Protein 7R89 (pdb70)

GO terms:
  GO:0005515 protein binding (F, IPI)
  GO:0042626 ATPase-coupled transmembrane transporter activity (F, IDA)
  GO:0043190 ATP-binding cassette (ABC) transporter complex (C, IDA)
  GO:0042632 cholesterol homeostasis (P, IMP)
  GO:0033344 cholesterol efflux (P, IMP)
  GO:0005886 plasma membrane (C, TAS)
  GO:0005524 ATP binding (F, IDA)
  GO:0016887 ATP hydrolysis activity (F, IDA)
  GO:0043235 signaling receptor complex (C, IDA)
  GO:0030299 intestinal cholesterol absorption (P, IC)
  GO:0033344 cholesterol efflux (P, IGI)
  GO:0120020 cholesterol transfer activity (F, IGI)
  GO:0016324 apical plasma membrane (C, IMP)
  GO:0045796 negative regulation of intestinal cholesterol absorption (P, IMP)
  GO:0010949 negative regulation of intestinal phytosterol absorption (P, IMP)
  GO:0046982 protein heterodimerization activity (F, IPI)

B-factor: mean 64.9, std 13.18, range [30.0, 108.85]

Radius of gyration: 38.18 Å; Cα contacts (8 Å, |Δi|>4): 2499; chains: 4; bounding box: 99×85×110 Å

Secondary structure (DSSP, 8-state):
--EEEEEEEEE----EEEEEEEEETT-EEEEEE-TTS-HHHHHHHHHT---EEEEEEETTEEPPTTSSTTTEEEE-SS----SSSBHHHHHHHHHHHH---SSHHHHHHHHHHHHHHTT-STTTTSB---TTTTS--HHHHHHHHHHHHHTT--SEEEES-TTTTS-HHHHHHHHHHHHHHHHTT-EEEEE-SS--GGGTTT-SEEEEEETTEEEEEE-HHHHHHHHHHTT-PPPSSSTHHHHHHHHTS---SSHHHHHHHHHHHHHHHHHHHTSHHHHHHHHHHHHHHS-S-SPPP---SS----HHHHHHHHHHHHHHHHHT-HHHHHHHHHHHHHHHHHHHHHHSS--TTSTTTHHHHHHHHHHHHHHHHHHHHHHHHHHHHHHHHHHHHHHHTTTS--HHHHHHHHHHHHHHHHHHHHHHHHHHHHHHHTSS--HHHHHHHHHHHHHHHHHHHHHHHHHHHH-S-HHHHHHHHHHHHHHHHHHTSSSSS-GGGS-HHHHHHHTT-HHHHHHHHHHHHHSSS-B------STT--BHHHHHHHH-TT-GGGHHHHHHHHHHHHHHHHHHHHHHHHHHHHH-/--S---S----SS---SSPPEEEEEEEEEE--EEEEEEEEETT-EEEEEES---SSS-HHHHHHT---EE-SEEEETTEE--HHHHHHHEEEE-SS----TTSBHHHHHHHHHHHHS-TTS-HHHHHHHHHHHHHHTT-TTSTTSB--------HHHHHHHHHHHHHTT--SEEEEESTTTT--HHHHHHHHHHHHHHHTSS-EEEEE-S---SSSGGG-SEEEEEETTEEEEEEESTTHHHHHHTTT-PPPTT--HHHHHHH-----HHHHHHHHHHHHHHHHTT-HHHHHHHHHHHHHHHHHHHHHT--SSSSPPPHHHHHHHHHHHHHHHHHHHHHHHHHHHHTSHHHHHHHHHHTS--SSHHHHHHHHHHHHHHHHHHHHHHHHHHTTTT---SSHHHHHHHHHHHHHHHHHHHHHHHHHHH-SSHHHHHHHHHHHHHHHHHTSTTTSTTTS--SHHHHHHHT-HHHHHHHHHHHHHHS----HHHHHTT--SS-HHHHHHHHHHHHHHHHHHHHHHHHHS----/-EEEEE------TTSEEEEEEEEESS-GGGS-EEEEE--SSS--EEEEEE--GGGTT-EEE-TTTTTTEEEEEETTTTEEEEEEES--SS--S--EEES-STT---S-------/--EEEE-SEEE--TT--EEEEEEESS--TT-EEEEEE-TTS-EEEEEETTTEE-TT--TTEEEEEETTEEEEEE-S--GGG-SEEEEEE-SSSSPEE---EEEE-

Sequence (1332 aa):
PHSLGILHASYSRQILKDVSLYVESGQIMCILGSSGSGKTTLLDAMSGRGTFLGEVYVNGRALRREQFQDCFSYVLQSDTLLSSLTVRETLHYTALLAIRRGNPGSFQKKVEAVMAELSLSHVADRLIGNYSLGGISTGERRRVSIAAQLLQDPKVMLFDEPTTGLDCMTANQIVVLLVELARRNRIVVLTIHQPRSELFQLFDKIAILSFGELIFCGTPAEMLDFFNDCGYPCPEHSNPFDFYMDLTSVDTQSKEREIETSKRVQMIESAYKKSAICHKTLKNIERMKHLKTLPMVPFKTKDSPGVFSKLGVLLRRVTRNLVRNKLAVITRLLQNLIMGLFLLFFVLRVRSNVLKGAIQDRVGLLYQFVGATPYTGMLNAVNLFPVLRAVSDQESQDGLYQKWQMMLAYALHVLPFSVVATMIFSSVCYWTLGLHPEVARFGYFSAALLAPHLIGEFLTLVLLGIVQNPNIVNSVVALLSIAGVLVGSGFLRNIQEMPIPFKIISYFTFQKYCSEILVVNEFYGLNFTCGNPMCAFTQGIQFIEKTCPGATSRFTMNFLILYSFIPALVILGIVVFKIRDHLIRLFSSESDNSLYFTYSGQPNTLEVRDLNYQVGIQNLSFKVRSGQMLAIIGSSGCGRASLLDVITGRGKIKSGQIWINGQPSSPQLVRKCVAHVRQHNQLLPNLTVRETLAFIAQMRLPRTFSQAQRDKRVEDVIAELRLRQCADTRVGNVRGLSGGERRRVSIGVQLLWNPGILILDEPTSGLDSFTAHNLVKTLSRLAKGNRLVLISLHQPRSDIFRLFDLVLLMTSGTPIYLGAAQHMVQYFTAIGYPCPRYSNPADFYVDLTMPGAVQQFTTLIRRQISNDFRDLPTLLIHGAEACLMSMTIGFLYFGHGSIQLSFMDTAALLFMIGALIPFNVILDVISKCYSERAMLYYELEDGLYTTGPYFFAKILGELPEHCAYIIIYGMPTYWLANLRPGLQPFLLHFLLVWLVVFCCRIMALAAAALLPTFHMASFFSNALYNSFYLAGGFMINLSSLWTVPAWISKVSFLRWCFEGLMKIQFSRRGDKILSVMELDSYPLYAIYLIVIGLSGGFMVLYYVSLRFIKQKPVKLVESGGGLVQPGGSLRLSCATSGFTFSEFFMEWVRQPPGKRLEWVAVSRNEANDYTTDYSASVKGRFIVSRDTSQNILYLQMNALRAEDTAIYYCARDAWMGFDYWGQGTTVIQMTQSPSSLSASLGERVSLTCRASQEISGYLSWLQQKPDGTIQRLIYAAFSLDSGVPKRFSGSRSGSDYSLTISSLESEDLAHYYCLQYASYPCTFGGGTKLEI

Structure (mmCIF, N/CA/C/O backbone):
data_7R89
#
_entry.id   7R89
#
_cell.length_a   1.00
_cell.length_b   1.00
_cell.length_c   1.00
_cell.angle_alpha   90.00
_cell.angle_beta   90.00
_cell.angle_gamma   90.00
#
_symmetry.space_group_name_H-M   'P 1'
#
loop_
_entity.id
_entity.type
_entity.pdbx_description
1 polymer 'ATP-binding cassette sub-family G member 5'
2 polymer 'ATP-binding cassette sub-family G member 8'
3 polymer '2C7 Fab heavy chain'
4 polymer '2C7 Fab light chain'
5 non-polymer ERGOSTEROL
#
loop_
_atom_site.group_PDB
_atom_site.id
_atom_site.type_symbol
_atom_site.label_atom_id
_atom_site.label_alt_id
_atom_site.label_comp_id
_atom_site.label_asym_id
_atom_site.label_entity_id
_atom_site.label_seq_id
_atom_site.pdbx_PDB_ins_code
_atom_site.Cartn_x
_atom_site.Cartn_y
_atom_site.Cartn_z
_atom_site.occupancy
_atom_site.B_iso_or_equiv
_atom_site.auth_seq_id
_atom_site.auth_comp_id
_atom_site.auth_asym_id
_atom_site.auth_atom_id
_atom_site.pdbx_PDB_model_num
ATOM 1 N N . PRO A 1 35 ? -44.024 2.372 34.041 1.00 85.63 35 PRO A N 1
ATOM 2 C CA . PRO A 1 35 ? -42.845 2.872 33.326 1.00 85.63 35 PRO A CA 1
ATOM 3 C C . PRO A 1 35 ? -41.709 1.855 33.291 1.00 85.63 35 PRO A C 1
ATOM 4 O O . PRO A 1 35 ? -41.419 1.220 34.305 1.00 85.63 35 PRO A O 1
ATOM 8 N N . HIS A 1 36 ? -41.077 1.705 32.130 1.00 82.11 36 HIS A N 1
ATOM 9 C CA . HIS A 1 36 ? -39.972 0.770 31.996 1.00 82.11 36 HIS A CA 1
ATOM 10 C C . HIS A 1 36 ? -38.752 1.273 32.765 1.00 82.11 36 HIS A C 1
ATOM 11 O O . HIS A 1 36 ? -38.583 2.471 33.006 1.00 82.11 36 HIS A O 1
ATOM 18 N N . SER A 1 37 ? -37.892 0.332 33.149 1.00 80.19 37 SER A N 1
ATOM 19 C CA . SER A 1 37 ? -36.705 0.658 33.924 1.00 80.19 37 SER A CA 1
ATOM 20 C C . SER A 1 37 ? -35.608 -0.349 33.616 1.00 80.19 37 SER A C 1
ATOM 21 O O . SER A 1 37 ? -35.873 -1.547 33.484 1.00 80.19 37 SER A O 1
ATOM 24 N N . LEU A 1 38 ? -34.381 0.149 33.500 1.00 74.44 38 LEU A N 1
ATOM 25 C CA . LEU A 1 38 ? -33.202 -0.669 33.266 1.00 74.44 38 LEU A CA 1
ATOM 26 C C . LEU A 1 38 ? -32.224 -0.472 34.415 1.00 74.44 38 LEU A C 1
ATOM 27 O O . LEU A 1 38 ? -31.939 0.663 34.811 1.00 74.44 38 LEU A O 1
ATOM 32 N N . GLY A 1 39 ? -31.713 -1.578 34.952 1.00 76.95 39 GLY A N 1
ATOM 33 C CA . GLY A 1 39 ? -30.767 -1.496 36.046 1.00 76.95 39 GLY A CA 1
ATOM 34 C C . GLY A 1 39 ? -29.626 -2.484 35.930 1.00 76.95 39 GLY A C 1
ATOM 35 O O . GLY A 1 39 ? -29.847 -3.695 35.834 1.00 76.95 39 GLY A O 1
ATOM 36 N N . ILE A 1 40 ? -28.397 -1.978 35.945 1.00 75.75 40 ILE A N 1
ATOM 37 C CA . ILE A 1 40 ? -27.195 -2.798 35.863 1.00 75.75 40 ILE A CA 1
ATOM 38 C C . ILE A 1 40 ? -26.533 -2.796 37.234 1.00 75.75 40 ILE A C 1
ATOM 39 O O . ILE A 1 40 ? -26.185 -1.731 37.760 1.00 75.75 40 ILE A O 1
ATOM 44 N N . LEU A 1 41 ? -26.359 -3.985 37.809 1.00 78.32 41 LEU A N 1
ATOM 45 C CA . LEU A 1 41 ? -25.886 -4.138 39.179 1.00 78.32 41 LEU A CA 1
ATOM 46 C C . LEU A 1 41 ? -24.588 -4.930 39.185 1.00 78.32 41 LEU A C 1
ATOM 47 O O . LEU A 1 41 ? -24.567 -6.094 38.765 1.00 78.32 41 LEU A O 1
ATOM 52 N N . HIS A 1 42 ? -23.515 -4.292 39.658 1.00 78.38 42 HIS A N 1
ATOM 53 C CA . HIS A 1 42 ? -22.226 -4.945 39.900 1.00 78.38 42 HIS A CA 1
ATOM 54 C C . HIS A 1 42 ? -21.680 -5.608 38.639 1.00 78.38 42 HIS A C 1
ATOM 55 O O . HIS A 1 42 ? -21.115 -6.702 38.681 1.00 78.38 42 HIS A O 1
ATOM 62 N N . ALA A 1 43 ? -21.833 -4.929 37.505 1.00 77.65 43 ALA A N 1
ATOM 63 C CA . ALA A 1 43 ? -21.346 -5.472 36.246 1.00 77.65 43 ALA A CA 1
ATOM 64 C C . ALA A 1 43 ? -19.825 -5.425 36.194 1.00 77.65 43 ALA A C 1
ATOM 65 O O . ALA A 1 43 ? -19.207 -4.414 36.536 1.00 77.65 43 ALA A O 1
ATOM 67 N N . SER A 1 44 ? -19.225 -6.533 35.765 1.00 79.78 44 SER A N 1
ATOM 68 C CA . SER A 1 44 ? -17.783 -6.627 35.598 1.00 79.78 44 SER A CA 1
ATOM 69 C C . SER A 1 44 ? -17.487 -7.402 34.323 1.00 79.78 44 SER A C 1
ATOM 70 O O . SER A 1 44 ? -18.309 -8.186 33.843 1.00 79.78 44 SER A O 1
ATOM 73 N N . TYR A 1 45 ? -16.295 -7.175 33.775 1.00 81.03 45 TYR A N 1
ATOM 74 C CA . TYR A 1 45 ? -15.904 -7.827 32.534 1.00 81.03 45 TYR A CA 1
ATOM 75 C C . TYR A 1 45 ? -14.387 -7.924 32.479 1.00 81.03 45 TYR A C 1
ATOM 76 O O . TYR A 1 45 ? -13.685 -6.974 32.835 1.00 81.03 45 TYR A O 1
ATOM 85 N N . SER A 1 46 ? -13.894 -9.074 32.031 1.00 83.46 46 SER A N 1
ATOM 86 C CA . SER A 1 46 ? -12.460 -9.302 31.908 1.00 83.46 46 SER A CA 1
ATOM 87 C C . SER A 1 46 ? -12.146 -10.110 30.653 1.00 83.46 46 SER A C 1
ATOM 88 O O . SER A 1 46 ? -11.154 -9.855 29.970 1.00 83.46 46 SER A O 1
ATOM 91 N N . ARG A 1 66 ? -6.249 -6.557 32.156 1.00 90.24 66 ARG A N 1
ATOM 92 C CA . ARG A 1 66 ? -7.058 -7.674 31.684 1.00 90.24 66 ARG A CA 1
ATOM 93 C C . ARG A 1 66 ? -8.528 -7.474 32.035 1.00 90.24 66 ARG A C 1
ATOM 94 O O . ARG A 1 66 ? -9.413 -8.018 31.375 1.00 90.24 66 ARG A O 1
ATOM 102 N N . GLN A 1 67 ? -8.783 -6.689 33.078 1.00 85.10 67 GLN A N 1
ATOM 103 C CA . GLN A 1 67 ? -10.136 -6.395 33.532 1.00 85.10 67 GLN A CA 1
ATOM 104 C C . GLN A 1 67 ? -10.583 -5.070 32.926 1.00 85.10 67 GLN A C 1
ATOM 105 O O . GLN A 1 67 ? -9.937 -4.037 33.137 1.00 85.10 67 GLN A O 1
ATOM 111 N N . ILE A 1 68 ? -11.682 -5.102 32.179 1.00 80.43 68 ILE A N 1
ATOM 112 C CA . ILE A 1 68 ? -12.178 -3.928 31.476 1.00 80.43 68 ILE A CA 1
ATOM 113 C C . ILE A 1 68 ? -13.243 -3.194 32.282 1.00 80.43 68 ILE A C 1
ATOM 114 O O . ILE A 1 68 ? -13.302 -1.965 32.256 1.00 80.43 68 ILE A O 1
ATOM 119 N N . LEU A 1 69 ? -14.093 -3.926 32.998 1.00 78.58 69 LEU A N 1
ATOM 120 C CA . LEU A 1 69 ? -15.136 -3.338 33.825 1.00 78.58 69 LEU A CA 1
ATOM 121 C C . LEU A 1 69 ? -14.925 -3.734 35.280 1.00 78.58 69 LEU A C 1
ATOM 122 O O . LEU A 1 69 ? -14.491 -4.850 35.579 1.00 78.58 69 LEU A O 1
ATOM 127 N N . LYS A 1 70 ? -15.238 -2.806 36.189 1.00 77.59 70 LYS A N 1
ATOM 128 C CA . LYS A 1 70 ? -15.036 -3.021 37.626 1.00 77.59 70 LYS A CA 1
ATOM 129 C C . LYS A 1 70 ? -16.252 -2.482 38.381 1.00 77.59 70 LYS A C 1
ATOM 130 O O . LYS A 1 70 ? -16.288 -1.307 38.756 1.00 77.59 70 LYS A O 1
ATOM 136 N N . ASP A 1 71 ? -17.233 -3.355 38.606 1.00 79.17 71 ASP A N 1
ATOM 137 C CA . ASP A 1 71 ? -18.395 -3.080 39.454 1.00 79.17 71 ASP A CA 1
ATOM 138 C C . ASP A 1 71 ? -19.110 -1.796 39.019 1.00 79.17 71 ASP A C 1
ATOM 139 O O . ASP A 1 71 ? -19.177 -0.801 39.740 1.00 79.17 71 ASP A O 1
ATOM 144 N N . VAL A 1 72 ? -19.635 -1.847 37.798 1.00 76.05 72 VAL A N 1
ATOM 145 C CA . VAL A 1 72 ? -20.407 -0.750 37.223 1.00 76.05 72 VAL A CA 1
ATOM 146 C C . VAL A 1 72 ? -21.882 -0.998 37.504 1.00 76.05 72 VAL A C 1
ATOM 147 O O . VAL A 1 72 ? -22.399 -2.091 37.239 1.00 76.05 72 VAL A O 1
ATOM 151 N N . SER A 1 73 ? -22.562 0.016 38.040 1.00 74.33 73 SER A N 1
ATOM 152 C CA . SER A 1 73 ? -23.975 -0.086 38.389 1.00 74.33 73 SER A CA 1
ATOM 153 C C . SER A 1 73 ? -24.680 1.192 37.962 1.00 74.33 73 SER A C 1
ATOM 154 O O . SER A 1 73 ? -24.325 2.280 38.423 1.00 74.33 73 SER A O 1
ATOM 157 N N . LEU A 1 74 ? -25.679 1.059 37.090 1.00 72.23 74 LEU A N 1
ATOM 158 C CA . LEU A 1 74 ? -26.434 2.195 36.584 1.00 72.23 74 LEU A CA 1
ATOM 159 C C . LEU A 1 74 ? -27.925 1.908 36.697 1.00 72.23 74 LEU A C 1
ATOM 160 O O . LEU A 1 74 ? -28.346 0.762 36.867 1.00 72.23 74 LEU A O 1
ATOM 165 N N . TYR A 1 75 ? -28.726 2.967 36.592 1.00 71.30 75 TYR A N 1
ATOM 166 C CA . TYR A 1 75 ? -30.178 2.839 36.673 1.00 71.30 75 TYR A CA 1
ATOM 167 C C . TYR A 1 75 ? -30.819 3.935 35.838 1.00 71.30 75 TYR A C 1
ATOM 168 O O . TYR A 1 75 ? -30.651 5.122 36.136 1.00 71.30 75 TYR A O 1
ATOM 177 N N . VAL A 1 76 ? -31.552 3.537 34.798 1.00 69.29 76 VAL A N 1
ATOM 178 C CA . VAL A 1 76 ? -32.264 4.464 33.930 1.00 69.29 76 VAL A CA 1
ATOM 179 C C . VAL A 1 76 ? -33.741 4.087 33.935 1.00 69.29 76 VAL A C 1
ATOM 180 O O . VAL A 1 76 ? -34.114 2.940 34.189 1.00 69.29 76 VAL A O 1
ATOM 184 N N . GLU A 1 77 ? -34.586 5.074 33.652 1.00 71.51 77 GLU A N 1
ATOM 185 C CA . GLU A 1 77 ? -36.021 4.869 33.555 1.00 71.51 77 GLU A CA 1
ATOM 186 C C . GLU A 1 77 ? -36.521 5.320 32.189 1.00 71.51 77 GLU A C 1
ATOM 187 O O . GLU A 1 77 ? -35.818 6.003 31.439 1.00 71.51 77 GLU A O 1
ATOM 193 N N . SER A 1 78 ? -37.751 4.923 31.873 1.00 71.86 78 SER A N 1
ATOM 194 C CA . SER A 1 78 ? -38.365 5.331 30.618 1.00 71.86 78 SER A CA 1
ATOM 195 C C . SER A 1 78 ? -38.678 6.821 30.647 1.00 71.86 78 SER A C 1
ATOM 196 O O . SER A 1 78 ? -39.225 7.340 31.624 1.00 71.86 78 SER A O 1
ATOM 199 N N . GLY A 1 79 ? -38.329 7.510 29.564 1.00 67.75 79 GLY A N 1
ATOM 200 C CA . GLY A 1 79 ? -38.461 8.947 29.498 1.00 67.75 79 GLY A CA 1
ATOM 201 C C . GLY A 1 79 ? -37.201 9.717 29.827 1.00 67.75 79 GLY A C 1
ATOM 202 O O . GLY A 1 79 ? -37.206 10.951 29.729 1.00 67.75 79 GLY A O 1
ATOM 203 N N . GLN A 1 80 ? -36.125 9.034 30.210 1.00 64.85 80 GLN A N 1
ATOM 204 C CA . GLN A 1 80 ? -34.859 9.668 30.541 1.00 64.85 80 GLN A CA 1
ATOM 205 C C . GLN A 1 80 ? -33.787 9.230 29.553 1.00 64.85 80 GLN A C 1
ATOM 206 O O . GLN A 1 80 ? -33.811 8.107 29.040 1.00 64.85 80 GLN A O 1
ATOM 212 N N . ILE A 1 81 ? -32.842 10.129 29.292 1.00 61.12 81 ILE A N 1
ATOM 213 C CA . ILE A 1 81 ? -31.717 9.863 28.403 1.00 61.12 81 ILE A CA 1
ATOM 214 C C . ILE A 1 81 ? -30.436 10.005 29.213 1.00 61.12 81 ILE A C 1
ATOM 215 O O . ILE A 1 81 ? -30.153 11.080 29.758 1.00 61.12 81 ILE A O 1
ATOM 220 N N . MET A 1 82 ? -29.671 8.921 29.302 1.00 60.58 82 MET A N 1
ATOM 221 C CA . MET A 1 82 ? -28.428 8.889 30.060 1.00 60.58 82 MET A CA 1
ATOM 222 C C . MET A 1 82 ? -27.247 8.905 29.100 1.00 60.58 82 MET A C 1
ATOM 223 O O . MET A 1 82 ? -27.222 8.145 28.126 1.00 60.58 82 MET A O 1
ATOM 228 N N . CYS A 1 83 ? -26.276 9.769 29.377 1.00 62.26 83 CYS A N 1
ATOM 229 C CA . CYS A 1 83 ? -25.050 9.855 28.598 1.00 62.26 83 CYS A CA 1
ATOM 230 C C . CYS A 1 83 ? -23.888 9.319 29.422 1.00 62.26 83 CYS A C 1
ATOM 231 O O . CYS A 1 83 ? -23.882 9.440 30.652 1.00 62.26 83 CYS A O 1
ATOM 234 N N . ILE A 1 84 ? -22.914 8.717 28.744 1.00 60.16 84 ILE A N 1
ATOM 235 C CA . ILE A 1 84 ? -21.748 8.119 29.386 1.00 60.16 84 ILE A CA 1
ATOM 236 C C . ILE A 1 84 ? -20.498 8.716 28.757 1.00 60.16 84 ILE A C 1
ATOM 237 O O . ILE A 1 84 ? -20.310 8.634 27.536 1.00 60.16 84 ILE A O 1
ATOM 242 N N . LEU A 1 85 ? -19.648 9.312 29.586 1.00 62.88 85 LEU A N 1
ATOM 243 C CA . LEU A 1 85 ? -18.387 9.894 29.155 1.00 62.88 85 LEU A CA 1
ATOM 244 C C . LEU A 1 85 ? -17.220 9.069 29.685 1.00 62.88 85 LEU A C 1
ATOM 245 O O . LEU A 1 85 ? -17.342 8.330 30.666 1.00 62.88 85 LEU A O 1
ATOM 250 N N . GLY A 1 86 ? -16.084 9.200 29.014 1.00 66.88 86 GLY A N 1
ATOM 251 C CA . GLY A 1 86 ? -14.901 8.459 29.408 1.00 66.88 86 GLY A CA 1
ATOM 252 C C . GLY A 1 86 ? -13.740 8.798 28.501 1.00 66.88 86 GLY A C 1
ATOM 253 O O . GLY A 1 86 ? -13.899 9.427 27.449 1.00 66.88 86 GLY A O 1
ATOM 254 N N . SER A 1 87 ? -12.559 8.372 28.934 1.00 71.36 87 SER A N 1
ATOM 255 C CA . SER A 1 87 ? -11.321 8.592 28.210 1.00 71.36 87 SER A CA 1
ATOM 256 C C . SER A 1 87 ? -11.054 7.416 27.271 1.00 71.36 87 SER A C 1
ATOM 257 O O . SER A 1 87 ? -11.926 6.577 27.023 1.00 71.36 87 SER A O 1
ATOM 260 N N . SER A 1 88 ? -9.834 7.364 26.727 1.00 74.93 88 SER A N 1
ATOM 261 C CA . SER A 1 88 ? -9.474 6.320 25.771 1.00 74.93 88 SER A CA 1
ATOM 262 C C . SER A 1 88 ? -9.639 4.928 26.372 1.00 74.93 88 SER A C 1
ATOM 263 O O . SER A 1 88 ? -10.197 4.026 25.737 1.00 74.93 88 SER A O 1
ATOM 266 N N . GLY A 1 89 ? -9.160 4.736 27.598 1.00 73.06 89 GLY A N 1
ATOM 267 C CA . GLY A 1 89 ? -9.239 3.436 28.232 1.00 73.06 89 GLY A CA 1
ATOM 268 C C . GLY A 1 89 ? -10.318 3.342 29.290 1.00 73.06 89 GLY A C 1
ATOM 269 O O . GLY A 1 89 ? -10.158 2.631 30.286 1.00 73.06 89 GLY A O 1
ATOM 270 N N . SER A 1 90 ? -11.429 4.053 29.083 1.00 69.54 90 SER A N 1
ATOM 271 C CA . SER A 1 90 ? -12.513 4.027 30.059 1.00 69.54 90 SER A CA 1
ATOM 272 C C . SER A 1 90 ? -13.331 2.746 29.967 1.00 69.54 90 SER A C 1
ATOM 273 O O . SER A 1 90 ? -13.684 2.163 30.999 1.00 69.54 90 SER A O 1
ATOM 276 N N . GLY A 1 91 ? -13.640 2.295 28.755 1.00 70.79 91 GLY A N 1
ATOM 277 C CA . GLY A 1 91 ? -14.426 1.093 28.580 1.00 70.79 91 GLY A CA 1
ATOM 278 C C . GLY A 1 91 ? -15.919 1.306 28.502 1.00 70.79 91 GLY A C 1
ATOM 279 O O . GLY A 1 91 ? -16.682 0.421 28.906 1.00 70.79 91 GLY A O 1
ATOM 280 N N . LYS A 1 92 ? -16.367 2.456 27.994 1.00 67.56 92 LYS A N 1
ATOM 281 C CA . LYS A 1 92 ? -17.799 2.679 27.823 1.00 67.56 92 LYS A CA 1
ATOM 282 C C . LYS A 1 92 ? -18.356 1.846 26.675 1.00 67.56 92 LYS A C 1
ATOM 283 O O . LYS A 1 92 ? -19.495 1.370 26.744 1.00 67.56 92 LYS A O 1
ATOM 289 N N . THR A 1 93 ? -17.565 1.658 25.615 1.00 69.74 93 THR A N 1
ATOM 290 C CA . THR A 1 93 ? -17.988 0.786 24.524 1.00 69.74 93 THR A CA 1
ATOM 291 C C . THR A 1 93 ? -18.142 -0.651 25.004 1.00 69.74 93 THR A C 1
ATOM 292 O O . THR A 1 93 ? -19.069 -1.358 24.588 1.00 69.74 93 THR A O 1
ATOM 296 N N . THR A 1 94 ? -17.245 -1.100 25.885 1.00 70.39 94 THR A N 1
ATOM 297 C CA . THR A 1 94 ? -17.373 -2.437 26.454 1.00 70.39 94 THR A CA 1
ATOM 298 C C . THR A 1 94 ? -18.648 -2.563 27.278 1.00 70.39 94 THR A C 1
ATOM 299 O O . THR A 1 94 ? -19.342 -3.583 27.205 1.00 70.39 94 THR A O 1
ATOM 303 N N . LEU A 1 95 ? -18.976 -1.532 28.062 1.00 68.55 95 LEU A N 1
ATOM 304 C CA . LEU A 1 95 ? -20.222 -1.549 28.822 1.00 68.55 95 LEU A CA 1
ATOM 305 C C . LEU A 1 95 ? -21.431 -1.598 27.897 1.00 68.55 95 LEU A C 1
ATOM 306 O O . LEU A 1 95 ? -22.406 -2.307 28.175 1.00 68.55 95 LEU A O 1
ATOM 311 N N . LEU A 1 96 ? -21.384 -0.855 26.789 1.00 68.25 96 LEU A N 1
ATOM 312 C CA . LEU A 1 96 ? -22.492 -0.879 25.839 1.00 68.25 96 LEU A CA 1
ATOM 313 C C . LEU A 1 96 ? -22.648 -2.254 25.199 1.00 68.25 96 LEU A C 1
ATOM 314 O O . LEU A 1 96 ? -23.770 -2.754 25.056 1.00 68.25 96 LEU A O 1
ATOM 319 N N . ASP A 1 97 ? -21.535 -2.881 24.809 1.00 70.98 97 ASP A N 1
ATOM 320 C CA . ASP A 1 97 ? -21.610 -4.215 24.218 1.00 70.98 97 ASP A CA 1
ATOM 321 C C . ASP A 1 97 ? -22.089 -5.245 25.234 1.00 70.98 97 ASP A C 1
ATOM 322 O O . ASP A 1 97 ? -22.790 -6.200 24.878 1.00 70.98 97 ASP A O 1
ATOM 327 N N . ALA A 1 98 ? -21.717 -5.073 26.504 1.00 72.68 98 ALA A N 1
ATOM 328 C CA . ALA A 1 98 ? -22.184 -5.986 27.542 1.00 72.68 98 ALA A CA 1
ATOM 329 C C . ALA A 1 98 ? -23.682 -5.827 27.775 1.00 72.68 98 ALA A C 1
ATOM 330 O O . ALA A 1 98 ? -24.403 -6.817 27.947 1.00 72.68 98 ALA A O 1
ATOM 332 N N . MET A 1 99 ? -24.167 -4.583 27.790 1.00 73.87 99 MET A N 1
ATOM 333 C CA . MET A 1 99 ? -25.599 -4.350 27.948 1.00 73.87 99 MET A CA 1
ATOM 334 C C . MET A 1 99 ? -26.384 -4.857 26.746 1.00 73.87 99 MET A C 1
ATOM 335 O O . MET A 1 99 ? -27.513 -5.337 26.899 1.00 73.87 99 MET A O 1
ATOM 340 N N . SER A 1 100 ? -25.809 -4.760 25.546 1.00 74.11 100 SER A N 1
ATOM 341 C CA . SER A 1 100 ? -26.468 -5.249 24.343 1.00 74.11 100 SER A CA 1
ATOM 342 C C . SER A 1 100 ? -26.286 -6.746 24.132 1.00 74.11 100 SER A C 1
ATOM 343 O O . SER A 1 100 ? -26.961 -7.319 23.270 1.00 74.11 100 SER A O 1
ATOM 346 N N . GLY A 1 101 ? -25.400 -7.388 24.889 1.00 75.25 101 GLY A N 1
ATOM 347 C CA . GLY A 1 101 ? -25.199 -8.819 24.775 1.00 75.25 101 GLY A CA 1
ATOM 348 C C . GLY A 1 101 ? -24.325 -9.224 23.607 1.00 75.25 101 GLY A C 1
ATOM 349 O O . GLY A 1 101 ? -24.685 -10.119 22.835 1.00 75.25 101 GLY A O 1
ATOM 350 N N . ARG A 1 102 ? -23.174 -8.575 23.465 1.00 72.80 102 ARG A N 1
ATOM 351 C CA . ARG A 1 102 ? -22.236 -8.902 22.397 1.00 72.80 102 ARG A CA 1
ATOM 352 C C . ARG A 1 102 ? -20.828 -9.098 22.949 1.00 72.80 102 ARG A C 1
ATOM 353 O O . ARG A 1 102 ? -19.852 -8.613 22.375 1.00 72.80 102 ARG A O 1
ATOM 361 N N . GLY A 1 107 ? -13.579 -12.328 28.705 1.00 85.58 107 GLY A N 1
ATOM 362 C CA . GLY A 1 107 ? -14.694 -13.061 28.135 1.00 85.58 107 GLY A CA 1
ATOM 363 C C . GLY A 1 107 ? -15.809 -13.323 29.128 1.00 85.58 107 GLY A C 1
ATOM 364 O O . GLY A 1 107 ? -16.982 -13.378 28.758 1.00 85.58 107 GLY A O 1
ATOM 365 N N . THR A 1 108 ? -15.441 -13.485 30.397 1.00 86.37 108 THR A N 1
ATOM 366 C CA . THR A 1 108 ? -16.416 -13.739 31.450 1.00 86.37 108 THR A CA 1
ATOM 367 C C . THR A 1 108 ? -17.063 -12.427 31.877 1.00 86.37 108 THR A C 1
ATOM 368 O O . THR A 1 108 ? -16.370 -11.430 32.110 1.00 86.37 108 THR A O 1
ATOM 372 N N . PHE A 1 109 ? -18.389 -12.424 31.971 1.00 83.64 109 PHE A N 1
ATOM 373 C CA . PHE A 1 109 ? -19.156 -11.246 32.352 1.00 83.64 109 PHE A CA 1
ATOM 374 C C . PHE A 1 109 ? -19.827 -11.490 33.696 1.00 83.64 109 PHE A C 1
ATOM 375 O O . PHE A 1 109 ? -20.383 -12.568 33.931 1.00 83.64 109 PHE A O 1
ATOM 383 N N . LEU A 1 110 ? -19.773 -10.490 34.572 1.00 81.68 110 LEU A N 1
ATOM 384 C CA . LEU A 1 110 ? -20.390 -10.559 35.886 1.00 81.68 110 LEU A CA 1
ATOM 385 C C . LEU A 1 110 ? -21.413 -9.440 36.034 1.00 81.68 110 LEU A C 1
ATOM 386 O O . LEU A 1 110 ? -21.495 -8.530 35.205 1.00 81.68 110 LEU A O 1
ATOM 391 N N . GLY A 1 111 ? -22.194 -9.518 37.107 1.00 81.22 111 GLY A N 1
ATOM 392 C CA . GLY A 1 111 ? -23.255 -8.567 37.355 1.00 81.22 111 GLY A CA 1
ATOM 393 C C . GLY A 1 111 ? -24.582 -9.023 36.777 1.00 81.22 111 GLY A C 1
ATOM 394 O O . GLY A 1 111 ? -24.681 -10.016 36.054 1.00 81.22 111 GLY A O 1
ATOM 395 N N . GLU A 1 112 ? -25.628 -8.271 37.107 1.00 85.46 112 GLU A N 1
ATOM 396 C CA . GLU A 1 112 ? -26.971 -8.588 36.644 1.00 85.46 112 GLU A CA 1
ATOM 397 C C . GLU A 1 112 ? -27.591 -7.386 35.944 1.00 85.46 112 GLU A C 1
ATOM 398 O O . GLU A 1 112 ? -27.245 -6.234 36.222 1.00 85.46 112 GLU A O 1
ATOM 404 N N . VAL A 1 113 ? -28.509 -7.669 35.023 1.00 85.74 113 VAL A N 1
ATOM 405 C CA . VAL A 1 113 ? -29.190 -6.649 34.230 1.00 85.74 113 VAL A CA 1
ATOM 406 C C . VAL A 1 113 ? -30.686 -6.897 34.381 1.00 85.74 113 VAL A C 1
ATOM 407 O O . VAL A 1 113 ? -31.237 -7.811 33.757 1.00 85.74 113 VAL A O 1
ATOM 411 N N . TYR A 1 114 ? -31.347 -6.090 35.208 1.00 87.72 114 TYR A N 1
ATOM 412 C CA . TYR A 1 114 ? -32.782 -6.209 35.428 1.00 87.72 114 TYR A CA 1
ATOM 413 C C . TYR A 1 114 ? -33.514 -5.202 34.548 1.00 87.72 114 TYR A C 1
ATOM 414 O O . TYR A 1 114 ? -33.310 -3.990 34.678 1.00 87.72 114 TYR A O 1
ATOM 423 N N . VAL A 1 115 ? -34.366 -5.703 33.659 1.00 88.30 115 VAL A N 1
ATOM 424 C CA . VAL A 1 115 ? -35.214 -4.870 32.814 1.00 88.30 115 VAL A CA 1
ATOM 425 C C . VAL A 1 115 ? -36.647 -5.030 33.296 1.00 88.30 115 VAL A C 1
ATOM 426 O O . VAL A 1 115 ? -37.221 -6.122 33.203 1.00 88.30 115 VAL A O 1
ATOM 430 N N . ASN A 1 116 ? -37.220 -3.942 33.815 1.00 92.12 116 ASN A N 1
ATOM 431 C CA . ASN A 1 116 ? -38.562 -3.951 34.402 1.00 92.12 116 ASN A CA 1
ATOM 432 C C . ASN A 1 116 ? -38.654 -4.967 35.541 1.00 92.12 116 ASN A C 1
ATOM 433 O O . ASN A 1 116 ? -39.653 -5.670 35.702 1.00 92.12 116 ASN A O 1
ATOM 438 N N . GLY A 1 117 ? -37.589 -5.040 36.337 1.00 92.33 117 GLY A N 1
ATOM 439 C CA . GLY A 1 117 ? -37.560 -5.927 37.483 1.00 92.33 117 GLY A CA 1
ATOM 440 C C . GLY A 1 117 ? -37.008 -7.306 37.186 1.00 92.33 117 GLY A C 1
ATOM 441 O O . GLY A 1 117 ? -36.152 -7.811 37.919 1.00 92.33 117 GLY A O 1
ATOM 442 N N . ARG A 1 118 ? -37.493 -7.927 36.112 1.00 95.01 118 ARG A N 1
ATOM 443 C CA . ARG A 1 118 ? -37.076 -9.283 35.776 1.00 95.01 118 ARG A CA 1
ATOM 444 C C . ARG A 1 118 ? -35.615 -9.307 35.346 1.00 95.01 118 ARG A C 1
ATOM 445 O O . ARG A 1 118 ? -35.174 -8.478 34.544 1.00 95.01 118 ARG A O 1
ATOM 453 N N . ALA A 1 119 ? -34.866 -10.267 35.883 1.00 91.54 119 ALA A N 1
ATOM 454 C CA . ALA A 1 119 ? -33.453 -10.416 35.561 1.00 91.54 119 ALA A CA 1
ATOM 455 C C . ALA A 1 119 ? -33.304 -11.100 34.207 1.00 91.54 119 ALA A C 1
ATOM 456 O O . ALA A 1 119 ? -33.714 -12.254 34.039 1.00 91.54 119 ALA A O 1
ATOM 458 N N . LEU A 1 120 ? -32.717 -10.393 33.246 1.00 91.38 120 LEU A N 1
ATOM 459 C CA . LEU A 1 120 ? -32.524 -10.943 31.911 1.00 91.38 120 LEU A CA 1
ATOM 460 C C . LEU A 1 120 ? -31.238 -11.756 31.853 1.00 91.38 120 LEU A C 1
ATOM 461 O O . LEU A 1 120 ? -30.186 -11.308 32.320 1.00 91.38 120 LEU A O 1
ATOM 466 N N . ARG A 1 121 ? -31.326 -12.953 31.280 1.00 94.01 121 ARG A N 1
ATOM 467 C CA . ARG A 1 121 ? -30.139 -13.759 31.049 1.00 94.01 121 ARG A CA 1
ATOM 468 C C . ARG A 1 121 ? -29.287 -13.137 29.947 1.00 94.01 121 ARG A C 1
ATOM 469 O O . ARG A 1 121 ? -29.726 -12.252 29.207 1.00 94.01 121 ARG A O 1
ATOM 477 N N . ARG A 1 122 ? -28.045 -13.613 29.842 1.00 94.02 122 ARG A N 1
ATOM 478 C CA . ARG A 1 122 ? -27.125 -13.071 28.847 1.00 94.02 122 ARG A CA 1
ATOM 479 C C . ARG A 1 122 ? -27.500 -13.446 27.419 1.00 94.02 122 ARG A C 1
ATOM 480 O O . ARG A 1 122 ? -26.855 -12.957 26.484 1.00 94.02 122 ARG A O 1
ATOM 488 N N . GLU A 1 123 ? -28.512 -14.290 27.224 1.00 94.27 123 GLU A N 1
ATOM 489 C CA . GLU A 1 123 ? -28.985 -14.651 25.895 1.00 94.27 123 GLU A CA 1
ATOM 490 C C . GLU A 1 123 ? -30.266 -13.927 25.508 1.00 94.27 123 GLU A C 1
ATOM 491 O O . GLU A 1 123 ? -30.761 -14.125 24.393 1.00 94.27 123 GLU A O 1
ATOM 497 N N . GLN A 1 124 ? -30.816 -13.098 26.394 1.00 93.12 124 GLN A N 1
ATOM 498 C CA . GLN A 1 124 ? -32.020 -12.329 26.116 1.00 93.12 124 GLN A CA 1
ATOM 499 C C . GLN A 1 124 ? -31.731 -10.849 25.894 1.00 93.12 124 GLN A C 1
ATOM 500 O O . GLN A 1 124 ? -32.667 -10.044 25.868 1.00 93.12 124 GLN A O 1
ATOM 506 N N . PHE A 1 125 ? -30.461 -10.473 25.738 1.00 87.60 125 PHE A N 1
ATOM 507 C CA . PHE A 1 125 ? -30.127 -9.060 25.584 1.00 87.60 125 PHE A CA 1
ATOM 508 C C . PHE A 1 125 ? -30.381 -8.578 24.162 1.00 87.60 125 PHE A C 1
ATOM 509 O O . PHE A 1 125 ? -30.784 -7.428 23.953 1.00 87.60 125 PHE A O 1
ATOM 517 N N . GLN A 1 126 ? -30.149 -9.441 23.169 1.00 88.86 126 GLN A N 1
ATOM 518 C CA . GLN A 1 126 ? -30.301 -9.021 21.779 1.00 88.86 126 GLN A CA 1
ATOM 519 C C . GLN A 1 126 ? -31.760 -8.757 21.430 1.00 88.86 126 GLN A C 1
ATOM 520 O O . GLN A 1 126 ? -32.055 -7.861 20.629 1.00 88.86 126 GLN A O 1
ATOM 526 N N . ASP A 1 127 ? -32.684 -9.510 22.023 1.00 91.29 127 ASP A N 1
ATOM 527 C CA . ASP A 1 127 ? -34.108 -9.347 21.767 1.00 91.29 127 ASP A CA 1
ATOM 528 C C . ASP A 1 127 ? -34.757 -8.301 22.667 1.00 91.29 127 ASP A C 1
ATOM 529 O O . ASP A 1 127 ? -35.988 -8.202 22.693 1.00 91.29 127 ASP A O 1
ATOM 534 N N . CYS A 1 128 ? -33.965 -7.529 23.405 1.00 86.60 128 CYS A N 1
ATOM 535 C CA . CYS A 1 128 ? -34.485 -6.485 24.280 1.00 86.60 128 CYS A CA 1
ATOM 536 C C . CYS A 1 128 ? -33.849 -5.126 24.041 1.00 86.60 128 CYS A C 1
ATOM 537 O O . CYS A 1 128 ? -34.531 -4.103 24.153 1.00 86.60 128 CYS A O 1
ATOM 540 N N . PHE A 1 129 ? -32.562 -5.085 23.710 1.00 79.36 129 PHE A N 1
ATOM 541 C CA . PHE A 1 129 ? -31.839 -3.838 23.512 1.00 79.36 129 PHE A CA 1
ATOM 542 C C . PHE A 1 129 ? -31.514 -3.641 22.038 1.00 79.36 129 PHE A C 1
ATOM 543 O O . PHE A 1 129 ? -31.218 -4.603 21.323 1.00 79.36 129 PHE A O 1
ATOM 551 N N . SER A 1 130 ? -31.570 -2.391 21.590 1.00 70.31 130 SER A N 1
ATOM 552 C CA . SER A 1 130 ? -31.065 -2.026 20.275 1.00 70.31 130 SER A CA 1
ATOM 553 C C . SER A 1 130 ? -29.696 -1.374 20.417 1.00 70.31 130 SER A C 1
ATOM 554 O O . SER A 1 130 ? -29.388 -0.760 21.439 1.00 70.31 130 SER A O 1
ATOM 557 N N . TYR A 1 131 ? -28.873 -1.515 19.378 1.00 67.83 131 TYR A N 1
ATOM 558 C CA . TYR A 1 131 ? -27.495 -1.020 19.407 1.00 67.83 131 TYR A CA 1
ATOM 559 C C . TYR A 1 131 ? -27.207 -0.320 18.083 1.00 67.83 131 TYR A C 1
ATOM 560 O O . TYR A 1 131 ? -27.115 -0.971 17.038 1.00 67.83 131 TYR A O 1
ATOM 569 N N . VAL A 1 132 ? -27.063 1.002 18.130 1.00 65.71 132 VAL A N 1
ATOM 570 C CA . VAL A 1 132 ? -26.749 1.778 16.936 1.00 65.71 132 VAL A CA 1
ATOM 571 C C . VAL A 1 132 ? -25.262 2.106 16.933 1.00 65.71 132 VAL A C 1
ATOM 572 O O . VAL A 1 132 ? -24.749 2.729 17.870 1.00 65.71 132 VAL A O 1
ATOM 576 N N . LEU A 1 133 ? -24.568 1.688 15.880 1.00 69.42 133 LEU A N 1
ATOM 577 C CA . LEU A 1 133 ? -23.134 1.904 15.764 1.00 69.42 133 LEU A CA 1
ATOM 578 C C . LEU A 1 133 ? -22.839 3.186 14.993 1.00 69.42 133 LEU A C 1
ATOM 579 O O . LEU A 1 133 ? -23.668 3.693 14.233 1.00 69.42 133 LEU A O 1
ATOM 584 N N . GLN A 1 134 ? -21.630 3.709 15.201 1.00 71.86 134 GLN A N 1
ATOM 585 C CA . GLN A 1 134 ? -21.188 4.918 14.518 1.00 71.86 134 GLN A CA 1
ATOM 586 C C . GLN A 1 134 ? -20.671 4.652 13.111 1.00 71.86 134 GLN A C 1
ATOM 587 O O . GLN A 1 134 ? -20.315 5.606 12.411 1.00 71.86 134 GLN A O 1
ATOM 593 N N . SER A 1 135 ? -20.618 3.389 12.682 1.00 73.28 135 SER A N 1
ATOM 594 C CA . SER A 1 135 ? -20.137 3.075 11.341 1.00 73.28 135 SER A CA 1
ATOM 595 C C . SER A 1 135 ? -21.081 3.626 10.278 1.00 73.28 135 SER A C 1
ATOM 596 O O . SER A 1 135 ? -20.646 4.275 9.319 1.00 73.28 135 SER A O 1
ATOM 599 N N . ASP A 1 136 ? -22.383 3.374 10.435 1.00 72.74 136 ASP A N 1
ATOM 600 C CA . ASP A 1 136 ? -23.418 3.833 9.507 1.00 72.74 136 ASP A CA 1
ATOM 601 C C . ASP A 1 136 ? -23.139 3.318 8.091 1.00 72.74 136 ASP A C 1
ATOM 602 O O . ASP A 1 136 ? -22.897 4.074 7.147 1.00 72.74 136 ASP A O 1
ATOM 607 N N . THR A 1 137 ? -23.167 1.993 7.976 1.00 67.94 137 THR A N 1
ATOM 608 C CA . THR A 1 137 ? -22.941 1.307 6.710 1.00 67.94 137 THR A CA 1
ATOM 609 C C . THR A 1 137 ? -24.278 1.113 6.007 1.00 67.94 137 THR A C 1
ATOM 610 O O . THR A 1 137 ? -25.106 0.310 6.450 1.00 67.94 137 THR A O 1
ATOM 614 N N . LEU A 1 138 ? -24.484 1.845 4.915 1.00 65.64 138 LEU A N 1
ATOM 615 C CA . LEU A 1 138 ? -25.717 1.775 4.148 1.00 65.64 138 LEU A CA 1
ATOM 616 C C . LEU A 1 138 ? -25.394 1.590 2.673 1.00 65.64 138 LEU A C 1
ATOM 617 O O . LEU A 1 138 ? -24.313 1.957 2.205 1.00 65.64 138 LEU A O 1
ATOM 622 N N . LEU A 1 139 ? -26.346 1.013 1.944 1.00 62.71 139 LEU A N 1
ATOM 623 C CA . LEU A 1 139 ? -26.183 0.808 0.512 1.00 62.71 139 LEU A CA 1
ATOM 624 C C . LEU A 1 139 ? -26.471 2.105 -0.233 1.00 62.71 139 LEU A C 1
ATOM 625 O O . LEU A 1 139 ? -27.488 2.762 0.013 1.00 62.71 139 LEU A O 1
ATOM 630 N N . SER A 1 140 ? -25.568 2.473 -1.144 1.00 66.25 140 SER A N 1
ATOM 631 C CA . SER A 1 140 ? -25.684 3.759 -1.826 1.00 66.25 140 SER A CA 1
ATOM 632 C C . SER A 1 140 ? -26.806 3.748 -2.857 1.00 66.25 140 SER A C 1
ATOM 633 O O . SER A 1 140 ? -27.590 4.701 -2.936 1.00 66.25 140 SER A O 1
ATOM 636 N N . SER A 1 141 ? -26.904 2.686 -3.650 1.00 64.46 141 SER A N 1
ATOM 637 C CA . SER A 1 141 ? -27.883 2.619 -4.735 1.00 64.46 141 SER A CA 1
ATOM 638 C C . SER A 1 141 ? -29.236 2.106 -4.248 1.00 64.46 141 SER A C 1
ATOM 639 O O . SER A 1 141 ? -29.803 1.166 -4.802 1.00 64.46 141 SER A O 1
ATOM 642 N N . LEU A 1 142 ? -29.764 2.734 -3.199 1.00 65.25 142 LEU A N 1
ATOM 643 C CA . LEU A 1 142 ? -31.075 2.401 -2.662 1.00 65.25 142 LEU A CA 1
ATOM 644 C C . LEU A 1 142 ? -31.715 3.650 -2.079 1.00 65.25 142 LEU A C 1
ATOM 645 O O . LEU A 1 142 ? -31.029 4.611 -1.721 1.00 65.25 142 LEU A O 1
ATOM 650 N N . THR A 1 143 ? -33.040 3.627 -1.988 1.00 68.25 143 THR A N 1
ATOM 651 C CA . THR A 1 143 ? -33.790 4.716 -1.384 1.00 68.25 143 THR A CA 1
ATOM 652 C C . THR A 1 143 ? -34.048 4.429 0.092 1.00 68.25 143 THR A C 1
ATOM 653 O O . THR A 1 143 ? -33.876 3.307 0.573 1.00 68.25 143 THR A O 1
ATOM 657 N N . VAL A 1 144 ? -34.465 5.472 0.812 1.00 69.20 144 VAL A N 1
ATOM 658 C CA . VAL A 1 144 ? -34.755 5.328 2.237 1.00 69.20 144 VAL A CA 1
ATOM 659 C C . VAL A 1 144 ? -35.961 4.420 2.443 1.00 69.20 144 VAL A C 1
ATOM 660 O O . VAL A 1 144 ? -35.949 3.521 3.296 1.00 69.20 144 VAL A O 1
ATOM 664 N N . ARG A 1 145 ? -37.022 4.643 1.663 1.00 70.45 145 ARG A N 1
ATOM 665 C CA . ARG A 1 145 ? -38.224 3.826 1.796 1.00 70.45 145 ARG A CA 1
ATOM 666 C C . ARG A 1 145 ? -37.936 2.363 1.486 1.00 70.45 145 ARG A C 1
ATOM 667 O O . ARG A 1 145 ? -38.387 1.470 2.210 1.00 70.45 145 ARG A O 1
ATOM 675 N N . GLU A 1 146 ? -37.174 2.098 0.422 1.00 68.06 146 GLU A N 1
ATOM 676 C CA . GLU A 1 146 ? -36.861 0.718 0.065 1.00 68.06 146 GLU A CA 1
ATOM 677 C C . GLU A 1 146 ? -35.974 0.060 1.115 1.00 68.06 146 GLU A C 1
ATOM 678 O O . GLU A 1 146 ? -36.158 -1.119 1.439 1.00 68.06 146 GLU A O 1
ATOM 684 N N . THR A 1 147 ? -35.011 0.806 1.661 1.00 67.75 147 THR A N 1
ATOM 685 C CA . THR A 1 147 ? -34.146 0.256 2.701 1.00 67.75 147 THR A CA 1
ATOM 686 C C . THR A 1 147 ? -34.949 -0.100 3.946 1.00 67.75 147 THR A C 1
ATOM 687 O O . THR A 1 147 ? -34.788 -1.187 4.516 1.00 67.75 147 THR A O 1
ATOM 691 N N . LEU A 1 148 ? -35.829 0.806 4.382 1.00 68.08 148 LEU A N 1
ATOM 692 C CA . LEU A 1 148 ? -36.648 0.521 5.555 1.00 68.08 148 LEU A CA 1
ATOM 693 C C . LEU A 1 148 ? -37.639 -0.607 5.290 1.00 68.08 148 LEU A C 1
ATOM 694 O O . LEU A 1 148 ? -37.933 -1.393 6.195 1.00 68.08 148 LEU A O 1
ATOM 699 N N . HIS A 1 149 ? -38.144 -0.718 4.059 1.00 70.31 149 HIS A N 1
ATOM 700 C CA . HIS A 1 149 ? -39.037 -1.822 3.725 1.00 70.31 149 HIS A CA 1
ATOM 701 C C . HIS A 1 149 ? -38.301 -3.155 3.769 1.00 70.31 149 HIS A C 1
ATOM 702 O O . HIS A 1 149 ? -38.836 -4.148 4.276 1.00 70.31 149 HIS A O 1
ATOM 709 N N . TYR A 1 150 ? -37.074 -3.196 3.245 1.00 66.15 150 TYR A N 1
ATOM 710 C CA . TYR A 1 150 ? -36.273 -4.413 3.329 1.00 66.15 150 TYR A CA 1
ATOM 711 C C . TYR A 1 150 ? -35.961 -4.768 4.777 1.00 66.15 150 TYR A C 1
ATOM 712 O O . TYR A 1 150 ? -36.002 -5.944 5.158 1.00 66.15 150 TYR A O 1
ATOM 721 N N . THR A 1 151 ? -35.652 -3.762 5.601 1.00 67.71 151 THR A N 1
ATOM 722 C CA . THR A 1 151 ? -35.391 -4.020 7.014 1.00 67.71 151 THR A CA 1
ATOM 723 C C . THR A 1 151 ? -36.628 -4.575 7.712 1.00 67.71 151 THR A C 1
ATOM 724 O O . THR A 1 151 ? -36.534 -5.521 8.503 1.00 67.71 151 THR A O 1
ATOM 728 N N . ALA A 1 152 ? -37.800 -4.003 7.423 1.00 72.13 152 ALA A N 1
ATOM 729 C CA . ALA A 1 152 ? -39.034 -4.493 8.030 1.00 72.13 152 ALA A CA 1
ATOM 730 C C . ALA A 1 152 ? -39.355 -5.908 7.566 1.00 72.13 152 ALA A C 1
ATOM 731 O O . ALA A 1 152 ? -39.831 -6.733 8.354 1.00 72.13 152 ALA A O 1
ATOM 733 N N . LEU A 1 153 ? -39.106 -6.207 6.289 1.00 70.93 153 LEU A N 1
ATOM 734 C CA . LEU A 1 153 ? -39.340 -7.559 5.790 1.00 70.93 153 LEU A CA 1
ATOM 735 C C . LEU A 1 153 ? -38.394 -8.558 6.443 1.00 70.93 153 LEU A C 1
ATOM 736 O O . LEU A 1 153 ? -38.793 -9.686 6.756 1.00 70.93 153 LEU A O 1
ATOM 741 N N . LEU A 1 154 ? -37.137 -8.164 6.657 1.00 69.28 154 LEU A N 1
ATOM 742 C CA . LEU A 1 154 ? -36.191 -9.051 7.325 1.00 69.28 154 LEU A CA 1
ATOM 743 C C . LEU A 1 154 ? -36.507 -9.198 8.808 1.00 69.28 154 LEU A C 1
ATOM 744 O O . LEU A 1 154 ? -36.142 -10.208 9.420 1.00 69.28 154 LEU A O 1
ATOM 749 N N . ALA A 1 155 ? -37.179 -8.211 9.401 1.00 77.48 155 ALA A N 1
ATOM 750 C CA . ALA A 1 155 ? -37.492 -8.256 10.824 1.00 77.48 155 ALA A CA 1
ATOM 751 C C . ALA A 1 155 ? -38.920 -8.713 11.101 1.00 77.48 155 ALA A C 1
ATOM 752 O O . ALA A 1 155 ? -39.148 -9.494 12.031 1.00 77.48 155 ALA A O 1
ATOM 754 N N . ILE A 1 156 ? -39.886 -8.245 10.315 1.00 84.25 156 ILE A N 1
ATOM 755 C CA . ILE A 1 156 ? -41.290 -8.551 10.543 1.00 84.25 156 ILE A CA 1
ATOM 756 C C . ILE A 1 156 ? -41.809 -9.407 9.394 1.00 84.25 156 ILE A C 1
ATOM 757 O O . ILE A 1 156 ? -41.328 -9.338 8.259 1.00 84.25 156 ILE A O 1
ATOM 762 N N . ARG A 1 157 ? -42.812 -10.229 9.705 1.00 97.85 157 ARG A N 1
ATOM 763 C CA . ARG A 1 157 ? -43.477 -11.070 8.705 1.00 97.85 157 ARG A CA 1
ATOM 764 C C . ARG A 1 157 ? -44.939 -11.199 9.138 1.00 97.85 157 ARG A C 1
ATOM 765 O O . ARG A 1 157 ? -45.290 -12.068 9.939 1.00 97.85 157 ARG A O 1
ATOM 773 N N . ARG A 1 158 ? -45.783 -10.322 8.596 1.00 101.56 158 ARG A N 1
ATOM 774 C CA . ARG A 1 158 ? -47.181 -10.243 9.006 1.00 101.56 158 ARG A CA 1
ATOM 775 C C . ARG A 1 158 ? -48.133 -10.647 7.890 1.00 101.56 158 ARG A C 1
ATOM 776 O O . ARG A 1 158 ? -48.995 -11.506 8.104 1.00 101.56 158 ARG A O 1
ATOM 784 N N . GLY A 1 159 ? -48.007 -10.056 6.705 1.00 102.40 159 GLY A N 1
ATOM 785 C CA . GLY A 1 159 ? -48.946 -10.315 5.633 1.00 102.40 159 GLY A CA 1
ATOM 786 C C . GLY A 1 159 ? -48.786 -9.363 4.468 1.00 102.40 159 GLY A C 1
ATOM 787 O O . GLY A 1 159 ? -47.679 -9.187 3.949 1.00 102.40 159 GLY A O 1
ATOM 788 N N . ASN A 1 160 ? -49.895 -8.759 4.037 1.00 100.22 160 ASN A N 1
ATOM 789 C CA . ASN A 1 160 ? -49.921 -7.794 2.944 1.00 100.22 160 ASN A CA 1
ATOM 790 C C . ASN A 1 160 ? -48.893 -6.690 3.162 1.00 100.22 160 ASN A C 1
ATOM 791 O O . ASN A 1 160 ? -48.619 -6.312 4.309 1.00 100.22 160 ASN A O 1
ATOM 796 N N . PRO A 1 161 ? -48.304 -6.149 2.092 1.00 97.82 161 PRO A N 1
ATOM 797 C CA . PRO A 1 161 ? -47.284 -5.101 2.265 1.00 97.82 161 PRO A CA 1
ATOM 798 C C . PRO A 1 161 ? -47.821 -3.813 2.865 1.00 97.82 161 PRO A C 1
ATOM 799 O O . PRO A 1 161 ? -47.027 -2.909 3.157 1.00 97.82 161 PRO A O 1
ATOM 803 N N . GLY A 1 162 ? -49.138 -3.694 3.048 1.00 93.63 162 GLY A N 1
ATOM 804 C CA . GLY A 1 162 ? -49.691 -2.488 3.640 1.00 93.63 162 GLY A CA 1
ATOM 805 C C . GLY A 1 162 ? -49.200 -2.233 5.051 1.00 93.63 162 GLY A C 1
ATOM 806 O O . GLY A 1 162 ? -48.944 -1.086 5.422 1.00 93.63 162 GLY A O 1
ATOM 807 N N . SER A 1 163 ? -49.048 -3.290 5.851 1.00 91.31 163 SER A N 1
ATOM 808 C CA . SER A 1 163 ? -48.563 -3.120 7.218 1.00 91.31 163 SER A CA 1
ATOM 809 C C . SER A 1 163 ? -47.110 -2.657 7.232 1.00 91.31 163 SER A C 1
ATOM 810 O O . SER A 1 163 ? -46.729 -1.790 8.029 1.00 91.31 163 SER A O 1
ATOM 813 N N . PHE A 1 164 ? -46.280 -3.231 6.358 1.00 86.81 164 PHE A N 1
ATOM 814 C CA . PHE A 1 164 ? -44.893 -2.791 6.264 1.00 86.81 164 PHE A CA 1
ATOM 815 C C . PHE A 1 164 ? -44.809 -1.347 5.787 1.00 86.81 164 PHE A C 1
ATOM 816 O O . PHE A 1 164 ? -43.981 -0.570 6.277 1.00 86.81 164 PHE A O 1
ATOM 824 N N . GLN A 1 165 ? -45.665 -0.966 4.836 1.00 87.36 165 GLN A N 1
ATOM 825 C CA . GLN A 1 165 ? -45.697 0.420 4.380 1.00 87.36 165 GLN A CA 1
ATOM 826 C C . GLN A 1 165 ? -46.116 1.354 5.508 1.00 87.36 165 GLN A C 1
ATOM 827 O O . GLN A 1 165 ? -45.560 2.447 5.664 1.00 87.36 165 GLN A O 1
ATOM 833 N N . LYS A 1 166 ? -47.100 0.934 6.309 1.00 86.12 166 LYS A N 1
ATOM 834 C CA . LYS A 1 166 ? -47.509 1.717 7.470 1.00 86.12 166 LYS A CA 1
ATOM 835 C C . LYS A 1 166 ? -46.360 1.906 8.449 1.00 86.12 166 LYS A C 1
ATOM 836 O O . LYS A 1 166 ? -46.118 3.027 8.911 1.00 86.12 166 LYS A O 1
ATOM 842 N N . LYS A 1 167 ? -45.651 0.823 8.775 1.00 80.01 167 LYS A N 1
ATOM 843 C CA . LYS A 1 167 ? -44.540 0.917 9.717 1.00 80.01 167 LYS A CA 1
ATOM 844 C C . LYS A 1 167 ? -43.434 1.818 9.179 1.00 80.01 167 LYS A C 1
ATOM 845 O O . LYS A 1 167 ? -42.866 2.628 9.923 1.00 80.01 167 LYS A O 1
ATOM 851 N N . VAL A 1 168 ? -43.117 1.694 7.888 1.00 77.37 168 VAL A N 1
ATOM 852 C CA . VAL A 1 168 ? -42.067 2.520 7.298 1.00 77.37 168 VAL A CA 1
ATOM 853 C C . VAL A 1 168 ? -42.472 3.989 7.307 1.00 77.37 168 VAL A C 1
ATOM 854 O O . VAL A 1 168 ? -41.673 4.866 7.657 1.00 77.37 168 VAL A O 1
ATOM 858 N N . GLU A 1 169 ? -43.721 4.282 6.933 1.00 78.28 169 GLU A N 1
ATOM 859 C CA . GLU A 1 169 ? -44.190 5.664 6.949 1.00 78.28 169 GLU A CA 1
ATOM 860 C C . GLU A 1 169 ? -44.167 6.237 8.360 1.00 78.28 169 GLU A C 1
ATOM 861 O O . GLU A 1 169 ? -43.807 7.403 8.558 1.00 78.28 169 GLU A O 1
ATOM 867 N N . ALA A 1 170 ? -44.533 5.427 9.356 1.00 76.74 170 ALA A N 1
ATOM 868 C CA . ALA A 1 170 ? -44.534 5.905 10.735 1.00 76.74 170 ALA A CA 1
ATOM 869 C C . ALA A 1 170 ? -43.118 6.197 11.219 1.00 76.74 170 ALA A C 1
ATOM 870 O O . ALA A 1 170 ? -42.860 7.252 11.810 1.00 76.74 170 ALA A O 1
ATOM 872 N N . VAL A 1 171 ? -42.183 5.274 10.973 1.00 73.58 171 VAL A N 1
ATOM 873 C CA . VAL A 1 171 ? -40.813 5.491 11.427 1.00 73.58 171 VAL A CA 1
ATOM 874 C C . VAL A 1 171 ? -40.115 6.579 10.622 1.00 73.58 171 VAL A C 1
ATOM 875 O O . VAL A 1 171 ? -39.105 7.127 11.079 1.00 73.58 171 VAL A O 1
ATOM 879 N N . MET A 1 172 ? -40.622 6.912 9.431 1.00 74.65 172 MET A N 1
ATOM 880 C CA . MET A 1 172 ? -40.053 8.031 8.688 1.00 74.65 172 MET A CA 1
ATOM 881 C C . MET A 1 172 ? -40.619 9.362 9.165 1.00 74.65 172 MET A C 1
ATOM 882 O O . MET A 1 172 ? -39.883 10.350 9.269 1.00 74.65 172 MET A O 1
ATOM 887 N N . ALA A 1 173 ? -41.920 9.407 9.463 1.00 74.43 173 ALA A N 1
ATOM 888 C CA . ALA A 1 173 ? -42.514 10.635 9.975 1.00 74.43 173 ALA A CA 1
ATOM 889 C C . ALA A 1 173 ? -42.050 10.932 11.394 1.00 74.43 173 ALA A C 1
ATOM 890 O O . ALA A 1 173 ? -42.022 12.098 11.804 1.00 74.43 173 ALA A O 1
ATOM 892 N N . GLU A 1 174 ? -41.684 9.898 12.156 1.00 73.93 174 GLU A N 1
ATOM 893 C CA . GLU A 1 174 ? -41.194 10.122 13.512 1.00 73.93 174 GLU A CA 1
ATOM 894 C C . GLU A 1 174 ? -39.819 10.778 13.503 1.00 73.93 174 GLU A C 1
ATOM 895 O O . GLU A 1 174 ? -39.514 11.611 14.366 1.00 73.93 174 GLU A O 1
ATOM 901 N N . LEU A 1 175 ? -38.975 10.418 12.537 1.00 72.31 175 LEU A N 1
ATOM 902 C CA . LEU A 1 175 ? -37.603 10.902 12.474 1.00 72.31 175 LEU A CA 1
ATOM 903 C C . LEU A 1 175 ? -37.380 11.919 11.362 1.00 72.31 175 LEU A C 1
ATOM 904 O O . LEU A 1 175 ? -36.229 12.168 10.991 1.00 72.31 175 LEU A O 1
ATOM 909 N N . SER A 1 176 ? -38.453 12.506 10.825 1.00 73.50 176 SER A N 1
ATOM 910 C CA . SER A 1 176 ? -38.365 13.524 9.777 1.00 73.50 176 SER A CA 1
ATOM 911 C C . SER A 1 176 ? -37.627 12.990 8.550 1.00 73.50 176 SER A C 1
ATOM 912 O O . SER A 1 176 ? -36.654 13.578 8.073 1.00 73.50 176 SER A O 1
ATOM 915 N N . LEU A 1 177 ? -38.101 11.854 8.037 1.00 72.76 177 LEU A N 1
ATOM 916 C CA . LEU A 1 177 ? -37.522 11.231 6.853 1.00 72.76 177 LEU A CA 1
ATOM 917 C C . LEU A 1 177 ? -38.520 11.117 5.708 1.00 72.76 177 LEU A C 1
ATOM 918 O O . LEU A 1 177 ? -38.243 10.418 4.726 1.00 72.76 177 LEU A O 1
ATOM 923 N N . SER A 1 178 ? -39.673 11.781 5.807 1.00 75.19 178 SER A N 1
ATOM 924 C CA . SER A 1 178 ? -40.680 11.690 4.758 1.00 75.19 178 SER A CA 1
ATOM 925 C C . SER A 1 178 ? -40.289 12.464 3.505 1.00 75.19 178 SER A C 1
ATOM 926 O O . SER A 1 178 ? -40.723 12.098 2.408 1.00 75.19 178 SER A O 1
ATOM 929 N N . HIS A 1 179 ? -39.482 13.519 3.640 1.00 74.89 179 HIS A N 1
ATOM 930 C CA . HIS A 1 179 ? -39.082 14.299 2.474 1.00 74.89 179 HIS A CA 1
ATOM 931 C C . HIS A 1 179 ? -37.990 13.606 1.670 1.00 74.89 179 HIS A C 1
ATOM 932 O O . HIS A 1 179 ? -37.905 13.802 0.452 1.00 74.89 179 HIS A O 1
ATOM 939 N N . VAL A 1 180 ? -37.154 12.803 2.322 1.00 73.32 180 VAL A N 1
ATOM 940 C CA . VAL A 1 180 ? -36.126 12.029 1.641 1.00 73.32 180 VAL A CA 1
ATOM 941 C C . VAL A 1 180 ? -36.524 10.556 1.522 1.00 73.32 180 VAL A C 1
ATOM 942 O O . VAL A 1 180 ? -35.659 9.690 1.395 1.00 73.32 180 VAL A O 1
ATOM 946 N N . ALA A 1 181 ? -37.826 10.260 1.564 1.00 72.77 181 ALA A N 1
ATOM 947 C CA . ALA A 1 181 ? -38.277 8.873 1.539 1.00 72.77 181 ALA A CA 1
ATOM 948 C C . ALA A 1 181 ? -37.949 8.190 0.217 1.00 72.77 181 ALA A C 1
ATOM 949 O O . ALA A 1 181 ? -37.559 7.017 0.207 1.00 72.77 181 ALA A O 1
ATOM 951 N N . ASP A 1 182 ? -38.098 8.899 -0.903 1.00 74.74 182 ASP A N 1
ATOM 952 C CA . ASP A 1 182 ? -37.863 8.330 -2.224 1.00 74.74 182 ASP A CA 1
ATOM 953 C C . ASP A 1 182 ? -36.556 8.812 -2.842 1.00 74.74 182 ASP A C 1
ATOM 954 O O . ASP A 1 182 ? -36.365 8.688 -4.056 1.00 74.74 182 ASP A O 1
ATOM 959 N N . ARG A 1 183 ? -35.654 9.359 -2.034 1.00 73.84 183 ARG A N 1
ATOM 960 C CA . ARG A 1 183 ? -34.363 9.818 -2.521 1.00 73.84 183 ARG A CA 1
ATOM 961 C C . ARG A 1 183 ? -33.304 8.742 -2.323 1.00 73.84 183 ARG A C 1
ATOM 962 O O . ARG A 1 183 ? -33.307 8.014 -1.326 1.00 73.84 183 ARG A O 1
ATOM 970 N N . LEU A 1 184 ? -32.395 8.647 -3.289 1.00 70.32 184 LEU A N 1
ATOM 971 C CA . LEU A 1 184 ? -31.314 7.675 -3.206 1.00 70.32 184 LEU A CA 1
ATOM 972 C C . LEU A 1 184 ? -30.328 8.069 -2.113 1.00 70.32 184 LEU A C 1
ATOM 973 O O . LEU A 1 184 ? -30.036 9.251 -1.914 1.00 70.32 184 LEU A O 1
ATOM 978 N N . ILE A 1 185 ? -29.819 7.064 -1.397 1.00 69.95 185 ILE A N 1
ATOM 979 C CA . ILE A 1 185 ? -28.868 7.328 -0.320 1.00 69.95 185 ILE A CA 1
ATOM 980 C C . ILE A 1 185 ? -27.571 7.893 -0.887 1.00 69.95 185 ILE A C 1
ATOM 981 O O . ILE A 1 185 ? -27.183 9.027 -0.584 1.00 69.95 185 ILE A O 1
ATOM 986 N N . GLY A 1 186 ? -26.891 7.115 -1.727 1.00 75.54 186 GLY A N 1
ATOM 987 C CA . GLY A 1 186 ? -25.664 7.544 -2.368 1.00 75.54 186 GLY A CA 1
ATOM 988 C C . GLY A 1 186 ? -24.599 7.947 -1.365 1.00 75.54 186 GLY A C 1
ATOM 989 O O . GLY A 1 186 ? -24.412 7.320 -0.316 1.00 75.54 186 GLY A O 1
ATOM 990 N N . ASN A 1 187 ? -23.886 9.019 -1.696 1.00 85.30 187 ASN A N 1
ATOM 991 C CA . ASN A 1 187 ? -22.865 9.588 -0.832 1.00 85.30 187 ASN A CA 1
ATOM 992 C C . ASN A 1 187 ? -23.173 11.057 -0.575 1.00 85.30 187 ASN A C 1
ATOM 993 O O . ASN A 1 187 ? -23.734 11.749 -1.430 1.00 85.30 187 ASN A O 1
ATOM 998 N N . TYR A 1 188 ? -22.799 11.527 0.616 1.00 91.96 188 TYR A N 1
ATOM 999 C CA . TYR A 1 188 ? -23.118 12.893 1.012 1.00 91.96 188 TYR A CA 1
ATOM 1000 C C . TYR A 1 188 ? -22.297 13.931 0.257 1.00 91.96 188 TYR A C 1
ATOM 1001 O O . TYR A 1 188 ? -22.671 15.109 0.249 1.00 91.96 188 TYR A O 1
ATOM 1010 N N . SER A 1 189 ? -21.194 13.529 -0.374 1.00 93.52 189 SER A N 1
ATOM 1011 C CA . SER A 1 189 ? -20.329 14.451 -1.096 1.00 93.52 189 SER A CA 1
ATOM 1012 C C . SER A 1 189 ? -20.526 14.381 -2.607 1.00 93.52 189 SER A C 1
ATOM 1013 O O . SER A 1 189 ? -19.749 14.984 -3.355 1.00 93.52 189 SER A O 1
ATOM 1016 N N . LEU A 1 190 ? -21.549 13.660 -3.071 1.00 90.73 190 LEU A N 1
ATOM 1017 C CA . LEU A 1 190 ? -21.824 13.543 -4.497 1.00 90.73 190 LEU A CA 1
ATOM 1018 C C . LEU A 1 190 ? -23.245 13.921 -4.887 1.00 90.73 190 LEU A C 1
ATOM 1019 O O . LEU A 1 190 ? -23.537 13.976 -6.086 1.00 90.73 190 LEU A O 1
ATOM 1024 N N . GLY A 1 191 ? -24.133 14.179 -3.929 1.00 86.21 191 GLY A N 1
ATOM 1025 C CA . GLY A 1 191 ? -25.498 14.549 -4.245 1.00 86.21 191 GLY A CA 1
ATOM 1026 C C . GLY A 1 191 ? -26.530 13.770 -3.456 1.00 86.21 191 GLY A C 1
ATOM 1027 O O . GLY A 1 191 ? -27.735 13.998 -3.601 1.00 86.21 191 GLY A O 1
ATOM 1028 N N . GLY A 1 192 ? -26.070 12.848 -2.616 1.00 80.48 192 GLY A N 1
ATOM 1029 C CA . GLY A 1 192 ? -26.957 12.030 -1.819 1.00 80.48 192 GLY A CA 1
ATOM 1030 C C . GLY A 1 192 ? -27.416 12.736 -0.557 1.00 80.48 192 GLY A C 1
ATOM 1031 O O . GLY A 1 192 ? -27.236 13.941 -0.371 1.00 80.48 192 GLY A O 1
ATOM 1032 N N . ILE A 1 193 ? -28.031 11.950 0.329 1.00 73.56 193 ILE A N 1
ATOM 1033 C CA . ILE A 1 193 ? -28.512 12.497 1.592 1.00 73.56 193 ILE A CA 1
ATOM 1034 C C . ILE A 1 193 ? -27.333 12.858 2.491 1.00 73.56 193 ILE A C 1
ATOM 1035 O O . ILE A 1 193 ? -26.210 12.363 2.333 1.00 73.56 193 ILE A O 1
ATOM 1040 N N . SER A 1 194 ? -27.599 13.739 3.451 1.00 72.57 194 SER A N 1
ATOM 1041 C CA . SER A 1 194 ? -26.569 14.197 4.368 1.00 72.57 194 SER A CA 1
ATOM 1042 C C . SER A 1 194 ? -26.248 13.118 5.401 1.00 72.57 194 SER A C 1
ATOM 1043 O O . SER A 1 194 ? -26.922 12.090 5.501 1.00 72.57 194 SER A O 1
ATOM 1046 N N . THR A 1 195 ? -25.191 13.368 6.178 1.00 73.79 195 THR A N 1
ATOM 1047 C CA . THR A 1 195 ? -24.786 12.415 7.208 1.00 73.79 195 THR A CA 1
ATOM 1048 C C . THR A 1 195 ? -25.846 12.293 8.295 1.00 73.79 195 THR A C 1
ATOM 1049 O O . THR A 1 195 ? -26.119 11.191 8.787 1.00 73.79 195 THR A O 1
ATOM 1053 N N . GLY A 1 196 ? -26.447 13.418 8.690 1.00 71.14 196 GLY A N 1
ATOM 1054 C CA . GLY A 1 196 ? -27.533 13.362 9.654 1.00 71.14 196 GLY A CA 1
ATOM 1055 C C . GLY A 1 196 ? -28.715 12.561 9.146 1.00 71.14 196 GLY A C 1
ATOM 1056 O O . GLY A 1 196 ? -29.359 11.834 9.906 1.00 71.14 196 GLY A O 1
ATOM 1057 N N . GLU A 1 197 ? -29.006 12.668 7.848 1.00 72.50 197 GLU A N 1
ATOM 1058 C CA . GLU A 1 197 ? -30.078 11.870 7.266 1.00 72.50 197 GLU A CA 1
ATOM 1059 C C . GLU A 1 197 ? -29.735 10.385 7.266 1.00 72.50 197 GLU A C 1
ATOM 1060 O O . GLU A 1 197 ? -30.615 9.550 7.495 1.00 72.50 197 GLU A O 1
ATOM 1066 N N . ARG A 1 198 ? -28.468 10.036 7.030 1.00 69.76 198 ARG A N 1
ATOM 1067 C CA . ARG A 1 198 ? -28.064 8.635 7.111 1.00 69.76 198 ARG A CA 1
ATOM 1068 C C . ARG A 1 198 ? -28.187 8.108 8.537 1.00 69.76 198 ARG A C 1
ATOM 1069 O O . ARG A 1 198 ? -28.631 6.972 8.752 1.00 69.76 198 ARG A O 1
ATOM 1077 N N . ARG A 1 199 ? -27.798 8.920 9.524 1.00 69.95 199 ARG A N 1
ATOM 1078 C CA . ARG A 1 199 ? -27.960 8.513 10.916 1.00 69.95 199 ARG A CA 1
ATOM 1079 C C . ARG A 1 199 ? -29.432 8.342 11.270 1.00 69.95 199 ARG A C 1
ATOM 1080 O O . ARG A 1 199 ? -29.801 7.407 11.990 1.00 69.95 199 ARG A O 1
ATOM 1088 N N . ARG A 1 200 ? -30.289 9.233 10.765 1.00 70.44 200 ARG A N 1
ATOM 1089 C CA . ARG A 1 200 ? -31.723 9.093 10.994 1.00 70.44 200 ARG A CA 1
ATOM 1090 C C . ARG A 1 200 ? -32.275 7.837 10.333 1.00 70.44 200 ARG A C 1
ATOM 1091 O O . ARG A 1 200 ? -33.149 7.175 10.900 1.00 70.44 200 ARG A O 1
ATOM 1099 N N . VAL A 1 201 ? -31.774 7.491 9.146 1.00 67.13 201 VAL A N 1
ATOM 1100 C CA . VAL A 1 201 ? -32.202 6.263 8.483 1.00 67.13 201 VAL A CA 1
ATOM 1101 C C . VAL A 1 201 ? -31.786 5.044 9.298 1.00 67.13 201 VAL A C 1
ATOM 1102 O O . VAL A 1 201 ? -32.553 4.084 9.441 1.00 67.13 201 VAL A O 1
ATOM 1106 N N . SER A 1 202 ? -30.570 5.064 9.847 1.00 65.71 202 SER A N 1
ATOM 1107 C CA . SER A 1 202 ? -30.125 3.959 10.693 1.00 65.71 202 SER A CA 1
ATOM 1108 C C . SER A 1 202 ? -30.982 3.847 11.950 1.00 65.71 202 SER A C 1
ATOM 1109 O O . SER A 1 202 ? -31.373 2.742 12.352 1.00 65.71 202 SER A O 1
ATOM 1112 N N . ILE A 1 203 ? -31.291 4.982 12.581 1.00 64.99 203 ILE A N 1
ATOM 1113 C CA . ILE A 1 203 ? -32.123 4.963 13.781 1.00 64.99 203 ILE A CA 1
ATOM 1114 C C . ILE A 1 203 ? -33.529 4.475 13.454 1.00 64.99 203 ILE A C 1
ATOM 1115 O O . ILE A 1 203 ? -34.152 3.775 14.258 1.00 64.99 203 ILE A O 1
ATOM 1120 N N . ALA A 1 204 ? -34.043 4.808 12.267 1.00 65.92 204 ALA A N 1
ATOM 1121 C CA . ALA A 1 204 ? -35.362 4.322 11.874 1.00 65.92 204 ALA A CA 1
ATOM 1122 C C . ALA A 1 204 ? -35.341 2.823 11.603 1.00 65.92 204 ALA A C 1
ATOM 1123 O O . ALA A 1 204 ? -36.284 2.107 11.963 1.00 65.92 204 ALA A O 1
ATOM 1125 N N . ALA A 1 205 ? -34.276 2.330 10.968 1.00 65.72 205 ALA A N 1
ATOM 1126 C CA . ALA A 1 205 ? -34.142 0.893 10.757 1.00 65.72 205 ALA A CA 1
ATOM 1127 C C . ALA A 1 205 ? -34.037 0.147 12.079 1.00 65.72 205 ALA A C 1
ATOM 1128 O O . ALA A 1 205 ? -34.505 -0.992 12.190 1.00 65.72 205 ALA A O 1
ATOM 1130 N N . GLN A 1 206 ? -33.426 0.769 13.089 1.00 67.69 206 GLN A N 1
ATOM 1131 C CA . GLN A 1 206 ? -33.368 0.148 14.409 1.00 67.69 206 GLN A CA 1
ATOM 1132 C C . GLN A 1 206 ? -34.714 0.220 15.125 1.00 67.69 206 GLN A C 1
ATOM 1133 O O . GLN A 1 206 ? -35.096 -0.720 15.831 1.00 67.69 206 GLN A O 1
ATOM 1139 N N . LEU A 1 207 ? -35.443 1.326 14.954 1.00 68.04 207 LEU A N 1
ATOM 1140 C CA . LEU A 1 207 ? -36.737 1.498 15.605 1.00 68.04 207 LEU A CA 1
ATOM 1141 C C . LEU A 1 207 ? -37.837 0.681 14.943 1.00 68.04 207 LEU A C 1
ATOM 1142 O O . LEU A 1 207 ? -38.903 0.505 15.543 1.00 68.04 207 LEU A O 1
ATOM 1147 N N . LEU A 1 208 ? -37.610 0.202 13.717 1.00 70.89 208 LEU A N 1
ATOM 1148 C CA . LEU A 1 208 ? -38.610 -0.622 13.042 1.00 70.89 208 LEU A CA 1
ATOM 1149 C C . LEU A 1 208 ? -39.002 -1.839 13.872 1.00 70.89 208 LEU A C 1
ATOM 1150 O O . LEU A 1 208 ? -40.119 -2.350 13.733 1.00 70.89 208 LEU A O 1
ATOM 1155 N N . GLN A 1 209 ? -38.106 -2.318 14.734 1.00 77.81 209 GLN A N 1
ATOM 1156 C CA . GLN A 1 209 ? -38.414 -3.426 15.629 1.00 77.81 209 GLN A CA 1
ATOM 1157 C C . GLN A 1 209 ? -39.195 -2.992 16.864 1.00 77.81 209 GLN A C 1
ATOM 1158 O O . GLN A 1 209 ? -39.467 -3.834 17.728 1.00 77.81 209 GLN A O 1
ATOM 1164 N N . ASP A 1 210 ? -39.556 -1.709 16.965 1.00 79.15 210 ASP A N 1
ATOM 1165 C CA . ASP A 1 210 ? -40.322 -1.145 18.073 1.00 79.15 210 ASP A CA 1
ATOM 1166 C C . ASP A 1 210 ? -39.665 -1.450 19.416 1.00 79.15 210 ASP A C 1
ATOM 1167 O O . ASP A 1 210 ? -40.223 -2.207 20.219 1.00 79.15 210 ASP A O 1
ATOM 1172 N N . PRO A 1 211 ? -38.496 -0.886 19.699 1.00 74.04 211 PRO A N 1
ATOM 1173 C CA . PRO A 1 211 ? -37.806 -1.181 20.955 1.00 74.04 211 PRO A CA 1
ATOM 1174 C C . PRO A 1 211 ? -38.159 -0.184 22.053 1.00 74.04 211 PRO A C 1
ATOM 1175 O O . PRO A 1 211 ? -38.872 0.799 21.841 1.00 74.04 211 PRO A O 1
ATOM 1179 N N . LYS A 1 212 ? -37.635 -0.464 23.248 1.00 72.46 212 LYS A N 1
ATOM 1180 C CA . LYS A 1 212 ? -37.774 0.430 24.387 1.00 72.46 212 LYS A CA 1
ATOM 1181 C C . LYS A 1 212 ? -36.444 0.886 24.968 1.00 72.46 212 LYS A C 1
ATOM 1182 O O . LYS A 1 212 ? -36.395 1.954 25.585 1.00 72.46 212 LYS A O 1
ATOM 1188 N N . VAL A 1 213 ? -35.375 0.112 24.792 1.00 69.45 213 VAL A N 1
ATOM 1189 C CA . VAL A 1 213 ? -34.048 0.460 25.289 1.00 69.45 213 VAL A CA 1
ATOM 1190 C C . VAL A 1 213 ? -33.090 0.475 24.106 1.00 69.45 213 VAL A C 1
ATOM 1191 O O . VAL A 1 213 ? -32.897 -0.552 23.440 1.00 69.45 213 VAL A O 1
ATOM 1195 N N . MET A 1 214 ? -32.490 1.635 23.848 1.00 66.46 214 MET A N 1
ATOM 1196 C CA . MET A 1 214 ? -31.589 1.833 22.721 1.00 66.46 214 MET A CA 1
ATOM 1197 C C . MET A 1 214 ? -30.261 2.384 23.218 1.00 66.46 214 MET A C 1
ATOM 1198 O O . MET A 1 214 ? -30.233 3.371 23.963 1.00 66.46 214 MET A O 1
ATOM 1203 N N . LEU A 1 215 ? -29.168 1.753 22.797 1.00 63.67 215 LEU A N 1
ATOM 1204 C CA . LEU A 1 215 ? -27.819 2.196 23.104 1.00 63.67 215 LEU A CA 1
ATOM 1205 C C . LEU A 1 215 ? -27.176 2.761 21.845 1.00 63.67 215 LEU A C 1
ATOM 1206 O O . LEU A 1 215 ? -27.404 2.258 20.738 1.00 63.67 215 LEU A O 1
ATOM 1211 N N . PHE A 1 216 ? -26.385 3.814 22.024 1.00 60.54 216 PHE A N 1
ATOM 1212 C CA . PHE A 1 216 ? -25.738 4.524 20.927 1.00 60.54 216 PHE A CA 1
ATOM 1213 C C . PHE A 1 216 ? -24.248 4.624 21.218 1.00 60.54 216 PHE A C 1
ATOM 1214 O O . PHE A 1 216 ? -23.849 5.152 22.262 1.00 60.54 216 PHE A O 1
ATOM 1222 N N . ASP A 1 217 ? -23.432 4.112 20.299 1.00 66.60 217 ASP A N 1
ATOM 1223 C CA . ASP A 1 217 ? -21.978 4.134 20.442 1.00 66.60 217 ASP A CA 1
ATOM 1224 C C . ASP A 1 217 ? -21.443 5.334 19.671 1.00 66.60 217 ASP A C 1
ATOM 1225 O O . ASP A 1 217 ? -21.138 5.235 18.480 1.00 66.60 217 ASP A O 1
ATOM 1230 N N . GLU A 1 218 ? -21.327 6.467 20.358 1.00 67.19 218 GLU A N 1
ATOM 1231 C CA . GLU A 1 218 ? -20.855 7.716 19.772 1.00 67.19 218 GLU A CA 1
ATOM 1232 C C . GLU A 1 218 ? -21.649 8.098 18.519 1.00 67.19 218 GLU A C 1
ATOM 1233 O O . GLU A 1 218 ? -21.127 8.033 17.402 1.00 67.19 218 GLU A O 1
ATOM 1239 N N . PRO A 1 219 ? -22.915 8.502 18.672 1.00 66.17 219 PRO A N 1
ATOM 1240 C CA . PRO A 1 219 ? -23.709 8.892 17.497 1.00 66.17 219 PRO A CA 1
ATOM 1241 C C . PRO A 1 219 ? -23.338 10.253 16.933 1.00 66.17 219 PRO A C 1
ATOM 1242 O O . PRO A 1 219 ? -23.804 10.593 15.837 1.00 66.17 219 PRO A O 1
ATOM 1246 N N . THR A 1 220 ? -22.524 11.038 17.635 1.00 70.57 220 THR A N 1
ATOM 1247 C CA . THR A 1 220 ? -22.123 12.360 17.177 1.00 70.57 220 THR A CA 1
ATOM 1248 C C . THR A 1 220 ? -20.715 12.388 16.599 1.00 70.57 220 THR A C 1
ATOM 1249 O O . THR A 1 220 ? -20.289 13.430 16.092 1.00 70.57 220 THR A O 1
ATOM 1253 N N . THR A 1 221 ? -19.985 11.277 16.663 1.00 71.99 221 THR A N 1
ATOM 1254 C CA . THR A 1 221 ? -18.636 11.235 16.115 1.00 71.99 221 THR A CA 1
ATOM 1255 C C . THR A 1 221 ? -18.688 11.175 14.594 1.00 71.99 221 THR A C 1
ATOM 1256 O O . THR A 1 221 ? -19.349 10.307 14.017 1.00 71.99 221 THR A O 1
ATOM 1260 N N . GLY A 1 222 ? -17.988 12.103 13.944 1.00 73.42 222 GLY A N 1
ATOM 1261 C CA . GLY A 1 222 ? -17.970 12.188 12.500 1.00 73.42 222 GLY A CA 1
ATOM 1262 C C . GLY A 1 222 ? -18.903 13.219 11.906 1.00 73.42 222 GLY A C 1
ATOM 1263 O O . GLY A 1 222 ? -18.935 13.364 10.678 1.00 73.42 222 GLY A O 1
ATOM 1264 N N . LEU A 1 223 ? -19.659 13.936 12.730 1.00 75.03 223 LEU A N 1
ATOM 1265 C CA . LEU A 1 223 ? -20.592 14.952 12.270 1.00 75.03 223 LEU A CA 1
ATOM 1266 C C . LEU A 1 223 ? -20.132 16.331 12.722 1.00 75.03 223 LEU A C 1
ATOM 1267 O O . LEU A 1 223 ? -19.312 16.471 13.634 1.00 75.03 223 LEU A O 1
ATOM 1272 N N . ASP A 1 224 ? -20.672 17.356 12.068 1.00 79.59 224 ASP A N 1
ATOM 1273 C CA . ASP A 1 224 ? -20.374 18.725 12.452 1.00 79.59 224 ASP A CA 1
ATOM 1274 C C . ASP A 1 224 ? -21.116 19.087 13.739 1.00 79.59 224 ASP A C 1
ATOM 1275 O O . ASP A 1 224 ? -21.883 18.295 14.292 1.00 79.59 224 ASP A O 1
ATOM 1280 N N . CYS A 1 225 ? -20.876 20.311 14.215 1.00 80.92 225 CYS A N 1
ATOM 1281 C CA . CYS A 1 225 ? -21.483 20.748 15.469 1.00 80.92 225 CYS A CA 1
ATOM 1282 C C . CYS A 1 225 ? -23.000 20.833 15.355 1.00 80.92 225 CYS A C 1
ATOM 1283 O O . CYS A 1 225 ? -23.722 20.363 16.243 1.00 80.92 225 CYS A O 1
ATOM 1286 N N . MET A 1 226 ? -23.502 21.423 14.268 1.00 81.88 226 MET A N 1
ATOM 1287 C CA . MET A 1 226 ? -24.945 21.555 14.094 1.00 81.88 226 MET A CA 1
ATOM 1288 C C . MET A 1 226 ? -25.608 20.191 13.946 1.00 81.88 226 MET A C 1
ATOM 1289 O O . MET A 1 226 ? -26.648 19.924 14.561 1.00 81.88 226 MET A O 1
ATOM 1294 N N . THR A 1 227 ? -25.017 19.311 13.133 1.00 76.84 227 THR A N 1
ATOM 1295 C CA . THR A 1 227 ? -25.583 17.979 12.952 1.00 76.84 227 THR A CA 1
ATOM 1296 C C . THR A 1 227 ? -25.523 17.173 14.243 1.00 76.84 227 THR A C 1
ATOM 1297 O O . THR A 1 227 ? -26.456 16.429 14.562 1.00 76.84 227 THR A O 1
ATOM 1301 N N . ALA A 1 228 ? -24.437 17.317 15.008 1.00 74.39 228 ALA A N 1
ATOM 1302 C CA . ALA A 1 228 ? -24.341 16.615 16.285 1.00 74.39 228 ALA A CA 1
ATOM 1303 C C . ALA A 1 228 ? -25.396 17.110 17.266 1.00 74.39 228 ALA A C 1
ATOM 1304 O O . ALA A 1 228 ? -26.025 16.308 17.967 1.00 74.39 228 ALA A O 1
ATOM 1306 N N . ASN A 1 229 ? -25.606 18.428 17.329 1.00 74.72 229 ASN A N 1
ATOM 1307 C CA . ASN A 1 229 ? -26.639 18.967 18.207 1.00 74.72 229 ASN A CA 1
ATOM 1308 C C . ASN A 1 229 ? -28.024 18.497 17.779 1.00 74.72 229 ASN A C 1
ATOM 1309 O O . ASN A 1 229 ? -28.865 18.167 18.624 1.00 74.72 229 ASN A O 1
ATOM 1314 N N . GLN A 1 230 ? -28.276 18.448 16.468 1.00 74.76 230 GLN A N 1
ATOM 1315 C CA . GLN A 1 230 ? -29.567 17.971 15.983 1.00 74.76 230 GLN A CA 1
ATOM 1316 C C . GLN A 1 230 ? -29.772 16.497 16.314 1.00 74.76 230 GLN A C 1
ATOM 1317 O O . GLN A 1 230 ? -30.880 16.087 16.678 1.00 74.76 230 GLN A O 1
ATOM 1323 N N . ILE A 1 231 ? -28.716 15.689 16.205 1.00 69.75 231 ILE A N 1
ATOM 1324 C CA . ILE A 1 231 ? -28.826 14.273 16.545 1.00 69.75 231 ILE A CA 1
ATOM 1325 C C . ILE A 1 231 ? -29.076 14.100 18.039 1.00 69.75 231 ILE A C 1
ATOM 1326 O O . ILE A 1 231 ? -29.869 13.247 18.455 1.00 69.75 231 ILE A O 1
ATOM 1331 N N . VAL A 1 232 ? -28.414 14.910 18.869 1.00 68.48 232 VAL A N 1
ATOM 1332 C CA . VAL A 1 232 ? -28.646 14.844 20.309 1.00 68.48 232 VAL A CA 1
ATOM 1333 C C . VAL A 1 232 ? -30.085 15.227 20.638 1.00 68.48 232 VAL A C 1
ATOM 1334 O O . VAL A 1 232 ? -30.739 14.586 21.471 1.00 68.48 232 VAL A O 1
ATOM 1338 N N . VAL A 1 233 ? -30.604 16.269 19.984 1.00 68.63 233 VAL A N 1
ATOM 1339 C CA . VAL A 1 233 ? -31.988 16.677 20.216 1.00 68.63 233 VAL A CA 1
ATOM 1340 C C . VAL A 1 233 ? -32.949 15.581 19.769 1.00 68.63 233 VAL A C 1
ATOM 1341 O O . VAL A 1 233 ? -33.956 15.307 20.435 1.00 68.63 233 VAL A O 1
ATOM 1345 N N . LEU A 1 234 ? -32.651 14.931 18.641 1.00 66.51 234 LEU A N 1
ATOM 1346 C CA . LEU A 1 234 ? -33.499 13.841 18.169 1.00 66.51 234 LEU A CA 1
ATOM 1347 C C . LEU A 1 234 ? -33.494 12.675 19.148 1.00 66.51 234 LEU A C 1
ATOM 1348 O O . LEU A 1 234 ? -34.540 12.070 19.410 1.00 66.51 234 LEU A O 1
ATOM 1353 N N . LEU A 1 235 ? -32.325 12.345 19.701 1.00 64.56 235 LEU A N 1
ATOM 1354 C CA . LEU A 1 235 ? -32.257 11.280 20.698 1.00 64.56 235 LEU A CA 1
ATOM 1355 C C . LEU A 1 235 ? -33.022 11.659 21.960 1.00 64.56 235 LEU A C 1
ATOM 1356 O O . LEU A 1 235 ? -33.667 10.806 22.581 1.00 64.56 235 LEU A O 1
ATOM 1361 N N . VAL A 1 236 ? -32.969 12.935 22.348 1.00 65.98 236 VAL A N 1
ATOM 1362 C CA . VAL A 1 236 ? -33.732 13.390 23.507 1.00 65.98 236 VAL A CA 1
ATOM 1363 C C . VAL A 1 236 ? -35.228 13.235 23.258 1.00 65.98 236 VAL A C 1
ATOM 1364 O O . VAL A 1 236 ? -35.968 12.740 24.119 1.00 65.98 236 VAL A O 1
ATOM 1368 N N . GLU A 1 237 ? -35.697 13.647 22.076 1.00 68.41 237 GLU A N 1
ATOM 1369 C CA . GLU A 1 237 ? -37.116 13.501 21.756 1.00 68.41 237 GLU A CA 1
ATOM 1370 C C . GLU A 1 237 ? -37.528 12.037 21.672 1.00 68.41 237 GLU A C 1
ATOM 1371 O O . GLU A 1 237 ? -38.657 11.691 22.039 1.00 68.41 237 GLU A O 1
ATOM 1377 N N . LEU A 1 238 ? -36.638 11.167 21.188 1.00 67.08 238 LEU A N 1
ATOM 1378 C CA . LEU A 1 238 ? -36.944 9.741 21.156 1.00 67.08 238 LEU A CA 1
ATOM 1379 C C . LEU A 1 238 ? -37.040 9.169 22.564 1.00 67.08 238 LEU A C 1
ATOM 1380 O O . LEU A 1 238 ? -37.915 8.342 22.847 1.00 67.08 238 LEU A O 1
ATOM 1385 N N . ALA A 1 239 ? -36.146 9.596 23.459 1.00 66.67 239 ALA A N 1
ATOM 1386 C CA . ALA A 1 239 ? -36.207 9.137 24.842 1.00 66.67 239 ALA A CA 1
ATOM 1387 C C . ALA A 1 239 ? -37.470 9.633 25.532 1.00 66.67 239 ALA A C 1
ATOM 1388 O O . ALA A 1 239 ? -38.064 8.916 26.346 1.00 66.67 239 ALA A O 1
ATOM 1390 N N . ARG A 1 240 ? -37.902 10.856 25.216 1.00 69.74 240 ARG A N 1
ATOM 1391 C CA . ARG A 1 240 ? -39.096 11.419 25.836 1.00 69.74 240 ARG A CA 1
ATOM 1392 C C . ARG A 1 240 ? -40.370 10.666 25.474 1.00 69.74 240 ARG A C 1
ATOM 1393 O O . ARG A 1 240 ? -41.380 10.830 26.167 1.00 69.74 240 ARG A O 1
ATOM 1401 N N . ARG A 1 241 ? -40.354 9.854 24.420 1.00 72.46 241 ARG A N 1
ATOM 1402 C CA . ARG A 1 241 ? -41.537 9.098 24.007 1.00 72.46 241 ARG A CA 1
ATOM 1403 C C . ARG A 1 241 ? -41.579 7.718 24.658 1.00 72.46 241 ARG A C 1
ATOM 1404 O O . ARG A 1 241 ? -41.732 6.698 23.987 1.00 72.46 241 ARG A O 1
ATOM 1412 N N . ASN A 1 242 ? -41.449 7.692 25.986 1.00 71.73 242 ASN A N 1
ATOM 1413 C CA . ASN A 1 242 ? -41.512 6.463 26.780 1.00 71.73 242 ASN A CA 1
ATOM 1414 C C . ASN A 1 242 ? -40.497 5.430 26.282 1.00 71.73 242 ASN A C 1
ATOM 1415 O O . ASN A 1 242 ? -40.835 4.297 25.935 1.00 71.73 242 ASN A O 1
ATOM 1420 N N . ARG A 1 243 ? -39.233 5.848 26.253 1.00 68.89 243 ARG A N 1
ATOM 1421 C CA . ARG A 1 243 ? -38.150 4.996 25.787 1.00 68.89 243 ARG A CA 1
ATOM 1422 C C . ARG A 1 243 ? -36.878 5.317 26.557 1.00 68.89 243 ARG A C 1
ATOM 1423 O O . ARG A 1 243 ? -36.642 6.462 26.950 1.00 68.89 243 ARG A O 1
ATOM 1431 N N . ILE A 1 244 ? -36.061 4.290 26.767 1.00 66.38 244 ILE A N 1
ATOM 1432 C CA . ILE A 1 244 ? -34.775 4.438 27.437 1.00 66.38 244 ILE A CA 1
ATOM 1433 C C . ILE A 1 244 ? -33.690 4.587 26.380 1.00 66.38 244 ILE A C 1
ATOM 1434 O O . ILE A 1 244 ? -33.606 3.783 25.443 1.00 66.38 244 ILE A O 1
ATOM 1439 N N . VAL A 1 245 ? -32.864 5.621 26.521 1.00 60.85 245 VAL A N 1
ATOM 1440 C CA . VAL A 1 245 ? -31.781 5.906 25.588 1.00 60.85 245 VAL A CA 1
ATOM 1441 C C . VAL A 1 245 ? -30.493 6.075 26.379 1.00 60.85 245 VAL A C 1
ATOM 1442 O O . VAL A 1 245 ? -30.416 6.924 27.275 1.00 60.85 245 VAL A O 1
ATOM 1446 N N . VAL A 1 246 ? -29.487 5.268 26.049 1.00 58.89 246 VAL A N 1
ATOM 1447 C CA . VAL A 1 246 ? -28.169 5.350 26.668 1.00 58.89 246 VAL A CA 1
ATOM 1448 C C . VAL A 1 246 ? -27.148 5.539 25.556 1.00 58.89 246 VAL A C 1
ATOM 1449 O O . VAL A 1 246 ? -26.963 4.646 24.722 1.00 58.89 246 VAL A O 1
ATOM 1453 N N . LEU A 1 247 ? -26.487 6.693 25.540 1.00 59.45 247 LEU A N 1
ATOM 1454 C CA . LEU A 1 247 ? -25.562 7.030 24.470 1.00 59.45 247 LEU A CA 1
ATOM 1455 C C . LEU A 1 247 ? -24.200 7.388 25.046 1.00 59.45 247 LEU A C 1
ATOM 1456 O O . LEU A 1 247 ? -24.078 7.822 26.195 1.00 59.45 247 LEU A O 1
ATOM 1461 N N . THR A 1 248 ? -23.172 7.191 24.228 1.00 62.06 248 THR A N 1
ATOM 1462 C CA . THR A 1 248 ? -21.810 7.570 24.571 1.00 62.06 248 THR A CA 1
ATOM 1463 C C . THR A 1 248 ? -21.372 8.755 23.719 1.00 62.06 248 THR A C 1
ATOM 1464 O O . THR A 1 248 ? -21.838 8.938 22.592 1.00 62.06 248 THR A O 1
ATOM 1468 N N . ILE A 1 249 ? -20.473 9.568 24.275 1.00 64.16 249 ILE A N 1
ATOM 1469 C CA . ILE A 1 249 ? -19.987 10.764 23.603 1.00 64.16 249 ILE A CA 1
ATOM 1470 C C . ILE A 1 249 ? -18.490 10.901 23.843 1.00 64.16 249 ILE A C 1
ATOM 1471 O O . ILE A 1 249 ? -17.942 10.403 24.829 1.00 64.16 249 ILE A O 1
ATOM 1476 N N . HIS A 1 250 ? -17.828 11.591 22.914 1.00 71.48 250 HIS A N 1
ATOM 1477 C CA . HIS A 1 250 ? -16.390 11.825 22.997 1.00 71.48 250 HIS A CA 1
ATOM 1478 C C . HIS A 1 250 ? -16.084 13.157 23.679 1.00 71.48 250 HIS A C 1
ATOM 1479 O O . HIS A 1 250 ? -15.386 13.197 24.697 1.00 71.48 250 HIS A O 1
ATOM 1486 N N . GLN A 1 251 ? -16.603 14.252 23.126 1.00 71.81 251 GLN A N 1
ATOM 1487 C CA . GLN A 1 251 ? -16.426 15.579 23.715 1.00 71.81 251 GLN A CA 1
ATOM 1488 C C . GLN A 1 251 ? -17.678 16.399 23.445 1.00 71.81 251 GLN A C 1
ATOM 1489 O O . GLN A 1 251 ? -17.783 17.097 22.427 1.00 71.81 251 GLN A O 1
ATOM 1495 N N . PRO A 1 252 ? -18.660 16.337 24.341 1.00 67.14 252 PRO A N 1
ATOM 1496 C CA . PRO A 1 252 ? -19.915 17.057 24.108 1.00 67.14 252 PRO A CA 1
ATOM 1497 C C . PRO A 1 252 ? -19.757 18.549 24.347 1.00 67.14 252 PRO A C 1
ATOM 1498 O O . PRO A 1 252 ? -18.889 18.998 25.101 1.00 67.14 252 PRO A O 1
ATOM 1502 N N . ARG A 1 253 ? -20.620 19.321 23.692 1.00 70.97 253 ARG A N 1
ATOM 1503 C CA . ARG A 1 253 ? -20.606 20.764 23.857 1.00 70.97 253 ARG A CA 1
ATOM 1504 C C . ARG A 1 253 ? -21.277 21.154 25.174 1.00 70.97 253 ARG A C 1
ATOM 1505 O O . ARG A 1 253 ? -21.883 20.332 25.868 1.00 70.97 253 ARG A O 1
ATOM 1513 N N . SER A 1 254 ? -21.161 22.439 25.515 1.00 69.54 254 SER A N 1
ATOM 1514 C CA . SER A 1 254 ? -21.705 22.929 26.776 1.00 69.54 254 SER A CA 1
ATOM 1515 C C . SER A 1 254 ? -23.225 23.030 26.761 1.00 69.54 254 SER A C 1
ATOM 1516 O O . SER A 1 254 ? -23.845 22.992 27.829 1.00 69.54 254 SER A O 1
ATOM 1519 N N . GLU A 1 255 ? -23.839 23.157 25.583 1.00 71.04 255 GLU A N 1
ATOM 1520 C CA . GLU A 1 255 ? -25.289 23.275 25.506 1.00 71.04 255 GLU A CA 1
ATOM 1521 C C . GLU A 1 255 ? -26.001 21.951 25.750 1.00 71.04 255 GLU A C 1
ATOM 1522 O O . GLU A 1 255 ? -27.205 21.953 26.027 1.00 71.04 255 GLU A O 1
ATOM 1528 N N . LEU A 1 256 ? -25.290 20.828 25.654 1.00 67.20 256 LEU A N 1
ATOM 1529 C CA . LEU A 1 256 ? -25.890 19.521 25.888 1.00 67.20 256 LEU A CA 1
ATOM 1530 C C . LEU A 1 256 ? -25.893 19.123 27.358 1.00 67.20 256 LEU A C 1
ATOM 1531 O O . LEU A 1 256 ? -26.571 18.152 27.714 1.00 67.20 256 LEU A O 1
ATOM 1536 N N . PHE A 1 257 ? -25.163 19.849 28.210 1.00 65.65 257 PHE A N 1
ATOM 1537 C CA . PHE A 1 257 ? -25.045 19.477 29.617 1.00 65.65 257 PHE A CA 1
ATOM 1538 C C . PHE A 1 257 ? -26.410 19.399 30.291 1.00 65.65 257 PHE A C 1
ATOM 1539 O O . PHE A 1 257 ? -26.702 18.447 31.024 1.00 65.65 257 PHE A O 1
ATOM 1547 N N . GLN A 1 258 ? -27.262 20.394 30.052 1.00 66.94 258 GLN A N 1
ATOM 1548 C CA . GLN A 1 258 ? -28.597 20.403 30.635 1.00 66.94 258 GLN A CA 1
ATOM 1549 C C . GLN A 1 258 ? -29.600 19.578 29.839 1.00 66.94 258 GLN A C 1
ATOM 1550 O O . GLN A 1 258 ? -30.770 19.512 30.232 1.00 66.94 258 GLN A O 1
ATOM 1556 N N . LEU A 1 259 ? -29.178 18.950 28.739 1.00 65.02 259 LEU A N 1
ATOM 1557 C CA . LEU A 1 259 ? -30.109 18.173 27.929 1.00 65.02 259 LEU A CA 1
ATOM 1558 C C . LEU A 1 259 ? -30.255 16.741 28.428 1.00 65.02 259 LEU A C 1
ATOM 1559 O O . LEU A 1 259 ? -31.342 16.162 28.320 1.00 65.02 259 LEU A O 1
ATOM 1564 N N . PHE A 1 260 ? -29.190 16.158 28.969 1.00 62.41 260 PHE A N 1
ATOM 1565 C CA . PHE A 1 260 ? -29.243 14.783 29.443 1.00 62.41 260 PHE A CA 1
ATOM 1566 C C . PHE A 1 260 ? -29.823 14.718 30.850 1.00 62.41 260 PHE A C 1
ATOM 1567 O O . PHE A 1 260 ? -29.664 15.638 31.657 1.00 62.41 260 PHE A O 1
ATOM 1575 N N . ASP A 1 261 ? -30.505 13.608 31.140 1.00 63.79 261 ASP A N 1
ATOM 1576 C CA . ASP A 1 261 ? -31.085 13.414 32.464 1.00 63.79 261 ASP A CA 1
ATOM 1577 C C . ASP A 1 261 ? -30.076 12.839 33.450 1.00 63.79 261 ASP A C 1
ATOM 1578 O O . ASP A 1 261 ? -30.133 13.158 34.642 1.00 63.79 261 ASP A O 1
ATOM 1583 N N . LYS A 1 262 ? -29.157 12.000 32.978 1.00 62.06 262 LYS A N 1
ATOM 1584 C CA . LYS A 1 262 ? -28.133 11.406 33.825 1.00 62.06 262 LYS A CA 1
ATOM 1585 C C . LYS A 1 262 ? -26.807 11.408 33.081 1.00 62.06 262 LYS A C 1
ATOM 1586 O O . LYS A 1 262 ? -26.766 11.188 31.867 1.00 62.06 262 LYS A O 1
ATOM 1592 N N . ILE A 1 263 ? -25.727 11.668 33.814 1.00 61.51 263 ILE A N 1
ATOM 1593 C CA . ILE A 1 263 ? -24.383 11.744 33.251 1.00 61.51 263 ILE A CA 1
ATOM 1594 C C . ILE A 1 263 ? -23.485 10.806 34.044 1.00 61.51 263 ILE A C 1
ATOM 1595 O O . ILE A 1 263 ? -23.221 11.048 35.227 1.00 61.51 263 ILE A O 1
ATOM 1600 N N . ALA A 1 264 ? -23.016 9.744 33.396 1.00 60.11 264 ALA A N 1
ATOM 1601 C CA . ALA A 1 264 ? -22.108 8.786 34.006 1.00 60.11 264 ALA A CA 1
ATOM 1602 C C . ALA A 1 264 ? -20.697 9.006 33.479 1.00 60.11 264 ALA A C 1
ATOM 1603 O O . ALA A 1 264 ? -20.503 9.417 32.332 1.00 60.11 264 ALA A O 1
ATOM 1605 N N . ILE A 1 265 ? -19.711 8.739 34.331 1.00 61.75 265 ILE A N 1
ATOM 1606 C CA . ILE A 1 265 ? -18.302 8.900 33.993 1.00 61.75 265 ILE A CA 1
ATOM 1607 C C . ILE A 1 265 ? -17.591 7.582 34.258 1.00 61.75 265 ILE A C 1
ATOM 1608 O O . ILE A 1 265 ? -17.713 7.014 35.349 1.00 61.75 265 ILE A O 1
ATOM 1613 N N . LEU A 1 266 ? -16.848 7.101 33.264 1.00 65.46 266 LEU A N 1
ATOM 1614 C CA . LEU A 1 266 ? -16.072 5.876 33.387 1.00 65.46 266 LEU A CA 1
ATOM 1615 C C . LEU A 1 266 ? -14.588 6.201 33.295 1.00 65.46 266 LEU A C 1
ATOM 1616 O O . LEU A 1 266 ? -14.170 7.007 32.458 1.00 65.46 266 LEU A O 1
ATOM 1621 N N . SER A 1 267 ? -13.798 5.575 34.166 1.00 68.37 267 SER A N 1
ATOM 1622 C CA . SER A 1 267 ? -12.347 5.743 34.167 1.00 68.37 267 SER A CA 1
ATOM 1623 C C . SER A 1 267 ? -11.718 4.383 34.427 1.00 68.37 267 SER A C 1
ATOM 1624 O O . SER A 1 267 ? -11.799 3.865 35.547 1.00 68.37 267 SER A O 1
ATOM 1627 N N . PHE A 1 268 ? -11.100 3.809 33.395 1.00 71.94 268 PHE A N 1
ATOM 1628 C CA . PHE A 1 268 ? -10.444 2.504 33.478 1.00 71.94 268 PHE A CA 1
ATOM 1629 C C . PHE A 1 268 ? -11.397 1.440 34.017 1.00 71.94 268 PHE A C 1
ATOM 1630 O O . PHE A 1 268 ? -11.020 0.562 34.796 1.00 71.94 268 PHE A O 1
ATOM 1638 N N . GLY A 1 269 ? -12.655 1.527 33.589 1.00 72.01 269 GLY A N 1
ATOM 1639 C CA . GLY A 1 269 ? -13.672 0.585 34.001 1.00 72.01 269 GLY A CA 1
ATOM 1640 C C . GLY A 1 269 ? -14.313 0.865 35.341 1.00 72.01 269 GLY A C 1
ATOM 1641 O O . GLY A 1 269 ? -15.154 0.072 35.781 1.00 72.01 269 GLY A O 1
ATOM 1642 N N . GLU A 1 270 ? -13.949 1.959 36.003 1.00 71.44 270 GLU A N 1
ATOM 1643 C CA . GLU A 1 270 ? -14.517 2.321 37.292 1.00 71.44 270 GLU A CA 1
ATOM 1644 C C . GLU A 1 270 ? -15.514 3.457 37.112 1.00 71.44 270 GLU A C 1
ATOM 1645 O O . GLU A 1 270 ? -15.228 4.442 36.423 1.00 71.44 270 GLU A O 1
ATOM 1651 N N . LEU A 1 271 ? -16.687 3.309 37.724 1.00 65.71 271 LEU A N 1
ATOM 1652 C CA . LEU A 1 271 ? -17.730 4.327 37.652 1.00 65.71 271 LEU A CA 1
ATOM 1653 C C . LEU A 1 271 ? -17.393 5.444 38.630 1.00 65.71 271 LEU A C 1
ATOM 1654 O O . LEU A 1 271 ? -17.551 5.285 39.845 1.00 65.71 271 LEU A O 1
ATOM 1659 N N . ILE A 1 272 ? -16.927 6.577 38.104 1.00 65.08 272 ILE A N 1
ATOM 1660 C CA . ILE A 1 272 ? -16.523 7.677 38.971 1.00 65.08 272 ILE A CA 1
ATOM 1661 C C . ILE A 1 272 ? -17.733 8.463 39.461 1.00 65.08 272 ILE A C 1
ATOM 1662 O O . ILE A 1 272 ? -17.749 8.931 40.605 1.00 65.08 272 ILE A O 1
ATOM 1667 N N . PHE A 1 273 ? -18.756 8.619 38.624 1.00 64.33 273 PHE A N 1
ATOM 1668 C CA . PHE A 1 273 ? -19.964 9.328 39.020 1.00 64.33 273 PHE A CA 1
ATOM 1669 C C . PHE A 1 273 ? -21.080 8.982 38.046 1.00 64.33 273 PHE A C 1
ATOM 1670 O O . PHE A 1 273 ? -20.832 8.612 36.896 1.00 64.33 273 PHE A O 1
ATOM 1678 N N . CYS A 1 274 ? -22.316 9.104 38.528 1.00 64.81 274 CYS A N 1
ATOM 1679 C CA . CYS A 1 274 ? -23.500 8.914 37.693 1.00 64.81 274 CYS A CA 1
ATOM 1680 C C . CYS A 1 274 ? -24.678 9.585 38.379 1.00 64.81 274 CYS A C 1
ATOM 1681 O O . CYS A 1 274 ? -25.073 9.164 39.471 1.00 64.81 274 CYS A O 1
ATOM 1684 N N . GLY A 1 275 ? -25.236 10.615 37.755 1.00 62.65 275 GLY A N 1
ATOM 1685 C CA . GLY A 1 275 ? -26.366 11.297 38.354 1.00 62.65 275 GLY A CA 1
ATOM 1686 C C . GLY A 1 275 ? -26.804 12.491 37.535 1.00 62.65 275 GLY A C 1
ATOM 1687 O O . GLY A 1 275 ? -26.377 12.684 36.394 1.00 62.65 275 GLY A O 1
ATOM 1688 N N . THR A 1 276 ? -27.673 13.291 38.149 1.00 65.51 276 THR A N 1
ATOM 1689 C CA . THR A 1 276 ? -28.236 14.463 37.498 1.00 65.51 276 THR A CA 1
ATOM 1690 C C . THR A 1 276 ? -27.162 15.536 37.306 1.00 65.51 276 THR A C 1
ATOM 1691 O O . THR A 1 276 ? -26.282 15.700 38.154 1.00 65.51 276 THR A O 1
ATOM 1695 N N . PRO A 1 277 ? -27.196 16.259 36.177 1.00 64.73 277 PRO A N 1
ATOM 1696 C CA . PRO A 1 277 ? -26.247 17.371 35.985 1.00 64.73 277 PRO A CA 1
ATOM 1697 C C . PRO A 1 277 ? -26.193 18.355 37.144 1.00 64.73 277 PRO A C 1
ATOM 1698 O O . PRO A 1 277 ? -25.100 18.802 37.512 1.00 64.73 277 PRO A O 1
ATOM 1702 N N . ALA A 1 278 ? -27.339 18.713 37.728 1.00 67.09 278 ALA A N 1
ATOM 1703 C CA . ALA A 1 278 ? -27.320 19.555 38.920 1.00 67.09 278 ALA A CA 1
ATOM 1704 C C . ALA A 1 278 ? -26.675 18.825 40.092 1.00 67.09 278 ALA A C 1
ATOM 1705 O O . ALA A 1 278 ? -25.847 19.399 40.814 1.00 67.09 278 ALA A O 1
ATOM 1707 N N . GLU A 1 279 ? -27.048 17.559 40.296 1.00 68.06 279 GLU A N 1
ATOM 1708 C CA . GLU A 1 279 ? -26.369 16.738 41.291 1.00 68.06 279 GLU A CA 1
ATOM 1709 C C . GLU A 1 279 ? -24.891 16.589 40.964 1.00 68.06 279 GLU A C 1
ATOM 1710 O O . GLU A 1 279 ? -24.058 16.550 41.873 1.00 68.06 279 GLU A O 1
ATOM 1716 N N . MET A 1 280 ? -24.549 16.518 39.676 1.00 67.07 280 MET A N 1
ATOM 1717 C CA . MET A 1 280 ? -23.148 16.456 39.271 1.00 67.07 280 MET A CA 1
ATOM 1718 C C . MET A 1 280 ? -22.391 17.696 39.731 1.00 67.07 280 MET A C 1
ATOM 1719 O O . MET A 1 280 ? -21.319 17.596 40.343 1.00 67.07 280 MET A O 1
ATOM 1724 N N . LEU A 1 281 ? -22.937 18.878 39.436 1.00 68.14 281 LEU A N 1
ATOM 1725 C CA . LEU A 1 281 ? -22.290 20.122 39.837 1.00 68.14 281 LEU A CA 1
ATOM 1726 C C . LEU A 1 281 ? -22.160 20.212 41.352 1.00 68.14 281 LEU A C 1
ATOM 1727 O O . LEU A 1 281 ? -21.095 20.570 41.870 1.00 68.14 281 LEU A O 1
ATOM 1732 N N . ASP A 1 282 ? -23.229 19.878 42.081 1.00 71.01 282 ASP A N 1
ATOM 1733 C CA . ASP A 1 282 ? -23.182 19.972 43.538 1.00 71.01 282 ASP A CA 1
ATOM 1734 C C . ASP A 1 282 ? -22.181 18.987 44.134 1.00 71.01 282 ASP A C 1
ATOM 1735 O O . ASP A 1 282 ? -21.446 19.330 45.069 1.00 71.01 282 ASP A O 1
ATOM 1740 N N . PHE A 1 283 ? -22.130 17.763 43.603 1.00 68.69 283 PHE A N 1
ATOM 1741 C CA . PHE A 1 283 ? -21.213 16.756 44.122 1.00 68.69 283 PHE A CA 1
ATOM 1742 C C . PHE A 1 283 ? -19.766 17.132 43.835 1.00 68.69 283 PHE A C 1
ATOM 1743 O O . PHE A 1 283 ? -18.887 16.952 44.686 1.00 68.69 283 PHE A O 1
ATOM 1751 N N . PHE A 1 284 ? -19.495 17.657 42.636 1.00 68.52 284 PHE A N 1
ATOM 1752 C CA . PHE A 1 284 ? -18.132 18.068 42.321 1.00 68.52 284 PHE A CA 1
ATOM 1753 C C . PHE A 1 284 ? -17.736 19.330 43.079 1.00 68.52 284 PHE A C 1
ATOM 1754 O O . PHE A 1 284 ? -16.545 19.558 43.318 1.00 68.52 284 PHE A O 1
ATOM 1762 N N . ASN A 1 285 ? -18.713 20.154 43.468 1.00 72.62 285 ASN A N 1
ATOM 1763 C CA . ASN A 1 285 ? -18.401 21.333 44.269 1.00 72.62 285 ASN A CA 1
ATOM 1764 C C . ASN A 1 285 ? -18.097 20.952 45.712 1.00 72.62 285 ASN A C 1
ATOM 1765 O O . ASN A 1 285 ? -17.147 21.472 46.309 1.00 72.62 285 ASN A O 1
ATOM 1770 N N . ASP A 1 286 ? -18.894 20.050 46.291 1.00 75.51 286 ASP A N 1
ATOM 1771 C CA . ASP A 1 286 ? -18.637 19.598 47.653 1.00 75.51 286 ASP A CA 1
ATOM 1772 C C . ASP A 1 286 ? -17.358 18.778 47.761 1.00 75.51 286 ASP A C 1
ATOM 1773 O O . ASP A 1 286 ? -16.780 18.697 48.850 1.00 75.51 286 ASP A O 1
ATOM 1778 N N . CYS A 1 287 ? -16.905 18.171 46.662 1.00 77.17 287 CYS A N 1
ATOM 1779 C CA . CYS A 1 287 ? -15.659 17.415 46.676 1.00 77.17 287 CYS A CA 1
ATOM 1780 C C . CYS A 1 287 ? -14.426 18.309 46.675 1.00 77.17 287 CYS A C 1
ATOM 1781 O O . CYS A 1 287 ? -13.315 17.799 46.853 1.00 77.17 287 CYS A O 1
ATOM 1784 N N . GLY A 1 288 ? -14.591 19.613 46.482 1.00 76.49 288 GLY A N 1
ATOM 1785 C CA . GLY A 1 288 ? -13.478 20.537 46.478 1.00 76.49 288 GLY A CA 1
ATOM 1786 C C . GLY A 1 288 ? -13.034 21.023 45.117 1.00 76.49 288 GLY A C 1
ATOM 1787 O O . GLY A 1 288 ? -11.968 21.642 45.021 1.00 76.49 288 GLY A O 1
ATOM 1788 N N . TYR A 1 289 ? -13.810 20.767 44.064 1.00 73.29 289 TYR A N 1
ATOM 1789 C CA . TYR A 1 289 ? -13.474 21.190 42.704 1.00 73.29 289 TYR A CA 1
ATOM 1790 C C . TYR A 1 289 ? -14.700 21.828 42.065 1.00 73.29 289 TYR A C 1
ATOM 1791 O O . TYR A 1 289 ? -15.396 21.194 41.260 1.00 73.29 289 TYR A O 1
ATOM 1800 N N . PRO A 1 290 ? -14.995 23.083 42.398 1.00 73.94 290 PRO A N 1
ATOM 1801 C CA . PRO A 1 290 ? -16.111 23.770 41.739 1.00 73.94 290 PRO A CA 1
ATOM 1802 C C . PRO A 1 290 ? -15.765 24.101 40.295 1.00 73.94 290 PRO A C 1
ATOM 1803 O O . PRO A 1 290 ? -14.655 24.542 39.988 1.00 73.94 290 PRO A O 1
ATOM 1807 N N . CYS A 1 291 ? -16.723 23.878 39.406 1.00 73.74 291 CYS A N 1
ATOM 1808 C CA . CYS A 1 291 ? -16.494 24.138 37.991 1.00 73.74 291 CYS A CA 1
ATOM 1809 C C . CYS A 1 291 ? -16.366 25.639 37.757 1.00 73.74 291 CYS A C 1
ATOM 1810 O O . CYS A 1 291 ? -17.269 26.399 38.128 1.00 73.74 291 CYS A O 1
ATOM 1813 N N . PRO A 1 292 ? -15.271 26.105 37.159 1.00 74.26 292 PRO A N 1
ATOM 1814 C CA . PRO A 1 292 ? -15.108 27.545 36.942 1.00 74.26 292 PRO A CA 1
ATOM 1815 C C . PRO A 1 292 ? -16.105 28.076 35.925 1.00 74.26 292 PRO A C 1
ATOM 1816 O O . PRO A 1 292 ? -16.682 27.330 35.131 1.00 74.26 292 PRO A O 1
ATOM 1820 N N . GLU A 1 293 ? -16.308 29.391 35.967 1.00 77.66 293 GLU A N 1
ATOM 1821 C CA . GLU A 1 293 ? -17.189 30.037 35.006 1.00 77.66 293 GLU A CA 1
ATOM 1822 C C . GLU A 1 293 ? -16.557 30.013 33.620 1.00 77.66 293 GLU A C 1
ATOM 1823 O O . GLU A 1 293 ? -15.357 30.256 33.463 1.00 77.66 293 GLU A O 1
ATOM 1829 N N . HIS A 1 294 ? -17.377 29.710 32.611 1.00 76.48 294 HIS A N 1
ATOM 1830 C CA . HIS A 1 294 ? -16.923 29.543 31.230 1.00 76.48 294 HIS A CA 1
ATOM 1831 C C . HIS A 1 294 ? -15.837 28.469 31.142 1.00 76.48 294 HIS A C 1
ATOM 1832 O O . HIS A 1 294 ? -14.697 28.723 30.749 1.00 76.48 294 HIS A O 1
ATOM 1839 N N . SER A 1 295 ? -16.217 27.246 31.520 1.00 71.78 295 SER A N 1
ATOM 1840 C CA . SER A 1 295 ? -15.272 26.140 31.541 1.00 71.78 295 SER A CA 1
ATOM 1841 C C . SER A 1 295 ? -15.808 24.849 30.937 1.00 71.78 295 SER A C 1
ATOM 1842 O O . SER A 1 295 ? -15.084 23.848 30.952 1.00 71.78 295 SER A O 1
ATOM 1845 N N . ASN A 1 296 ? -17.037 24.837 30.403 1.00 67.83 296 ASN A N 1
ATOM 1846 C CA . ASN A 1 296 ? -17.626 23.657 29.777 1.00 67.83 296 ASN A CA 1
ATOM 1847 C C . ASN A 1 296 ? -17.556 22.459 30.718 1.00 67.83 296 ASN A C 1
ATOM 1848 O O . ASN A 1 296 ? -16.695 21.587 30.542 1.00 67.83 296 ASN A O 1
ATOM 1853 N N . PRO A 1 297 ? -18.436 22.397 31.739 1.00 66.54 297 PRO A N 1
ATOM 1854 C CA . PRO A 1 297 ? -18.326 21.369 32.790 1.00 66.54 297 PRO A CA 1
ATOM 1855 C C . PRO A 1 297 ? -18.020 19.961 32.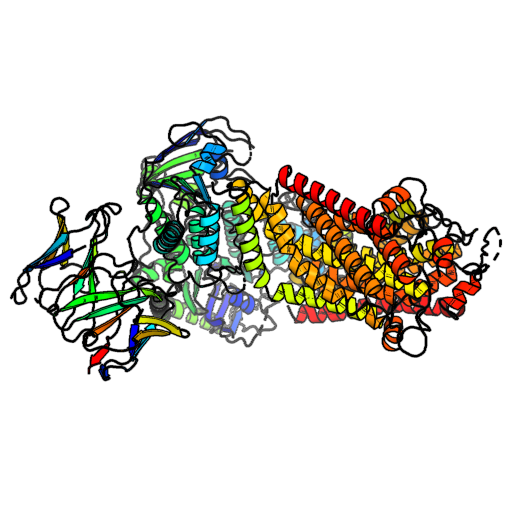299 1.00 66.54 297 PRO A C 1
ATOM 1856 O O . PRO A 1 297 ? -17.423 19.167 33.032 1.00 66.54 297 PRO A O 1
ATOM 1860 N N . PHE A 1 298 ? -18.430 19.634 31.071 1.00 65.29 298 PHE A N 1
ATOM 1861 C CA . PHE A 1 298 ? -18.031 18.360 30.481 1.00 65.29 298 PHE A CA 1
ATOM 1862 C C . PHE A 1 298 ? -16.514 18.253 30.385 1.00 65.29 298 PHE A C 1
ATOM 1863 O O . PHE A 1 298 ? -15.927 17.245 30.795 1.00 65.29 298 PHE A O 1
ATOM 1871 N N . ASP A 1 299 ? -15.861 19.294 29.866 1.00 67.50 299 ASP A N 1
ATOM 1872 C CA . ASP A 1 299 ? -14.409 19.264 29.720 1.00 67.50 299 ASP A CA 1
ATOM 1873 C C . ASP A 1 299 ? -13.716 19.311 31.076 1.00 67.50 299 ASP A C 1
ATOM 1874 O O . ASP A 1 299 ? -12.723 18.610 31.302 1.00 67.50 299 ASP A O 1
ATOM 1879 N N . PHE A 1 300 ? -14.227 20.135 31.995 1.00 66.62 300 PHE A N 1
ATOM 1880 C CA . PHE A 1 300 ? -13.616 20.234 33.316 1.00 66.62 300 PHE A CA 1
ATOM 1881 C C . PHE A 1 300 ? -13.729 18.919 34.078 1.00 66.62 300 PHE A C 1
ATOM 1882 O O . PHE A 1 300 ? -12.749 18.450 34.667 1.00 66.62 300 PHE A O 1
ATOM 1890 N N . TYR A 1 301 ? -14.913 18.304 34.067 1.00 65.69 301 TYR A N 1
ATOM 1891 C CA . TYR A 1 301 ? -15.103 17.037 34.760 1.00 65.69 301 TYR A CA 1
ATOM 1892 C C . TYR A 1 301 ? -14.467 15.866 34.023 1.00 65.69 301 TYR A C 1
ATOM 1893 O O . TYR A 1 301 ? -14.267 14.807 34.627 1.00 65.69 301 TYR A O 1
ATOM 1902 N N . MET A 1 302 ? -14.146 16.029 32.737 1.00 67.80 302 MET A N 1
ATOM 1903 C CA . MET A 1 302 ? -13.378 15.010 32.035 1.00 67.80 302 MET A CA 1
ATOM 1904 C C . MET A 1 302 ? -11.892 15.112 32.348 1.00 67.80 302 MET A C 1
ATOM 1905 O O . MET A 1 302 ? -11.217 14.085 32.471 1.00 67.80 302 MET A O 1
ATOM 1910 N N . ASP A 1 303 ? -11.369 16.333 32.480 1.00 68.92 303 ASP A N 1
ATOM 1911 C CA . ASP A 1 303 ? -9.977 16.500 32.883 1.00 68.92 303 ASP A CA 1
ATOM 1912 C C . ASP A 1 303 ? -9.781 16.184 34.360 1.00 68.92 303 ASP A C 1
ATOM 1913 O O . ASP A 1 303 ? -8.675 15.820 34.774 1.00 68.92 303 ASP A O 1
ATOM 1918 N N . LEU A 1 304 ? -10.838 16.317 35.166 1.00 66.87 304 LEU A N 1
ATOM 1919 C CA . LEU A 1 304 ? -10.718 16.050 36.594 1.00 66.87 304 LEU A CA 1
ATOM 1920 C C . LEU A 1 304 ? -10.671 14.556 36.892 1.00 66.87 304 LEU A C 1
ATOM 1921 O O . LEU A 1 304 ? -9.997 14.137 37.839 1.00 66.87 304 LEU A O 1
ATOM 1926 N N . THR A 1 305 ? -11.371 13.741 36.101 1.00 66.36 305 THR A N 1
ATOM 1927 C CA . THR A 1 305 ? -11.474 12.309 36.350 1.00 66.36 305 THR A CA 1
ATOM 1928 C C . THR A 1 305 ? -10.710 11.477 35.325 1.00 66.36 305 THR A C 1
ATOM 1929 O O . THR A 1 305 ? -11.030 10.301 35.124 1.00 66.36 305 THR A O 1
ATOM 1933 N N . SER A 1 306 ? -9.707 12.057 34.673 1.00 68.89 306 SER A N 1
ATOM 1934 C CA . SER A 1 306 ? -8.867 11.336 33.730 1.00 68.89 306 SER A CA 1
ATOM 1935 C C . SER A 1 306 ? -7.462 11.184 34.294 1.00 68.89 306 SER A C 1
ATOM 1936 O O . SER A 1 306 ? -6.950 12.072 34.982 1.00 68.89 306 SER A O 1
ATOM 1939 N N . VAL A 1 307 ? -6.840 10.049 33.992 1.00 71.82 307 VAL A N 1
ATOM 1940 C CA . VAL A 1 307 ? -5.487 9.750 34.443 1.00 71.82 307 VAL A CA 1
ATOM 1941 C C . VAL A 1 307 ? -4.513 10.250 33.385 1.00 71.82 307 VAL A C 1
ATOM 1942 O O . VAL A 1 307 ? -4.389 9.653 32.309 1.00 71.82 307 VAL A O 1
ATOM 1946 N N . ASP A 1 308 ? -3.822 11.344 33.690 1.00 74.22 308 ASP A N 1
ATOM 1947 C CA . ASP A 1 308 ? -2.823 11.896 32.785 1.00 74.22 308 ASP A CA 1
ATOM 1948 C C . ASP A 1 308 ? -1.587 11.006 32.799 1.00 74.22 308 ASP A C 1
ATOM 1949 O O . ASP A 1 308 ? -0.918 10.883 33.831 1.00 74.22 308 ASP A O 1
ATOM 1954 N N . THR A 1 309 ? -1.280 10.389 31.660 1.00 77.44 309 THR A N 1
ATOM 1955 C CA . THR A 1 309 ? -0.084 9.565 31.511 1.00 77.44 309 THR A CA 1
ATOM 1956 C C . THR A 1 309 ? 0.858 10.280 30.549 1.00 77.44 309 THR A C 1
ATOM 1957 O O . THR A 1 309 ? 0.894 9.994 29.350 1.00 77.44 309 THR A O 1
ATOM 1961 N N . GLN A 1 310 ? 1.632 11.217 31.096 1.00 73.84 310 GLN A N 1
ATOM 1962 C CA . GLN A 1 310 ? 2.774 11.805 30.416 1.00 73.84 310 GLN A CA 1
ATOM 1963 C C . GLN A 1 310 ? 4.043 11.723 31.249 1.00 73.84 310 GLN A C 1
ATOM 1964 O O . GLN A 1 310 ? 5.129 11.990 30.723 1.00 73.84 310 GLN A O 1
ATOM 1970 N N . SER A 1 311 ? 3.929 11.380 32.528 1.00 79.70 311 SER A N 1
ATOM 1971 C CA . SER A 1 311 ? 5.059 11.062 33.387 1.00 79.70 311 SER A CA 1
ATOM 1972 C C . SER A 1 311 ? 4.581 10.033 34.407 1.00 79.70 311 SER A C 1
ATOM 1973 O O . SER A 1 311 ? 3.405 9.657 34.427 1.00 79.70 311 SER A O 1
ATOM 1976 N N . LYS A 1 312 ? 5.492 9.573 35.262 1.00 80.00 312 LYS A N 1
ATOM 1977 C CA . LYS A 1 312 ? 5.137 8.595 36.283 1.00 80.00 312 LYS A CA 1
ATOM 1978 C C . LYS A 1 312 ? 4.650 9.230 37.575 1.00 80.00 312 LYS A C 1
ATOM 1979 O O . LYS A 1 312 ? 3.916 8.585 38.330 1.00 80.00 312 LYS A O 1
ATOM 1985 N N . GLU A 1 313 ? 5.037 10.479 37.842 1.00 80.55 313 GLU A N 1
ATOM 1986 C CA . GLU A 1 313 ? 4.486 11.204 38.982 1.00 80.55 313 GLU A CA 1
ATOM 1987 C C . GLU A 1 313 ? 3.095 11.738 38.663 1.00 80.55 313 GLU A C 1
ATOM 1988 O O . GLU A 1 313 ? 2.179 11.639 39.490 1.00 80.55 313 GLU A O 1
ATOM 1994 N N . ARG A 1 314 ? 2.916 12.296 37.462 1.00 76.81 314 ARG A N 1
ATOM 1995 C CA . ARG A 1 314 ? 1.604 12.794 37.061 1.00 76.81 314 ARG A CA 1
ATOM 1996 C C . ARG A 1 314 ? 0.578 11.670 37.021 1.00 76.81 314 ARG A C 1
ATOM 1997 O O . ARG A 1 314 ? -0.581 11.863 37.410 1.00 76.81 314 ARG A O 1
ATOM 2005 N N . GLU A 1 315 ? 0.986 10.485 36.558 1.00 79.01 315 GLU A N 1
ATOM 2006 C CA . GLU A 1 315 ? 0.070 9.350 36.526 1.00 79.01 315 GLU A CA 1
ATOM 2007 C C . GLU A 1 315 ? -0.381 8.968 37.929 1.00 79.01 315 GLU A C 1
ATOM 2008 O O . GLU A 1 315 ? -1.573 8.741 38.163 1.00 79.01 315 GLU A O 1
ATOM 2014 N N . ILE A 1 316 ? 0.557 8.902 38.877 1.00 77.52 316 ILE A N 1
ATOM 2015 C CA . ILE A 1 316 ? 0.207 8.543 40.249 1.00 77.52 316 ILE A CA 1
ATOM 2016 C C . ILE A 1 316 ? -0.706 9.597 40.861 1.00 77.52 316 ILE A C 1
ATOM 2017 O O . ILE A 1 316 ? -1.692 9.271 41.535 1.00 77.52 316 ILE A O 1
ATOM 2022 N N . GLU A 1 317 ? -0.401 10.877 40.630 1.00 78.13 317 GLU A N 1
ATOM 2023 C CA . GLU A 1 317 ? -1.228 11.945 41.186 1.00 78.13 317 GLU A CA 1
ATOM 2024 C C . GLU A 1 317 ? -2.644 11.906 40.621 1.00 78.13 317 GLU A C 1
ATOM 2025 O O . GLU A 1 317 ? -3.623 12.017 41.371 1.00 78.13 317 GLU A O 1
ATOM 2031 N N . THR A 1 318 ? -2.774 11.740 39.302 1.00 75.31 318 THR A N 1
ATOM 2032 C CA . THR A 1 318 ? -4.098 11.690 38.694 1.00 75.31 318 THR A CA 1
ATOM 2033 C C . THR A 1 318 ? -4.862 10.449 39.136 1.00 75.31 318 THR A C 1
ATOM 2034 O O . THR A 1 318 ? -6.076 10.512 39.359 1.00 75.31 318 THR A O 1
ATOM 2038 N N . SER A 1 319 ? -4.173 9.314 39.280 1.00 74.89 319 SER A N 1
ATOM 2039 C CA . SER A 1 319 ? -4.838 8.108 39.760 1.00 74.89 319 SER A CA 1
ATOM 2040 C C . SER A 1 319 ? -5.328 8.286 41.189 1.00 74.89 319 SER A C 1
ATOM 2041 O O . SER A 1 319 ? -6.434 7.855 41.532 1.00 74.89 319 SER A O 1
ATOM 2044 N N . LYS A 1 320 ? -4.521 8.928 42.037 1.00 75.20 320 LYS A N 1
ATOM 2045 C CA . LYS A 1 320 ? -4.943 9.190 43.408 1.00 75.20 320 LYS A CA 1
ATOM 2046 C C . LYS A 1 320 ? -6.152 10.116 43.445 1.00 75.20 320 LYS A C 1
ATOM 2047 O O . LYS A 1 320 ? -7.089 9.895 44.222 1.00 75.20 320 LYS A O 1
ATOM 2053 N N . ARG A 1 321 ? -6.154 11.154 42.605 1.00 72.87 321 ARG A N 1
ATOM 2054 C CA . ARG A 1 321 ? -7.296 12.065 42.568 1.00 72.87 321 ARG A CA 1
ATOM 2055 C C . ARG A 1 321 ? -8.558 11.354 42.086 1.00 72.87 321 ARG A C 1
ATOM 2056 O O . ARG A 1 321 ? -9.644 11.542 42.653 1.00 72.87 321 ARG A O 1
ATOM 2064 N N . VAL A 1 322 ? -8.432 10.528 41.044 1.00 71.99 322 VAL A N 1
ATOM 2065 C CA . VAL A 1 322 ? -9.586 9.797 40.527 1.00 71.99 322 VAL A CA 1
ATOM 2066 C C . VAL A 1 322 ? -10.105 8.811 41.567 1.00 71.99 322 VAL A C 1
ATOM 2067 O O . VAL A 1 322 ? -11.319 8.645 41.733 1.00 71.99 322 VAL A O 1
ATOM 2071 N N . GLN A 1 323 ? -9.199 8.155 42.296 1.00 73.25 323 GLN A N 1
ATOM 2072 C CA . GLN A 1 323 ? -9.627 7.225 43.336 1.00 73.25 323 GLN A CA 1
ATOM 2073 C C . GLN A 1 323 ? -10.306 7.957 44.487 1.00 73.25 323 GLN A C 1
ATOM 2074 O O . GLN A 1 323 ? -11.272 7.449 45.066 1.00 73.25 323 GLN A O 1
ATOM 2080 N N . MET A 1 324 ? -9.821 9.152 44.828 1.00 74.55 324 MET A N 1
ATOM 2081 C CA . MET A 1 324 ? -10.473 9.949 45.863 1.00 74.55 324 MET A CA 1
ATOM 2082 C C . MET A 1 324 ? -11.886 10.333 45.440 1.00 74.55 324 MET A C 1
ATOM 2083 O O . MET A 1 324 ? -12.834 10.231 46.229 1.00 74.55 324 MET A O 1
ATOM 2088 N N . ILE A 1 325 ? -12.046 10.770 44.188 1.00 70.60 325 ILE A N 1
ATOM 2089 C CA . ILE A 1 325 ? -13.373 11.141 43.703 1.00 70.60 325 ILE A CA 1
ATOM 2090 C C . ILE A 1 325 ? -14.291 9.922 43.666 1.00 70.60 325 ILE A C 1
ATOM 2091 O O . ILE A 1 325 ? -15.477 10.009 44.011 1.00 70.60 325 ILE A O 1
ATOM 2096 N N . GLU A 1 326 ? -13.758 8.765 43.266 1.00 72.07 326 GLU A N 1
ATOM 2097 C CA . GLU A 1 326 ? -14.569 7.553 43.215 1.00 72.07 326 GLU A CA 1
ATOM 2098 C C . GLU A 1 326 ? -14.999 7.117 44.610 1.00 72.07 326 GLU A C 1
ATOM 2099 O O . GLU A 1 326 ? -16.143 6.694 44.811 1.00 72.07 326 GLU A O 1
ATOM 2105 N N . SER A 1 327 ? -14.096 7.215 45.589 1.00 71.98 327 SER A N 1
ATOM 2106 C CA . SER A 1 327 ? -14.458 6.880 46.962 1.00 71.98 327 SER A CA 1
ATOM 2107 C C . SER A 1 327 ? -15.504 7.845 47.504 1.00 71.98 327 SER A C 1
ATOM 2108 O O . SER A 1 327 ? -16.431 7.435 48.213 1.00 71.98 327 SER A O 1
ATOM 2111 N N . ALA A 1 328 ? -15.375 9.134 47.177 1.00 70.62 328 ALA A N 1
ATOM 2112 C CA . ALA A 1 328 ? -16.373 10.105 47.613 1.00 70.62 328 ALA A CA 1
ATOM 2113 C C . ALA A 1 328 ? -17.732 9.813 46.989 1.00 70.62 328 ALA A C 1
ATOM 2114 O O . ALA A 1 328 ? -18.771 9.979 47.639 1.00 70.62 328 ALA A O 1
ATOM 2116 N N . TYR A 1 329 ? -17.745 9.374 45.729 1.00 70.13 329 TYR A N 1
ATOM 2117 C CA . TYR A 1 329 ? -19.007 9.034 45.078 1.00 70.13 329 TYR A CA 1
ATOM 2118 C C . TYR A 1 329 ? -19.618 7.778 45.689 1.00 70.13 329 TYR A C 1
ATOM 2119 O O . TYR A 1 329 ? -20.838 7.694 45.872 1.00 70.13 329 TYR A O 1
ATOM 2128 N N . LYS A 1 330 ? -18.782 6.785 46.006 1.00 72.96 330 LYS A N 1
ATOM 2129 C CA . LYS A 1 330 ? -19.281 5.576 46.654 1.00 72.96 330 LYS A CA 1
ATOM 2130 C C . LYS A 1 330 ? -19.833 5.884 48.040 1.00 72.96 330 LYS A C 1
ATOM 2131 O O . LYS A 1 330 ? -20.790 5.245 48.493 1.00 72.96 330 LYS A O 1
ATOM 2137 N N . LYS A 1 331 ? -19.238 6.855 48.732 1.00 75.33 331 LYS A N 1
ATOM 2138 C CA . LYS A 1 331 ? -19.744 7.297 50.025 1.00 75.33 331 LYS A CA 1
ATOM 2139 C C . LYS A 1 331 ? -20.870 8.314 49.903 1.00 75.33 331 LYS A C 1
ATOM 2140 O O . LYS A 1 331 ? -21.418 8.733 50.929 1.00 75.33 331 LYS A O 1
ATOM 2146 N N . SER A 1 332 ? -21.224 8.723 48.688 1.00 76.75 332 SER A N 1
ATOM 2147 C CA . SER A 1 332 ? -22.278 9.703 48.496 1.00 76.75 332 SER A CA 1
ATOM 2148 C C . SER A 1 332 ? -23.648 9.030 48.512 1.00 76.75 332 SER A C 1
ATOM 2149 O O . SER A 1 332 ? -23.777 7.806 48.425 1.00 76.75 332 SER A O 1
ATOM 2152 N N . ALA A 1 333 ? -24.688 9.860 48.621 1.00 77.75 333 ALA A N 1
ATOM 2153 C CA . ALA A 1 333 ? -26.051 9.350 48.680 1.00 77.75 333 ALA A CA 1
ATOM 2154 C C . ALA A 1 333 ? -26.601 8.989 47.307 1.00 77.75 333 ALA A C 1
ATOM 2155 O O . ALA A 1 333 ? -27.640 8.327 47.227 1.00 77.75 333 ALA A O 1
ATOM 2157 N N . ILE A 1 334 ? -25.928 9.393 46.230 1.00 78.68 334 ILE A N 1
ATOM 2158 C CA . ILE A 1 334 ? -26.439 9.127 44.888 1.00 78.68 334 ILE A CA 1
ATOM 2159 C C . ILE A 1 334 ? -26.300 7.650 44.537 1.00 78.68 334 ILE A C 1
ATOM 2160 O O . ILE A 1 334 ? -27.226 7.038 43.992 1.00 78.68 334 ILE A O 1
ATOM 2165 N N . CYS A 1 335 ? -25.143 7.055 44.839 1.00 78.99 335 CYS A N 1
ATOM 2166 C CA . CYS A 1 335 ? -24.965 5.627 44.590 1.00 78.99 335 CYS A CA 1
ATOM 2167 C C . CYS A 1 335 ? -25.897 4.798 45.464 1.00 78.99 335 CYS A C 1
ATOM 2168 O O . CYS A 1 335 ? -26.455 3.788 45.012 1.00 78.99 335 CYS A O 1
ATOM 2171 N N . HIS A 1 336 ? -26.080 5.209 46.722 1.00 81.25 336 HIS A N 1
ATOM 2172 C CA . HIS A 1 336 ? -27.018 4.515 47.597 1.00 81.25 336 HIS A CA 1
ATOM 2173 C C . HIS A 1 336 ? -28.440 4.611 47.060 1.00 81.25 336 HIS A C 1
ATOM 2174 O O . HIS A 1 336 ? -29.189 3.630 47.092 1.00 81.25 336 HIS A O 1
ATOM 2181 N N . LYS A 1 337 ? -28.825 5.785 46.554 1.00 81.09 337 LYS A N 1
ATOM 2182 C CA . LYS A 1 337 ? -30.157 5.943 45.979 1.00 81.09 337 LYS A CA 1
ATOM 2183 C C . LYS A 1 337 ? -30.320 5.097 44.723 1.00 81.09 337 LYS A C 1
ATOM 2184 O O . LYS A 1 337 ? -31.392 4.532 44.485 1.00 81.09 337 LYS A O 1
ATOM 2190 N N . THR A 1 338 ? -29.266 4.992 43.911 1.00 80.00 338 THR A N 1
ATOM 2191 C CA . THR A 1 338 ? -29.330 4.161 42.713 1.00 80.00 338 THR A CA 1
ATOM 2192 C C . THR A 1 338 ? -29.511 2.691 43.077 1.00 80.00 338 THR A C 1
ATOM 2193 O O . THR A 1 338 ? -30.364 1.996 42.509 1.00 80.00 338 THR A O 1
ATOM 2197 N N . LEU A 1 339 ? -28.716 2.201 44.033 1.00 81.53 339 LEU A N 1
ATOM 2198 C CA . LEU A 1 339 ? -28.864 0.817 44.474 1.00 81.53 339 LEU A CA 1
ATOM 2199 C C . LEU A 1 339 ? -30.233 0.572 45.099 1.00 81.53 339 LEU A C 1
ATOM 2200 O O . LEU A 1 339 ? -30.841 -0.482 44.872 1.00 81.53 339 LEU A O 1
ATOM 2205 N N . LYS A 1 340 ? -30.736 1.534 45.877 1.00 84.48 340 LYS A N 1
ATOM 2206 C CA . LYS A 1 340 ? -32.052 1.398 46.488 1.00 84.48 340 LYS A CA 1
ATOM 2207 C C . LYS A 1 340 ? -33.152 1.353 45.437 1.00 84.48 340 LYS A C 1
ATOM 2208 O O . LYS A 1 340 ? -34.084 0.554 45.552 1.00 84.48 340 LYS A O 1
ATOM 2214 N N . ASN A 1 341 ? -33.056 2.193 44.404 1.00 83.65 341 ASN A N 1
ATOM 2215 C CA . ASN A 1 341 ? -34.040 2.159 43.326 1.00 83.65 341 ASN A CA 1
ATOM 2216 C C . ASN A 1 341 ? -33.973 0.842 42.564 1.00 83.65 341 ASN A C 1
ATOM 2217 O O . ASN A 1 341 ? -35.008 0.297 42.162 1.00 83.65 341 ASN A O 1
ATOM 2222 N N . ILE A 1 342 ? -32.763 0.317 42.357 1.00 83.91 342 ILE A N 1
ATOM 2223 C CA . ILE A 1 342 ? -32.620 -0.972 41.684 1.00 83.91 342 ILE A CA 1
ATOM 2224 C C . ILE A 1 342 ? -33.313 -2.068 42.485 1.00 83.91 342 ILE A C 1
ATOM 2225 O O . ILE A 1 342 ? -34.133 -2.828 41.953 1.00 83.91 342 ILE A O 1
ATOM 2230 N N . GLU A 1 343 ? -33.003 -2.157 43.782 1.00 90.99 343 GLU A N 1
ATOM 2231 C CA . GLU A 1 343 ? -33.627 -3.182 44.616 1.00 90.99 343 GLU A CA 1
ATOM 2232 C C . GLU A 1 343 ? -35.135 -2.979 44.715 1.00 90.99 343 GLU A C 1
ATOM 2233 O O . GLU A 1 343 ? -35.898 -3.952 44.757 1.00 90.99 343 GLU A O 1
ATOM 2239 N N . ARG A 1 344 ? -35.587 -1.722 44.725 1.00 91.63 344 ARG A N 1
ATOM 2240 C CA . ARG A 1 344 ? -37.012 -1.439 44.848 1.00 91.63 344 ARG A CA 1
ATOM 2241 C C . ARG A 1 344 ? -37.768 -1.882 43.604 1.00 91.63 344 ARG A C 1
ATOM 2242 O O . ARG A 1 344 ? -38.805 -2.547 43.699 1.00 91.63 344 ARG A O 1
ATOM 2250 N N . MET A 1 345 ? -37.269 -1.518 42.420 1.00 92.66 345 MET A N 1
ATOM 2251 C CA . MET A 1 345 ? -37.941 -1.937 41.197 1.00 92.66 345 MET A CA 1
ATOM 2252 C C . MET A 1 345 ? -37.703 -3.410 40.895 1.00 92.66 345 MET A C 1
ATOM 2253 O O . MET A 1 345 ? -38.387 -3.971 40.032 1.00 92.66 345 MET A O 1
ATOM 2258 N N . LYS A 1 346 ? -36.755 -4.052 41.585 1.00 94.06 346 LYS A N 1
ATOM 2259 C CA . LYS A 1 346 ? -36.634 -5.502 41.479 1.00 94.06 346 LYS A CA 1
ATOM 2260 C C . LYS A 1 346 ? -37.659 -6.219 42.352 1.00 94.06 346 LYS A C 1
ATOM 2261 O O . LYS A 1 346 ? -38.258 -7.207 41.914 1.00 94.06 346 LYS A O 1
ATOM 2267 N N . HIS A 1 347 ? -37.877 -5.737 43.575 1.00 99.41 347 HIS A N 1
ATOM 2268 C CA . HIS A 1 347 ? -38.797 -6.366 44.514 1.00 99.41 347 HIS A CA 1
ATOM 2269 C C . HIS A 1 347 ? -40.177 -5.719 44.517 1.00 99.41 347 HIS A C 1
ATOM 2270 O O . HIS A 1 347 ? -40.970 -5.983 45.427 1.00 99.41 347 HIS A O 1
ATOM 2277 N N . LEU A 1 348 ? -40.484 -4.881 43.525 1.00 102.48 348 LEU A N 1
ATOM 2278 C CA . LEU A 1 348 ? -41.765 -4.181 43.521 1.00 102.48 348 LEU A CA 1
ATOM 2279 C C . LEU A 1 348 ? -42.914 -5.118 43.171 1.00 102.48 348 LEU A C 1
ATOM 2280 O O . LEU A 1 348 ? -44.021 -4.973 43.704 1.00 102.48 348 LEU A O 1
ATOM 2285 N N . LYS A 1 349 ? -42.671 -6.079 42.276 1.00 104.97 349 LYS A N 1
ATOM 2286 C CA . LYS A 1 349 ? -43.688 -7.033 41.828 1.00 104.97 349 LYS A CA 1
ATOM 2287 C C . LYS A 1 349 ? -44.891 -6.330 41.203 1.00 104.97 349 LYS A C 1
ATOM 2288 O O . LYS A 1 349 ? -46.018 -6.826 41.273 1.00 104.97 349 LYS A O 1
ATOM 2294 N N . THR A 1 350 ? -44.661 -5.171 40.586 1.00 105.96 350 THR A N 1
ATOM 2295 C CA . THR A 1 350 ? -45.741 -4.399 39.976 1.00 105.96 350 THR A CA 1
ATOM 2296 C C . THR A 1 350 ? -45.437 -3.910 38.567 1.00 105.96 350 THR A C 1
ATOM 2297 O O . THR A 1 350 ? -46.380 -3.615 37.825 1.00 105.96 350 THR A O 1
ATOM 2301 N N . LEU A 1 351 ? -44.173 -3.825 38.159 1.00 103.63 351 LEU A N 1
ATOM 2302 C CA . LEU A 1 351 ? -43.835 -3.347 36.830 1.00 103.63 351 LEU A CA 1
ATOM 2303 C C . LEU A 1 351 ? -44.316 -4.332 35.766 1.00 103.63 351 LEU A C 1
ATOM 2304 O O . LEU A 1 351 ? -44.438 -5.532 36.025 1.00 103.63 351 LEU A O 1
ATOM 2309 N N . PRO A 1 352 ? -44.604 -3.845 34.561 1.00 102.20 352 PRO A N 1
ATOM 2310 C CA . PRO A 1 352 ? -45.001 -4.747 33.474 1.00 102.20 352 PRO A CA 1
ATOM 2311 C C . PRO A 1 352 ? -43.846 -5.642 33.050 1.00 102.20 352 PRO A C 1
ATOM 2312 O O . PRO A 1 352 ? -42.700 -5.484 33.475 1.00 102.20 352 PRO A O 1
ATOM 2316 N N . MET A 1 353 ? -44.169 -6.601 32.187 1.00 102.21 353 MET A N 1
ATOM 2317 C CA . MET A 1 353 ? -43.180 -7.557 31.717 1.00 102.21 353 MET A CA 1
ATOM 2318 C C . MET A 1 353 ? -42.147 -6.873 30.824 1.00 102.21 353 MET A C 1
ATOM 2319 O O . MET A 1 353 ? -42.325 -5.738 30.372 1.00 102.21 353 MET A O 1
ATOM 2324 N N . VAL A 1 354 ? -41.051 -7.585 30.580 1.00 97.63 354 VAL A N 1
ATOM 2325 C CA . VAL A 1 354 ? -39.946 -7.082 29.768 1.00 97.63 354 VAL A CA 1
ATOM 2326 C C . VAL A 1 354 ? -40.426 -6.853 28.340 1.00 97.63 354 VAL A C 1
ATOM 2327 O O . VAL A 1 354 ? -40.883 -7.798 27.681 1.00 97.63 354 VAL A O 1
ATOM 2331 N N . PRO A 1 355 ? -40.346 -5.626 27.823 1.00 95.95 355 PRO A N 1
ATOM 2332 C CA . PRO A 1 355 ? -40.768 -5.381 26.437 1.00 95.95 355 PRO A CA 1
ATOM 2333 C C . PRO A 1 355 ? -39.767 -5.918 25.427 1.00 95.95 355 PRO A C 1
ATOM 2334 O O . PRO A 1 355 ? -38.654 -5.397 25.301 1.00 95.95 355 PRO A O 1
ATOM 2338 N N . PHE A 1 356 ? -40.153 -6.964 24.700 1.00 94.71 356 PHE A N 1
ATOM 2339 C CA . PHE A 1 356 ? -39.275 -7.593 23.728 1.00 94.71 356 PHE A CA 1
ATOM 2340 C C . PHE A 1 356 ? -39.538 -7.037 22.329 1.00 94.71 356 PHE A C 1
ATOM 2341 O O . PHE A 1 356 ? -40.264 -6.058 22.141 1.00 94.71 356 PHE A O 1
ATOM 2349 N N . LYS A 1 357 ? -38.933 -7.677 21.330 1.00 91.22 357 LYS A N 1
ATOM 2350 C CA . LYS A 1 357 ? -39.025 -7.201 19.957 1.00 91.22 357 LYS A CA 1
ATOM 2351 C C . LYS A 1 357 ? -40.414 -7.465 19.376 1.00 91.22 357 LYS A C 1
ATOM 2352 O O . LYS A 1 357 ? -41.287 -8.064 20.011 1.00 91.22 357 LYS A O 1
ATOM 2358 N N . THR A 1 358 ? -40.603 -7.007 18.135 1.00 95.16 358 THR A N 1
ATOM 2359 C CA . THR A 1 358 ? -41.915 -7.074 17.496 1.00 95.16 358 THR A CA 1
ATOM 2360 C C . THR A 1 358 ? -42.354 -8.509 17.236 1.00 95.16 358 THR A C 1
ATOM 2361 O O . THR A 1 358 ? -43.395 -8.950 17.738 1.00 95.16 358 THR A O 1
ATOM 2365 N N . LYS A 1 359 ? -41.579 -9.251 16.454 1.00 100.36 359 LYS A N 1
ATOM 2366 C CA . LYS A 1 359 ? -42.032 -10.521 15.896 1.00 100.36 359 LYS A CA 1
ATOM 2367 C C . LYS A 1 359 ? -40.862 -11.501 15.952 1.00 100.36 359 LYS A C 1
ATOM 2368 O O . LYS A 1 359 ? -39.764 -11.147 16.393 1.00 100.36 359 LYS A O 1
ATOM 2374 N N . ASP A 1 360 ? -41.093 -12.737 15.509 1.00 102.31 360 ASP A N 1
ATOM 2375 C CA . ASP A 1 360 ? -40.014 -13.698 15.332 1.00 102.31 360 ASP A CA 1
ATOM 2376 C C . ASP A 1 360 ? -39.300 -13.414 14.017 1.00 102.31 360 ASP A C 1
ATOM 2377 O O . ASP A 1 360 ? -39.523 -12.367 13.399 1.00 102.31 360 ASP A O 1
ATOM 2382 N N . SER A 1 361 ? -38.441 -14.332 13.578 1.00 95.76 361 SER A N 1
ATOM 2383 C CA . SER A 1 361 ? -37.735 -14.165 12.318 1.00 95.76 361 SER A CA 1
ATOM 2384 C C . SER A 1 361 ? -38.323 -15.115 11.284 1.00 95.76 361 SER A C 1
ATOM 2385 O O . SER A 1 361 ? -38.631 -16.272 11.608 1.00 95.76 361 SER A O 1
ATOM 2388 N N . PRO A 1 362 ? -38.491 -14.662 10.043 1.00 86.83 362 PRO A N 1
ATOM 2389 C CA . PRO A 1 362 ? -39.029 -15.542 8.999 1.00 86.83 362 PRO A CA 1
ATOM 2390 C C . PRO A 1 362 ? -38.062 -16.669 8.669 1.00 86.83 362 PRO A C 1
ATOM 2391 O O . PRO A 1 362 ? -36.938 -16.740 9.171 1.00 86.83 362 PRO A O 1
ATOM 2395 N N . GLY A 1 363 ? -38.520 -17.565 7.802 1.00 80.17 363 GLY A N 1
ATOM 2396 C CA . GLY A 1 363 ? -37.735 -18.719 7.422 1.00 80.17 363 GLY A CA 1
ATOM 2397 C C . GLY A 1 363 ? -36.459 -18.337 6.693 1.00 80.17 363 GLY A C 1
ATOM 2398 O O . GLY A 1 363 ? -36.217 -17.185 6.332 1.00 80.17 363 GLY A O 1
ATOM 2399 N N . VAL A 1 364 ? -35.619 -19.351 6.475 1.00 74.69 364 VAL A N 1
ATOM 2400 C CA . VAL A 1 364 ? -34.351 -19.128 5.786 1.00 74.69 364 VAL A CA 1
ATOM 2401 C C . VAL A 1 364 ? -34.597 -18.727 4.338 1.00 74.69 364 VAL A C 1
ATOM 2402 O O . VAL A 1 364 ? -33.928 -17.836 3.800 1.00 74.69 364 VAL A O 1
ATOM 2406 N N . PHE A 1 365 ? -35.573 -19.367 3.688 1.00 74.52 365 PHE A N 1
ATOM 2407 C CA . PHE A 1 365 ? -35.863 -19.061 2.291 1.00 74.52 365 PHE A CA 1
ATOM 2408 C C . PHE A 1 365 ? -36.417 -17.652 2.121 1.00 74.52 365 PHE A C 1
ATOM 2409 O O . PHE A 1 365 ? -36.070 -16.967 1.151 1.00 74.52 365 PHE A O 1
ATOM 2417 N N . SER A 1 366 ? -37.267 -17.199 3.045 1.00 70.91 366 SER A N 1
ATOM 2418 C CA . SER A 1 366 ? -37.827 -15.855 2.941 1.00 70.91 366 SER A CA 1
ATOM 2419 C C . SER A 1 366 ? -36.739 -14.795 3.064 1.00 70.91 366 SER A C 1
ATOM 2420 O O . SER A 1 366 ? -36.669 -13.865 2.251 1.00 70.91 366 SER A O 1
ATOM 2423 N N . LYS A 1 367 ? -35.883 -14.917 4.083 1.00 68.84 367 LYS A N 1
ATOM 2424 C CA . LYS A 1 367 ? -34.785 -13.970 4.244 1.00 68.84 367 LYS A CA 1
ATOM 2425 C C . LYS A 1 367 ? -33.823 -14.038 3.066 1.00 68.84 367 LYS A C 1
ATOM 2426 O O . LYS A 1 367 ? -33.306 -13.008 2.617 1.00 68.84 367 LYS A O 1
ATOM 2432 N N . LEU A 1 368 ? -33.577 -15.244 2.547 1.00 64.33 368 LEU A N 1
ATOM 2433 C CA . LEU A 1 368 ? -32.698 -15.388 1.391 1.00 64.33 368 LEU A CA 1
ATOM 2434 C C . LEU A 1 368 ? -33.260 -14.659 0.179 1.00 64.33 368 LEU A C 1
ATOM 2435 O O . LEU A 1 368 ? -32.535 -13.932 -0.509 1.00 64.33 368 LEU A O 1
ATOM 2440 N N . GLY A 1 369 ? -34.556 -14.829 -0.090 1.00 61.68 369 GLY A N 1
ATOM 2441 C CA . GLY A 1 369 ? -35.164 -14.139 -1.215 1.00 61.68 369 GLY A CA 1
ATOM 2442 C C . GLY A 1 369 ? -35.199 -12.634 -1.028 1.00 61.68 369 GLY A C 1
ATOM 2443 O O . GLY A 1 369 ? -34.998 -11.877 -1.983 1.00 61.68 369 GLY A O 1
ATOM 2444 N N . VAL A 1 370 ? -35.446 -12.179 0.203 1.00 61.35 370 VAL A N 1
ATOM 2445 C CA . VAL A 1 370 ? -35.451 -10.744 0.473 1.00 61.35 370 VAL A CA 1
ATOM 2446 C C . VAL A 1 370 ? -34.070 -10.150 0.226 1.00 61.35 370 VAL A C 1
ATOM 2447 O O . VAL A 1 370 ? -33.934 -9.108 -0.429 1.00 61.35 370 VAL A O 1
ATOM 2451 N N . LEU A 1 371 ? -33.024 -10.806 0.736 1.00 59.33 371 LEU A N 1
ATOM 2452 C CA . LEU A 1 371 ? -31.667 -10.316 0.515 1.00 59.33 371 LEU A CA 1
ATOM 2453 C C . LEU A 1 371 ? -31.292 -10.374 -0.960 1.00 59.33 371 LEU A C 1
ATOM 2454 O O . LEU A 1 371 ? -30.596 -9.486 -1.464 1.00 59.33 371 LEU A O 1
ATOM 2459 N N . LEU A 1 372 ? -31.750 -11.408 -1.671 1.00 57.95 372 LEU A N 1
ATOM 2460 C CA . LEU A 1 372 ? -31.476 -11.505 -3.101 1.00 57.95 372 LEU A CA 1
ATOM 2461 C C . LEU A 1 372 ? -32.101 -10.341 -3.857 1.00 57.95 372 LEU A C 1
ATOM 2462 O O . LEU A 1 372 ? -31.444 -9.697 -4.683 1.00 57.95 372 LEU A O 1
ATOM 2467 N N . ARG A 1 373 ? -33.379 -10.057 -3.587 1.00 59.54 373 ARG A N 1
ATOM 2468 C CA . ARG A 1 373 ? -34.042 -8.931 -4.237 1.00 59.54 373 ARG A CA 1
ATOM 2469 C C . ARG A 1 373 ? -33.366 -7.612 -3.882 1.00 59.54 373 ARG A C 1
ATOM 2470 O O . ARG A 1 373 ? -33.195 -6.742 -4.745 1.00 59.54 373 ARG A O 1
ATOM 2478 N N . ARG A 1 374 ? -32.968 -7.449 -2.618 1.00 59.80 374 ARG A N 1
ATOM 2479 C CA . ARG A 1 374 ? -32.311 -6.214 -2.198 1.00 59.80 374 ARG A CA 1
ATOM 2480 C C . ARG A 1 374 ? -30.983 -6.016 -2.919 1.00 59.80 374 ARG A C 1
ATOM 2481 O O . ARG A 1 374 ? -30.706 -4.924 -3.433 1.00 59.80 374 ARG A O 1
ATOM 2489 N N . VAL A 1 375 ? -30.154 -7.060 -2.975 1.00 57.08 375 VAL A N 1
ATOM 2490 C CA . VAL A 1 375 ? -28.862 -6.951 -3.644 1.00 57.08 375 VAL A CA 1
ATOM 2491 C C . VAL A 1 375 ? -29.048 -6.736 -5.141 1.00 57.08 375 VAL A C 1
ATOM 2492 O O . VAL A 1 375 ? -28.304 -5.971 -5.767 1.00 57.08 375 VAL A O 1
ATOM 2496 N N . THR A 1 376 ? -30.049 -7.388 -5.738 1.00 57.32 376 THR A N 1
ATOM 2497 C CA . THR A 1 376 ? -30.304 -7.197 -7.162 1.00 57.32 376 THR A CA 1
ATOM 2498 C C . THR A 1 376 ? -30.724 -5.763 -7.457 1.00 57.32 376 THR A C 1
ATOM 2499 O O . THR A 1 376 ? -30.253 -5.158 -8.428 1.00 57.32 376 THR A O 1
ATOM 2503 N N . ARG A 1 377 ? -31.602 -5.198 -6.624 1.00 60.72 377 ARG A N 1
ATOM 2504 C CA . ARG A 1 377 ? -32.021 -3.814 -6.820 1.00 60.72 377 ARG A CA 1
ATOM 2505 C C . ARG A 1 377 ? -30.861 -2.850 -6.600 1.00 60.72 377 ARG A C 1
ATOM 2506 O O . ARG A 1 377 ? -30.747 -1.838 -7.302 1.00 60.72 377 ARG A O 1
ATOM 2514 N N . ASN A 1 378 ? -29.988 -3.149 -5.635 1.00 58.91 378 ASN A N 1
ATOM 2515 C CA . ASN A 1 378 ? -28.826 -2.296 -5.406 1.00 58.91 378 ASN A CA 1
ATOM 2516 C C . ASN A 1 378 ? -27.827 -2.384 -6.554 1.00 58.91 378 ASN A C 1
ATOM 2517 O O . ASN A 1 378 ? -27.131 -1.404 -6.844 1.00 58.91 378 ASN A O 1
ATOM 2522 N N . LEU A 1 379 ? -27.742 -3.540 -7.215 1.00 57.09 379 LEU A N 1
ATOM 2523 C CA . LEU A 1 379 ? -26.781 -3.707 -8.300 1.00 57.09 379 LEU A CA 1
ATOM 2524 C C . LEU A 1 379 ? -27.288 -3.075 -9.592 1.00 57.09 379 LEU A C 1
ATOM 2525 O O . LEU A 1 379 ? -26.573 -2.303 -10.241 1.00 57.09 379 LEU A O 1
ATOM 2530 N N . VAL A 1 380 ? -28.524 -3.398 -9.986 1.00 57.56 380 VAL A N 1
ATOM 2531 C CA . VAL A 1 380 ? -29.051 -2.925 -11.263 1.00 57.56 380 VAL A CA 1
ATOM 2532 C C . VAL A 1 380 ? -29.232 -1.417 -11.316 1.00 57.56 380 VAL A C 1
ATOM 2533 O O . VAL A 1 380 ? -29.396 -0.863 -12.409 1.00 57.56 380 VAL A O 1
ATOM 2537 N N . ARG A 1 381 ? -29.205 -0.735 -10.172 1.00 62.87 381 ARG A N 1
ATOM 2538 C CA . ARG A 1 381 ? -29.333 0.715 -10.147 1.00 62.87 381 ARG A CA 1
ATOM 2539 C C . ARG A 1 381 ? -27.990 1.431 -10.197 1.00 62.87 381 ARG A C 1
ATOM 2540 O O . ARG A 1 381 ? -27.966 2.660 -10.325 1.00 62.87 381 ARG A O 1
ATOM 2548 N N . ASN A 1 382 ? -26.881 0.701 -10.099 1.00 60.82 382 ASN A N 1
ATOM 2549 C CA . ASN A 1 382 ? -25.545 1.267 -10.240 1.00 60.82 382 ASN A CA 1
ATOM 2550 C C . ASN A 1 382 ? -25.041 0.934 -11.640 1.00 60.82 382 ASN A C 1
ATOM 2551 O O . ASN A 1 382 ? -24.661 -0.209 -11.915 1.00 60.82 382 ASN A O 1
ATOM 2556 N N . LYS A 1 383 ? -25.041 1.935 -12.524 1.00 61.73 383 LYS A N 1
ATOM 2557 C CA . LYS A 1 383 ? -24.689 1.692 -13.920 1.00 61.73 383 LYS A CA 1
ATOM 2558 C C . LYS A 1 383 ? -23.225 1.297 -14.067 1.00 61.73 383 LYS A C 1
ATOM 2559 O O . LYS A 1 383 ? -22.883 0.478 -14.929 1.00 61.73 383 LYS A O 1
ATOM 2565 N N . LEU A 1 384 ? -22.347 1.864 -13.237 1.00 60.81 384 LEU A N 1
ATOM 2566 C CA . LEU A 1 384 ? -20.924 1.549 -13.335 1.00 60.81 384 LEU A CA 1
ATOM 2567 C C . LEU A 1 384 ? -20.650 0.094 -12.973 1.00 60.81 384 LEU A C 1
ATOM 2568 O O . LEU A 1 384 ? -19.869 -0.582 -13.652 1.00 60.81 384 LEU A O 1
ATOM 2573 N N . ALA A 1 385 ? -21.281 -0.404 -11.908 1.00 58.25 385 ALA A N 1
ATOM 2574 C CA . ALA A 1 385 ? -21.079 -1.793 -11.508 1.00 58.25 385 ALA A CA 1
ATOM 2575 C C . ALA A 1 385 ? -21.568 -2.750 -12.588 1.00 58.25 385 ALA A C 1
ATOM 2576 O O . ALA A 1 385 ? -20.887 -3.725 -12.923 1.00 58.25 385 ALA A O 1
ATOM 2578 N N . VAL A 1 386 ? -22.754 -2.486 -13.141 1.00 57.19 386 VAL A N 1
ATOM 2579 C CA . VAL A 1 386 ? -23.290 -3.341 -14.197 1.00 57.19 386 VAL A CA 1
ATOM 2580 C C . VAL A 1 386 ? -22.386 -3.302 -15.422 1.00 57.19 386 VAL A C 1
ATOM 2581 O O . VAL A 1 386 ? -22.107 -4.338 -16.041 1.00 57.19 386 VAL A O 1
ATOM 2585 N N . ILE A 1 387 ? -21.914 -2.108 -15.789 1.00 57.10 387 ILE A N 1
ATOM 2586 C CA . ILE A 1 387 ? -21.034 -1.972 -16.947 1.00 57.10 387 ILE A CA 1
ATOM 2587 C C . ILE A 1 387 ? -19.744 -2.754 -16.732 1.00 57.10 387 ILE A C 1
ATOM 2588 O O . ILE A 1 387 ? -19.274 -3.460 -17.631 1.00 57.10 387 ILE A O 1
ATOM 2593 N N . THR A 1 388 ? -19.163 -2.662 -15.533 1.00 56.78 388 THR A N 1
ATOM 2594 C CA . THR A 1 388 ? -17.948 -3.417 -15.246 1.00 56.78 388 THR A CA 1
ATOM 2595 C C . THR A 1 388 ? -18.208 -4.915 -15.339 1.00 56.78 388 THR A C 1
ATOM 2596 O O . THR A 1 388 ? -17.485 -5.641 -16.034 1.00 56.78 388 THR A O 1
ATOM 2600 N N . ARG A 1 389 ? -19.261 -5.389 -14.664 1.00 54.68 389 ARG A N 1
ATOM 2601 C CA . ARG A 1 389 ? -19.573 -6.816 -14.656 1.00 54.68 389 ARG A CA 1
ATOM 2602 C C . ARG A 1 389 ? -19.817 -7.354 -16.060 1.00 54.68 389 ARG A C 1
ATOM 2603 O O . ARG A 1 389 ? -19.442 -8.491 -16.368 1.00 54.68 389 ARG A O 1
ATOM 2611 N N . LEU A 1 390 ? -20.446 -6.558 -16.925 1.00 53.92 390 LEU A N 1
ATOM 2612 C CA . LEU A 1 390 ? -20.797 -7.027 -18.257 1.00 53.92 390 LEU A CA 1
ATOM 2613 C C . LEU A 1 390 ? -19.720 -6.766 -19.300 1.00 53.92 390 LEU A C 1
ATOM 2614 O O . LEU A 1 390 ? -19.807 -7.321 -20.401 1.00 53.92 390 LEU A O 1
ATOM 2619 N N . LEU A 1 391 ? -18.712 -5.945 -18.998 1.00 52.72 391 LEU A N 1
ATOM 2620 C CA . LEU A 1 391 ? -17.734 -5.564 -20.003 1.00 52.72 391 LEU A CA 1
ATOM 2621 C C . LEU A 1 391 ? -16.285 -5.859 -19.636 1.00 52.72 391 LEU A C 1
ATOM 2622 O O . LEU A 1 391 ? -15.404 -5.593 -20.458 1.00 52.72 391 LEU A O 1
ATOM 2627 N N . GLN A 1 392 ? -15.999 -6.397 -18.448 1.00 53.49 392 GLN A N 1
ATOM 2628 C CA . GLN A 1 392 ? -14.611 -6.726 -18.123 1.00 53.49 392 GLN A CA 1
ATOM 2629 C C . GLN A 1 392 ? -14.058 -7.788 -19.070 1.00 53.49 392 GLN A C 1
ATOM 2630 O O . GLN A 1 392 ? -12.980 -7.620 -19.660 1.00 53.49 392 GLN A O 1
ATOM 2636 N N . ASN A 1 393 ? -14.789 -8.894 -19.225 1.00 53.03 393 ASN A N 1
ATOM 2637 C CA . ASN A 1 393 ? -14.352 -9.952 -20.128 1.00 53.03 393 ASN A CA 1
ATOM 2638 C C . ASN A 1 393 ? -14.314 -9.463 -21.570 1.00 53.03 393 ASN A C 1
ATOM 2639 O O . ASN A 1 393 ? -13.444 -9.869 -22.348 1.00 53.03 393 ASN A O 1
ATOM 2644 N N . LEU A 1 394 ? -15.246 -8.583 -21.943 1.00 52.47 394 LEU A N 1
ATOM 2645 C CA . LEU A 1 394 ? -15.248 -8.040 -23.298 1.00 52.47 394 LEU A CA 1
ATOM 2646 C C . LEU A 1 394 ? -14.015 -7.181 -23.548 1.00 52.47 394 LEU A C 1
ATOM 2647 O O . LEU A 1 394 ? -13.406 -7.255 -24.622 1.00 52.47 394 LEU A O 1
ATOM 2652 N N . ILE A 1 395 ? -13.629 -6.364 -22.566 1.00 52.23 395 ILE A N 1
ATOM 2653 C CA . ILE A 1 395 ? -12.431 -5.541 -22.698 1.00 52.23 395 ILE A CA 1
ATOM 2654 C C . ILE A 1 395 ? -11.191 -6.420 -22.786 1.00 52.23 395 ILE A C 1
ATOM 2655 O O . ILE A 1 395 ? -10.277 -6.153 -23.576 1.00 52.23 395 ILE A O 1
ATOM 2660 N N . MET A 1 396 ? -11.144 -7.489 -21.987 1.00 52.61 396 MET A N 1
ATOM 2661 C CA . MET A 1 396 ? -10.013 -8.412 -22.059 1.00 52.61 396 MET A CA 1
ATOM 2662 C C . MET A 1 396 ? -9.924 -9.066 -23.436 1.00 52.61 396 MET A C 1
ATOM 2663 O O . MET A 1 396 ? -8.843 -9.144 -24.038 1.00 52.61 396 MET A O 1
ATOM 2668 N N . GLY A 1 397 ? -11.061 -9.536 -23.954 1.00 50.11 397 GLY A N 1
ATOM 2669 C CA . GLY A 1 397 ? -11.064 -10.162 -25.265 1.00 50.11 397 GLY A CA 1
ATOM 2670 C C . GLY A 1 397 ? -10.691 -9.199 -26.375 1.00 50.11 397 GLY A C 1
ATOM 2671 O O . GLY A 1 397 ? -9.999 -9.574 -27.325 1.00 50.11 397 GLY A O 1
ATOM 2672 N N . LEU A 1 398 ? -11.133 -7.944 -26.271 1.00 50.84 398 LEU A N 1
ATOM 2673 C CA . LEU A 1 398 ? -10.758 -6.948 -27.269 1.00 50.84 398 LEU A CA 1
ATOM 2674 C C . LEU A 1 398 ? -9.276 -6.608 -27.190 1.00 50.84 398 LEU A C 1
ATOM 2675 O O . LEU A 1 398 ? -8.631 -6.409 -28.226 1.00 50.84 398 LEU A O 1
ATOM 2680 N N . PHE A 1 399 ? -8.718 -6.546 -25.978 1.00 51.84 399 PHE A N 1
ATOM 2681 C CA . PHE A 1 399 ? -7.285 -6.314 -25.834 1.00 51.84 399 PHE A CA 1
ATOM 2682 C C . PHE A 1 399 ? -6.484 -7.454 -26.446 1.00 51.84 399 PHE A C 1
ATOM 2683 O O . PHE A 1 399 ? -5.428 -7.229 -27.049 1.00 51.84 399 PHE A O 1
ATOM 2691 N N . LEU A 1 400 ? -6.969 -8.690 -26.300 1.00 51.72 400 LEU A N 1
ATOM 2692 C CA . LEU A 1 400 ? -6.287 -9.819 -26.929 1.00 51.72 400 LEU A CA 1
ATOM 2693 C C . LEU A 1 400 ? -6.425 -9.777 -28.449 1.00 51.72 400 LEU A C 1
ATOM 2694 O O . LEU A 1 400 ? -5.454 -10.032 -29.176 1.00 51.72 400 LEU A O 1
ATOM 2699 N N . LEU A 1 401 ? -7.624 -9.460 -28.944 1.00 52.89 401 LEU A N 1
ATOM 2700 C CA . LEU A 1 401 ? -7.850 -9.388 -30.384 1.00 52.89 401 LEU A CA 1
ATOM 2701 C C . LEU A 1 401 ? -7.012 -8.294 -31.031 1.00 52.89 401 LEU A C 1
ATOM 2702 O O . LEU A 1 401 ? -6.585 -8.439 -32.181 1.00 52.89 401 LEU A O 1
ATOM 2707 N N . PHE A 1 402 ? -6.771 -7.194 -30.314 1.00 52.76 402 PHE A N 1
ATOM 2708 C CA . PHE A 1 402 ? -5.931 -6.129 -30.852 1.00 52.76 402 PHE A CA 1
ATOM 2709 C C . PHE A 1 402 ? -4.524 -6.626 -31.163 1.00 52.76 402 PHE A C 1
ATOM 2710 O O . PHE A 1 402 ? -3.871 -6.110 -32.078 1.00 52.76 402 PHE A O 1
ATOM 2718 N N . PHE A 1 403 ? -4.043 -7.622 -30.420 1.00 51.87 403 PHE A N 1
ATOM 2719 C CA . PHE A 1 403 ? -2.711 -8.171 -30.639 1.00 51.87 403 PHE A CA 1
ATOM 2720 C C . PHE A 1 403 ? -2.714 -9.343 -31.613 1.00 51.87 403 PHE A C 1
ATOM 2721 O O . PHE A 1 403 ? -1.783 -9.479 -32.415 1.00 51.87 403 PHE A O 1
ATOM 2729 N N . VAL A 1 404 ? -3.735 -10.192 -31.565 1.00 55.39 404 VAL A N 1
ATOM 2730 C CA . VAL A 1 404 ? -3.779 -11.362 -32.441 1.00 55.39 404 VAL A CA 1
ATOM 2731 C C . VAL A 1 404 ? -4.441 -11.035 -33.774 1.00 55.39 404 VAL A C 1
ATOM 2732 O O . VAL A 1 404 ? -3.845 -11.228 -34.837 1.00 55.39 404 VAL A O 1
ATOM 2736 N N . LEU A 1 405 ? -5.695 -10.581 -33.717 1.00 58.16 405 LEU A N 1
ATOM 2737 C CA . LEU A 1 405 ? -6.515 -10.138 -34.845 1.00 58.16 405 LEU A CA 1
ATOM 2738 C C . LEU A 1 405 ? -6.992 -11.297 -35.715 1.00 58.16 405 LEU A C 1
ATOM 2739 O O . LEU A 1 405 ? -7.934 -11.126 -36.495 1.00 58.16 405 LEU A O 1
ATOM 2744 N N . ARG A 1 406 ? -6.373 -12.475 -35.562 1.00 59.82 406 ARG A N 1
ATOM 2745 C CA . ARG A 1 406 ? -6.865 -13.760 -36.062 1.00 59.82 406 ARG A CA 1
ATOM 2746 C C . ARG A 1 406 ? -5.826 -14.841 -35.779 1.00 59.82 406 ARG A C 1
ATOM 2747 O O . ARG A 1 406 ? -4.652 -14.530 -35.552 1.00 59.82 406 ARG A O 1
ATOM 2755 N N . VAL A 1 407 ? -6.232 -16.108 -35.812 1.00 61.32 407 VAL A N 1
ATOM 2756 C CA . VAL A 1 407 ? -5.309 -17.232 -35.712 1.00 61.32 407 VAL A CA 1
ATOM 2757 C C . VAL A 1 407 ? -5.034 -17.751 -37.116 1.00 61.32 407 VAL A C 1
ATOM 2758 O O . VAL A 1 407 ? -5.966 -18.040 -37.877 1.00 61.32 407 VAL A O 1
ATOM 2762 N N . ARG A 1 408 ? -3.754 -17.853 -37.467 1.00 70.90 408 ARG A N 1
ATOM 2763 C CA . ARG A 1 408 ? -3.346 -18.349 -38.781 1.00 70.90 408 ARG A CA 1
ATOM 2764 C C . ARG A 1 408 ? -3.131 -19.863 -38.731 1.00 70.90 408 ARG A C 1
ATOM 2765 O O . ARG A 1 408 ? -2.012 -20.370 -38.798 1.00 70.90 408 ARG A O 1
ATOM 2773 N N . SER A 1 409 ? -4.246 -20.587 -38.623 1.00 71.90 409 SER A N 1
ATOM 2774 C CA . SER A 1 409 ? -4.222 -22.038 -38.462 1.00 71.90 409 SER A CA 1
ATOM 2775 C C . SER A 1 409 ? -3.976 -22.747 -39.788 1.00 71.90 409 SER A C 1
ATOM 2776 O O . SER A 1 409 ? -4.182 -23.961 -39.899 1.00 71.90 409 SER A O 1
ATOM 2779 N N . ASN A 1 410 ? -3.539 -21.998 -40.800 1.00 77.80 410 ASN A N 1
ATOM 2780 C CA . ASN A 1 410 ? -3.201 -22.558 -42.102 1.00 77.80 410 ASN A CA 1
ATOM 2781 C C . ASN A 1 410 ? -1.696 -22.664 -42.314 1.00 77.80 410 ASN A C 1
ATOM 2782 O O . ASN A 1 410 ? -1.259 -23.080 -43.394 1.00 77.80 410 ASN A O 1
ATOM 2787 N N . VAL A 1 411 ? -0.895 -22.294 -41.317 1.00 72.99 411 VAL A N 1
ATOM 2788 C CA . VAL A 1 411 ? 0.557 -22.393 -41.408 1.00 72.99 411 VAL A CA 1
ATOM 2789 C C . VAL A 1 411 ? 1.144 -22.524 -40.005 1.00 72.99 411 VAL A C 1
ATOM 2790 O O . VAL A 1 411 ? 0.768 -21.785 -39.088 1.00 72.99 411 VAL A O 1
ATOM 2794 N N . LEU A 1 412 ? 2.068 -23.476 -39.827 1.00 72.64 412 LEU A N 1
ATOM 2795 C CA . LEU A 1 412 ? 2.714 -23.758 -38.541 1.00 72.64 412 LEU A CA 1
ATOM 2796 C C . LEU A 1 412 ? 3.661 -22.652 -38.084 1.00 72.64 412 LEU A C 1
ATOM 2797 O O . LEU A 1 412 ? 4.319 -22.834 -37.052 1.00 72.64 412 LEU A O 1
ATOM 2802 N N . LYS A 1 413 ? 3.793 -21.521 -38.780 1.00 71.18 413 LYS A N 1
ATOM 2803 C CA . LYS A 1 413 ? 4.707 -20.486 -38.309 1.00 71.18 413 LYS A CA 1
ATOM 2804 C C . LYS A 1 413 ? 4.211 -19.863 -37.009 1.00 71.18 413 LYS A C 1
ATOM 2805 O O . LYS A 1 413 ? 5.012 -19.561 -36.115 1.00 71.18 413 LYS A O 1
ATOM 2811 N N . GLY A 1 414 ? 2.901 -19.667 -36.880 1.00 64.58 414 GLY A N 1
ATOM 2812 C CA . GLY A 1 414 ? 2.345 -19.103 -35.666 1.00 64.58 414 GLY A CA 1
ATOM 2813 C C . GLY A 1 414 ? 0.979 -19.636 -35.282 1.00 64.58 414 GLY A C 1
ATOM 2814 O O . GLY A 1 414 ? 0.267 -18.999 -34.504 1.00 64.58 414 GLY A O 1
ATOM 2815 N N . ALA A 1 415 ? 0.593 -20.797 -35.814 1.00 62.46 415 ALA A N 1
ATOM 2816 C CA . ALA A 1 415 ? -0.748 -21.313 -35.551 1.00 62.46 415 ALA A CA 1
ATOM 2817 C C . ALA A 1 415 ? -0.869 -21.839 -34.126 1.00 62.46 415 ALA A C 1
ATOM 2818 O O . ALA A 1 415 ? -1.627 -21.298 -33.310 1.00 62.46 415 ALA A O 1
ATOM 2820 N N . ILE A 1 416 ? -0.114 -22.893 -33.807 1.00 57.48 416 ILE A N 1
ATOM 2821 C CA . ILE A 1 416 ? -0.201 -23.499 -32.482 1.00 57.48 416 ILE A CA 1
ATOM 2822 C C . ILE A 1 416 ? 0.256 -22.511 -31.419 1.00 57.48 416 ILE A C 1
ATOM 2823 O O . ILE A 1 416 ? -0.296 -22.465 -30.314 1.00 57.48 416 ILE A O 1
ATOM 2828 N N . GLN A 1 417 ? 1.256 -21.690 -31.745 1.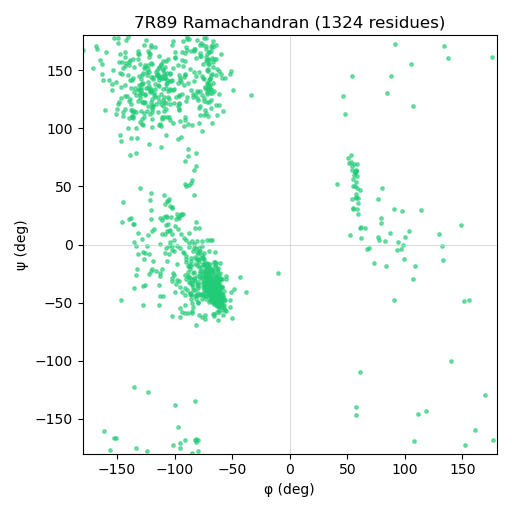00 56.64 417 GLN A N 1
ATOM 2829 C CA . GLN A 1 417 ? 1.753 -20.699 -30.797 1.00 56.64 417 GLN A CA 1
ATOM 2830 C C . GLN A 1 417 ? 0.658 -19.712 -30.408 1.00 56.64 417 GLN A C 1
ATOM 2831 O O . GLN A 1 417 ? 0.394 -19.496 -29.219 1.00 56.64 417 GLN A O 1
ATOM 2837 N N . ASP A 1 418 ? -0.004 -19.114 -31.403 1.00 57.56 418 ASP A N 1
ATOM 2838 C CA . ASP A 1 418 ? -1.057 -18.147 -31.111 1.00 57.56 418 ASP A CA 1
ATOM 2839 C C . ASP A 1 418 ? -2.260 -18.800 -30.444 1.00 57.56 418 ASP A C 1
ATOM 2840 O O . ASP A 1 418 ? -2.876 -18.194 -29.561 1.00 57.56 418 ASP A O 1
ATOM 2845 N N . ARG A 1 419 ? -2.611 -20.026 -30.841 1.00 57.48 419 ARG A N 1
ATOM 2846 C CA . ARG A 1 419 ? -3.744 -20.694 -30.206 1.00 57.48 419 ARG A CA 1
ATOM 2847 C C . ARG A 1 419 ? -3.461 -20.988 -28.737 1.00 57.48 419 ARG A C 1
ATOM 2848 O O . ARG A 1 419 ? -4.318 -20.752 -27.873 1.00 57.48 419 ARG A O 1
ATOM 2856 N N . VAL A 1 420 ? -2.264 -21.499 -28.434 1.00 50.59 420 VAL A N 1
ATOM 2857 C CA . VAL A 1 420 ? -1.888 -21.759 -27.049 1.00 50.59 420 VAL A CA 1
ATOM 2858 C C . VAL A 1 420 ? -1.849 -20.460 -26.257 1.00 50.59 420 VAL A C 1
ATOM 2859 O O . VAL A 1 420 ? -2.294 -20.408 -25.105 1.00 50.59 420 VAL A O 1
ATOM 2863 N N . GLY A 1 421 ? -1.327 -19.390 -26.862 1.00 49.21 421 GLY A N 1
ATOM 2864 C CA . GLY A 1 421 ? -1.314 -18.105 -26.181 1.00 49.21 421 GLY A CA 1
ATOM 2865 C C . GLY A 1 421 ? -2.707 -17.601 -25.856 1.00 49.21 421 GLY A C 1
ATOM 2866 O O . GLY A 1 421 ? -2.960 -17.120 -24.749 1.00 49.21 421 GLY A O 1
ATOM 2867 N N . LEU A 1 422 ? -3.631 -17.713 -26.813 1.00 48.84 422 LEU A N 1
ATOM 2868 C CA . LEU A 1 422 ? -4.999 -17.258 -26.583 1.00 48.84 422 LEU A CA 1
ATOM 2869 C C . LEU A 1 422 ? -5.675 -18.075 -25.489 1.00 48.84 422 LEU A C 1
ATOM 2870 O O . LEU A 1 422 ? -6.335 -17.520 -24.602 1.00 48.84 422 LEU A O 1
ATOM 2875 N N . LEU A 1 423 ? -5.525 -19.402 -25.538 1.00 45.97 423 LEU A N 1
ATOM 2876 C CA . LEU A 1 423 ? -6.132 -20.243 -24.510 1.00 45.97 423 LEU A CA 1
ATOM 2877 C C . LEU A 1 423 ? -5.546 -19.945 -23.135 1.00 45.97 423 LEU A C 1
ATOM 2878 O O . LEU A 1 423 ? -6.283 -19.847 -22.145 1.00 45.97 423 LEU A O 1
ATOM 2883 N N . TYR A 1 424 ? -4.221 -19.790 -23.058 1.00 45.59 424 TYR A N 1
ATOM 2884 C CA . TYR A 1 424 ? -3.570 -19.471 -21.793 1.00 45.59 424 TYR A CA 1
ATOM 2885 C C . TYR A 1 424 ? -4.054 -18.135 -21.246 1.00 45.59 424 TYR A C 1
ATOM 2886 O O . TYR A 1 424 ? -4.345 -18.015 -20.050 1.00 45.59 424 TYR A O 1
ATOM 2895 N N . GLN A 1 425 ? -4.158 -17.122 -22.110 1.00 47.55 425 GLN A N 1
ATOM 2896 C CA . GLN A 1 425 ? -4.617 -15.813 -21.660 1.00 47.55 425 GLN A CA 1
ATOM 2897 C C . GLN A 1 425 ? -6.064 -15.863 -21.188 1.00 47.55 425 GLN A C 1
ATOM 2898 O O . GLN A 1 425 ? -6.408 -15.242 -20.178 1.00 47.55 425 GLN A O 1
ATOM 2904 N N . PHE A 1 426 ? -6.923 -16.599 -21.895 1.00 45.23 426 PHE A N 1
ATOM 2905 C CA . PHE A 1 426 ? -8.308 -16.737 -21.453 1.00 45.23 426 PHE A CA 1
ATOM 2906 C C . PHE A 1 426 ? -8.383 -17.399 -20.082 1.00 45.23 426 PHE A C 1
ATOM 2907 O O . PHE A 1 426 ? -9.069 -16.905 -19.174 1.00 45.23 426 PHE A O 1
ATOM 2915 N N . VAL A 1 427 ? -7.676 -18.522 -19.915 1.00 43.34 427 VAL A N 1
ATOM 2916 C CA . VAL A 1 427 ? -7.728 -19.263 -18.658 1.00 43.34 427 VAL A CA 1
ATOM 2917 C C . VAL A 1 427 ? -7.124 -18.452 -17.516 1.00 43.34 427 VAL A C 1
ATOM 2918 O O . VAL A 1 427 ? -7.551 -18.580 -16.362 1.00 43.34 427 VAL A O 1
ATOM 2922 N N . GLY A 1 428 ? -6.143 -17.600 -17.806 1.00 44.03 428 GLY A N 1
ATOM 2923 C CA . GLY A 1 428 ? -5.529 -16.803 -16.764 1.00 44.03 428 GLY A CA 1
ATOM 2924 C C . GLY A 1 428 ? -6.237 -15.494 -16.483 1.00 44.03 428 GLY A C 1
ATOM 2925 O O . GLY A 1 428 ? -6.012 -14.876 -15.437 1.00 44.03 428 GLY A O 1
ATOM 2926 N N . ALA A 1 429 ? -7.096 -15.057 -17.403 1.00 44.80 429 ALA A N 1
ATOM 2927 C CA . ALA A 1 429 ? -7.762 -13.769 -17.273 1.00 44.80 429 ALA A CA 1
ATOM 2928 C C . ALA A 1 429 ? -9.202 -13.864 -16.795 1.00 44.80 429 ALA A C 1
ATOM 2929 O O . ALA A 1 429 ? -9.687 -12.920 -16.163 1.00 44.80 429 ALA A O 1
ATOM 2931 N N . THR A 1 430 ? -9.909 -14.959 -17.084 1.00 46.04 430 THR A N 1
ATOM 2932 C CA . THR A 1 430 ? -11.283 -15.068 -16.595 1.00 46.04 430 THR A CA 1
ATOM 2933 C C . THR A 1 430 ? -11.378 -15.084 -15.069 1.00 46.04 430 THR A C 1
ATOM 2934 O O . THR A 1 430 ? -12.206 -14.327 -14.525 1.00 46.04 430 THR A O 1
ATOM 2938 N N . PRO A 1 431 ? -10.589 -15.873 -14.325 1.00 44.62 431 PRO A N 1
ATOM 2939 C CA . PRO A 1 431 ? -10.625 -15.732 -12.862 1.00 44.62 431 PRO A CA 1
ATOM 2940 C C . PRO A 1 431 ? -10.149 -14.372 -12.393 1.00 44.62 431 PRO A C 1
ATOM 2941 O O . PRO A 1 431 ? -10.591 -13.903 -11.339 1.00 44.62 431 PRO A O 1
ATOM 2945 N N . TYR A 1 432 ? -9.271 -13.715 -13.155 1.00 46.71 432 TYR A N 1
ATOM 2946 C CA . TYR A 1 432 ? -8.861 -12.359 -12.804 1.00 46.71 432 TYR A CA 1
ATOM 2947 C C . TYR A 1 432 ? -10.038 -11.394 -12.876 1.00 46.71 432 TYR A C 1
ATOM 2948 O O . TYR A 1 432 ? -10.218 -10.559 -11.983 1.00 46.71 432 TYR A O 1
ATOM 2957 N N . THR A 1 433 ? -10.857 -11.502 -13.925 1.00 47.99 433 THR A N 1
ATOM 2958 C CA . THR A 1 433 ? -12.036 -10.648 -14.032 1.00 47.99 433 THR A CA 1
ATOM 2959 C C . THR A 1 433 ? -13.053 -10.971 -12.945 1.00 47.99 433 THR A C 1
ATOM 2960 O O . THR A 1 433 ? -13.681 -10.063 -12.382 1.00 47.99 433 THR A O 1
ATOM 2964 N N . GLY A 1 434 ? -13.234 -12.259 -12.637 1.00 46.98 434 GLY A N 1
ATOM 2965 C CA . GLY A 1 434 ? -14.116 -12.619 -11.537 1.00 46.98 434 GLY A CA 1
ATOM 2966 C C . GLY A 1 434 ? -13.655 -12.043 -10.211 1.00 46.98 434 GLY A C 1
ATOM 2967 O O . GLY A 1 434 ? -14.459 -11.516 -9.434 1.00 46.98 434 GLY A O 1
ATOM 2968 N N . MET A 1 435 ? -12.350 -12.126 -9.941 1.00 48.43 435 MET A N 1
ATOM 2969 C CA . MET A 1 435 ? -11.796 -11.556 -8.719 1.00 48.43 435 MET A CA 1
ATOM 2970 C C . MET A 1 435 ? -11.957 -10.044 -8.692 1.00 48.43 435 MET A C 1
ATOM 2971 O O . MET A 1 435 ? -12.239 -9.463 -7.639 1.00 48.43 435 MET A O 1
ATOM 2976 N N . LEU A 1 436 ? -11.763 -9.386 -9.837 1.00 47.82 436 LEU A N 1
ATOM 2977 C CA . LEU A 1 436 ? -11.970 -7.943 -9.903 1.00 47.82 436 LEU A CA 1
ATOM 2978 C C . LEU A 1 436 ? -13.403 -7.584 -9.534 1.00 47.82 436 LEU A C 1
ATOM 2979 O O . LEU A 1 436 ? -13.639 -6.718 -8.683 1.00 47.82 436 LEU A O 1
ATOM 2984 N N . ASN A 1 437 ? -14.374 -8.252 -10.162 1.00 49.87 437 ASN A N 1
ATOM 2985 C CA . ASN A 1 437 ? -15.780 -8.000 -9.862 1.00 49.87 437 ASN A CA 1
ATOM 2986 C C . ASN A 1 437 ? -16.074 -8.211 -8.380 1.00 49.87 437 ASN A C 1
ATOM 2987 O O . ASN A 1 437 ? -16.713 -7.374 -7.729 1.00 49.87 437 ASN A O 1
ATOM 2992 N N . ALA A 1 438 ? -15.606 -9.335 -7.830 1.00 48.52 438 ALA A N 1
ATOM 2993 C CA . ALA A 1 438 ? -15.880 -9.646 -6.431 1.00 48.52 438 ALA A CA 1
ATOM 2994 C C . ALA A 1 438 ? -15.269 -8.603 -5.502 1.00 48.52 438 ALA A C 1
ATOM 2995 O O . ALA A 1 438 ? -15.958 -8.033 -4.649 1.00 48.52 438 ALA A O 1
ATOM 2997 N N . VAL A 1 439 ? -13.971 -8.334 -5.657 1.00 48.43 439 VAL A N 1
ATOM 2998 C CA . VAL A 1 439 ? -13.280 -7.418 -4.754 1.00 48.43 439 VAL A CA 1
ATOM 2999 C C . VAL A 1 439 ? -13.794 -5.994 -4.916 1.00 48.43 439 VAL A C 1
ATOM 3000 O O . VAL A 1 439 ? -13.673 -5.176 -3.995 1.00 48.43 439 VAL A O 1
ATOM 3004 N N . ASN A 1 440 ? -14.391 -5.673 -6.065 1.00 50.55 440 ASN A N 1
ATOM 3005 C CA . ASN A 1 440 ? -14.910 -4.329 -6.272 1.00 50.55 440 ASN A CA 1
ATOM 3006 C C . ASN A 1 440 ? -16.341 -4.155 -5.786 1.00 50.55 440 ASN A C 1
ATOM 3007 O O . ASN A 1 440 ? -16.728 -3.036 -5.428 1.00 50.55 440 ASN A O 1
ATOM 3012 N N . LEU A 1 441 ? -17.142 -5.224 -5.758 1.00 50.14 441 LEU A N 1
ATOM 3013 C CA . LEU A 1 441 ? -18.552 -5.075 -5.425 1.00 50.14 441 LEU A CA 1
ATOM 3014 C C . LEU A 1 441 ? -18.962 -5.662 -4.081 1.00 50.14 441 LEU A C 1
ATOM 3015 O O . LEU A 1 441 ? -19.996 -5.250 -3.545 1.00 50.14 441 LEU A O 1
ATOM 3020 N N . PHE A 1 442 ? -18.199 -6.598 -3.521 1.00 49.13 442 PHE A N 1
ATOM 3021 C CA . PHE A 1 442 ? -18.614 -7.271 -2.294 1.00 49.13 442 PHE A CA 1
ATOM 3022 C C . PHE A 1 442 ? -18.366 -6.495 -0.998 1.00 49.13 442 PHE A C 1
ATOM 3023 O O . PHE A 1 442 ? -19.246 -6.505 -0.130 1.00 49.13 442 PHE A O 1
ATOM 3031 N N . PRO A 1 443 ? -17.203 -5.842 -0.802 1.00 50.54 443 PRO A N 1
ATOM 3032 C CA . PRO A 1 443 ? -16.884 -5.304 0.539 1.00 50.54 443 PRO A CA 1
ATOM 3033 C C . PRO A 1 443 ? -17.993 -4.500 1.205 1.00 50.54 443 PRO A C 1
ATOM 3034 O O . PRO A 1 443 ? -18.181 -4.620 2.423 1.00 50.54 443 PRO A O 1
ATOM 3038 N N . VAL A 1 444 ? -18.743 -3.695 0.451 1.00 51.77 444 VAL A N 1
ATOM 3039 C CA . VAL A 1 444 ? -19.836 -2.944 1.061 1.00 51.77 444 VAL A CA 1
ATOM 3040 C C . VAL A 1 444 ? -20.945 -3.887 1.520 1.00 51.77 444 VAL A C 1
ATOM 3041 O O . VAL A 1 444 ? -21.536 -3.697 2.591 1.00 51.77 444 VAL A O 1
ATOM 3045 N N . LEU A 1 445 ? -21.219 -4.938 0.741 1.00 52.15 445 LEU A N 1
ATOM 3046 C CA . LEU A 1 445 ? -22.216 -5.920 1.154 1.00 52.15 445 LEU A CA 1
ATOM 3047 C C . LEU A 1 445 ? -21.746 -6.691 2.378 1.00 52.15 445 LEU A C 1
ATOM 3048 O O . LEU A 1 445 ? -22.540 -6.997 3.273 1.00 52.15 445 LEU A O 1
ATOM 3053 N N . ARG A 1 446 ? -20.452 -7.010 2.434 1.00 52.53 446 ARG A N 1
ATOM 3054 C CA . ARG A 1 446 ? -19.903 -7.687 3.604 1.00 52.53 446 ARG A CA 1
ATOM 3055 C C . ARG A 1 446 ? -20.016 -6.812 4.845 1.00 52.53 446 ARG A C 1
ATOM 3056 O O . ARG A 1 446 ? -20.357 -7.301 5.927 1.00 52.53 446 ARG A O 1
ATOM 3064 N N . ALA A 1 447 ? -19.742 -5.513 4.706 1.00 54.79 447 ALA A N 1
ATOM 3065 C CA . ALA A 1 447 ? -19.867 -4.603 5.840 1.00 54.79 447 ALA A CA 1
ATOM 3066 C C . ALA A 1 447 ? -21.315 -4.502 6.304 1.00 54.79 447 ALA A C 1
ATOM 3067 O O . ALA A 1 447 ? -21.599 -4.537 7.509 1.00 54.79 447 ALA A O 1
ATOM 3069 N N . VAL A 1 448 ? -22.249 -4.379 5.356 1.00 56.18 448 VAL A N 1
ATOM 3070 C CA . VAL A 1 448 ? -23.663 -4.297 5.717 1.00 56.18 448 VAL A CA 1
ATOM 3071 C C . VAL A 1 448 ? -24.114 -5.582 6.402 1.00 56.18 448 VAL A C 1
ATOM 3072 O O . VAL A 1 448 ? -24.875 -5.550 7.378 1.00 56.18 448 VAL A O 1
ATOM 3076 N N . SER A 1 449 ? -23.639 -6.732 5.917 1.00 57.73 449 SER A N 1
ATOM 3077 C CA . SER A 1 449 ? -24.005 -8.002 6.533 1.00 57.73 449 SER A CA 1
ATOM 3078 C C . SER A 1 449 ? -23.430 -8.122 7.938 1.00 57.73 449 SER A C 1
ATOM 3079 O O . SER A 1 449 ? -24.114 -8.592 8.853 1.00 57.73 449 SER A O 1
ATOM 3082 N N . ASP A 1 450 ? -22.178 -7.702 8.130 1.00 61.15 450 ASP A N 1
ATOM 3083 C CA . ASP A 1 450 ? -21.581 -7.742 9.461 1.00 61.15 450 ASP A CA 1
ATOM 3084 C C . ASP A 1 450 ? -22.316 -6.814 10.419 1.00 61.15 450 ASP A C 1
ATOM 3085 O O . ASP A 1 450 ? -22.438 -7.109 11.614 1.00 61.15 450 ASP A O 1
ATOM 3090 N N . GLN A 1 451 ? -22.816 -5.686 9.910 1.00 63.13 451 GLN A N 1
ATOM 3091 C CA . GLN A 1 451 ? -23.541 -4.749 10.763 1.00 63.13 451 GLN A CA 1
ATOM 3092 C C . GLN A 1 451 ? -24.924 -5.281 11.123 1.00 63.13 451 GLN A C 1
ATOM 3093 O O . GLN A 1 451 ? -25.380 -5.131 12.262 1.00 63.13 451 GLN A O 1
ATOM 3099 N N . GLU A 1 452 ? -25.606 -5.907 10.165 1.00 62.32 452 GLU A N 1
ATOM 3100 C CA . GLU A 1 452 ? -26.990 -6.317 10.361 1.00 62.32 452 GLU A CA 1
ATOM 3101 C C . GLU A 1 452 ? -27.141 -7.742 10.882 1.00 62.32 452 GLU A C 1
ATOM 3102 O O . GLU A 1 452 ? -28.264 -8.148 11.197 1.00 62.32 452 GLU A O 1
ATOM 3108 N N . SER A 1 453 ? -26.054 -8.509 10.986 1.00 64.10 453 SER A N 1
ATOM 3109 C CA . SER A 1 453 ? -26.163 -9.850 11.548 1.00 64.10 453 SER A CA 1
ATOM 3110 C C . SER A 1 453 ? -26.152 -9.835 13.069 1.00 64.10 453 SER A C 1
ATOM 3111 O O . SER A 1 453 ? -26.782 -10.694 13.697 1.00 64.10 453 SER A O 1
ATOM 3114 N N . GLN A 1 454 ? -25.446 -8.878 13.677 1.00 69.84 454 GLN A N 1
ATOM 3115 C CA . GLN A 1 454 ? -25.456 -8.767 15.132 1.00 69.84 454 GLN A CA 1
ATOM 3116 C C . GLN A 1 454 ? -26.812 -8.305 15.647 1.00 69.84 454 GLN A C 1
ATOM 3117 O O . GLN A 1 454 ? -27.135 -8.523 16.821 1.00 69.84 454 GLN A O 1
ATOM 3123 N N . ASP A 1 455 ? -27.614 -7.669 14.792 1.00 69.54 455 ASP A N 1
ATOM 3124 C CA . ASP A 1 455 ? -28.951 -7.230 15.170 1.00 69.54 455 ASP A CA 1
ATOM 3125 C C . ASP A 1 455 ? -29.974 -8.358 15.147 1.00 69.54 455 ASP A C 1
ATOM 3126 O O . ASP A 1 455 ? -31.135 -8.121 15.498 1.00 69.54 455 ASP A O 1
ATOM 3131 N N . GLY A 1 456 ? -29.580 -9.566 14.747 1.00 68.78 456 GLY A N 1
ATOM 3132 C CA . GLY A 1 456 ? -30.514 -10.671 14.683 1.00 68.78 456 GLY A CA 1
ATOM 3133 C C . GLY A 1 456 ? -31.402 -10.681 13.462 1.00 68.78 456 GLY A C 1
ATOM 3134 O O . GLY A 1 456 ? -32.477 -11.286 13.495 1.00 68.78 456 GLY A O 1
ATOM 3135 N N . LEU A 1 457 ? -30.983 -10.027 12.377 1.00 64.27 457 LEU A N 1
ATOM 3136 C CA . LEU A 1 457 ? -31.811 -9.978 11.177 1.00 64.27 457 LEU A CA 1
ATOM 3137 C C . LEU A 1 457 ? -31.610 -11.221 10.317 1.00 64.27 457 LEU A C 1
ATOM 3138 O O . LEU A 1 457 ? -32.576 -11.909 9.969 1.00 64.27 457 LEU A O 1
ATOM 3143 N N . TYR A 1 458 ? -30.363 -11.524 9.968 1.00 60.29 458 TYR A N 1
ATOM 3144 C CA . TYR A 1 458 ? -30.055 -12.669 9.121 1.00 60.29 458 TYR A CA 1
ATOM 3145 C C . TYR A 1 458 ? -28.614 -13.088 9.382 1.00 60.29 458 TYR A C 1
ATOM 3146 O O . TYR A 1 458 ? -27.929 -12.531 10.244 1.00 60.29 458 TYR A O 1
ATOM 3155 N N . GLN A 1 459 ? -28.158 -14.080 8.625 1.00 62.25 459 GLN A N 1
ATOM 3156 C CA . GLN A 1 459 ? -26.808 -14.609 8.743 1.00 62.25 459 GLN A CA 1
ATOM 3157 C C . GLN A 1 459 ? -25.947 -14.149 7.572 1.00 62.25 459 GLN A C 1
ATOM 3158 O O . GLN A 1 459 ? -26.446 -13.761 6.513 1.00 62.25 459 GLN A O 1
ATOM 3164 N N . LYS A 1 460 ? -24.628 -14.202 7.778 1.00 60.42 460 LYS A N 1
ATOM 3165 C CA . LYS A 1 460 ? -23.700 -13.737 6.752 1.00 60.42 460 LYS A CA 1
ATOM 3166 C C . LYS A 1 460 ? -23.614 -14.718 5.589 1.00 60.42 460 LYS A C 1
ATOM 3167 O O . LYS A 1 460 ? -23.472 -14.305 4.431 1.00 60.42 460 LYS A O 1
ATOM 3173 N N . TRP A 1 461 ? -23.686 -16.022 5.874 1.00 59.16 461 TRP A N 1
ATOM 3174 C CA . TRP A 1 461 ? -23.671 -17.007 4.800 1.00 59.16 461 TRP A CA 1
ATOM 3175 C C . TRP A 1 461 ? -24.889 -16.879 3.896 1.00 59.16 461 TRP A C 1
ATOM 3176 O O . TRP A 1 461 ? -24.785 -17.148 2.694 1.00 59.16 461 TRP A O 1
ATOM 3187 N N . GLN A 1 462 ? -26.033 -16.459 4.440 1.00 61.52 462 GLN A N 1
ATOM 3188 C CA . GLN A 1 462 ? -27.191 -16.178 3.598 1.00 61.52 462 GLN A CA 1
ATOM 3189 C C . GLN A 1 462 ? -26.903 -15.028 2.640 1.00 61.52 462 GLN A C 1
ATOM 3190 O O . GLN A 1 462 ? -27.263 -15.091 1.458 1.00 61.52 462 GLN A O 1
ATOM 3196 N N . MET A 1 463 ? -26.251 -13.972 3.132 1.00 58.34 463 MET A N 1
ATOM 3197 C CA . MET A 1 463 ? -25.874 -12.861 2.264 1.00 58.34 463 MET A CA 1
ATOM 3198 C C . MET A 1 463 ? -24.888 -13.310 1.192 1.00 58.34 463 MET A C 1
ATOM 3199 O O . MET A 1 463 ? -24.982 -12.883 0.036 1.00 58.34 463 MET A O 1
ATOM 3204 N N . MET A 1 464 ? -23.943 -14.181 1.553 1.00 57.06 464 MET A N 1
ATOM 3205 C CA . MET A 1 464 ? -22.978 -14.676 0.575 1.00 57.06 464 MET A CA 1
ATOM 3206 C C . MET A 1 464 ? -23.664 -15.519 -0.496 1.00 57.06 464 MET A C 1
ATOM 3207 O O . MET A 1 464 ? -23.346 -15.416 -1.688 1.00 57.06 464 MET A O 1
ATOM 3212 N N . LEU A 1 465 ? -24.616 -16.361 -0.086 1.00 54.87 465 LEU A N 1
ATOM 3213 C CA . LEU A 1 465 ? -25.359 -17.165 -1.051 1.00 54.87 465 LEU A CA 1
ATOM 3214 C C . LEU A 1 465 ? -26.201 -16.285 -1.967 1.00 54.87 465 LEU A C 1
ATOM 3215 O O . LEU A 1 465 ? -26.294 -16.546 -3.172 1.00 54.87 465 LEU A O 1
ATOM 3220 N N . ALA A 1 466 ? -26.818 -15.236 -1.416 1.00 53.12 466 ALA A N 1
ATOM 3221 C CA . ALA A 1 466 ? -27.571 -14.304 -2.249 1.00 53.12 466 ALA A CA 1
ATOM 3222 C C . ALA A 1 466 ? -26.656 -13.586 -3.235 1.00 53.12 466 ALA A C 1
ATOM 3223 O O . ALA A 1 466 ? -27.030 -13.360 -4.392 1.00 53.12 466 ALA A O 1
ATOM 3225 N N . TYR A 1 467 ? -25.451 -13.223 -2.791 1.00 50.24 467 TYR A N 1
ATOM 3226 C CA . TYR A 1 467 ? -24.480 -12.600 -3.685 1.00 50.24 467 TYR A CA 1
ATOM 3227 C C . TYR A 1 467 ? -24.115 -13.537 -4.829 1.00 50.24 467 TYR A C 1
ATOM 3228 O O . TYR A 1 467 ? -24.056 -13.125 -5.993 1.00 50.24 467 TYR A O 1
ATOM 3237 N N . ALA A 1 468 ? -23.862 -14.808 -4.513 1.00 50.25 468 ALA A N 1
ATOM 3238 C CA . ALA A 1 468 ? -23.562 -15.779 -5.561 1.00 50.25 468 ALA A CA 1
ATOM 3239 C C . ALA A 1 468 ? -24.727 -15.910 -6.536 1.00 50.25 468 ALA A C 1
ATOM 3240 O O . ALA A 1 468 ? -24.536 -15.921 -7.761 1.00 50.25 468 ALA A O 1
ATOM 3242 N N . LEU A 1 469 ? -25.949 -15.997 -6.005 1.00 51.26 469 LEU A N 1
ATOM 3243 C CA . LEU A 1 469 ? -27.121 -16.183 -6.854 1.00 51.26 469 LEU A CA 1
ATOM 3244 C C . LEU A 1 469 ? -27.363 -14.974 -7.749 1.00 51.26 469 LEU A C 1
ATOM 3245 O O . LEU A 1 469 ? -27.865 -15.116 -8.870 1.00 51.26 469 LEU A O 1
ATOM 3250 N N . HIS A 1 470 ? -27.022 -13.772 -7.275 1.00 50.88 470 HIS A N 1
ATOM 3251 C CA . HIS A 1 470 ? -27.260 -12.589 -8.093 1.00 50.88 470 HIS A CA 1
ATOM 3252 C C . HIS A 1 470 ? -26.100 -12.281 -9.032 1.00 50.88 470 HIS A C 1
ATOM 3253 O O . HIS A 1 470 ? -26.291 -11.541 -10.003 1.00 50.88 470 HIS A O 1
ATOM 3260 N N . VAL A 1 471 ? -24.907 -12.825 -8.773 1.00 51.07 471 VAL A N 1
ATOM 3261 C CA . VAL A 1 471 ? -23.816 -12.658 -9.731 1.00 51.07 471 VAL A CA 1
ATOM 3262 C C . VAL A 1 471 ? -23.777 -13.773 -10.768 1.00 51.07 471 VAL A C 1
ATOM 3263 O O . VAL A 1 471 ? -23.079 -13.633 -11.781 1.00 51.07 471 VAL A O 1
ATOM 3267 N N . LEU A 1 472 ? -24.487 -14.884 -10.542 1.00 49.93 472 LEU A N 1
ATOM 3268 C CA . LEU A 1 472 ? -24.552 -15.942 -11.550 1.00 49.93 472 LEU A CA 1
ATOM 3269 C C . LEU A 1 472 ? -25.045 -15.434 -12.909 1.00 49.93 472 LEU A C 1
ATOM 3270 O O . LEU A 1 472 ? -24.332 -15.595 -13.913 1.00 49.93 472 LEU A O 1
ATOM 3275 N N . PRO A 1 473 ? -26.234 -14.819 -13.000 1.00 51.95 473 PRO A N 1
ATOM 3276 C CA . PRO A 1 473 ? -26.753 -14.477 -14.337 1.00 51.95 473 PRO A CA 1
ATOM 3277 C C . PRO A 1 473 ? -25.944 -13.402 -15.036 1.00 51.95 473 PRO A C 1
ATOM 3278 O O . PRO A 1 473 ? -25.767 -13.463 -16.260 1.00 51.95 473 PRO A O 1
ATOM 3282 N N . PHE A 1 474 ? -25.454 -12.406 -14.294 1.00 51.80 474 PHE A N 1
ATOM 3283 C CA . PHE A 1 474 ? -24.625 -11.376 -14.908 1.00 51.80 474 PHE A CA 1
ATOM 3284 C C . PHE A 1 474 ? -23.323 -11.954 -15.444 1.00 51.80 474 PHE A C 1
ATOM 3285 O O . PHE A 1 474 ? -22.879 -11.574 -16.532 1.00 51.80 474 PHE A O 1
ATOM 3293 N N . SER A 1 475 ? -22.702 -12.876 -14.704 1.00 50.53 475 SER A N 1
ATOM 3294 C CA . SER A 1 475 ? -21.497 -13.526 -15.207 1.00 50.53 475 SER A CA 1
ATOM 3295 C C . SER A 1 475 ? -21.799 -14.346 -16.455 1.00 50.53 475 SER A C 1
ATOM 3296 O O . SER A 1 475 ? -21.013 -14.341 -17.411 1.00 50.53 475 SER A O 1
ATOM 3299 N N . VAL A 1 476 ? -22.931 -15.056 -16.463 1.00 49.81 476 VAL A N 1
ATOM 3300 C CA . VAL A 1 476 ? -23.319 -15.829 -17.644 1.00 49.81 476 VAL A CA 1
ATOM 3301 C C . VAL A 1 476 ? -23.477 -14.911 -18.851 1.00 49.81 476 VAL A C 1
ATOM 3302 O O . VAL A 1 476 ? -22.965 -15.195 -19.942 1.00 49.81 476 VAL A O 1
ATOM 3306 N N . VAL A 1 477 ? -24.176 -13.789 -18.667 1.00 50.44 477 VAL A N 1
ATOM 3307 C CA . VAL A 1 477 ? -24.421 -12.866 -19.771 1.00 50.44 477 VAL A CA 1
ATOM 3308 C C . VAL A 1 477 ? -23.116 -12.246 -20.259 1.00 50.44 477 VAL A C 1
ATOM 3309 O O . VAL A 1 477 ? -22.900 -12.094 -21.467 1.00 50.44 477 VAL A O 1
ATOM 3313 N N . ALA A 1 478 ? -22.226 -11.879 -19.334 1.00 51.64 478 ALA A N 1
ATOM 3314 C CA . ALA A 1 478 ? -20.962 -11.266 -19.728 1.00 51.64 478 ALA A CA 1
ATOM 3315 C C . ALA A 1 478 ? -20.080 -12.250 -20.483 1.00 51.64 478 ALA A C 1
ATOM 3316 O O . ALA A 1 478 ? -19.455 -11.887 -21.487 1.00 51.64 478 ALA A O 1
ATOM 3318 N N . THR A 1 479 ? -20.012 -13.499 -20.015 1.00 50.51 479 THR A N 1
ATOM 3319 C CA . THR A 1 479 ? -19.241 -14.505 -20.735 1.00 50.51 479 THR A CA 1
ATOM 3320 C C . THR A 1 479 ? -19.832 -14.756 -22.116 1.00 50.51 479 THR A C 1
ATOM 3321 O O . THR A 1 479 ? -19.094 -14.875 -23.100 1.00 50.51 479 THR A O 1
ATOM 3325 N N . MET A 1 480 ? -21.164 -14.819 -22.212 1.00 54.69 480 MET A N 1
ATOM 3326 C CA . MET A 1 480 ? -21.802 -15.009 -23.511 1.00 54.69 480 MET A CA 1
ATOM 3327 C C . MET A 1 480 ? -21.488 -13.857 -24.458 1.00 54.69 480 MET A C 1
ATOM 3328 O O . MET A 1 480 ? -21.203 -14.080 -25.639 1.00 54.69 480 MET A O 1
ATOM 3333 N N . ILE A 1 481 ? -21.533 -12.620 -23.957 1.00 52.86 481 ILE A N 1
ATOM 3334 C CA . ILE A 1 481 ? -21.244 -11.459 -24.797 1.00 52.86 481 ILE A CA 1
ATOM 3335 C C . ILE A 1 481 ? -19.797 -11.497 -25.275 1.00 52.86 481 ILE A C 1
ATOM 3336 O O . ILE A 1 481 ? -19.516 -11.351 -26.473 1.00 52.86 481 ILE A O 1
ATOM 3341 N N . PHE A 1 482 ? -18.858 -11.692 -24.345 1.00 51.84 482 PHE A N 1
ATOM 3342 C CA . PHE A 1 482 ? -17.444 -11.730 -24.709 1.00 51.84 482 PHE A CA 1
ATOM 3343 C C . PHE A 1 482 ? -17.169 -12.830 -25.726 1.00 51.84 482 PHE A C 1
ATOM 3344 O O . PHE A 1 482 ? -16.430 -12.625 -26.698 1.00 51.84 482 PHE A O 1
ATOM 3352 N N . SER A 1 483 ? -17.766 -14.007 -25.524 1.00 52.52 483 SER A N 1
ATOM 3353 C CA . SER A 1 483 ? -17.537 -15.117 -26.440 1.00 52.52 483 SER A CA 1
ATOM 3354 C C . SER A 1 483 ? -18.130 -14.824 -27.813 1.00 52.52 483 SER A C 1
ATOM 3355 O O . SER A 1 483 ? -17.440 -14.941 -28.830 1.00 52.52 483 SER A O 1
ATOM 3358 N N . SER A 1 484 ? -19.400 -14.414 -27.863 1.00 53.75 484 SER A N 1
ATOM 3359 C CA . SER A 1 484 ? -20.031 -14.118 -29.145 1.00 53.75 484 SER A CA 1
ATOM 3360 C C . SER A 1 484 ? -19.338 -12.970 -29.868 1.00 53.75 484 SER A C 1
ATOM 3361 O O . SER A 1 484 ? -19.484 -12.835 -31.088 1.00 53.75 484 SER A O 1
ATOM 3364 N N . VAL A 1 485 ? -18.587 -12.138 -29.146 1.00 52.58 485 VAL A N 1
ATOM 3365 C CA . VAL A 1 485 ? -17.866 -11.058 -29.811 1.00 52.58 485 VAL A CA 1
ATOM 3366 C C . VAL A 1 485 ? -16.512 -11.536 -30.330 1.00 52.58 485 VAL A C 1
ATOM 3367 O O . VAL A 1 485 ? -16.127 -11.223 -31.462 1.00 52.58 485 VAL A O 1
ATOM 3371 N N . CYS A 1 486 ? -15.776 -12.313 -29.532 1.00 53.80 486 CYS A N 1
ATOM 3372 C CA . CYS A 1 486 ? -14.376 -12.591 -29.838 1.00 53.80 486 CYS A CA 1
ATOM 3373 C C . CYS A 1 486 ? -14.136 -13.927 -30.530 1.00 53.80 486 CYS A C 1
ATOM 3374 O O . CYS A 1 486 ? -13.185 -14.038 -31.312 1.00 53.80 486 CYS A O 1
ATOM 3377 N N . TYR A 1 487 ? -14.963 -14.941 -30.263 1.00 50.64 487 TYR A N 1
ATOM 3378 C CA . TYR A 1 487 ? -14.723 -16.278 -30.797 1.00 50.64 487 TYR A CA 1
ATOM 3379 C C . TYR A 1 487 ? -14.766 -16.285 -32.320 1.00 50.64 487 TYR A C 1
ATOM 3380 O O . TYR A 1 487 ? -13.876 -16.839 -32.976 1.00 50.64 487 TYR A O 1
ATOM 3389 N N . TRP A 1 488 ? -15.800 -15.675 -32.902 1.00 53.26 488 TRP A N 1
ATOM 3390 C CA . TRP A 1 488 ? -15.927 -15.651 -34.355 1.00 53.26 488 TRP A CA 1
ATOM 3391 C C . TRP A 1 488 ? -14.945 -14.683 -35.002 1.00 53.26 488 TRP A C 1
ATOM 3392 O O . TRP A 1 488 ? -14.497 -14.926 -36.128 1.00 53.26 488 TRP A O 1
ATOM 3403 N N . THR A 1 489 ? -14.604 -13.589 -34.317 1.00 53.60 489 THR A N 1
ATOM 3404 C CA . THR A 1 489 ? -13.650 -12.640 -34.882 1.00 53.60 489 THR A CA 1
ATOM 3405 C C . THR A 1 489 ? -12.245 -13.228 -34.921 1.00 53.60 489 THR A C 1
ATOM 3406 O O . THR A 1 489 ? -11.478 -12.957 -35.852 1.00 53.60 489 THR A O 1
ATOM 3410 N N . LEU A 1 490 ? -11.890 -14.037 -33.922 1.00 54.07 490 LEU A N 1
ATOM 3411 C CA . LEU A 1 490 ? -10.580 -14.674 -33.896 1.00 54.07 490 LEU A CA 1
ATOM 3412 C C . LEU A 1 490 ? -10.452 -15.814 -34.898 1.00 54.07 490 LEU A C 1
ATOM 3413 O O . LEU A 1 490 ? -9.329 -16.145 -35.290 1.00 54.07 490 LEU A O 1
ATOM 3418 N N . GLY A 1 491 ? -11.559 -16.415 -35.321 1.00 54.90 491 GLY A N 1
ATOM 3419 C CA . GLY A 1 491 ? -11.499 -17.517 -36.263 1.00 54.90 491 GLY A CA 1
ATOM 3420 C C . GLY A 1 491 ? -11.076 -18.833 -35.651 1.00 54.90 491 GLY A C 1
ATOM 3421 O O . GLY A 1 491 ? -10.321 -19.590 -36.275 1.00 54.90 491 GLY A O 1
ATOM 3422 N N . LEU A 1 492 ? -11.545 -19.131 -34.442 1.00 54.52 492 LEU A N 1
ATOM 3423 C CA . LEU A 1 492 ? -11.149 -20.335 -33.719 1.00 54.52 492 LEU A CA 1
ATOM 3424 C C . LEU A 1 492 ? -12.164 -21.441 -33.989 1.00 54.52 492 LEU A C 1
ATOM 3425 O O . LEU A 1 492 ? -13.168 -21.550 -33.280 1.00 54.52 492 LEU A O 1
ATOM 3430 N N . HIS A 1 493 ? -11.891 -22.270 -35.004 1.00 57.48 493 HIS A N 1
ATOM 3431 C CA . HIS A 1 493 ? -12.706 -23.440 -35.326 1.00 57.48 493 HIS A CA 1
ATOM 3432 C C . HIS A 1 493 ? -14.183 -23.076 -35.429 1.00 57.48 493 HIS A C 1
ATOM 3433 O O . HIS A 1 493 ? -14.964 -23.399 -34.524 1.00 57.48 493 HIS A O 1
ATOM 3440 N N . PRO A 1 494 ? -14.605 -22.403 -36.505 1.00 59.69 494 PRO A N 1
ATOM 3441 C CA . PRO A 1 494 ? -15.981 -21.887 -36.563 1.00 59.69 494 PRO A CA 1
ATOM 3442 C C . PRO A 1 494 ? -17.043 -22.977 -36.540 1.00 59.69 494 PRO A C 1
ATOM 3443 O O . PRO A 1 494 ? -17.190 -23.745 -37.497 1.00 59.69 494 PRO A O 1
ATOM 3447 N N . GLU A 1 495 ? -17.793 -23.032 -35.442 1.00 59.12 495 GLU A N 1
ATOM 3448 C CA . GLU A 1 495 ? -18.890 -23.974 -35.263 1.00 59.12 495 GLU A CA 1
ATOM 3449 C C . GLU A 1 495 ? -19.727 -23.501 -34.084 1.00 59.12 495 GLU A C 1
ATOM 3450 O O . GLU A 1 495 ? -19.255 -22.743 -33.235 1.00 59.12 495 GLU A O 1
ATOM 3456 N N . VAL A 1 496 ? -20.979 -23.961 -34.040 1.00 55.85 496 VAL A N 1
ATOM 3457 C CA . VAL A 1 496 ? -21.895 -23.500 -33.000 1.00 55.85 496 VAL A CA 1
ATOM 3458 C C . VAL A 1 496 ? -21.754 -24.334 -31.730 1.00 55.85 496 VAL A C 1
ATOM 3459 O O . VAL A 1 496 ? -21.765 -23.795 -30.617 1.00 55.85 496 VAL A O 1
ATOM 3463 N N . ALA A 1 497 ? -21.624 -25.657 -31.867 1.00 53.83 497 ALA A N 1
ATOM 3464 C CA . ALA A 1 497 ? -21.437 -26.502 -30.692 1.00 53.83 497 ALA A CA 1
ATOM 3465 C C . ALA A 1 497 ? -20.104 -26.211 -30.014 1.00 53.83 497 ALA A C 1
ATOM 3466 O O . ALA A 1 497 ? -20.030 -26.127 -28.781 1.00 53.83 497 ALA A O 1
ATOM 3468 N N . ARG A 1 498 ? -19.041 -26.052 -30.806 1.00 53.10 498 ARG A N 1
ATOM 3469 C CA . ARG A 1 498 ? -17.757 -25.645 -30.248 1.00 53.10 498 ARG A CA 1
ATOM 3470 C C . ARG A 1 498 ? -17.849 -24.258 -29.626 1.00 53.10 498 ARG A C 1
ATOM 3471 O O . ARG A 1 498 ? -17.202 -23.983 -28.610 1.00 53.10 498 ARG A O 1
ATOM 3479 N N . PHE A 1 499 ? -18.663 -23.377 -30.216 1.00 51.85 499 PHE A N 1
ATOM 3480 C CA . PHE A 1 499 ? -18.887 -22.056 -29.635 1.00 51.85 499 PHE A CA 1
ATOM 3481 C C . PHE A 1 499 ? -19.495 -22.164 -28.242 1.00 51.85 499 PHE A C 1
ATOM 3482 O O . PHE A 1 499 ? -19.026 -21.515 -27.299 1.00 51.85 499 PHE A O 1
ATOM 3490 N N . GLY A 1 500 ? -20.536 -22.985 -28.093 1.00 50.09 500 GLY A N 1
ATOM 3491 C CA . GLY A 1 500 ? -21.151 -23.151 -26.785 1.00 50.09 500 GLY A CA 1
ATOM 3492 C C . GLY A 1 500 ? -20.228 -23.817 -25.782 1.00 50.09 500 GLY A C 1
ATOM 3493 O O . GLY A 1 500 ? -20.207 -23.448 -24.602 1.00 50.09 500 GLY A O 1
ATOM 3494 N N . TYR A 1 501 ? -19.454 -24.808 -26.234 1.00 50.00 501 TYR A N 1
ATOM 3495 C CA . TYR A 1 501 ? -18.495 -25.457 -25.345 1.00 50.00 501 TYR A CA 1
ATOM 3496 C C . TYR A 1 501 ? -17.445 -24.466 -24.855 1.00 50.00 501 TYR A C 1
ATOM 3497 O O . TYR A 1 501 ? -17.103 -24.450 -23.668 1.00 50.00 501 TYR A O 1
ATOM 3506 N N . PHE A 1 502 ? -16.927 -23.632 -25.759 1.00 46.89 502 PHE A N 1
ATOM 3507 C CA . PHE A 1 502 ? -15.970 -22.595 -25.386 1.00 46.89 502 PHE A CA 1
ATOM 3508 C C . PHE A 1 502 ? -16.591 -21.609 -24.402 1.00 46.89 502 PHE A C 1
ATOM 3509 O O . PHE A 1 502 ? -15.962 -21.218 -23.408 1.00 46.89 502 PHE A O 1
ATOM 3517 N N . SER A 1 503 ? -17.839 -21.208 -24.661 1.00 47.78 503 SER A N 1
ATOM 3518 C CA . SER A 1 503 ? -18.524 -20.276 -23.772 1.00 47.78 503 SER A CA 1
ATOM 3519 C C . SER A 1 503 ? -18.652 -20.846 -22.366 1.00 47.78 503 SER A C 1
ATOM 3520 O O . SER A 1 503 ? -18.363 -20.157 -21.383 1.00 47.78 503 SER A O 1
ATOM 3523 N N . ALA A 1 504 ? -19.066 -22.109 -22.250 1.00 47.09 504 ALA A N 1
ATOM 3524 C CA . ALA A 1 504 ? -19.217 -22.716 -20.929 1.00 47.09 504 ALA A CA 1
ATOM 3525 C C . ALA A 1 504 ? -17.864 -22.915 -20.251 1.00 47.09 504 ALA A C 1
ATOM 3526 O O . ALA A 1 504 ? -17.723 -22.699 -19.037 1.00 47.09 504 ALA A O 1
ATOM 3528 N N . ALA A 1 505 ? -16.854 -23.326 -21.025 1.00 46.42 505 ALA A N 1
ATOM 3529 C CA . ALA A 1 505 ? -15.543 -23.612 -20.455 1.00 46.42 505 ALA A CA 1
ATOM 3530 C C . ALA A 1 505 ? -14.820 -22.344 -20.029 1.00 46.42 505 ALA A C 1
ATOM 3531 O O . ALA A 1 505 ? -13.858 -22.413 -19.258 1.00 46.42 505 ALA A O 1
ATOM 3533 N N . LEU A 1 506 ? -15.240 -21.184 -20.537 1.00 45.09 506 LEU A N 1
ATOM 3534 C CA . LEU A 1 506 ? -14.728 -19.931 -19.996 1.00 45.09 506 LEU A CA 1
ATOM 3535 C C . LEU A 1 506 ? -15.663 -19.288 -18.980 1.00 45.09 506 LEU A C 1
ATOM 3536 O O . LEU A 1 506 ? -15.226 -18.410 -18.227 1.00 45.09 506 LEU A O 1
ATOM 3541 N N . LEU A 1 507 ? -16.932 -19.701 -18.939 1.00 45.81 507 LEU A N 1
ATOM 3542 C CA . LEU A 1 507 ? -17.840 -19.196 -17.916 1.00 45.81 507 LEU A CA 1
ATOM 3543 C C . LEU A 1 507 ? -17.556 -19.839 -16.566 1.00 45.81 507 LEU A C 1
ATOM 3544 O O . LEU A 1 507 ? -17.664 -19.181 -15.524 1.00 45.81 507 LEU A O 1
ATOM 3549 N N . ALA A 1 508 ? -17.193 -21.121 -16.564 1.00 45.31 508 ALA A N 1
ATOM 3550 C CA . ALA A 1 508 ? -16.901 -21.800 -15.301 1.00 45.31 508 ALA A CA 1
ATOM 3551 C C . ALA A 1 508 ? -15.756 -21.156 -14.522 1.00 45.31 508 ALA A C 1
ATOM 3552 O O . ALA A 1 508 ? -15.936 -20.886 -13.319 1.00 45.31 508 ALA A O 1
ATOM 3554 N N . PRO A 1 509 ? -14.580 -20.883 -15.108 1.00 45.38 509 PRO A N 1
ATOM 3555 C CA . PRO A 1 509 ? -13.499 -20.289 -14.303 1.00 45.38 509 PRO A CA 1
ATOM 3556 C C . PRO A 1 509 ? -13.818 -18.895 -13.797 1.00 45.38 509 PRO A C 1
ATOM 3557 O O . PRO A 1 509 ? -13.285 -18.496 -12.755 1.00 45.38 509 PRO A O 1
ATOM 3561 N N . HIS A 1 510 ? -14.666 -18.142 -14.500 1.00 47.53 510 HIS A N 1
ATOM 3562 C CA . HIS A 1 510 ? -15.094 -16.840 -13.998 1.00 47.53 510 HIS A CA 1
ATOM 3563 C C . HIS A 1 510 ? -15.766 -16.980 -12.638 1.00 47.53 510 HIS A C 1
ATOM 3564 O O . HIS A 1 510 ? -15.369 -16.328 -11.662 1.00 47.53 510 HIS A O 1
ATOM 3571 N N . LEU A 1 511 ? -16.778 -17.847 -12.554 1.00 46.85 511 LEU A N 1
ATOM 3572 C CA . LEU A 1 511 ? -17.463 -18.074 -11.287 1.00 46.85 511 LEU A CA 1
ATOM 3573 C C . LEU A 1 511 ? -16.531 -18.701 -10.258 1.00 46.85 511 LEU A C 1
ATOM 3574 O O . LEU A 1 511 ? -16.629 -18.404 -9.063 1.00 46.85 511 LEU A O 1
ATOM 3579 N N . ILE A 1 512 ? -15.617 -19.567 -10.704 1.00 47.34 512 ILE A N 1
ATOM 3580 C CA . ILE A 1 512 ? -14.677 -20.191 -9.776 1.00 47.34 512 ILE A CA 1
ATOM 3581 C C . ILE A 1 512 ? -13.809 -19.137 -9.096 1.00 47.34 512 ILE A C 1
ATOM 3582 O O . ILE A 1 512 ? -13.689 -19.110 -7.864 1.00 47.34 512 ILE A O 1
ATOM 3587 N N . GLY A 1 513 ? -13.191 -18.257 -9.886 1.00 47.45 513 GLY A N 1
ATOM 3588 C CA . GLY A 1 513 ? -12.370 -17.206 -9.311 1.00 47.45 513 GLY A CA 1
ATOM 3589 C C . GLY A 1 513 ? -13.175 -16.227 -8.479 1.00 47.45 513 GLY A C 1
ATOM 3590 O O . GLY A 1 513 ? -12.713 -15.761 -7.433 1.00 47.45 513 GLY A O 1
ATOM 3591 N N . GLU A 1 514 ? -14.393 -15.905 -8.927 1.00 48.94 514 GLU A N 1
ATOM 3592 C CA . GLU A 1 514 ? -15.244 -15.009 -8.152 1.00 48.94 514 GLU A CA 1
ATOM 3593 C C . GLU A 1 514 ? -15.560 -15.593 -6.782 1.00 48.94 514 GLU A C 1
ATOM 3594 O O . GLU A 1 514 ? -15.499 -14.889 -5.770 1.00 48.94 514 GLU A O 1
ATOM 3600 N N . PHE A 1 515 ? -15.875 -16.888 -6.725 1.00 48.13 515 PHE A N 1
ATOM 3601 C CA . PHE A 1 515 ? -16.202 -17.510 -5.448 1.00 48.13 515 PHE A CA 1
ATOM 3602 C C . PHE A 1 515 ? -14.971 -17.699 -4.572 1.00 48.13 515 PHE A C 1
ATOM 3603 O O . PHE A 1 515 ? -15.072 -17.600 -3.345 1.00 48.13 515 PHE A O 1
ATOM 3611 N N . LEU A 1 516 ? -13.804 -17.954 -5.171 1.00 47.29 516 LEU A N 1
ATOM 3612 C CA . LEU A 1 516 ? -12.577 -17.997 -4.382 1.00 47.29 516 LEU A CA 1
ATOM 3613 C C . LEU A 1 516 ? -12.282 -16.638 -3.757 1.00 47.29 516 LEU A C 1
ATOM 3614 O O . LEU A 1 516 ? -11.914 -16.550 -2.577 1.00 47.29 516 LEU A O 1
ATOM 3619 N N . THR A 1 517 ? -12.444 -15.564 -4.534 1.00 47.54 517 THR A N 1
ATOM 3620 C CA . THR A 1 517 ? -12.271 -14.220 -3.993 1.00 47.54 517 THR A CA 1
ATOM 3621 C C . THR A 1 517 ? -13.312 -13.922 -2.922 1.00 47.54 517 THR A C 1
ATOM 3622 O O . THR A 1 517 ? -13.020 -13.239 -1.935 1.00 47.54 517 THR A O 1
ATOM 3626 N N . LEU A 1 518 ? -14.533 -14.427 -3.103 1.00 49.23 518 LEU A N 1
ATOM 3627 C CA . LEU A 1 518 ? -15.573 -14.268 -2.092 1.00 49.23 518 LEU A CA 1
ATOM 3628 C C . LEU A 1 518 ? -15.167 -14.935 -0.783 1.00 49.23 518 LEU A C 1
ATOM 3629 O O . LEU A 1 518 ? -15.318 -14.355 0.298 1.00 49.23 518 LEU A O 1
ATOM 3634 N N . VAL A 1 519 ? -14.639 -16.158 -0.868 1.00 49.31 519 VAL A N 1
ATOM 3635 C CA . VAL A 1 519 ? -14.162 -16.863 0.322 1.00 49.31 519 VAL A CA 1
ATOM 3636 C C . VAL A 1 519 ? -13.050 -16.070 0.999 1.00 49.31 519 VAL A C 1
ATOM 3637 O O . VAL A 1 519 ? -13.054 -15.867 2.223 1.00 49.31 519 VAL A O 1
ATOM 3641 N N . LEU A 1 520 ? -12.080 -15.607 0.207 1.00 50.28 520 LEU A N 1
ATOM 3642 C CA . LEU A 1 520 ? -10.931 -14.915 0.782 1.00 50.28 520 LEU A CA 1
ATOM 3643 C C . LEU A 1 520 ? -11.336 -13.584 1.408 1.00 50.28 520 LEU A C 1
ATOM 3644 O O . LEU A 1 520 ? -10.745 -13.156 2.405 1.00 50.28 520 LEU A O 1
ATOM 3649 N N . LEU A 1 521 ? -12.341 -12.915 0.838 1.00 50.46 521 LEU A N 1
ATOM 3650 C CA . LEU A 1 521 ? -12.875 -11.712 1.468 1.00 50.46 521 LEU A CA 1
ATOM 3651 C C . LEU A 1 521 ? -13.674 -12.051 2.718 1.00 50.46 521 LEU A C 1
ATOM 3652 O O . LEU A 1 521 ? -13.745 -11.241 3.649 1.00 50.46 521 LEU A O 1
ATOM 3657 N N . GLY A 1 522 ? -14.288 -13.236 2.750 1.00 51.63 522 GLY A N 1
ATOM 3658 C CA . GLY A 1 522 ? -14.965 -13.680 3.954 1.00 51.63 522 GLY A CA 1
ATOM 3659 C C . GLY A 1 522 ? -14.013 -13.952 5.099 1.00 51.63 522 GLY A C 1
ATOM 3660 O O . GLY A 1 522 ? -14.376 -13.766 6.265 1.00 51.63 522 GLY A O 1
ATOM 3661 N N . ILE A 1 523 ? -12.794 -14.387 4.795 1.00 52.92 523 ILE A N 1
ATOM 3662 C CA . ILE A 1 523 ? -11.762 -14.577 5.818 1.00 52.92 523 ILE A CA 1
ATOM 3663 C C . ILE A 1 523 ? -10.915 -13.324 6.003 1.00 52.92 523 ILE A C 1
ATOM 3664 O O . ILE A 1 523 ? -10.755 -12.837 7.122 1.00 52.92 523 ILE A O 1
ATOM 3669 N N . VAL A 1 524 ? -10.372 -12.774 4.917 1.00 52.88 524 VAL A N 1
ATOM 3670 C CA . VAL A 1 524 ? -9.449 -11.645 5.002 1.00 52.88 524 VAL A CA 1
ATOM 3671 C C . VAL A 1 524 ? -10.222 -10.353 4.803 1.00 52.88 524 VAL A C 1
ATOM 3672 O O . VAL A 1 524 ? -11.144 -10.281 3.983 1.00 52.88 524 VAL A O 1
ATOM 3676 N N . GLN A 1 525 ? -9.839 -9.322 5.554 1.00 55.37 525 GLN A N 1
ATOM 3677 C CA . GLN A 1 525 ? -10.557 -8.054 5.554 1.00 55.37 525 GLN A CA 1
ATOM 3678 C C . GLN A 1 525 ? -10.112 -7.129 4.425 1.00 55.37 525 GLN A C 1
ATOM 3679 O O . GLN A 1 525 ? -10.950 -6.593 3.694 1.00 55.37 525 GLN A O 1
ATOM 3685 N N . ASN A 1 526 ? -8.810 -6.923 4.282 1.00 56.99 526 ASN A N 1
ATOM 3686 C CA . ASN A 1 526 ? -8.293 -5.978 3.297 1.00 56.99 526 ASN A CA 1
ATOM 3687 C C . ASN A 1 526 ? -8.496 -6.521 1.888 1.00 56.99 526 ASN A C 1
ATOM 3688 O O . ASN A 1 526 ? -8.012 -7.618 1.582 1.00 56.99 526 ASN A O 1
ATOM 3693 N N . PRO A 1 527 ? -9.196 -5.802 1.005 1.00 54.70 527 PRO A N 1
ATOM 3694 C CA . PRO A 1 527 ? -9.430 -6.330 -0.349 1.00 54.70 527 PRO A CA 1
ATOM 3695 C C . PRO A 1 527 ? -8.187 -6.362 -1.224 1.00 54.70 527 PRO A C 1
ATOM 3696 O O . PRO A 1 527 ? -8.155 -7.140 -2.184 1.00 54.70 527 PRO A O 1
ATOM 3700 N N . ASN A 1 528 ? -7.167 -5.552 -0.932 1.00 54.93 528 ASN A N 1
ATOM 3701 C CA . ASN A 1 528 ? -5.978 -5.533 -1.780 1.00 54.93 528 ASN A CA 1
ATOM 3702 C C . ASN A 1 528 ? -5.149 -6.801 -1.603 1.00 54.93 528 ASN A C 1
ATOM 3703 O O . ASN A 1 528 ? -4.623 -7.350 -2.581 1.00 54.93 528 ASN A O 1
ATOM 3708 N N . ILE A 1 529 ? -5.013 -7.273 -0.362 1.00 55.40 529 ILE A N 1
ATOM 3709 C CA . ILE A 1 529 ? -4.326 -8.538 -0.119 1.00 55.40 529 ILE A CA 1
ATOM 3710 C C . ILE A 1 529 ? -5.056 -9.678 -0.817 1.00 55.40 529 ILE A C 1
ATOM 3711 O O . ILE A 1 529 ? -4.431 -10.557 -1.422 1.00 55.40 529 ILE A O 1
ATOM 3716 N N . VAL A 1 530 ? -6.390 -9.672 -0.758 1.00 51.81 530 VAL A N 1
ATOM 3717 C CA . VAL A 1 530 ? -7.174 -10.697 -1.443 1.00 51.81 530 VAL A CA 1
ATOM 3718 C C . VAL A 1 530 ? -6.955 -10.619 -2.948 1.00 51.81 530 VAL A C 1
ATOM 3719 O O . VAL A 1 530 ? -6.796 -11.645 -3.621 1.00 51.81 530 VAL A O 1
ATOM 3723 N N . ASN A 1 531 ? -6.946 -9.403 -3.498 1.00 50.91 531 ASN A N 1
ATOM 3724 C CA . ASN A 1 531 ? -6.695 -9.207 -4.922 1.00 50.91 531 ASN A CA 1
ATOM 3725 C C . ASN A 1 531 ? -5.358 -9.815 -5.328 1.00 50.91 531 ASN A C 1
ATOM 3726 O O . ASN A 1 531 ? -5.275 -10.604 -6.278 1.00 50.91 531 ASN A O 1
ATOM 3731 N N . SER A 1 532 ? -4.296 -9.456 -4.603 1.00 53.34 532 SER A N 1
ATOM 3732 C CA . SER A 1 532 ? -2.964 -9.946 -4.945 1.00 53.34 532 SER A CA 1
ATOM 3733 C C . SER A 1 532 ? -2.869 -11.460 -4.786 1.00 53.34 532 SER A C 1
ATOM 3734 O O . SER A 1 532 ? -2.254 -12.139 -5.619 1.00 53.34 532 SER A O 1
ATOM 3737 N N . VAL A 1 533 ? -3.479 -12.008 -3.731 1.00 49.96 533 VAL A N 1
ATOM 3738 C CA . VAL A 1 533 ? -3.400 -13.445 -3.492 1.00 49.96 533 VAL A CA 1
ATOM 3739 C C . VAL A 1 533 ? -4.129 -14.211 -4.588 1.00 49.96 533 VAL A C 1
ATOM 3740 O O . VAL A 1 533 ? -3.626 -15.219 -5.096 1.00 49.96 533 VAL A O 1
ATOM 3744 N N . VAL A 1 534 ? -5.318 -13.743 -4.979 1.00 49.56 534 VAL A N 1
ATOM 3745 C CA . VAL A 1 534 ? -6.053 -14.430 -6.036 1.00 49.56 534 VAL A CA 1
ATOM 3746 C C . VAL A 1 534 ? -5.335 -14.293 -7.372 1.00 49.56 534 VAL A C 1
ATOM 3747 O O . VAL A 1 534 ? -5.326 -15.233 -8.174 1.00 49.56 534 VAL A O 1
ATOM 3751 N N . ALA A 1 535 ? -4.708 -13.142 -7.633 1.00 49.94 535 ALA A N 1
ATOM 3752 C CA . ALA A 1 535 ? -3.944 -12.994 -8.868 1.00 49.94 535 ALA A CA 1
ATOM 3753 C C . ALA A 1 535 ? -2.775 -13.972 -8.912 1.00 49.94 535 ALA A C 1
ATOM 3754 O O . ALA A 1 535 ? -2.556 -14.649 -9.926 1.00 49.94 535 ALA A O 1
ATOM 3756 N N . LEU A 1 536 ? -2.016 -14.063 -7.816 1.00 50.02 536 LEU A N 1
ATOM 3757 C CA . LEU A 1 536 ? -0.898 -15.000 -7.765 1.00 50.02 536 LEU A CA 1
ATOM 3758 C C . LEU A 1 536 ? -1.378 -16.442 -7.882 1.00 50.02 536 LEU A C 1
ATOM 3759 O O . LEU A 1 536 ? -0.737 -17.263 -8.550 1.00 50.02 536 LEU A O 1
ATOM 3764 N N . LEU A 1 537 ? -2.508 -16.767 -7.249 1.00 49.84 537 LEU A N 1
ATOM 3765 C CA . LEU A 1 537 ? -3.039 -18.124 -7.327 1.00 49.84 537 LEU A CA 1
ATOM 3766 C C . LEU A 1 537 ? -3.479 -18.464 -8.744 1.00 49.84 537 LEU A C 1
ATOM 3767 O O . LEU A 1 537 ? -3.247 -19.579 -9.221 1.00 49.84 537 LEU A O 1
ATOM 3772 N N . SER A 1 538 ? -4.115 -17.516 -9.435 1.00 50.04 538 SER A N 1
ATOM 3773 C CA . SER A 1 538 ? -4.521 -17.753 -10.816 1.00 50.04 538 SER A CA 1
ATOM 3774 C C . SER A 1 538 ? -3.307 -17.932 -11.717 1.00 50.04 538 SER A C 1
ATOM 3775 O O . SER A 1 538 ? -3.298 -18.799 -12.599 1.00 50.04 538 SER A O 1
ATOM 3778 N N . ILE A 1 539 ? -2.266 -17.122 -11.505 1.00 48.86 539 ILE A N 1
ATOM 3779 C CA . ILE A 1 539 ? -1.040 -17.267 -12.287 1.00 48.86 539 ILE A CA 1
ATOM 3780 C C . ILE A 1 539 ? -0.429 -18.646 -12.063 1.00 48.86 539 ILE A C 1
ATOM 3781 O O . ILE A 1 539 ? -0.080 -19.355 -13.016 1.00 48.86 539 ILE A O 1
ATOM 3786 N N . ALA A 1 540 ? -0.304 -19.054 -10.796 1.00 48.28 540 ALA A N 1
ATOM 3787 C CA . ALA A 1 540 ? 0.285 -20.353 -10.489 1.00 48.28 540 ALA A CA 1
ATOM 3788 C C . ALA A 1 540 ? -0.562 -21.502 -11.022 1.00 48.28 540 ALA A C 1
ATOM 3789 O O . ALA A 1 540 ? -0.015 -22.522 -11.453 1.00 48.28 540 ALA A O 1
ATOM 3791 N N . GLY A 1 541 ? -1.888 -21.356 -11.010 1.00 47.38 541 GLY A N 1
ATOM 3792 C CA . GLY A 1 541 ? -2.743 -22.422 -11.504 1.00 47.38 541 GLY A CA 1
ATOM 3793 C C . GLY A 1 541 ? -2.711 -22.545 -13.014 1.00 47.38 541 GLY A C 1
ATOM 3794 O O . GLY A 1 541 ? -2.731 -23.654 -13.554 1.00 47.38 541 GLY A O 1
ATOM 3795 N N . VAL A 1 542 ? -2.664 -21.412 -13.719 1.00 46.55 542 VAL A N 1
ATOM 3796 C CA . VAL A 1 542 ? -2.570 -21.471 -15.172 1.00 46.55 542 VAL A CA 1
ATOM 3797 C C . VAL A 1 542 ? -1.170 -21.898 -15.600 1.00 46.55 542 VAL A C 1
ATOM 3798 O O . VAL A 1 542 ? -0.982 -22.405 -16.712 1.00 46.55 542 VAL A O 1
ATOM 3802 N N . LEU A 1 543 ? -0.172 -21.720 -14.730 1.00 49.71 543 LEU A N 1
ATOM 3803 C CA . LEU A 1 543 ? 1.176 -22.177 -15.055 1.00 49.71 543 LEU A CA 1
ATOM 3804 C C . LEU A 1 543 ? 1.323 -23.677 -14.823 1.00 49.71 543 LEU A C 1
ATOM 3805 O O . LEU A 1 543 ? 1.814 -24.405 -15.695 1.00 49.71 543 LEU A O 1
ATOM 3810 N N . VAL A 1 544 ? 0.904 -24.157 -13.656 1.00 50.08 544 VAL A N 1
ATOM 3811 C CA . VAL A 1 544 ? 1.105 -25.556 -13.290 1.00 50.08 544 VAL A CA 1
ATOM 3812 C C . VAL A 1 544 ? -0.025 -26.440 -13.803 1.00 50.08 544 VAL A C 1
ATOM 3813 O O . VAL A 1 544 ? 0.222 -27.537 -14.310 1.00 50.08 544 VAL A O 1
ATOM 3817 N N . GLY A 1 545 ? -1.270 -25.986 -13.681 1.00 49.15 545 GLY A N 1
ATOM 3818 C CA . GLY A 1 545 ? -2.412 -26.780 -14.091 1.00 49.15 545 GLY A CA 1
ATOM 3819 C C . GLY A 1 545 ? -2.444 -27.095 -15.572 1.00 49.15 545 GLY A C 1
ATOM 3820 O O . GLY A 1 545 ? -2.559 -28.261 -15.962 1.00 49.15 545 GLY A O 1
ATOM 3821 N N . SER A 1 546 ? -2.341 -26.066 -16.408 1.00 50.39 546 SER A N 1
ATOM 3822 C CA . SER A 1 546 ? -2.380 -26.268 -17.847 1.00 50.39 546 SER A CA 1
ATOM 3823 C C . SER A 1 546 ? -1.104 -26.954 -18.331 1.00 50.39 546 SER A C 1
ATOM 3824 O O . SER A 1 546 ? -0.021 -26.793 -17.762 1.00 50.39 546 SER A O 1
ATOM 3827 N N . GLY A 1 547 ? -1.249 -27.732 -19.400 1.00 52.31 547 GLY A N 1
ATOM 3828 C CA . GLY A 1 547 ? -0.122 -28.428 -19.989 1.00 52.31 547 GLY A CA 1
ATOM 3829 C C . GLY A 1 547 ? 0.470 -27.685 -21.166 1.00 52.31 547 GLY A C 1
ATOM 3830 O O . GLY A 1 547 ? 1.114 -28.282 -22.033 1.00 52.31 547 GLY A O 1
ATOM 3831 N N . PHE A 1 548 ? 0.255 -26.369 -21.202 1.00 49.74 548 PHE A N 1
ATOM 3832 C CA . PHE A 1 548 ? 0.747 -25.568 -22.317 1.00 49.74 548 PHE A CA 1
ATOM 3833 C C . PHE A 1 548 ? 2.256 -25.378 -22.245 1.00 49.74 548 PHE A C 1
ATOM 3834 O O . PHE A 1 548 ? 2.926 -25.291 -23.281 1.00 49.74 548 PHE A O 1
ATOM 3842 N N . LEU A 1 549 ? 2.810 -25.312 -21.034 1.00 51.70 549 LEU A N 1
ATOM 3843 C CA . LEU A 1 549 ? 4.186 -24.882 -20.843 1.00 51.70 549 LEU A CA 1
ATOM 3844 C C . LEU A 1 549 ? 5.075 -25.889 -20.128 1.00 51.70 549 LEU A C 1
ATOM 3845 O O . LEU A 1 549 ? 6.290 -25.670 -20.068 1.00 51.70 549 LEU A O 1
ATOM 3850 N N . ARG A 1 550 ? 4.525 -26.977 -19.587 1.00 56.68 550 ARG A N 1
ATOM 3851 C CA . ARG A 1 550 ? 5.337 -27.887 -18.792 1.00 56.68 550 ARG A CA 1
ATOM 3852 C C . ARG A 1 550 ? 5.178 -29.358 -19.163 1.00 56.68 550 ARG A C 1
ATOM 3853 O O . ARG A 1 550 ? 5.960 -30.179 -18.673 1.00 56.68 550 ARG A O 1
ATOM 3861 N N . ASN A 1 551 ? 4.226 -29.718 -20.028 1.00 60.51 551 ASN A N 1
ATOM 3862 C CA . ASN A 1 551 ? 4.059 -31.104 -20.472 1.00 60.51 551 ASN A CA 1
ATOM 3863 C C . ASN A 1 551 ? 3.806 -32.027 -19.275 1.00 60.51 551 ASN A C 1
ATOM 3864 O O . ASN A 1 551 ? 4.644 -32.845 -18.890 1.00 60.51 551 ASN A O 1
ATOM 3869 N N . ILE A 1 552 ? 2.616 -31.847 -18.692 1.00 59.32 552 ILE A N 1
ATOM 3870 C CA . ILE A 1 552 ? 2.197 -32.415 -17.409 1.00 59.32 552 ILE A CA 1
ATOM 3871 C C . ILE A 1 552 ? 2.711 -33.834 -17.198 1.00 59.32 552 ILE A C 1
ATOM 3872 O O . ILE A 1 552 ? 3.147 -34.186 -16.096 1.00 59.32 552 ILE A O 1
ATOM 3877 N N . GLN A 1 553 ? 2.674 -34.658 -18.244 1.00 62.79 553 GLN A N 1
ATOM 3878 C CA . GLN A 1 553 ? 3.175 -36.025 -18.156 1.00 62.79 553 GLN A CA 1
ATOM 3879 C C . GLN A 1 553 ? 4.689 -36.098 -17.961 1.00 62.79 553 GLN A C 1
ATOM 3880 O O . GLN A 1 553 ? 5.243 -37.203 -17.951 1.00 62.79 553 GLN A O 1
ATOM 3886 N N . GLU A 1 554 ? 5.366 -34.957 -17.808 1.00 63.57 554 GLU A N 1
ATOM 3887 C CA . GLU A 1 554 ? 6.794 -34.929 -17.523 1.00 63.57 554 GLU A CA 1
ATOM 3888 C C . GLU A 1 554 ? 7.162 -34.081 -16.313 1.00 63.57 554 GLU A C 1
ATOM 3889 O O . GLU A 1 554 ? 8.332 -34.091 -15.914 1.00 63.57 554 GLU A O 1
ATOM 3895 N N . MET A 1 555 ? 6.216 -33.354 -15.722 1.00 59.74 555 MET A N 1
ATOM 3896 C CA . MET A 1 555 ? 6.508 -32.525 -14.566 1.00 59.74 555 MET A CA 1
ATOM 3897 C C . MET A 1 555 ? 6.737 -33.395 -13.330 1.00 59.74 555 MET A C 1
ATOM 3898 O O . MET A 1 555 ? 6.356 -34.568 -13.306 1.00 59.74 555 MET A O 1
ATOM 3903 N N . PRO A 1 556 ? 7.377 -32.846 -12.295 1.00 58.65 556 PRO A N 1
ATOM 3904 C CA . PRO A 1 556 ? 7.587 -33.618 -11.065 1.00 58.65 556 PRO A CA 1
ATOM 3905 C C . PRO A 1 556 ? 6.276 -34.065 -10.432 1.00 58.65 556 PRO A C 1
ATOM 3906 O O . PRO A 1 556 ? 5.194 -33.563 -10.743 1.00 58.65 556 PRO A O 1
ATOM 3910 N N . ILE A 1 557 ? 6.396 -35.028 -9.522 1.00 57.73 557 ILE A N 1
ATOM 3911 C CA . ILE A 1 557 ? 5.252 -35.651 -8.856 1.00 57.73 557 ILE A CA 1
ATOM 3912 C C . ILE A 1 557 ? 4.460 -34.643 -8.024 1.00 57.73 557 ILE A C 1
ATOM 3913 O O . ILE A 1 557 ? 3.223 -34.630 -8.118 1.00 57.73 557 ILE A O 1
ATOM 3918 N N . PRO A 1 558 ? 5.089 -33.796 -7.193 1.00 56.30 558 PRO A N 1
ATOM 3919 C CA . PRO A 1 558 ? 4.279 -32.833 -6.423 1.00 56.30 558 PRO A CA 1
ATOM 3920 C C . PRO A 1 558 ? 3.491 -31.873 -7.297 1.00 56.30 558 PRO A C 1
ATOM 3921 O O . PRO A 1 558 ? 2.311 -31.619 -7.023 1.00 56.30 558 PRO A O 1
ATOM 3925 N N . PHE A 1 559 ? 4.107 -31.337 -8.352 1.00 55.33 559 PHE A N 1
ATOM 3926 C CA . PHE A 1 559 ? 3.378 -30.447 -9.249 1.00 55.33 559 PHE A CA 1
ATOM 3927 C C . PHE A 1 559 ? 2.311 -31.205 -10.029 1.00 55.33 559 PHE A C 1
ATOM 3928 O O . PHE A 1 559 ? 1.234 -30.663 -10.303 1.00 55.33 559 PHE A O 1
ATOM 3936 N N . LYS A 1 560 ? 2.587 -32.463 -10.384 1.00 56.75 560 LYS A N 1
ATOM 3937 C CA . LYS A 1 560 ? 1.580 -33.277 -11.057 1.00 56.75 560 LYS A CA 1
ATOM 3938 C C . LYS A 1 560 ? 0.369 -33.515 -10.166 1.00 56.75 560 LYS A C 1
ATOM 3939 O O . LYS A 1 560 ? -0.764 -33.566 -10.658 1.00 56.75 560 LYS A O 1
ATOM 3945 N N . ILE A 1 561 ? 0.585 -33.661 -8.858 1.00 55.01 561 ILE A N 1
ATOM 3946 C CA . ILE A 1 561 ? -0.532 -33.834 -7.935 1.00 55.01 561 ILE A CA 1
ATOM 3947 C C . ILE A 1 561 ? -1.266 -32.515 -7.725 1.00 55.01 561 ILE A C 1
ATOM 3948 O O . ILE A 1 561 ? -2.499 -32.484 -7.645 1.00 55.01 561 ILE A O 1
ATOM 3953 N N . ILE A 1 562 ? -0.523 -31.408 -7.640 1.00 53.26 562 ILE A N 1
ATOM 3954 C CA . ILE A 1 562 ? -1.148 -30.099 -7.460 1.00 53.26 562 ILE A CA 1
ATOM 3955 C C . ILE A 1 562 ? -2.016 -29.750 -8.664 1.00 53.26 562 ILE A C 1
ATOM 3956 O O . ILE A 1 562 ? -3.083 -29.139 -8.523 1.00 53.26 562 ILE A O 1
ATOM 3961 N N . SER A 1 563 ? -1.584 -30.149 -9.863 1.00 52.20 563 SER A N 1
ATOM 3962 C CA . SER A 1 563 ? -2.350 -29.846 -11.068 1.00 52.20 563 SER A CA 1
ATOM 3963 C C . SER A 1 563 ? -3.718 -30.518 -11.056 1.00 52.20 563 SER A C 1
ATOM 3964 O O . SER A 1 563 ? -4.662 -30.010 -11.671 1.00 52.20 563 SER A O 1
ATOM 3967 N N . TYR A 1 564 ? -3.846 -31.654 -10.368 1.00 52.74 564 TYR A N 1
ATOM 3968 C CA . TYR A 1 564 ? -5.127 -32.348 -10.298 1.00 52.74 564 TYR A CA 1
ATOM 3969 C C . TYR A 1 564 ? -6.144 -31.629 -9.422 1.00 52.74 564 TYR A C 1
ATOM 3970 O O . TYR A 1 564 ? -7.336 -31.941 -9.507 1.00 52.74 564 TYR A O 1
ATOM 3979 N N . PHE A 1 565 ? -5.710 -30.682 -8.591 1.00 53.26 565 PHE A N 1
ATOM 3980 C CA . PHE A 1 565 ? -6.606 -29.922 -7.730 1.00 53.26 565 PHE A CA 1
ATOM 3981 C C . PHE A 1 565 ? -6.917 -28.539 -8.288 1.00 53.26 565 PHE A C 1
ATOM 3982 O O . PHE A 1 565 ? -7.605 -27.755 -7.626 1.00 53.26 565 PHE A O 1
ATOM 3990 N N . THR A 1 566 ? -6.428 -28.221 -9.482 1.00 50.55 566 THR A N 1
ATOM 3991 C CA . THR A 1 566 ? -6.646 -26.920 -10.097 1.00 50.55 566 THR A CA 1
ATOM 3992 C C . THR A 1 566 ? -7.634 -27.040 -11.249 1.00 50.55 566 THR A C 1
ATOM 3993 O O . THR A 1 566 ? -7.570 -27.984 -12.042 1.00 50.55 566 THR A O 1
ATOM 3997 N N . PHE A 1 567 ? -8.547 -26.072 -11.336 1.00 46.24 567 PHE A N 1
ATOM 3998 C CA . PHE A 1 567 ? -9.523 -26.039 -12.417 1.00 46.24 567 PHE A CA 1
ATOM 3999 C C . PHE A 1 567 ? -8.902 -25.655 -13.753 1.00 46.24 567 PHE A C 1
ATOM 4000 O O . PHE A 1 567 ? -9.482 -25.960 -14.803 1.00 46.24 567 PHE A O 1
ATOM 4008 N N . GLN A 1 568 ? -7.742 -24.993 -13.733 1.00 45.73 568 GLN A N 1
ATOM 4009 C CA . GLN A 1 568 ? -7.094 -24.586 -14.975 1.00 45.73 568 GLN A CA 1
ATOM 4010 C C . GLN A 1 568 ? -6.717 -25.786 -15.830 1.00 45.73 568 GLN A C 1
ATOM 4011 O O . GLN A 1 568 ? -6.789 -25.714 -17.060 1.00 45.73 568 GLN A O 1
ATOM 4017 N N . LYS A 1 569 ? -6.327 -26.897 -15.201 1.00 47.34 569 LYS A N 1
ATOM 4018 C CA . LYS A 1 569 ? -5.969 -28.096 -15.954 1.00 47.34 569 LYS A CA 1
ATOM 4019 C C . LYS A 1 569 ? -7.146 -28.595 -16.784 1.00 47.34 569 LYS A C 1
ATOM 4020 O O . LYS A 1 569 ? -7.030 -28.780 -18.002 1.00 47.34 569 LYS A O 1
ATOM 4026 N N . TYR A 1 570 ? -8.292 -28.816 -16.137 1.00 47.47 570 TYR A N 1
ATOM 4027 C CA . TYR A 1 570 ? -9.459 -29.325 -16.850 1.00 47.47 570 TYR A CA 1
ATOM 4028 C C . TYR A 1 570 ? -9.991 -28.302 -17.846 1.00 47.47 570 TYR A C 1
ATOM 4029 O O . TYR A 1 570 ? -10.458 -28.670 -18.931 1.00 47.47 570 TYR A O 1
ATOM 4038 N N . CYS A 1 571 ? -9.920 -27.012 -17.503 1.00 47.35 571 CYS A N 1
ATOM 4039 C CA . CYS A 1 571 ? -10.367 -25.981 -18.436 1.00 47.35 571 CYS A CA 1
ATOM 4040 C C . CYS A 1 571 ? -9.517 -25.977 -19.701 1.00 47.35 571 CYS A C 1
ATOM 4041 O O . CYS A 1 571 ? -10.049 -25.925 -20.818 1.00 47.35 571 CYS A O 1
ATOM 4044 N N . SER A 1 572 ? -8.192 -26.042 -19.548 1.00 47.99 572 SER A N 1
ATOM 4045 C CA . SER A 1 572 ? -7.309 -26.071 -20.707 1.00 47.99 572 SER A CA 1
ATOM 4046 C C . SER A 1 572 ? -7.483 -27.359 -21.500 1.00 47.99 572 SER A C 1
ATOM 4047 O O . SER A 1 572 ? -7.393 -27.348 -22.731 1.00 47.99 572 SER A O 1
ATOM 4050 N N . GLU A 1 573 ? -7.739 -28.477 -20.815 1.00 49.18 573 GLU A N 1
ATOM 4051 C CA . GLU A 1 573 ? -8.004 -29.724 -21.526 1.00 49.18 573 GLU A CA 1
ATOM 4052 C C . GLU A 1 573 ? -9.260 -29.613 -22.380 1.00 49.18 573 GLU A C 1
ATOM 4053 O O . GLU A 1 573 ? -9.268 -30.026 -23.548 1.00 49.18 573 GLU A O 1
ATOM 4059 N N . ILE A 1 574 ? -10.333 -29.054 -21.814 1.00 48.14 574 ILE A N 1
ATOM 4060 C CA . ILE A 1 574 ? -11.569 -28.865 -22.568 1.00 48.14 574 ILE A CA 1
ATOM 4061 C C . ILE A 1 574 ? -11.326 -27.951 -23.762 1.00 48.14 574 ILE A C 1
ATOM 4062 O O . ILE A 1 574 ? -11.775 -28.227 -24.882 1.00 48.14 574 ILE A O 1
ATOM 4067 N N . LEU A 1 575 ? -10.603 -26.849 -23.541 1.00 46.33 575 LEU A N 1
ATOM 4068 C CA . LEU A 1 575 ? -10.355 -25.900 -24.623 1.00 46.33 575 LEU A CA 1
ATOM 4069 C C . LEU A 1 575 ? -9.510 -26.523 -25.728 1.00 46.33 575 LEU A C 1
ATOM 4070 O O . LEU A 1 575 ? -9.738 -26.262 -26.915 1.00 46.33 575 LEU A O 1
ATOM 4075 N N . VAL A 1 576 ? -8.540 -27.362 -25.361 1.00 49.47 576 VAL A N 1
ATOM 4076 C CA . VAL A 1 576 ? -7.686 -27.999 -26.358 1.00 49.47 576 VAL A CA 1
ATOM 4077 C C . VAL A 1 576 ? -8.477 -29.025 -27.159 1.00 49.47 576 VAL A C 1
ATOM 4078 O O . VAL A 1 576 ? -8.366 -29.097 -28.389 1.00 49.47 576 VAL A O 1
ATOM 4082 N N . VAL A 1 577 ? -9.292 -29.834 -26.475 1.00 50.75 577 VAL A N 1
ATOM 4083 C CA . VAL A 1 577 ? -10.112 -30.817 -27.178 1.00 50.75 577 VAL A CA 1
ATOM 4084 C C . VAL A 1 577 ? -11.107 -30.129 -28.103 1.00 50.75 577 VAL A C 1
ATOM 4085 O O . VAL A 1 577 ? -11.383 -30.617 -29.206 1.00 50.75 577 VAL A O 1
ATOM 4089 N N . ASN A 1 578 ? -11.642 -28.979 -27.688 1.00 51.70 578 ASN A N 1
ATOM 4090 C CA . ASN A 1 578 ? -12.636 -28.294 -28.508 1.00 51.70 578 ASN A CA 1
ATOM 4091 C C . ASN A 1 578 ? -11.989 -27.537 -29.663 1.00 51.70 578 ASN A C 1
ATOM 4092 O O . ASN A 1 578 ? -12.618 -27.336 -30.707 1.00 51.70 578 ASN A O 1
ATOM 4097 N N . GLU A 1 579 ? -10.737 -27.111 -29.499 1.00 55.32 579 GLU A N 1
ATOM 4098 C CA . GLU A 1 579 ? -10.108 -26.243 -30.487 1.00 55.32 579 GLU A CA 1
ATOM 4099 C C . GLU A 1 579 ? -9.195 -26.994 -31.452 1.00 55.32 579 GLU A C 1
ATOM 4100 O O . GLU A 1 579 ? -9.106 -26.626 -32.628 1.00 55.32 579 GLU A O 1
ATOM 4106 N N . PHE A 1 580 ? -8.515 -28.039 -30.985 1.00 57.00 580 PHE A N 1
ATOM 4107 C CA . PHE A 1 580 ? -7.491 -28.715 -31.771 1.00 57.00 580 PHE A CA 1
ATOM 4108 C C . PHE A 1 580 ? -7.923 -30.080 -32.292 1.00 57.00 580 PHE A C 1
ATOM 4109 O O . PHE A 1 580 ? -7.060 -30.920 -32.564 1.00 57.00 580 PHE A O 1
ATOM 4117 N N . TYR A 1 581 ? -9.224 -30.331 -32.438 1.00 59.91 581 TYR A N 1
ATOM 4118 C CA . TYR A 1 581 ? -9.667 -31.670 -32.817 1.00 59.91 581 TYR A CA 1
ATOM 4119 C C . TYR A 1 581 ? -9.785 -31.830 -34.330 1.00 59.91 581 TYR A C 1
ATOM 4120 O O . TYR A 1 581 ? -9.131 -32.693 -34.926 1.00 59.91 581 TYR A O 1
ATOM 4129 N N . GLY A 1 582 ? -10.613 -31.007 -34.969 1.00 62.53 582 GLY A N 1
ATOM 4130 C CA . GLY A 1 582 ? -11.006 -31.261 -36.343 1.00 62.53 582 GLY A CA 1
ATOM 4131 C C . GLY A 1 582 ? -10.439 -30.335 -37.401 1.00 62.53 582 GLY A C 1
ATOM 4132 O O . GLY A 1 582 ? -11.168 -29.911 -38.303 1.00 62.53 582 GLY A O 1
ATOM 4133 N N . LEU A 1 583 ? -9.152 -30.009 -37.311 1.00 63.50 583 LEU A N 1
ATOM 4134 C CA . LEU A 1 583 ? -8.497 -29.165 -38.301 1.00 63.50 583 LEU A CA 1
ATOM 4135 C C . LEU A 1 583 ? -7.066 -29.635 -38.530 1.00 63.50 583 LEU A C 1
ATOM 4136 O O . LEU A 1 583 ? -6.494 -30.361 -37.713 1.00 63.50 583 LEU A O 1
ATOM 4141 N N . ASN A 1 584 ? -6.495 -29.212 -39.656 1.00 67.02 584 ASN A N 1
ATOM 4142 C CA . ASN A 1 584 ? -5.139 -29.576 -40.038 1.00 67.02 584 ASN A CA 1
ATOM 4143 C C . ASN A 1 584 ? -4.297 -28.323 -40.232 1.00 67.02 584 ASN A C 1
ATOM 4144 O O . ASN A 1 584 ? -4.824 -27.221 -40.408 1.00 67.02 584 ASN A O 1
ATOM 4149 N N . PHE A 1 585 ? -2.981 -28.504 -40.200 1.00 67.96 585 PHE A N 1
ATOM 4150 C CA . PHE A 1 585 ? -2.025 -27.421 -40.366 1.00 67.96 585 PHE A CA 1
ATOM 4151 C C . PHE A 1 585 ? -1.124 -27.695 -41.568 1.00 67.96 585 PHE A C 1
ATOM 4152 O O . PHE A 1 585 ? -1.141 -28.779 -42.158 1.00 67.96 585 PHE A O 1
ATOM 4160 N N . THR A 1 586 ? -0.318 -26.692 -41.915 1.00 74.79 586 THR A N 1
ATOM 4161 C CA . THR A 1 586 ? 0.645 -26.782 -43.002 1.00 74.79 586 THR A CA 1
ATOM 4162 C C . THR A 1 586 ? 1.840 -25.895 -42.679 1.00 74.79 586 THR A C 1
ATOM 4163 O O . THR A 1 586 ? 1.848 -25.167 -41.685 1.00 74.79 586 THR A O 1
ATOM 4167 N N . CYS A 1 587 ? 2.871 -25.986 -43.520 1.00 82.83 587 CYS A N 1
ATOM 4168 C CA . CYS A 1 587 ? 3.971 -25.030 -43.511 1.00 82.83 587 CYS A CA 1
ATOM 4169 C C . CYS A 1 587 ? 4.541 -24.741 -44.893 1.00 82.83 587 CYS A C 1
ATOM 4170 O O . CYS A 1 587 ? 5.757 -24.561 -45.013 1.00 82.83 587 CYS A O 1
ATOM 4173 N N . GLY A 1 588 ? 3.712 -24.697 -45.932 1.00 89.17 588 GLY A N 1
ATOM 4174 C CA . GLY A 1 588 ? 4.192 -24.402 -47.271 1.00 89.17 588 GLY A CA 1
ATOM 4175 C C . GLY A 1 588 ? 4.333 -22.919 -47.560 1.00 89.17 588 GLY A C 1
ATOM 4176 O O . GLY A 1 588 ? 3.481 -22.324 -48.220 1.00 89.17 588 GLY A O 1
ATOM 4177 N N . ASN A 1 597 ? 9.704 -29.988 -39.936 1.00 100.35 597 ASN A N 1
ATOM 4178 C CA . ASN A 1 597 ? 10.448 -30.973 -39.155 1.00 100.35 597 ASN A CA 1
ATOM 4179 C C . ASN A 1 597 ? 10.823 -30.472 -37.748 1.00 100.35 597 ASN A C 1
ATOM 4180 O O . ASN A 1 597 ? 10.619 -31.200 -36.775 1.00 100.35 597 ASN A O 1
ATOM 4185 N N . PRO A 1 598 ? 11.367 -29.250 -37.619 1.00 98.87 598 PRO A N 1
ATOM 4186 C CA . PRO A 1 598 ? 11.630 -28.743 -36.261 1.00 98.87 598 PRO A CA 1
ATOM 4187 C C . PRO A 1 598 ? 10.362 -28.508 -35.462 1.00 98.87 598 PRO A C 1
ATOM 4188 O O . PRO A 1 598 ? 10.331 -28.794 -34.259 1.00 98.87 598 PRO A O 1
ATOM 4192 N N . MET A 1 599 ? 9.308 -27.992 -36.100 1.00 95.91 599 MET A N 1
ATOM 4193 C CA . MET A 1 599 ? 8.023 -27.801 -35.448 1.00 95.91 599 MET A CA 1
ATOM 4194 C C . MET A 1 599 ? 6.845 -28.291 -36.278 1.00 95.91 599 MET A C 1
ATOM 4195 O O . MET A 1 599 ? 5.705 -28.201 -35.809 1.00 95.91 599 MET A O 1
ATOM 4200 N N . CYS A 1 600 ? 7.073 -28.801 -37.491 1.00 91.46 600 CYS A N 1
ATOM 4201 C CA . CYS A 1 600 ? 5.980 -29.225 -38.359 1.00 91.46 600 CYS A CA 1
ATOM 4202 C C . CYS A 1 600 ? 5.671 -30.713 -38.243 1.00 91.46 600 CYS A C 1
ATOM 4203 O O . CYS A 1 600 ? 5.151 -31.310 -39.196 1.00 91.46 600 CYS A O 1
ATOM 4206 N N . ALA A 1 601 ? 5.977 -31.331 -37.105 1.00 85.79 601 ALA A N 1
ATOM 4207 C CA . ALA A 1 601 ? 5.541 -32.692 -36.827 1.00 85.79 601 ALA A CA 1
ATOM 4208 C C . ALA A 1 601 ? 4.141 -32.742 -36.233 1.00 85.79 601 ALA A C 1
ATOM 4209 O O . ALA A 1 601 ? 3.663 -33.828 -35.894 1.00 85.79 601 ALA A O 1
ATOM 4211 N N . PHE A 1 602 ? 3.480 -31.594 -36.104 1.00 76.33 602 PHE A N 1
ATOM 4212 C CA . PHE A 1 602 ? 2.133 -31.479 -35.556 1.00 76.33 602 PHE A CA 1
ATOM 4213 C C . PHE A 1 602 ? 1.200 -30.859 -36.587 1.00 76.33 602 PHE A C 1
ATOM 4214 O O . PHE A 1 602 ? 0.406 -29.965 -36.291 1.00 76.33 602 PHE A O 1
ATOM 4222 N N . THR A 1 603 ? 1.300 -31.331 -37.834 1.00 72.99 603 THR A N 1
ATOM 4223 C CA . THR A 1 603 ? 0.440 -30.824 -38.897 1.00 72.99 603 THR A CA 1
ATOM 4224 C C . THR A 1 603 ? -1.030 -31.145 -38.658 1.00 72.99 603 THR A C 1
ATOM 4225 O O . THR A 1 603 ? -1.897 -30.510 -39.267 1.00 72.99 603 THR A O 1
ATOM 4229 N N . GLN A 1 604 ? -1.327 -32.110 -37.792 1.00 70.72 604 GLN A N 1
ATOM 4230 C CA . GLN A 1 604 ? -2.689 -32.424 -37.394 1.00 70.72 604 GLN A CA 1
ATOM 4231 C C . GLN A 1 604 ? -2.887 -32.045 -35.933 1.00 70.72 604 GLN A C 1
ATOM 4232 O O . GLN A 1 604 ? -1.983 -32.201 -35.106 1.00 70.72 604 GLN A O 1
ATOM 4238 N N . GLY A 1 605 ? -4.083 -31.541 -35.621 1.00 63.25 605 GLY A N 1
ATOM 4239 C CA . GLY A 1 605 ? -4.361 -31.112 -34.262 1.00 63.25 605 GLY A CA 1
ATOM 4240 C C . GLY A 1 605 ? -4.435 -32.256 -33.272 1.00 63.25 605 GLY A C 1
ATOM 4241 O O . GLY A 1 605 ? -4.197 -32.060 -32.076 1.00 63.25 605 GLY A O 1
ATOM 4242 N N . ILE A 1 606 ? -4.767 -33.460 -33.747 1.00 63.56 606 ILE A N 1
ATOM 4243 C CA . ILE A 1 606 ? -4.845 -34.615 -32.857 1.00 63.56 606 ILE A CA 1
ATOM 4244 C C . ILE A 1 606 ? -3.472 -34.954 -32.295 1.00 63.56 606 ILE A C 1
ATOM 4245 O O . ILE A 1 606 ? -3.353 -35.395 -31.144 1.00 63.56 606 ILE A O 1
ATOM 4250 N N . GLN A 1 607 ? -2.415 -34.747 -33.083 1.00 66.63 607 GLN A N 1
ATOM 4251 C CA . GLN A 1 607 ? -1.064 -34.990 -32.586 1.00 66.63 607 GLN A CA 1
ATOM 4252 C C . GLN A 1 607 ? -0.713 -34.033 -31.454 1.00 66.63 607 GLN A C 1
ATOM 4253 O O . GLN A 1 607 ? -0.166 -34.452 -30.427 1.00 66.63 607 GLN A O 1
ATOM 4259 N N . PHE A 1 608 ? -1.027 -32.745 -31.617 1.00 61.49 608 PHE A N 1
ATOM 4260 C CA . PHE A 1 608 ? -0.784 -31.790 -30.542 1.00 61.49 608 PHE A CA 1
ATOM 4261 C C . PHE A 1 608 ? -1.648 -32.088 -29.323 1.00 61.49 608 PHE A C 1
ATOM 4262 O O . PHE A 1 608 ? -1.205 -31.879 -28.187 1.00 61.49 608 PHE A O 1
ATOM 4270 N N . ILE A 1 609 ? -2.876 -32.568 -29.535 1.00 59.35 609 ILE A N 1
ATOM 4271 C CA . ILE A 1 609 ? -3.720 -32.969 -28.412 1.00 59.35 609 ILE A CA 1
ATOM 4272 C C . ILE A 1 609 ? -3.056 -34.096 -27.632 1.00 59.35 609 ILE A C 1
ATOM 4273 O O . ILE A 1 609 ? -2.880 -34.010 -26.411 1.00 59.35 609 ILE A O 1
ATOM 4278 N N . GLU A 1 610 ? -2.668 -35.166 -28.331 1.00 61.97 610 GLU A N 1
ATOM 4279 C CA . GLU A 1 610 ? -2.007 -36.291 -27.678 1.00 61.97 610 GLU A CA 1
ATOM 4280 C C . GLU A 1 610 ? -0.693 -35.888 -27.022 1.00 61.97 610 GLU A C 1
ATOM 4281 O O . GLU A 1 610 ? -0.298 -36.500 -26.024 1.00 61.97 610 GLU A O 1
ATOM 4287 N N . LYS A 1 611 ? -0.007 -34.877 -27.558 1.00 62.20 611 LYS A N 1
ATOM 4288 C CA . LYS A 1 611 ? 1.234 -34.415 -26.946 1.00 62.20 611 LYS A CA 1
ATOM 4289 C C . LYS A 1 611 ? 0.966 -33.648 -25.656 1.00 62.20 611 LYS A C 1
ATOM 4290 O O . LYS A 1 611 ? 1.613 -33.895 -24.632 1.00 62.20 611 LYS A O 1
ATOM 4296 N N . THR A 1 612 ? 0.015 -32.713 -25.686 1.00 61.01 612 THR A N 1
ATOM 4297 C CA . THR A 1 612 ? -0.284 -31.917 -24.499 1.00 61.01 612 THR A CA 1
ATOM 4298 C C . THR A 1 612 ? -1.035 -32.742 -23.460 1.00 61.01 612 THR A C 1
ATOM 4299 O O . THR A 1 612 ? -0.561 -32.927 -22.333 1.00 61.01 612 THR A O 1
ATOM 4303 N N . CYS A 1 613 ? -2.213 -33.246 -23.823 1.00 60.80 613 CYS A N 1
ATOM 4304 C CA . CYS A 1 613 ? -3.044 -34.058 -22.935 1.00 60.80 613 CYS A CA 1
ATOM 4305 C C . CYS A 1 613 ? -3.512 -35.278 -23.715 1.00 60.80 613 CYS A C 1
ATOM 4306 O O . CYS A 1 613 ? -4.465 -35.197 -24.504 1.00 60.80 613 CYS A O 1
ATOM 4309 N N . PRO A 1 614 ? -2.865 -36.433 -23.516 1.00 61.60 614 PRO A N 1
ATOM 4310 C CA . PRO A 1 614 ? -3.133 -37.604 -24.367 1.00 61.60 614 PRO A CA 1
ATOM 4311 C C . PRO A 1 614 ? -4.586 -38.054 -24.374 1.00 61.60 614 PRO A C 1
ATOM 4312 O O . PRO A 1 614 ? -5.204 -38.143 -25.440 1.00 61.60 614 PRO A O 1
ATOM 4316 N N . GLY A 1 615 ? -5.143 -38.339 -23.201 1.00 60.09 615 GLY A N 1
ATOM 4317 C CA . GLY A 1 615 ? -6.488 -38.872 -23.128 1.00 60.09 615 GLY A CA 1
ATOM 4318 C C . GLY A 1 615 ? -7.542 -37.859 -22.732 1.00 60.09 615 GLY A C 1
ATOM 4319 O O . GLY A 1 615 ? -8.529 -38.210 -22.080 1.00 60.09 615 GLY A O 1
ATOM 4320 N N . ALA A 1 616 ? -7.351 -36.598 -23.125 1.00 57.32 616 ALA A N 1
ATOM 4321 C CA . ALA A 1 616 ? -8.318 -35.563 -22.780 1.00 57.32 616 ALA A CA 1
ATOM 4322 C C . ALA A 1 616 ? -9.545 -35.590 -23.681 1.00 57.32 616 ALA A C 1
ATOM 4323 O O . ALA A 1 616 ? -10.583 -35.032 -23.309 1.00 57.32 616 ALA A O 1
ATOM 4325 N N . THR A 1 617 ? -9.449 -36.219 -24.855 1.00 57.96 617 THR A N 1
ATOM 4326 C CA . THR A 1 617 ? -10.599 -36.293 -25.749 1.00 57.96 617 THR A CA 1
ATOM 4327 C C . THR A 1 617 ? -11.719 -37.135 -25.151 1.00 57.96 617 THR A C 1
ATOM 4328 O O . THR A 1 617 ? -12.900 -36.864 -25.399 1.00 57.96 617 THR A O 1
ATOM 4332 N N . SER A 1 618 ? -11.376 -38.144 -24.355 1.00 59.22 618 SER A N 1
ATOM 4333 C CA . SER A 1 618 ? -12.364 -38.997 -23.711 1.00 59.22 618 SER A CA 1
ATOM 4334 C C . SER A 1 618 ? -12.760 -38.504 -22.325 1.00 59.22 618 SER A C 1
ATOM 4335 O O . SER A 1 618 ? -13.506 -39.199 -21.628 1.00 59.22 618 SER A O 1
ATOM 4338 N N . ARG A 1 619 ? -12.282 -37.329 -21.910 1.00 56.59 619 ARG A N 1
ATOM 4339 C CA . ARG A 1 619 ? -12.595 -36.772 -20.598 1.00 56.59 619 ARG A CA 1
ATOM 4340 C C . ARG A 1 619 ? -13.278 -35.411 -20.697 1.00 56.59 619 ARG A C 1
ATOM 4341 O O . ARG A 1 619 ? -13.132 -34.583 -19.794 1.00 56.59 619 ARG A O 1
ATOM 4349 N N . PHE A 1 620 ? -14.023 -35.165 -21.776 1.00 53.25 620 PHE A N 1
ATOM 4350 C CA . PHE A 1 620 ? -14.705 -33.884 -21.937 1.00 53.25 620 PHE A CA 1
ATOM 4351 C C . PHE A 1 620 ? -15.785 -33.701 -20.876 1.00 53.25 620 PHE A C 1
ATOM 4352 O O . PHE A 1 620 ? -15.746 -32.748 -20.084 1.00 53.25 620 PHE A O 1
ATOM 4360 N N . THR A 1 621 ? -16.762 -34.612 -20.850 1.00 56.20 621 THR A N 1
ATOM 4361 C CA . THR A 1 621 ? -17.831 -34.537 -19.861 1.00 56.20 621 THR A CA 1
ATOM 4362 C C . THR A 1 621 ? -17.278 -34.633 -18.445 1.00 56.20 621 THR A C 1
ATOM 4363 O O . THR A 1 621 ? -17.784 -33.972 -17.531 1.00 56.20 621 THR A O 1
ATOM 4367 N N . MET A 1 622 ? -16.235 -35.444 -18.246 1.00 56.69 622 MET A N 1
ATOM 4368 C CA . MET A 1 622 ? -15.648 -35.574 -16.917 1.00 56.69 622 MET A CA 1
ATOM 4369 C C . MET A 1 622 ? -15.057 -34.252 -16.442 1.00 56.69 622 MET A C 1
ATOM 4370 O O . MET A 1 622 ? -15.264 -33.851 -15.293 1.00 56.69 622 MET A O 1
ATOM 4375 N N . ASN A 1 623 ? -14.332 -33.551 -17.318 1.00 52.69 623 ASN A N 1
ATOM 4376 C CA . ASN A 1 623 ? -13.747 -32.271 -16.929 1.00 52.69 623 ASN A CA 1
ATOM 4377 C C . ASN A 1 623 ? -14.822 -31.213 -16.711 1.00 52.69 623 ASN A C 1
ATOM 4378 O O . ASN A 1 623 ? -14.720 -30.395 -15.785 1.00 52.69 623 ASN A O 1
ATOM 4383 N N . PHE A 1 624 ? -15.858 -31.207 -17.557 1.00 50.04 624 PHE A N 1
ATOM 4384 C CA . PHE A 1 624 ? -16.967 -30.281 -17.343 1.00 50.04 624 PHE A CA 1
ATOM 4385 C C . PHE A 1 624 ? -17.624 -30.517 -15.987 1.00 50.04 624 PHE A C 1
ATOM 4386 O O . PHE A 1 624 ? -17.907 -29.564 -15.248 1.00 50.04 624 PHE A O 1
ATOM 4394 N N . LEU A 1 625 ? -17.868 -31.784 -15.641 1.00 53.89 625 LEU A N 1
ATOM 4395 C CA . LEU A 1 625 ? -18.460 -32.105 -14.348 1.00 53.89 625 LEU A CA 1
ATOM 4396 C C . LEU A 1 625 ? -17.522 -31.740 -13.205 1.00 53.89 625 LEU A C 1
ATOM 4397 O O . LEU A 1 625 ? -17.970 -31.303 -12.140 1.00 53.89 625 LEU A O 1
ATOM 4402 N N . ILE A 1 626 ? -16.213 -31.899 -13.411 1.00 51.73 626 ILE A N 1
ATOM 4403 C CA . ILE A 1 626 ? -15.254 -31.540 -12.373 1.00 51.73 626 ILE A CA 1
ATOM 4404 C C . ILE A 1 626 ? -15.288 -30.040 -12.110 1.00 51.73 626 ILE A C 1
ATOM 4405 O O . ILE A 1 626 ? -15.245 -29.600 -10.957 1.00 51.73 626 ILE A O 1
ATOM 4410 N N . LEU A 1 627 ? -15.397 -29.232 -13.166 1.00 51.88 627 LEU A N 1
ATOM 4411 C CA . LEU A 1 627 ? -15.477 -27.784 -12.983 1.00 51.88 627 LEU A CA 1
ATOM 4412 C C . LEU A 1 627 ? -16.792 -27.383 -12.313 1.00 51.88 627 LEU A C 1
ATOM 4413 O O . LEU A 1 627 ? -16.812 -26.576 -11.367 1.00 51.88 627 LEU A O 1
ATOM 4418 N N . TYR A 1 628 ? -17.908 -27.939 -12.793 1.00 56.87 628 TYR A N 1
ATOM 4419 C CA . TYR A 1 628 ? -19.210 -27.596 -12.233 1.00 56.87 628 TYR A CA 1
ATOM 4420 C C . TYR A 1 628 ? -19.476 -28.271 -10.894 1.00 56.87 628 TYR A C 1
ATOM 4421 O O . TYR A 1 628 ? -20.558 -28.078 -10.331 1.00 56.87 628 TYR A O 1
ATOM 4430 N N . SER A 1 629 ? -18.543 -29.086 -10.401 1.00 54.24 629 SER A N 1
ATOM 4431 C CA . SER A 1 629 ? -18.544 -29.509 -9.007 1.00 54.24 629 SER A CA 1
ATOM 4432 C C . SER A 1 629 ? -17.544 -28.727 -8.169 1.00 54.24 629 SER A C 1
ATOM 4433 O O . SER A 1 629 ? -17.737 -28.597 -6.955 1.00 54.24 629 SER A O 1
ATOM 4436 N N . PHE A 1 630 ? -16.482 -28.213 -8.795 1.00 54.62 630 PHE A N 1
ATOM 4437 C CA . PHE A 1 630 ? -15.593 -27.272 -8.127 1.00 54.62 630 PHE A CA 1
ATOM 4438 C C . PHE A 1 630 ? -16.331 -26.005 -7.729 1.00 54.62 630 PHE A C 1
ATOM 4439 O O . PHE A 1 630 ? -16.043 -25.422 -6.678 1.00 54.62 630 PHE A O 1
ATOM 4447 N N . ILE A 1 631 ? -17.267 -25.557 -8.559 1.00 53.61 631 ILE A N 1
ATOM 4448 C CA . ILE A 1 631 ? -18.024 -24.336 -8.263 1.00 53.61 631 ILE A CA 1
ATOM 4449 C C . ILE A 1 631 ? -18.821 -24.476 -6.963 1.00 53.61 631 ILE A C 1
ATOM 4450 O O . ILE A 1 631 ? -18.623 -23.669 -6.036 1.00 53.61 631 ILE A O 1
ATOM 4455 N N . PRO A 1 632 ? -19.721 -25.463 -6.822 1.00 53.19 632 PRO A N 1
ATOM 4456 C CA . PRO A 1 632 ? -20.498 -25.540 -5.574 1.00 53.19 632 PRO A CA 1
ATOM 4457 C C . PRO A 1 632 ? -19.657 -25.905 -4.367 1.00 53.19 632 PRO A C 1
ATOM 4458 O O . PRO A 1 632 ? -20.019 -25.535 -3.243 1.00 53.19 632 PRO A O 1
ATOM 4462 N N . ALA A 1 633 ? -18.554 -26.632 -4.556 1.00 53.16 633 ALA A N 1
ATOM 4463 C CA . ALA A 1 633 ? -17.640 -26.867 -3.444 1.00 53.16 633 ALA A CA 1
ATOM 4464 C C . ALA A 1 633 ? -17.081 -25.552 -2.923 1.00 53.16 633 ALA A C 1
ATOM 4465 O O . ALA A 1 633 ? -16.977 -25.349 -1.707 1.00 53.16 633 ALA A O 1
ATOM 4467 N N . LEU A 1 634 ? -16.734 -24.638 -3.832 1.00 52.65 634 LEU A N 1
ATOM 4468 C CA . LEU A 1 634 ? -16.293 -23.312 -3.417 1.00 52.65 634 LEU A CA 1
ATOM 4469 C C . LEU A 1 634 ? -17.418 -22.550 -2.729 1.00 52.65 634 LEU A C 1
ATOM 4470 O O . LEU A 1 634 ? -17.176 -21.815 -1.765 1.00 52.65 634 LEU A O 1
ATOM 4475 N N . VAL A 1 635 ? -18.658 -22.725 -3.195 1.00 53.68 635 VAL A N 1
ATOM 4476 C CA . VAL A 1 635 ? -19.787 -22.056 -2.546 1.00 53.68 635 VAL A CA 1
ATOM 4477 C C . VAL A 1 635 ? -19.949 -22.539 -1.105 1.00 53.68 635 VAL A C 1
ATOM 4478 O O . VAL A 1 635 ? -20.155 -21.741 -0.180 1.00 53.68 635 VAL A O 1
ATOM 4482 N N . ILE A 1 636 ? -19.860 -23.854 -0.891 1.00 52.65 636 ILE A N 1
ATOM 4483 C CA . ILE A 1 636 ? -20.030 -24.398 0.455 1.00 52.65 636 ILE A CA 1
ATOM 4484 C C . ILE A 1 636 ? -18.848 -24.019 1.342 1.00 52.65 636 ILE A C 1
ATOM 4485 O O . ILE A 1 636 ? -19.009 -23.757 2.544 1.00 52.65 636 ILE A O 1
ATOM 4490 N N . LEU A 1 637 ? -17.640 -23.985 0.769 1.00 53.81 637 LEU A N 1
ATOM 4491 C CA . LEU A 1 637 ? -16.488 -23.496 1.516 1.00 53.81 637 LEU A CA 1
ATOM 4492 C C . LEU A 1 637 ? -16.689 -22.048 1.937 1.00 53.81 637 LEU A C 1
ATOM 4493 O O . LEU A 1 637 ? -16.316 -21.660 3.048 1.00 53.81 637 LEU A O 1
ATOM 4498 N N . GLY A 1 638 ? -17.295 -21.237 1.067 1.00 53.82 638 GLY A N 1
ATOM 4499 C CA . GLY A 1 638 ? -17.614 -19.869 1.445 1.00 53.82 638 GLY A CA 1
ATOM 4500 C C . GLY A 1 638 ? -18.642 -19.795 2.557 1.00 53.82 638 GLY A C 1
ATOM 4501 O O . GLY A 1 638 ? -18.552 -18.937 3.439 1.00 53.82 638 GLY A O 1
ATOM 4502 N N . ILE A 1 639 ? -19.635 -20.687 2.527 1.00 54.52 639 ILE A N 1
ATOM 4503 C CA . ILE A 1 639 ? -20.606 -20.752 3.621 1.00 54.52 639 ILE A CA 1
ATOM 4504 C C . ILE A 1 639 ? -19.902 -21.026 4.947 1.00 54.52 639 ILE A C 1
ATOM 4505 O O . ILE A 1 639 ? -20.116 -20.320 5.945 1.00 54.52 639 ILE A O 1
ATOM 4510 N N . VAL A 1 640 ? -19.054 -22.056 4.978 1.00 54.23 640 VAL A N 1
ATOM 4511 C CA . VAL A 1 640 ? -18.358 -22.409 6.216 1.00 54.23 640 VAL A CA 1
ATOM 4512 C C . VAL A 1 640 ? -17.420 -21.285 6.646 1.00 54.23 640 VAL A C 1
ATOM 4513 O O . VAL A 1 640 ? -17.274 -20.996 7.842 1.00 54.23 640 VAL A O 1
ATOM 4517 N N . VAL A 1 641 ? -16.778 -20.629 5.678 1.00 53.70 641 VAL A N 1
ATOM 4518 C CA . VAL A 1 641 ? -15.864 -19.535 5.976 1.00 53.70 641 VAL A CA 1
ATOM 4519 C C . VAL A 1 641 ? -16.609 -18.353 6.579 1.00 53.70 641 VAL A C 1
ATOM 4520 O O . VAL A 1 641 ? -16.116 -17.711 7.511 1.00 53.70 641 VAL A O 1
ATOM 4524 N N . PHE A 1 642 ? -17.815 -18.062 6.090 1.00 56.17 642 PHE A N 1
ATOM 4525 C CA . PHE A 1 642 ? -18.601 -16.984 6.676 1.00 56.17 642 PHE A CA 1
ATOM 4526 C C . PHE A 1 642 ? -19.145 -17.357 8.047 1.00 56.17 642 PHE A C 1
ATOM 4527 O O . PHE A 1 642 ? -19.317 -16.479 8.899 1.00 56.17 642 PHE A O 1
ATOM 4535 N N . LYS A 1 643 ? -19.415 -18.642 8.286 1.00 58.88 643 LYS A N 1
ATOM 4536 C CA . LYS A 1 643 ? -19.752 -19.073 9.641 1.00 58.88 643 LYS A CA 1
ATOM 4537 C C . LYS A 1 643 ? -18.588 -18.823 10.596 1.00 58.88 643 LYS A C 1
ATOM 4538 O O . LYS A 1 643 ? -18.763 -18.248 11.682 1.00 58.88 643 LYS A O 1
ATOM 4544 N N . ILE A 1 644 ? -17.384 -19.241 10.196 1.00 60.89 644 ILE A N 1
ATOM 4545 C CA . ILE A 1 644 ? -16.196 -18.979 11.005 1.00 60.89 644 ILE A CA 1
ATOM 4546 C C . ILE A 1 644 ? -16.008 -17.479 11.199 1.00 60.89 644 ILE A C 1
ATOM 4547 O O . ILE A 1 644 ? -15.611 -17.021 12.277 1.00 60.89 644 ILE A O 1
ATOM 4552 N N . ARG A 1 645 ? -16.320 -16.690 10.167 1.00 59.98 645 ARG A N 1
ATOM 4553 C CA . ARG A 1 645 ? -16.196 -15.238 10.263 1.00 59.98 645 ARG A CA 1
ATOM 4554 C C . ARG A 1 645 ? -17.144 -14.672 11.310 1.00 59.98 645 ARG A C 1
ATOM 4555 O O . ARG A 1 645 ? -16.726 -13.919 12.197 1.00 59.98 645 ARG A O 1
ATOM 4563 N N . ASP A 1 646 ? -18.430 -15.025 11.223 1.00 65.84 646 ASP A N 1
ATOM 4564 C CA . ASP A 1 646 ? -19.401 -14.470 12.157 1.00 65.84 646 ASP A CA 1
ATOM 4565 C C . ASP A 1 646 ? -19.118 -14.929 13.579 1.00 65.84 646 ASP A C 1
ATOM 4566 O O . ASP A 1 646 ? -19.493 -14.243 14.537 1.00 65.84 646 ASP A O 1
ATOM 4571 N N . HIS A 1 647 ? -18.457 -16.079 13.743 1.00 70.92 647 HIS A N 1
ATOM 4572 C CA . HIS A 1 647 ? -18.062 -16.481 15.088 1.00 70.92 647 HIS A CA 1
ATOM 4573 C C . HIS A 1 647 ? -16.727 -15.886 15.529 1.00 70.92 647 HIS A C 1
ATOM 4574 O O . HIS A 1 647 ? -16.424 -15.914 16.727 1.00 70.92 647 HIS A O 1
ATOM 4581 N N . LEU A 1 648 ? -15.933 -15.331 14.609 1.00 67.36 648 LEU A N 1
ATOM 4582 C CA . LEU A 1 648 ? -14.607 -14.834 14.956 1.00 67.36 648 LEU A CA 1
ATOM 4583 C C . LEU A 1 648 ? -14.539 -13.323 15.131 1.00 67.36 648 LEU A C 1
ATOM 4584 O O . LEU A 1 648 ? -13.646 -12.843 15.838 1.00 67.36 648 LEU A O 1
ATOM 4589 N N . ILE A 1 649 ? -15.439 -12.564 14.511 1.00 68.66 649 ILE A N 1
ATOM 4590 C CA . ILE A 1 649 ? -15.431 -11.112 14.655 1.00 68.66 649 ILE A CA 1
ATOM 4591 C C . ILE A 1 649 ? -15.743 -10.719 16.094 1.00 68.66 649 ILE A C 1
ATOM 4592 O O . ILE A 1 649 ? -16.326 -11.498 16.849 1.00 68.66 649 ILE A O 1
ATOM 4597 N N . ARG B 2 26 ? -4.401 23.939 37.638 1.00 74.84 26 ARG B N 1
ATOM 4598 C CA . ARG B 2 26 ? -4.147 23.095 38.800 1.00 74.84 26 ARG B CA 1
ATOM 4599 C C . ARG B 2 26 ? -4.240 21.617 38.436 1.00 74.84 26 ARG B C 1
ATOM 4600 O O . ARG B 2 26 ? -3.471 20.796 38.935 1.00 74.84 26 ARG B O 1
ATOM 4608 N N . LEU B 2 27 ? -5.190 21.285 37.561 1.00 71.05 27 LEU B N 1
ATOM 4609 C CA . LEU B 2 27 ? -5.384 19.901 37.149 1.00 71.05 27 LEU B CA 1
ATOM 4610 C C . LEU B 2 27 ? -4.347 19.435 36.137 1.00 71.05 27 LEU B C 1
ATOM 4611 O O . LEU B 2 27 ? -4.160 18.225 35.974 1.00 71.05 27 LEU B O 1
ATOM 4616 N N . PHE B 2 28 ? -3.673 20.358 35.461 1.00 67.45 28 PHE B N 1
ATOM 4617 C CA . PHE B 2 28 ? -2.662 20.026 34.470 1.00 67.45 28 PHE B CA 1
ATOM 4618 C C . PHE B 2 28 ? -1.267 20.160 35.067 1.00 67.45 28 PHE B C 1
ATOM 4619 O O . PHE B 2 28 ? -1.062 20.810 36.095 1.00 67.45 28 PHE B O 1
ATOM 4627 N N . SER B 2 29 ? -0.303 19.528 34.403 1.00 74.89 29 SER B N 1
ATOM 4628 C CA . SER B 2 29 ? 1.071 19.531 34.888 1.00 74.89 29 SER B CA 1
ATOM 4629 C C . SER B 2 29 ? 1.667 20.931 34.798 1.00 74.89 29 SER B C 1
ATOM 4630 O O . SER B 2 29 ? 1.589 21.587 33.755 1.00 74.89 29 SER B O 1
ATOM 4633 N N . SER B 2 30 ? 2.268 21.387 35.902 1.00 78.81 30 SER B N 1
ATOM 4634 C CA . SER B 2 30 ? 2.927 22.687 35.925 1.00 78.81 30 SER B CA 1
ATOM 4635 C C . SER B 2 30 ? 4.352 22.590 36.461 1.00 78.81 30 SER B C 1
ATOM 4636 O O . SER B 2 30 ? 5.017 23.621 36.621 1.00 78.81 30 SER B O 1
ATOM 4639 N N . GLU B 2 31 ? 4.836 21.379 36.742 1.00 79.78 31 GLU B N 1
ATOM 4640 C CA . GLU B 2 31 ? 6.219 21.168 37.171 1.00 79.78 31 GLU B CA 1
ATOM 4641 C C . GLU B 2 31 ? 7.089 20.974 35.929 1.00 79.78 31 GLU B C 1
ATOM 4642 O O . GLU B 2 31 ? 7.484 19.867 35.557 1.00 79.78 31 GLU B O 1
ATOM 4648 N N . SER B 2 32 ? 7.365 22.095 35.267 1.00 69.64 32 SER B N 1
ATOM 4649 C CA . SER B 2 32 ? 8.086 22.091 34.001 1.00 69.64 32 SER B CA 1
ATOM 4650 C C . SER B 2 32 ? 9.167 23.165 34.055 1.00 69.64 32 SER B C 1
ATOM 4651 O O . SER B 2 32 ? 9.380 23.814 35.085 1.00 69.64 32 SER B O 1
ATOM 4654 N N . ASP B 2 33 ? 9.853 23.350 32.930 1.00 58.03 33 ASP B N 1
ATOM 4655 C CA . ASP B 2 33 ? 10.912 24.342 32.787 1.00 58.03 33 ASP B CA 1
ATOM 4656 C C . ASP B 2 33 ? 10.416 25.454 31.872 1.00 58.03 33 ASP B C 1
ATOM 4657 O O . ASP B 2 33 ? 10.039 25.195 30.724 1.00 58.03 33 ASP B O 1
ATOM 4662 N N . ASN B 2 34 ? 10.421 26.687 32.379 1.00 56.36 34 ASN B N 1
ATOM 4663 C CA . ASN B 2 34 ? 9.962 27.846 31.625 1.00 56.36 34 ASN B CA 1
ATOM 4664 C C . ASN B 2 34 ? 11.098 28.546 30.888 1.00 56.36 34 ASN B C 1
ATOM 4665 O O . ASN B 2 34 ? 11.006 29.748 30.615 1.00 56.36 34 ASN B O 1
ATOM 4670 N N . SER B 2 35 ? 12.162 27.820 30.557 1.00 52.52 35 SER B N 1
ATOM 4671 C CA . SER B 2 35 ? 13.317 28.415 29.902 1.00 52.52 35 SER B CA 1
ATOM 4672 C C . SER B 2 35 ? 13.186 28.327 28.387 1.00 52.52 35 SER B C 1
ATOM 4673 O O . SER B 2 35 ? 12.654 27.352 27.848 1.00 52.52 35 SER B O 1
ATOM 4676 N N . LEU B 2 36 ? 13.671 29.360 27.701 1.00 50.54 36 LEU B N 1
ATOM 4677 C CA . LEU B 2 36 ? 13.692 29.408 26.243 1.00 50.54 36 LEU B CA 1
ATOM 4678 C C . LEU B 2 36 ? 15.120 29.145 25.779 1.00 50.54 36 LEU B C 1
ATOM 4679 O O . LEU B 2 36 ? 15.992 30.009 25.912 1.00 50.54 36 LEU B O 1
ATOM 4684 N N . TYR B 2 37 ? 15.355 27.953 25.231 1.00 47.89 37 TYR B N 1
ATOM 4685 C CA . TYR B 2 37 ? 16.700 27.543 24.846 1.00 47.89 37 TYR B CA 1
ATOM 4686 C C . TYR B 2 37 ? 17.047 27.909 23.410 1.00 47.89 37 TYR B C 1
ATOM 4687 O O . TYR B 2 37 ? 18.230 28.081 23.094 1.00 47.89 37 TYR B O 1
ATOM 4696 N N . PHE B 2 38 ? 16.051 28.034 22.534 1.00 46.21 38 PHE B N 1
ATOM 4697 C CA . PHE B 2 38 ? 16.268 28.352 21.122 1.00 46.21 38 PHE B CA 1
ATOM 4698 C C . PHE B 2 38 ? 15.303 29.468 20.733 1.00 46.21 38 PHE B C 1
ATOM 4699 O O . PHE B 2 38 ? 14.165 29.208 20.333 1.00 46.21 38 PHE B O 1
ATOM 4707 N N . THR B 2 39 ? 15.761 30.709 20.854 1.00 49.13 39 THR B N 1
ATOM 4708 C CA . THR B 2 39 ? 14.975 31.879 20.494 1.00 49.13 39 THR B CA 1
ATOM 4709 C C . THR B 2 39 ? 15.375 32.384 19.112 1.00 49.13 39 THR B C 1
ATOM 4710 O O . THR B 2 39 ? 16.412 32.007 18.560 1.00 49.13 39 THR B O 1
ATOM 4714 N N . TYR B 2 40 ? 14.532 33.251 18.558 1.00 51.52 40 TYR B N 1
ATOM 4715 C CA . TYR B 2 40 ? 14.773 33.833 17.245 1.00 51.52 40 TYR B CA 1
ATOM 4716 C C . TYR B 2 40 ? 15.591 35.110 17.388 1.00 51.52 40 TYR B C 1
ATOM 4717 O O . TYR B 2 40 ? 15.222 36.010 18.150 1.00 51.52 40 TYR B O 1
ATOM 4726 N N . SER B 2 41 ? 16.700 35.182 16.658 1.00 57.96 41 SER B N 1
ATOM 4727 C CA . SER B 2 41 ? 17.581 36.342 16.664 1.00 57.96 41 SER B CA 1
ATOM 4728 C C . SER B 2 41 ? 17.428 37.082 15.342 1.00 57.96 41 SER B C 1
ATOM 4729 O O . SER B 2 41 ? 17.743 36.533 14.281 1.00 57.96 41 SER B O 1
ATOM 4732 N N . GLY B 2 42 ? 16.949 38.314 15.409 1.00 62.44 42 GLY B N 1
ATOM 4733 C CA . GLY B 2 42 ? 16.763 39.108 14.213 1.00 62.44 42 GLY B CA 1
ATOM 4734 C C . GLY B 2 42 ? 15.656 40.122 14.403 1.00 62.44 42 GLY B C 1
ATOM 4735 O O . GLY B 2 42 ? 15.132 40.314 15.500 1.00 62.44 42 GLY B O 1
ATOM 4736 N N . GLN B 2 43 ? 15.316 40.774 13.296 1.00 67.86 43 GLN B N 1
ATOM 4737 C CA . GLN B 2 43 ? 14.262 41.776 13.318 1.00 67.86 43 GLN B CA 1
ATOM 4738 C C . GLN B 2 43 ? 12.909 41.113 13.569 1.00 67.86 43 GLN B C 1
ATOM 4739 O O . GLN B 2 43 ? 12.680 39.982 13.129 1.00 67.86 43 GLN B O 1
ATOM 4745 N N . PRO B 2 44 ? 11.999 41.784 14.273 1.00 63.88 44 PRO B N 1
ATOM 4746 C CA . PRO B 2 44 ? 10.677 41.192 14.515 1.00 63.88 44 PRO B CA 1
ATOM 4747 C C . PRO B 2 44 ? 9.884 41.066 13.223 1.00 63.88 44 PRO B C 1
ATOM 4748 O O . PRO B 2 44 ? 9.894 41.959 12.374 1.00 63.88 44 PRO B O 1
ATOM 4752 N N . ASN B 2 45 ? 9.191 39.940 13.083 1.00 59.31 45 ASN B N 1
ATOM 4753 C CA . ASN B 2 45 ? 8.415 39.636 11.890 1.00 59.31 45 ASN B CA 1
ATOM 4754 C C . ASN B 2 45 ? 6.965 40.060 12.083 1.00 59.31 45 ASN B C 1
ATOM 4755 O O . ASN B 2 45 ? 6.393 39.882 13.163 1.00 59.31 45 ASN B O 1
ATOM 4760 N N . THR B 2 46 ? 6.377 40.623 11.031 1.00 61.15 46 THR B N 1
ATOM 4761 C CA . THR B 2 46 ? 5.000 41.091 11.053 1.00 61.15 46 THR B CA 1
ATOM 4762 C C . THR B 2 46 ? 4.200 40.417 9.946 1.00 61.15 46 THR B C 1
ATOM 4763 O O . THR B 2 46 ? 4.743 40.048 8.900 1.00 61.15 46 THR B O 1
ATOM 4767 N N . LEU B 2 47 ? 2.899 40.260 10.187 1.00 61.92 47 LEU B N 1
ATOM 4768 C CA . LEU B 2 47 ? 1.982 39.698 9.201 1.00 61.92 47 LEU B CA 1
ATOM 4769 C C . LEU B 2 47 ? 0.714 40.534 9.209 1.00 61.92 47 LEU B C 1
ATOM 4770 O O . LEU B 2 47 ? -0.052 40.489 10.176 1.00 61.92 47 LEU B O 1
ATOM 4775 N N . GLU B 2 48 ? 0.498 41.302 8.142 1.00 70.08 48 GLU B N 1
ATOM 4776 C CA . GLU B 2 48 ? -0.633 42.217 8.050 1.00 70.08 48 GLU B CA 1
ATOM 4777 C C . GLU B 2 48 ? -1.497 41.831 6.861 1.00 70.08 48 GLU B C 1
ATOM 4778 O O . GLU B 2 48 ? -1.042 41.891 5.714 1.00 70.08 48 GLU B O 1
ATOM 4784 N N . VAL B 2 49 ? -2.736 41.434 7.135 1.00 70.12 49 VAL B N 1
ATOM 4785 C CA . VAL B 2 49 ? -3.729 41.152 6.106 1.00 70.12 49 VAL B CA 1
ATOM 4786 C C . VAL B 2 49 ? -4.724 42.302 6.072 1.00 70.12 49 VAL B C 1
ATOM 4787 O O . VAL B 2 49 ? -5.112 42.833 7.121 1.00 70.12 49 VAL B O 1
ATOM 4791 N N . ARG B 2 50 ? -5.140 42.691 4.868 1.00 77.74 50 ARG B N 1
ATOM 4792 C CA . ARG B 2 50 ? -5.974 43.877 4.683 1.00 77.74 50 ARG B CA 1
ATOM 4793 C C . ARG B 2 50 ? -7.090 43.552 3.701 1.00 77.74 50 ARG B C 1
ATOM 4794 O O . ARG B 2 50 ? -6.835 43.388 2.504 1.00 77.74 50 ARG B O 1
ATOM 4802 N N . ASP B 2 51 ? -8.322 43.464 4.210 1.00 80.81 51 ASP B N 1
ATOM 4803 C CA . ASP B 2 51 ? -9.516 43.281 3.381 1.00 80.81 51 ASP B CA 1
ATOM 4804 C C . ASP B 2 51 ? -9.412 42.030 2.511 1.00 80.81 51 ASP B C 1
ATOM 4805 O O . ASP B 2 51 ? -9.629 42.075 1.298 1.00 80.81 51 ASP B O 1
ATOM 4810 N N . LEU B 2 52 ? -9.076 40.904 3.134 1.00 79.73 52 LEU B N 1
ATOM 4811 C CA . LEU B 2 52 ? -8.921 39.654 2.399 1.00 79.73 52 LEU B CA 1
ATOM 4812 C C . LEU B 2 52 ? -10.286 39.131 1.967 1.00 79.73 52 LEU B C 1
ATOM 4813 O O . LEU B 2 52 ? -11.165 38.898 2.804 1.00 79.73 52 LEU B O 1
ATOM 4818 N N . ASN B 2 53 ? -10.460 38.943 0.662 1.00 83.35 53 ASN B N 1
ATOM 4819 C CA . ASN B 2 53 ? -11.672 38.370 0.095 1.00 83.35 53 ASN B CA 1
ATOM 4820 C C . ASN B 2 53 ? -11.315 37.077 -0.621 1.00 83.35 53 ASN B C 1
ATOM 4821 O O . ASN B 2 53 ? -10.381 37.048 -1.429 1.00 83.35 53 ASN B O 1
ATOM 4826 N N . TYR B 2 54 ? -12.059 36.014 -0.325 1.00 84.87 54 TYR B N 1
ATOM 4827 C CA . TYR B 2 54 ? -11.768 34.693 -0.862 1.00 84.87 54 TYR B CA 1
ATOM 4828 C C . TYR B 2 54 ? -13.068 34.008 -1.251 1.00 84.87 54 TYR B C 1
ATOM 4829 O O . TYR B 2 54 ? -13.979 33.886 -0.428 1.00 84.87 54 TYR B O 1
ATOM 4838 N N . GLN B 2 55 ? -13.147 33.565 -2.503 1.00 87.95 55 GLN B N 1
ATOM 4839 C CA . GLN B 2 55 ? -14.312 32.869 -3.024 1.00 87.95 55 GLN B CA 1
ATOM 4840 C C . GLN B 2 55 ? -13.911 31.487 -3.521 1.00 87.95 55 GLN B C 1
ATOM 4841 O O . GLN B 2 55 ? -12.730 31.200 -3.738 1.00 87.95 55 GLN B O 1
ATOM 4847 N N . VAL B 2 56 ? -14.919 30.635 -3.700 1.00 90.73 56 VAL B N 1
ATOM 4848 C CA . VAL B 2 56 ? -14.738 29.266 -4.179 1.00 90.73 56 VAL B CA 1
ATOM 4849 C C . VAL B 2 56 ? -13.748 28.498 -3.309 1.00 90.73 56 VAL B C 1
ATOM 4850 O O . VAL B 2 56 ? -14.020 27.373 -2.889 1.00 90.73 56 VAL B O 1
ATOM 4854 N N . GLY B 2 87 ? -16.720 32.739 0.471 1.00 82.96 87 GLY B N 1
ATOM 4855 C CA . GLY B 2 87 ? -16.051 32.187 1.634 1.00 82.96 87 GLY B CA 1
ATOM 4856 C C . GLY B 2 87 ? -15.594 33.245 2.619 1.00 82.96 87 GLY B C 1
ATOM 4857 O O . GLY B 2 87 ? -16.387 33.751 3.413 1.00 82.96 87 GLY B O 1
ATOM 4858 N N . ILE B 2 88 ? -14.310 33.581 2.566 1.00 81.53 88 ILE B N 1
ATOM 4859 C CA . ILE B 2 88 ? -13.724 34.576 3.456 1.00 81.53 88 ILE B CA 1
ATOM 4860 C C . ILE B 2 88 ? -14.006 35.962 2.893 1.00 81.53 88 ILE B C 1
ATOM 4861 O O . ILE B 2 88 ? -13.735 36.233 1.717 1.00 81.53 88 ILE B O 1
ATOM 4866 N N . GLN B 2 89 ? -14.554 36.841 3.730 1.00 81.54 89 GLN B N 1
ATOM 4867 C CA . GLN B 2 89 ? -14.944 38.182 3.314 1.00 81.54 89 GLN B CA 1
ATOM 4868 C C . GLN B 2 89 ? -14.359 39.209 4.272 1.00 81.54 89 GLN B C 1
ATOM 4869 O O . GLN B 2 89 ? -14.468 39.053 5.493 1.00 81.54 89 GLN B O 1
ATOM 4875 N N . ASN B 2 90 ? -13.759 40.257 3.705 1.00 80.38 90 ASN B N 1
ATOM 4876 C CA . ASN B 2 90 ? -13.223 41.414 4.434 1.00 80.38 90 ASN B CA 1
ATOM 4877 C C . ASN B 2 90 ? -12.503 41.007 5.719 1.00 80.38 90 ASN B C 1
ATOM 4878 O O . ASN B 2 90 ? -12.764 41.524 6.807 1.00 80.38 90 ASN B O 1
ATOM 4883 N N . LEU B 2 91 ? -11.572 40.067 5.578 1.00 76.09 91 LEU B N 1
ATOM 4884 C CA . LEU B 2 91 ? -10.719 39.672 6.691 1.00 76.09 91 LEU B CA 1
ATOM 4885 C C . LEU B 2 91 ? -9.536 40.627 6.791 1.00 76.09 91 LEU B C 1
ATOM 4886 O O . LEU B 2 91 ? -8.841 40.872 5.800 1.00 76.09 91 LEU B O 1
ATOM 4891 N N . SER B 2 92 ? -9.303 41.160 7.989 1.00 72.14 92 SER B N 1
ATOM 4892 C CA . SER B 2 92 ? -8.238 42.141 8.188 1.00 72.14 92 SER B CA 1
ATOM 4893 C C . SER B 2 92 ? -7.730 42.033 9.618 1.00 72.14 92 SER B C 1
ATOM 4894 O O . SER B 2 92 ? -8.455 42.363 10.562 1.00 72.14 92 SER B O 1
ATOM 4897 N N . PHE B 2 93 ? -6.491 41.572 9.773 1.00 66.09 93 PHE B N 1
ATOM 4898 C CA . PHE B 2 93 ? -5.815 41.545 11.060 1.00 66.09 93 PHE B CA 1
ATOM 4899 C C . PHE B 2 93 ? -4.343 41.863 10.846 1.00 66.09 93 PHE B C 1
ATOM 4900 O O . PHE B 2 93 ? -3.835 41.837 9.722 1.00 66.09 93 PHE B O 1
ATOM 4908 N N . LYS B 2 94 ? -3.654 42.168 11.943 1.00 63.79 94 LYS B N 1
ATOM 4909 C CA . LYS B 2 94 ? -2.233 42.503 11.882 1.00 63.79 94 LYS B CA 1
ATOM 4910 C C . LYS B 2 94 ? -1.562 41.960 13.134 1.00 63.79 94 LYS B C 1
ATOM 4911 O O . LYS B 2 94 ? -1.804 42.460 14.237 1.00 63.79 94 LYS B O 1
ATOM 4917 N N . VAL B 2 95 ? -0.724 40.942 12.961 1.00 58.58 95 VAL B N 1
ATOM 4918 C CA . VAL B 2 95 ? -0.031 40.304 14.068 1.00 58.58 95 VAL B CA 1
ATOM 4919 C C . VAL B 2 95 ? 1.462 40.614 13.971 1.00 58.58 95 VAL B C 1
ATOM 4920 O O . VAL B 2 95 ? 2.003 40.870 12.895 1.00 58.58 95 VAL B O 1
ATOM 4924 N N . ARG B 2 96 ? 2.129 40.572 15.122 1.00 59.17 96 ARG B N 1
ATOM 4925 C CA . ARG B 2 96 ? 3.533 40.935 15.235 1.00 59.17 96 ARG B CA 1
ATOM 4926 C C . ARG B 2 96 ? 4.261 39.847 16.012 1.00 59.17 96 ARG B C 1
ATOM 4927 O O . ARG B 2 96 ? 3.647 39.060 16.737 1.00 59.17 96 ARG B O 1
ATOM 4935 N N . SER B 2 97 ? 5.583 39.801 15.840 1.00 55.26 97 SER B N 1
ATOM 4936 C CA . SER B 2 97 ? 6.408 38.836 16.556 1.00 55.26 97 SER B CA 1
ATOM 4937 C C . SER B 2 97 ? 6.210 38.969 18.060 1.00 55.26 97 SER B C 1
ATOM 4938 O O . SER B 2 97 ? 6.048 40.072 18.588 1.00 55.26 97 SER B O 1
ATOM 4941 N N . GLY B 2 98 ? 6.223 37.831 18.750 1.00 51.82 98 GLY B N 1
ATOM 4942 C CA . GLY B 2 98 ? 5.959 37.793 20.171 1.00 51.82 98 GLY B CA 1
ATOM 4943 C C . GLY B 2 98 ? 4.518 37.528 20.546 1.00 51.82 98 GLY B C 1
ATOM 4944 O O . GLY B 2 98 ? 4.222 37.383 21.739 1.00 51.82 98 GLY B O 1
ATOM 4945 N N . GLN B 2 99 ? 3.616 37.459 19.572 1.00 53.20 99 GLN B N 1
ATOM 4946 C CA . GLN B 2 99 ? 2.204 37.210 19.811 1.00 53.20 99 GLN B CA 1
ATOM 4947 C C . GLN B 2 99 ? 1.793 35.883 19.186 1.00 53.20 99 GLN B C 1
ATOM 4948 O O . GLN B 2 99 ? 2.357 35.451 18.176 1.00 53.20 99 GLN B O 1
ATOM 4954 N N . MET B 2 100 ? 0.802 35.239 19.797 1.00 54.57 100 MET B N 1
ATOM 4955 C CA . MET B 2 100 ? 0.263 33.973 19.316 1.00 54.57 100 MET B CA 1
ATOM 4956 C C . MET B 2 100 ? -1.193 34.182 18.929 1.00 54.57 100 MET B C 1
ATOM 4957 O O . MET B 2 100 ? -2.010 34.583 19.766 1.00 54.57 100 MET B O 1
ATOM 4962 N N . LEU B 2 101 ? -1.515 33.912 17.667 1.00 51.96 101 LEU B N 1
ATOM 4963 C CA . LEU B 2 101 ? -2.860 34.090 17.139 1.00 51.96 101 LEU B CA 1
ATOM 4964 C C . LEU B 2 101 ? -3.486 32.730 16.863 1.00 51.96 101 LEU B C 1
ATOM 4965 O O . LEU B 2 101 ? -2.922 31.920 16.121 1.00 51.96 101 LEU B O 1
ATOM 4970 N N . ALA B 2 102 ? -4.647 32.487 17.463 1.00 54.88 102 ALA B N 1
ATOM 4971 C CA . ALA B 2 102 ? -5.403 31.256 17.269 1.00 54.88 102 ALA B CA 1
ATOM 4972 C C . ALA B 2 102 ? -6.686 31.584 16.517 1.00 54.88 102 ALA B C 1
ATOM 4973 O O . ALA B 2 102 ? -7.497 32.388 16.988 1.00 54.88 102 ALA B O 1
ATOM 4975 N N . ILE B 2 103 ? -6.865 30.967 15.354 1.00 59.59 103 ILE B N 1
ATOM 4976 C CA . ILE B 2 103 ? -8.036 31.203 14.518 1.00 59.59 103 ILE B CA 1
ATOM 4977 C C . ILE B 2 103 ? -9.070 30.129 14.838 1.00 59.59 103 ILE B C 1
ATOM 4978 O O . ILE B 2 103 ? -8.917 28.970 14.445 1.00 59.59 103 ILE B O 1
ATOM 4983 N N . ILE B 2 104 ? -10.123 30.514 15.553 1.00 64.83 104 ILE B N 1
ATOM 4984 C CA . ILE B 2 104 ? -11.183 29.592 15.930 1.00 64.83 104 ILE B CA 1
ATOM 4985 C C . ILE B 2 104 ? -12.427 29.902 15.107 1.00 64.83 104 ILE B C 1
ATOM 4986 O O . ILE B 2 104 ? -12.606 31.007 14.581 1.00 64.83 104 ILE B O 1
ATOM 4991 N N . GLY B 2 105 ? -13.296 28.906 15.002 1.00 73.66 105 GLY B N 1
ATOM 4992 C CA . GLY B 2 105 ? -14.500 29.012 14.205 1.00 73.66 105 GLY B CA 1
ATOM 4993 C C . GLY B 2 105 ? -14.421 28.190 12.935 1.00 73.66 105 GLY B C 1
ATOM 4994 O O . GLY B 2 105 ? -13.529 27.360 12.735 1.00 73.66 105 GLY B O 1
ATOM 4995 N N . SER B 2 106 ? -15.393 28.435 12.056 1.00 81.39 106 SER B N 1
ATOM 4996 C CA . SER B 2 106 ? -15.481 27.731 10.776 1.00 81.39 106 SER B CA 1
ATOM 4997 C C . SER B 2 106 ? -14.522 28.392 9.789 1.00 81.39 106 SER B C 1
ATOM 4998 O O . SER B 2 106 ? -14.906 29.177 8.918 1.00 81.39 106 SER B O 1
ATOM 5001 N N . SER B 2 107 ? -13.243 28.059 9.934 1.00 85.44 107 SER B N 1
ATOM 5002 C CA . SER B 2 107 ? -12.182 28.592 9.091 1.00 85.44 107 SER B CA 1
ATOM 5003 C C . SER B 2 107 ? -11.799 27.557 8.043 1.00 85.44 107 SER B C 1
ATOM 5004 O O . SER B 2 107 ? -11.608 26.380 8.366 1.00 85.44 107 SER B O 1
ATOM 5007 N N . GLY B 2 108 ? -11.688 27.996 6.792 1.00 92.97 108 GLY B N 1
ATOM 5008 C CA . GLY B 2 108 ? -11.364 27.098 5.702 1.00 92.97 108 GLY B CA 1
ATOM 5009 C C . GLY B 2 108 ? -12.556 26.829 4.807 1.00 92.97 108 GLY B C 1
ATOM 5010 O O . GLY B 2 108 ? -13.573 26.299 5.264 1.00 92.97 108 GLY B O 1
ATOM 5011 N N . CYS B 2 109 ? -12.444 27.189 3.528 1.00 100.73 109 CYS B N 1
ATOM 5012 C CA . CYS B 2 109 ? -13.551 27.045 2.591 1.00 100.73 109 CYS B CA 1
ATOM 5013 C C . CYS B 2 109 ? -13.734 25.595 2.162 1.00 100.73 109 CYS B C 1
ATOM 5014 O O . CYS B 2 109 ? -14.790 24.998 2.393 1.00 100.73 109 CYS B O 1
ATOM 5017 N N . GLY B 2 110 ? -12.719 25.036 1.508 1.00 98.19 110 GLY B N 1
ATOM 5018 C CA . GLY B 2 110 ? -12.790 23.697 0.958 1.00 98.19 110 GLY B CA 1
ATOM 5019 C C . GLY B 2 110 ? -11.552 22.873 1.243 1.00 98.19 110 GLY B C 1
ATOM 5020 O O . GLY B 2 110 ? -11.183 22.669 2.405 1.00 98.19 110 GLY B O 1
ATOM 5021 N N . ARG B 2 111 ? -10.914 22.379 0.177 1.00 97.22 111 ARG B N 1
ATOM 5022 C CA . ARG B 2 111 ? -9.692 21.591 0.315 1.00 97.22 111 ARG B CA 1
ATOM 5023 C C . ARG B 2 111 ? -8.614 22.329 1.100 1.00 97.22 111 ARG B C 1
ATOM 5024 O O . ARG B 2 111 ? -7.787 21.695 1.765 1.00 97.22 111 ARG B O 1
ATOM 5032 N N . ALA B 2 112 ? -8.604 23.655 1.037 1.00 92.18 112 ALA B N 1
ATOM 5033 C CA . ALA B 2 112 ? -7.617 24.464 1.734 1.00 92.18 112 ALA B CA 1
ATOM 5034 C C . ALA B 2 112 ? -8.207 25.050 3.014 1.00 92.18 112 ALA B C 1
ATOM 5035 O O . ALA B 2 112 ? -9.396 24.910 3.308 1.00 92.18 112 ALA B O 1
ATOM 5037 N N . SER B 2 113 ? -7.348 25.716 3.779 1.00 81.54 113 SER B N 1
ATOM 5038 C CA . SER B 2 113 ? -7.720 26.356 5.031 1.00 81.54 113 SER B CA 1
ATOM 5039 C C . SER B 2 113 ? -7.353 27.834 4.982 1.00 81.54 113 SER B C 1
ATOM 5040 O O . SER B 2 113 ? -6.858 28.344 3.973 1.00 81.54 113 SER B O 1
ATOM 5043 N N . LEU B 2 114 ? -7.609 28.527 6.094 1.00 74.18 114 LEU B N 1
ATOM 5044 C CA . LEU B 2 114 ? -7.335 29.960 6.149 1.00 74.18 114 LEU B CA 1
ATOM 5045 C C . LEU B 2 114 ? -5.839 30.244 6.087 1.00 74.18 114 LEU B C 1
ATOM 5046 O O . LEU B 2 114 ? -5.404 31.172 5.393 1.00 74.18 114 LEU B O 1
ATOM 5051 N N . LEU B 2 115 ? -5.031 29.459 6.804 1.00 68.95 115 LEU B N 1
ATOM 5052 C CA . LEU B 2 115 ? -3.588 29.668 6.757 1.00 68.95 115 LEU B CA 1
ATOM 5053 C C . LEU B 2 115 ? -3.013 29.293 5.397 1.00 68.95 115 LEU B C 1
ATOM 5054 O O . LEU B 2 115 ? -2.009 29.874 4.966 1.00 68.95 115 LEU B O 1
ATOM 5059 N N . ASP B 2 116 ? -3.638 28.338 4.703 1.00 75.70 116 ASP B N 1
ATOM 5060 C CA . ASP B 2 116 ? -3.251 28.055 3.325 1.00 75.70 116 ASP B CA 1
ATOM 5061 C C . ASP B 2 116 ? -3.559 29.241 2.420 1.00 75.70 116 ASP B C 1
ATOM 5062 O O . ASP B 2 116 ? -2.833 29.501 1.453 1.00 75.70 116 ASP B O 1
ATOM 5067 N N . VAL B 2 117 ? -4.639 29.969 2.716 1.00 74.82 117 VAL B N 1
ATOM 5068 C CA . VAL B 2 117 ? -4.933 31.198 1.985 1.00 74.82 117 VAL B CA 1
ATOM 5069 C C . VAL B 2 117 ? -3.893 32.264 2.307 1.00 74.82 117 VAL B C 1
ATOM 5070 O O . VAL B 2 117 ? -3.472 33.030 1.431 1.00 74.82 117 VAL B O 1
ATOM 5074 N N . ILE B 2 118 ? -3.457 32.324 3.568 1.00 72.82 118 ILE B N 1
ATOM 5075 C CA . ILE B 2 118 ? -2.473 33.324 3.973 1.00 72.82 118 ILE B CA 1
ATOM 5076 C C . ILE B 2 118 ? -1.138 33.077 3.281 1.00 72.82 118 ILE B C 1
ATOM 5077 O O . ILE B 2 118 ? -0.501 34.012 2.780 1.00 72.82 118 ILE B O 1
ATOM 5082 N N . THR B 2 119 ? -0.694 31.819 3.235 1.00 72.71 119 THR B N 1
ATOM 5083 C CA . THR B 2 119 ? 0.582 31.517 2.592 1.00 72.71 119 THR B CA 1
ATOM 5084 C C . THR B 2 119 ? 0.500 31.685 1.080 1.00 72.71 119 THR B C 1
ATOM 5085 O O . THR B 2 119 ? 1.412 32.247 0.463 1.00 72.71 119 THR B O 1
ATOM 5089 N N . GLY B 2 120 ? -0.580 31.209 0.467 1.00 75.55 120 GLY B N 1
ATOM 5090 C CA . GLY B 2 120 ? -0.733 31.321 -0.969 1.00 75.55 120 GLY B CA 1
ATOM 5091 C C . GLY B 2 120 ? -1.095 30.016 -1.646 1.00 75.55 120 GLY B C 1
ATOM 5092 O O . GLY B 2 120 ? -1.085 29.928 -2.878 1.00 75.55 120 GLY B O 1
ATOM 5093 N N . ARG B 2 121 ? -1.416 28.996 -0.858 1.00 77.37 121 ARG B N 1
ATOM 5094 C CA . ARG B 2 121 ? -1.827 27.710 -1.400 1.00 77.37 121 ARG B CA 1
ATOM 5095 C C . ARG B 2 121 ? -3.327 27.757 -1.700 1.00 77.37 121 ARG B C 1
ATOM 5096 O O . ARG B 2 121 ? -3.985 28.778 -1.482 1.00 77.37 121 ARG B O 1
ATOM 5104 N N . GLY B 2 122 ? -3.884 26.660 -2.201 1.00 86.47 122 GLY B N 1
ATOM 5105 C CA . GLY B 2 122 ? -5.296 26.610 -2.529 1.00 86.47 122 GLY B CA 1
ATOM 5106 C C . GLY B 2 122 ? -5.564 26.346 -3.997 1.00 86.47 122 GLY B C 1
ATOM 5107 O O . GLY B 2 122 ? -5.306 25.252 -4.499 1.00 86.47 122 GLY B O 1
ATOM 5108 N N . LYS B 2 126 ? -11.124 30.292 -5.266 1.00 87.71 126 LYS B N 1
ATOM 5109 C CA . LYS B 2 126 ? -9.742 30.008 -4.902 1.00 87.71 126 LYS B CA 1
ATOM 5110 C C . LYS B 2 126 ? -8.823 31.146 -5.335 1.00 87.71 126 LYS B C 1
ATOM 5111 O O . LYS B 2 126 ? -7.605 30.985 -5.402 1.00 87.71 126 LYS B O 1
ATOM 5117 N N . ILE B 2 127 ? -9.422 32.298 -5.627 1.00 87.70 127 ILE B N 1
ATOM 5118 C CA . ILE B 2 127 ? -8.692 33.490 -6.035 1.00 87.70 127 ILE B CA 1
ATOM 5119 C C . ILE B 2 127 ? -8.842 34.547 -4.952 1.00 87.70 127 ILE B C 1
ATOM 5120 O O . ILE B 2 127 ? -9.891 34.663 -4.310 1.00 87.70 127 ILE B O 1
ATOM 5125 N N . LYS B 2 128 ? -7.779 35.317 -4.747 1.00 87.40 128 LYS B N 1
ATOM 5126 C CA . LYS B 2 128 ? -7.766 36.363 -3.737 1.00 87.40 128 LYS B CA 1
ATOM 5127 C C . LYS B 2 128 ? -8.183 37.699 -4.342 1.00 87.40 128 LYS B C 1
ATOM 5128 O O . LYS B 2 128 ? -8.016 37.952 -5.537 1.00 87.40 128 LYS B O 1
ATOM 5134 N N . SER B 2 129 ? -8.738 38.564 -3.484 1.00 84.66 129 SER B N 1
ATOM 5135 C CA . SER B 2 129 ? -9.176 39.886 -3.920 1.00 84.66 129 SER B CA 1
ATOM 5136 C C . SER B 2 129 ? -8.769 40.968 -2.926 1.00 84.66 129 SER B C 1
ATOM 5137 O O . SER B 2 129 ? -9.317 42.075 -2.958 1.00 84.66 129 SER B O 1
ATOM 5140 N N . GLY B 2 130 ? -7.816 40.668 -2.046 1.00 81.02 130 GLY B N 1
ATOM 5141 C CA . GLY B 2 130 ? -7.343 41.635 -1.076 1.00 81.02 130 GLY B CA 1
ATOM 5142 C C . GLY B 2 130 ? -5.851 41.876 -1.171 1.00 81.02 130 GLY B C 1
ATOM 5143 O O . GLY B 2 130 ? -5.334 42.180 -2.250 1.00 81.02 130 GLY B O 1
ATOM 5144 N N . GLN B 2 131 ? -5.146 41.737 -0.051 1.00 77.63 131 GLN B N 1
ATOM 5145 C CA . GLN B 2 131 ? -3.704 41.942 -0.021 1.00 77.63 131 GLN B CA 1
ATOM 5146 C C . GLN B 2 131 ? -3.142 41.294 1.234 1.00 77.63 131 GLN B C 1
ATOM 5147 O O . GLN B 2 131 ? -3.759 41.343 2.302 1.00 77.63 131 GLN B O 1
ATOM 5153 N N . ILE B 2 132 ? -1.965 40.691 1.090 1.00 70.48 132 ILE B N 1
ATOM 5154 C CA . ILE B 2 132 ? -1.273 40.031 2.191 1.00 70.48 132 ILE B CA 1
ATOM 5155 C C . ILE B 2 132 ? 0.160 40.540 2.228 1.00 70.48 132 ILE B C 1
ATOM 5156 O O . ILE B 2 132 ? 0.851 40.555 1.204 1.00 70.48 132 ILE B O 1
ATOM 5161 N N . TRP B 2 133 ? 0.606 40.955 3.411 1.00 70.96 133 TRP B N 1
ATOM 5162 C CA . TRP B 2 133 ? 1.931 41.530 3.595 1.00 70.96 133 TRP B CA 1
ATOM 5163 C C . TRP B 2 133 ? 2.752 40.653 4.528 1.00 70.96 133 TRP B C 1
ATOM 5164 O O . TRP B 2 133 ? 2.269 40.227 5.582 1.00 70.96 133 TRP B O 1
ATOM 5175 N N . ILE B 2 134 ? 3.996 40.388 4.134 1.00 67.41 134 ILE B N 1
ATOM 5176 C CA . ILE B 2 134 ? 4.929 39.588 4.920 1.00 67.41 134 ILE B CA 1
ATOM 5177 C C . ILE B 2 134 ? 6.155 40.443 5.205 1.00 67.41 134 ILE B C 1
ATOM 5178 O O . ILE B 2 134 ? 6.913 40.775 4.284 1.00 67.41 134 ILE B O 1
ATOM 5183 N N . ASN B 2 135 ? 6.347 40.795 6.478 1.00 64.52 135 ASN B N 1
ATOM 5184 C CA . ASN B 2 135 ? 7.505 41.576 6.923 1.00 64.52 135 ASN B CA 1
ATOM 5185 C C . ASN B 2 135 ? 7.600 42.908 6.181 1.00 64.52 135 ASN B C 1
ATOM 5186 O O . ASN B 2 135 ? 8.677 43.326 5.751 1.00 64.52 135 ASN B O 1
ATOM 5191 N N . GLY B 2 136 ? 6.461 43.582 6.029 1.00 66.56 136 GLY B N 1
ATOM 5192 C CA . GLY B 2 136 ? 6.416 44.859 5.351 1.00 66.56 136 GLY B CA 1
ATOM 5193 C C . GLY B 2 136 ? 6.499 44.794 3.843 1.00 66.56 136 GLY B C 1
ATOM 5194 O O . GLY B 2 136 ? 6.588 45.848 3.200 1.00 66.56 136 GLY B O 1
ATOM 5195 N N . GLN B 2 137 ? 6.474 43.602 3.257 1.00 68.81 137 GLN B N 1
ATOM 5196 C CA . GLN B 2 137 ? 6.536 43.418 1.818 1.00 68.81 137 GLN B CA 1
ATOM 5197 C C . GLN B 2 137 ? 5.364 42.564 1.361 1.00 68.81 137 GLN B C 1
ATOM 5198 O O . GLN B 2 137 ? 4.853 41.745 2.132 1.00 68.81 137 GLN B O 1
ATOM 5204 N N . PRO B 2 138 ? 4.912 42.738 0.120 1.00 69.69 138 PRO B N 1
ATOM 5205 C CA . PRO B 2 138 ? 3.798 41.921 -0.375 1.00 69.69 138 PRO B CA 1
ATOM 5206 C C . PRO B 2 138 ? 4.162 40.446 -0.419 1.00 69.69 138 PRO B C 1
ATOM 5207 O O . PRO B 2 138 ? 5.324 40.070 -0.588 1.00 69.69 138 PRO B O 1
ATOM 5211 N N . SER B 2 139 ? 3.142 39.607 -0.260 1.00 69.66 139 SER B N 1
ATOM 5212 C CA . SER B 2 139 ? 3.360 38.168 -0.210 1.00 69.66 139 SER B CA 1
ATOM 5213 C C . SER B 2 139 ? 3.750 37.633 -1.582 1.00 69.66 139 SER B C 1
ATOM 5214 O O . SER B 2 139 ? 3.201 38.042 -2.609 1.00 69.66 139 SER B O 1
ATOM 5217 N N . SER B 2 140 ? 4.706 36.714 -1.592 1.00 70.90 140 SER B N 1
ATOM 5218 C CA . SER B 2 140 ? 5.211 36.092 -2.804 1.00 70.90 140 SER B CA 1
ATOM 5219 C C . SER B 2 140 ? 5.514 34.633 -2.506 1.00 70.90 140 SER B C 1
ATOM 5220 O O . SER B 2 140 ? 5.791 34.274 -1.356 1.00 70.90 140 SER B O 1
ATOM 5223 N N . PRO B 2 141 ? 5.461 33.764 -3.520 1.00 70.63 141 PRO B N 1
ATOM 5224 C CA . PRO B 2 141 ? 5.775 32.346 -3.279 1.00 70.63 141 PRO B CA 1
ATOM 5225 C C . PRO B 2 141 ? 7.186 32.117 -2.765 1.00 70.63 141 PRO B C 1
ATOM 5226 O O . PRO B 2 141 ? 7.436 31.101 -2.104 1.00 70.63 141 PRO B O 1
ATOM 5230 N N . GLN B 2 142 ? 8.117 33.029 -3.048 1.00 71.04 142 GLN B N 1
ATOM 5231 C CA . GLN B 2 142 ? 9.473 32.892 -2.527 1.00 71.04 142 GLN B CA 1
ATOM 5232 C C . GLN B 2 142 ? 9.593 33.476 -1.124 1.00 71.04 142 GLN B C 1
ATOM 5233 O O . GLN B 2 142 ? 10.234 32.878 -0.253 1.00 71.04 142 GLN B O 1
ATOM 5239 N N . LEU B 2 143 ? 8.982 34.641 -0.889 1.00 66.74 143 LEU B N 1
ATOM 5240 C CA . LEU B 2 143 ? 9.056 35.267 0.427 1.00 66.74 143 LEU B CA 1
ATOM 5241 C C . LEU B 2 143 ? 8.392 34.409 1.496 1.00 66.74 143 LEU B C 1
ATOM 5242 O O . LEU B 2 143 ? 8.862 34.369 2.640 1.00 66.74 143 LEU B O 1
ATOM 5247 N N . VAL B 2 144 ? 7.310 33.710 1.144 1.00 64.59 144 VAL B N 1
ATOM 5248 C CA . VAL B 2 144 ? 6.617 32.867 2.115 1.00 64.59 144 VAL B CA 1
ATOM 5249 C C . VAL B 2 144 ? 7.508 31.707 2.543 1.00 64.59 144 VAL B C 1
ATOM 5250 O O . VAL B 2 144 ? 7.707 31.461 3.738 1.00 64.59 144 VAL B O 1
ATOM 5254 N N . ARG B 2 145 ? 8.065 30.980 1.571 1.00 65.49 145 ARG B N 1
ATOM 5255 C CA . ARG B 2 145 ? 8.951 29.870 1.901 1.00 65.49 145 ARG B CA 1
ATOM 5256 C C . ARG B 2 145 ? 10.267 30.342 2.504 1.00 65.49 145 ARG B C 1
ATOM 5257 O O . ARG B 2 145 ? 10.976 29.538 3.119 1.00 65.49 145 ARG B O 1
ATOM 5265 N N . LYS B 2 146 ? 10.611 31.622 2.344 1.00 62.36 146 LYS B N 1
ATOM 5266 C CA . LYS B 2 146 ? 11.823 32.143 2.962 1.00 62.36 146 LYS B CA 1
ATOM 5267 C C . LYS B 2 146 ? 11.595 32.583 4.403 1.00 62.36 146 LYS B C 1
ATOM 5268 O O . LYS B 2 146 ? 12.519 32.505 5.220 1.00 62.36 146 LYS B O 1
ATOM 5274 N N . CYS B 2 147 ? 10.385 33.039 4.740 1.00 59.36 147 CYS B N 1
ATOM 5275 C CA . CYS B 2 147 ? 10.124 33.607 6.055 1.00 59.36 147 CYS B CA 1
ATOM 5276 C C . CYS B 2 147 ? 9.076 32.870 6.878 1.00 59.36 147 CYS B C 1
ATOM 5277 O O . CYS B 2 147 ? 8.986 33.123 8.084 1.00 59.36 147 CYS B O 1
ATOM 5280 N N . VAL B 2 148 ? 8.287 31.978 6.282 1.00 53.73 148 VAL B N 1
ATOM 5281 C CA . VAL B 2 148 ? 7.178 31.325 6.971 1.00 53.73 148 VAL B CA 1
ATOM 5282 C C . VAL B 2 148 ? 7.392 29.818 6.943 1.00 53.73 148 VAL B C 1
ATOM 5283 O O . VAL B 2 148 ? 7.675 29.244 5.886 1.00 53.73 148 VAL B O 1
ATOM 5287 N N . ALA B 2 149 ? 7.256 29.185 8.106 1.00 50.22 149 ALA B N 1
ATOM 5288 C CA . ALA B 2 149 ? 7.268 27.735 8.234 1.00 50.22 149 ALA B CA 1
ATOM 5289 C C . ALA B 2 149 ? 5.854 27.239 8.504 1.00 50.22 149 ALA B C 1
ATOM 5290 O O . ALA B 2 149 ? 5.059 27.925 9.155 1.00 50.22 149 ALA B O 1
ATOM 5292 N N . HIS B 2 150 ? 5.547 26.043 8.005 1.00 54.75 150 HIS B N 1
ATOM 5293 C CA . HIS B 2 150 ? 4.194 25.498 8.038 1.00 54.75 150 HIS B CA 1
ATOM 5294 C C . HIS B 2 150 ? 4.227 24.103 8.643 1.00 54.75 150 HIS B C 1
ATOM 5295 O O . HIS B 2 150 ? 5.028 23.262 8.224 1.00 54.75 150 HIS B O 1
ATOM 5302 N N . VAL B 2 151 ? 3.356 23.859 9.619 1.00 54.74 151 VAL B N 1
ATOM 5303 C CA . VAL B 2 151 ? 3.246 22.563 10.281 1.00 54.74 151 VAL B CA 1
ATOM 5304 C C . VAL B 2 151 ? 1.830 22.053 10.039 1.00 54.74 151 VAL B C 1
ATOM 5305 O O . VAL B 2 151 ? 0.880 22.474 10.706 1.00 54.74 151 VAL B O 1
ATOM 5309 N N . ARG B 2 152 ? 1.688 21.130 9.091 1.00 60.01 152 ARG B N 1
ATOM 5310 C CA . ARG B 2 152 ? 0.382 20.578 8.764 1.00 60.01 152 ARG B CA 1
ATOM 5311 C C . ARG B 2 152 ? -0.098 19.634 9.865 1.00 60.01 152 ARG B C 1
ATOM 5312 O O . ARG B 2 152 ? 0.652 19.247 10.765 1.00 60.01 152 ARG B O 1
ATOM 5320 N N . GLN B 2 153 ? -1.376 19.265 9.782 1.00 66.01 153 GLN B N 1
ATOM 5321 C CA . GLN B 2 153 ? -1.999 18.395 10.773 1.00 66.01 153 GLN B CA 1
ATOM 5322 C C . GLN B 2 153 ? -1.657 16.923 10.583 1.00 66.01 153 GLN B C 1
ATOM 5323 O O . GLN B 2 153 ? -2.033 16.105 11.429 1.00 66.01 153 GLN B O 1
ATOM 5329 N N . HIS B 2 154 ? -0.959 16.565 9.507 1.00 67.71 154 HIS B N 1
ATOM 5330 C CA . HIS B 2 154 ? -0.600 15.180 9.222 1.00 67.71 154 HIS B CA 1
ATOM 5331 C C . HIS B 2 154 ? 0.918 15.080 9.169 1.00 67.71 154 HIS B C 1
ATOM 5332 O O . HIS B 2 154 ? 1.553 15.664 8.285 1.00 67.71 154 HIS B O 1
ATOM 5339 N N . ASN B 2 155 ? 1.496 14.347 10.118 1.00 65.10 155 ASN B N 1
ATOM 5340 C CA . ASN B 2 155 ? 2.944 14.206 10.175 1.00 65.10 155 ASN B CA 1
ATOM 5341 C C . ASN B 2 155 ? 3.437 13.281 9.070 1.00 65.10 155 ASN B C 1
ATOM 5342 O O . ASN B 2 155 ? 2.861 12.216 8.829 1.00 65.10 155 ASN B O 1
ATOM 5347 N N . GLN B 2 156 ? 4.508 13.694 8.398 1.00 63.15 156 GLN B N 1
ATOM 5348 C CA . GLN B 2 156 ? 5.153 12.908 7.348 1.00 63.15 156 GLN B CA 1
ATOM 5349 C C . GLN B 2 156 ? 6.609 12.711 7.760 1.00 63.15 156 GLN B C 1
ATOM 5350 O O . GLN B 2 156 ? 7.493 13.477 7.368 1.00 63.15 156 GLN B O 1
ATOM 5356 N N . LEU B 2 157 ? 6.856 11.673 8.555 1.00 55.30 157 LEU B N 1
ATOM 5357 C CA . LEU B 2 157 ? 8.178 11.390 9.091 1.00 55.30 157 LEU B CA 1
ATOM 5358 C C . LEU B 2 157 ? 8.522 9.928 8.853 1.00 55.30 157 LEU B C 1
ATOM 5359 O O . LEU B 2 157 ? 7.645 9.060 8.899 1.00 55.30 157 LEU B O 1
ATOM 5364 N N . LEU B 2 158 ? 9.796 9.665 8.600 1.00 52.82 158 LEU B N 1
ATOM 5365 C CA . LEU B 2 158 ? 10.239 8.297 8.365 1.00 52.82 158 LEU B CA 1
ATOM 5366 C C . LEU B 2 158 ? 10.211 7.514 9.673 1.00 52.82 158 LEU B C 1
ATOM 5367 O O . LEU B 2 158 ? 10.758 7.979 10.680 1.00 52.82 158 LEU B O 1
ATOM 5372 N N . PRO B 2 159 ? 9.588 6.331 9.703 1.00 54.50 159 PRO B N 1
ATOM 5373 C CA . PRO B 2 159 ? 9.402 5.630 10.983 1.00 54.50 159 PRO B CA 1
ATOM 5374 C C . PRO B 2 159 ? 10.659 4.984 11.539 1.00 54.50 159 PRO B C 1
ATOM 5375 O O . PRO B 2 159 ? 10.767 4.848 12.765 1.00 54.50 159 PRO B O 1
ATOM 5379 N N . ASN B 2 160 ? 11.608 4.585 10.695 1.00 55.12 160 ASN B N 1
ATOM 5380 C CA . ASN B 2 160 ? 12.782 3.845 11.137 1.00 55.12 160 ASN B CA 1
ATOM 5381 C C . ASN B 2 160 ? 13.898 4.749 11.648 1.00 55.12 160 ASN B C 1
ATOM 5382 O O . ASN B 2 160 ? 14.909 4.244 12.145 1.00 55.12 160 ASN B O 1
ATOM 5387 N N . LEU B 2 161 ? 13.739 6.063 11.543 1.00 51.26 161 LEU B N 1
ATOM 5388 C CA . LEU B 2 161 ? 14.741 7.009 12.010 1.00 51.26 161 LEU B CA 1
ATOM 5389 C C . LEU B 2 161 ? 14.382 7.524 13.398 1.00 51.26 161 LEU B C 1
ATOM 5390 O O . LEU B 2 161 ? 13.214 7.544 13.792 1.00 51.26 161 LEU B O 1
ATOM 5395 N N . THR B 2 162 ? 15.406 7.943 14.136 1.00 49.19 162 THR B N 1
ATOM 5396 C CA . THR B 2 162 ? 15.208 8.515 15.458 1.00 49.19 162 THR B CA 1
ATOM 5397 C C . THR B 2 162 ? 15.007 10.025 15.352 1.00 49.19 162 THR B C 1
ATOM 5398 O O . THR B 2 162 ? 15.070 10.617 14.270 1.00 49.19 162 THR B O 1
ATOM 5402 N N . VAL B 2 163 ? 14.757 10.661 16.497 1.00 46.83 163 VAL B N 1
ATOM 5403 C CA . VAL B 2 163 ? 14.560 12.107 16.517 1.00 46.83 163 VAL B CA 1
ATOM 5404 C C . VAL B 2 163 ? 15.858 12.826 16.171 1.00 46.83 163 VAL B C 1
ATOM 5405 O O . VAL B 2 163 ? 15.876 13.752 15.351 1.00 46.83 163 VAL B O 1
ATOM 5409 N N . ARG B 2 164 ? 16.964 12.405 16.789 1.00 46.99 164 ARG B N 1
ATOM 5410 C CA . ARG B 2 164 ? 18.247 13.051 16.528 1.00 46.99 164 ARG B CA 1
ATOM 5411 C C . ARG B 2 164 ? 18.667 12.879 15.074 1.00 46.99 164 ARG B C 1
ATOM 5412 O O . ARG B 2 164 ? 19.154 13.827 14.449 1.00 46.99 164 ARG B O 1
ATOM 5420 N N . GLU B 2 165 ? 18.469 11.683 14.512 1.00 49.48 165 GLU B N 1
ATOM 5421 C CA . GLU B 2 165 ? 18.851 11.440 13.124 1.00 49.48 165 GLU B CA 1
ATOM 5422 C C . GLU B 2 165 ? 17.997 12.260 12.164 1.00 49.48 165 GLU B C 1
ATOM 5423 O O . GLU B 2 165 ? 18.514 12.853 11.209 1.00 49.48 165 GLU B O 1
ATOM 5429 N N . THR B 2 166 ? 16.683 12.301 12.399 1.00 47.07 166 THR B N 1
ATOM 5430 C CA . THR B 2 166 ? 15.799 13.081 11.540 1.00 47.07 166 THR B CA 1
ATOM 5431 C C . THR B 2 166 ? 16.154 14.561 11.598 1.00 47.07 166 THR B C 1
ATOM 5432 O O . THR B 2 166 ? 16.232 15.235 10.564 1.00 47.07 166 THR B O 1
ATOM 5436 N N . LEU B 2 167 ? 16.376 15.085 12.807 1.00 45.46 167 LEU B N 1
ATOM 5437 C CA . LEU B 2 167 ? 16.745 16.490 12.932 1.00 45.46 167 LEU B CA 1
ATOM 5438 C C . LEU B 2 167 ? 18.096 16.778 12.289 1.00 45.46 167 LEU B C 1
ATOM 5439 O O . LEU B 2 167 ? 18.267 17.828 11.663 1.00 45.46 167 LEU B O 1
ATOM 5444 N N . ALA B 2 168 ? 19.058 15.858 12.411 1.00 47.13 168 ALA B N 1
ATOM 5445 C CA . ALA B 2 168 ? 20.353 16.060 11.773 1.00 47.13 168 ALA B CA 1
ATOM 5446 C C . ALA B 2 168 ? 20.224 16.074 10.256 1.00 47.13 168 ALA B C 1
ATOM 5447 O O . ALA B 2 168 ? 20.852 16.898 9.583 1.00 47.13 168 ALA B O 1
ATOM 5449 N N . PHE B 2 169 ? 19.405 15.178 9.700 1.00 47.69 169 PHE B N 1
ATOM 5450 C CA . PHE B 2 169 ? 19.197 15.167 8.255 1.00 47.69 169 PHE B CA 1
ATOM 5451 C C . PHE B 2 169 ? 18.514 16.447 7.786 1.00 47.69 169 PHE B C 1
ATOM 5452 O O . PHE B 2 169 ? 18.917 17.046 6.779 1.00 47.69 169 PHE B O 1
ATOM 5460 N N . ILE B 2 170 ? 17.480 16.887 8.507 1.00 48.12 170 ILE B N 1
ATOM 5461 C CA . ILE B 2 170 ? 16.760 18.091 8.103 1.00 48.12 170 ILE B CA 1
ATOM 5462 C C . ILE B 2 170 ? 17.657 19.318 8.222 1.00 48.12 170 ILE B C 1
ATOM 5463 O O . ILE B 2 170 ? 17.587 20.235 7.396 1.00 48.12 170 ILE B O 1
ATOM 5468 N N . ALA B 2 171 ? 18.535 19.347 9.229 1.00 50.14 171 ALA B N 1
ATOM 5469 C CA . ALA B 2 171 ? 19.455 20.469 9.367 1.00 50.14 171 ALA B CA 1
ATOM 5470 C C . ALA B 2 171 ? 20.537 20.444 8.296 1.00 50.14 171 ALA B C 1
ATOM 5471 O O . ALA B 2 171 ? 20.937 21.503 7.797 1.00 50.14 171 ALA B O 1
ATOM 5473 N N . GLN B 2 172 ? 21.021 19.256 7.926 1.00 53.70 172 GLN B N 1
ATOM 5474 C CA . GLN B 2 172 ? 22.015 19.162 6.865 1.00 53.70 172 GLN B CA 1
ATOM 5475 C C . GLN B 2 172 ? 21.421 19.524 5.510 1.00 53.70 172 GLN B C 1
ATOM 5476 O O . GLN B 2 172 ? 22.140 20.011 4.631 1.00 53.70 172 GLN B O 1
ATOM 5482 N N . MET B 2 173 ? 20.121 19.292 5.322 1.00 53.89 173 MET B N 1
ATOM 5483 C CA . MET B 2 173 ? 19.458 19.669 4.081 1.00 53.89 173 MET B CA 1
ATOM 5484 C C . MET B 2 173 ? 18.874 21.075 4.106 1.00 53.89 173 MET B C 1
ATOM 5485 O O . MET B 2 173 ? 18.455 21.572 3.054 1.00 53.89 173 MET B O 1
ATOM 5490 N N . ARG B 2 174 ? 18.834 21.726 5.268 1.00 51.81 174 ARG B N 1
ATOM 5491 C CA . ARG B 2 174 ? 18.244 23.053 5.396 1.00 51.81 174 ARG B CA 1
ATOM 5492 C C . ARG B 2 174 ? 19.265 24.152 5.653 1.00 51.81 174 ARG B C 1
ATOM 5493 O O . ARG B 2 174 ? 19.175 25.219 5.037 1.00 51.81 174 ARG B O 1
ATOM 5501 N N . LEU B 2 175 ? 20.236 23.921 6.555 1.00 54.55 175 LEU B N 1
ATOM 5502 C CA . LEU B 2 175 ? 21.205 24.941 6.926 1.00 54.55 175 LEU B CA 1
ATOM 5503 C C . LEU B 2 175 ? 22.183 25.200 5.783 1.00 54.55 175 LEU B C 1
ATOM 5504 O O . LEU B 2 175 ? 22.449 24.309 4.971 1.00 54.55 175 LEU B O 1
ATOM 5509 N N . PRO B 2 176 ? 22.721 26.418 5.695 1.00 59.69 176 PRO B N 1
ATOM 5510 C CA . PRO B 2 176 ? 23.635 26.740 4.592 1.00 59.69 176 PRO B CA 1
ATOM 5511 C C . PRO B 2 176 ? 24.906 25.905 4.644 1.00 59.69 176 PRO B C 1
ATOM 5512 O O . PRO B 2 176 ? 25.274 25.350 5.682 1.00 59.69 176 PRO B O 1
ATOM 5516 N N . ARG B 2 177 ? 25.580 25.823 3.494 1.00 66.01 177 ARG B N 1
ATOM 5517 C CA . ARG B 2 177 ? 26.793 25.024 3.372 1.00 66.01 177 ARG B CA 1
ATOM 5518 C C . ARG B 2 177 ? 27.968 25.601 4.150 1.00 66.01 177 ARG B C 1
ATOM 5519 O O . ARG B 2 177 ? 28.917 24.863 4.436 1.00 66.01 177 ARG B O 1
ATOM 5527 N N . THR B 2 178 ? 27.934 26.888 4.497 1.00 65.59 178 THR B N 1
ATOM 5528 C CA . THR B 2 178 ? 29.016 27.493 5.261 1.00 65.59 178 THR B CA 1
ATOM 5529 C C . THR B 2 178 ? 28.976 27.126 6.738 1.00 65.59 178 THR B C 1
ATOM 5530 O O . THR B 2 178 ? 29.950 27.392 7.451 1.00 65.59 178 THR B O 1
ATOM 5534 N N . PHE B 2 179 ? 27.885 26.529 7.210 1.00 60.87 179 PHE B N 1
ATOM 5535 C CA . PHE B 2 179 ? 27.797 26.125 8.605 1.00 60.87 179 PHE B CA 1
ATOM 5536 C C . PHE B 2 179 ? 28.691 24.920 8.869 1.00 60.87 179 PHE B C 1
ATOM 5537 O O . PHE B 2 179 ? 28.764 23.989 8.062 1.00 60.87 179 PHE B O 1
ATOM 5545 N N . SER B 2 180 ? 29.377 24.943 10.009 1.00 59.97 180 SER B N 1
ATOM 5546 C CA . SER B 2 180 ? 30.219 23.824 10.394 1.00 59.97 180 SER B CA 1
ATOM 5547 C C . SER B 2 180 ? 29.364 22.683 10.946 1.00 59.97 180 SER B C 1
ATOM 5548 O O . SER B 2 180 ? 28.186 22.850 11.275 1.00 59.97 180 SER B O 1
ATOM 5551 N N . GLN B 2 181 ? 29.977 21.499 11.038 1.00 60.36 181 GLN B N 1
ATOM 5552 C CA . GLN B 2 181 ? 29.278 20.353 11.610 1.00 60.36 181 GLN B CA 1
ATOM 5553 C C . GLN B 2 181 ? 28.958 20.574 13.082 1.00 60.36 181 GLN B C 1
ATOM 5554 O O . GLN B 2 181 ? 27.891 20.161 13.553 1.00 60.36 181 GLN B O 1
ATOM 5560 N N . ALA B 2 182 ? 29.863 21.223 13.818 1.00 56.96 182 ALA B N 1
ATOM 5561 C CA . ALA B 2 182 ? 29.575 21.571 15.205 1.00 56.96 182 ALA B CA 1
ATOM 5562 C C . ALA B 2 182 ? 28.403 22.539 15.295 1.00 56.96 182 ALA B C 1
ATOM 5563 O O . ALA B 2 182 ? 27.584 22.446 16.215 1.00 56.96 182 ALA B O 1
ATOM 5565 N N . GLN B 2 183 ? 28.296 23.465 14.338 1.00 57.21 183 GLN B N 1
ATOM 5566 C CA . GLN B 2 183 ? 27.170 24.394 14.331 1.00 57.21 183 GLN B CA 1
ATOM 5567 C C . GLN B 2 183 ? 25.856 23.666 14.075 1.00 57.21 183 GLN B C 1
ATOM 5568 O O . GLN B 2 183 ? 24.841 23.960 14.718 1.00 57.21 183 GLN B O 1
ATOM 5574 N N . ARG B 2 184 ? 25.855 22.708 13.144 1.00 56.37 184 ARG B N 1
ATOM 5575 C CA . ARG B 2 184 ? 24.647 21.930 12.887 1.00 56.37 184 ARG B CA 1
ATOM 5576 C C . ARG B 2 184 ? 24.266 21.092 14.100 1.00 56.37 184 ARG B C 1
ATOM 5577 O O . ARG B 2 184 ? 23.082 20.989 14.449 1.00 56.37 184 ARG B O 1
ATOM 5585 N N . ASP B 2 185 ? 25.258 20.487 14.759 1.00 55.00 185 ASP B N 1
ATOM 5586 C CA . ASP B 2 185 ? 24.978 19.709 15.962 1.00 55.00 185 ASP B CA 1
ATOM 5587 C C . ASP B 2 185 ? 24.420 20.592 17.072 1.00 55.00 185 ASP B C 1
ATOM 5588 O O . ASP B 2 185 ? 23.492 20.193 17.784 1.00 55.00 185 ASP B O 1
ATOM 5593 N N . LYS B 2 186 ? 24.966 21.801 17.227 1.00 50.70 186 LYS B N 1
ATOM 5594 C CA . LYS B 2 186 ? 24.461 22.719 18.243 1.00 50.70 186 LYS B CA 1
ATOM 5595 C C . LYS B 2 186 ? 23.040 23.166 17.924 1.00 50.70 186 LYS B C 1
ATOM 5596 O O . LYS B 2 186 ? 22.208 23.295 18.829 1.00 50.70 186 LYS B O 1
ATOM 5602 N N . ARG B 2 187 ? 22.743 23.406 16.645 1.00 47.74 187 ARG B N 1
ATOM 5603 C CA . ARG B 2 187 ? 21.382 23.761 16.257 1.00 47.74 187 ARG B CA 1
ATOM 5604 C C . ARG B 2 187 ? 20.411 22.625 16.554 1.00 47.74 187 ARG B C 1
ATOM 5605 O O . ARG B 2 187 ? 19.310 22.858 17.071 1.00 47.74 187 ARG B O 1
ATOM 5613 N N . VAL B 2 188 ? 20.805 21.388 16.240 1.00 47.44 188 VAL B N 1
ATOM 5614 C CA . VAL B 2 188 ? 19.950 20.238 16.526 1.00 47.44 188 VAL B CA 1
ATOM 5615 C C . VAL B 2 188 ? 19.733 20.094 18.028 1.00 47.44 188 VAL B C 1
ATOM 5616 O O . VAL B 2 188 ? 18.617 19.820 18.487 1.00 47.44 188 VAL B O 1
ATOM 5620 N N . GLU B 2 189 ? 20.792 20.293 18.818 1.00 49.76 189 GLU B N 1
ATOM 5621 C CA . GLU B 2 189 ? 20.664 20.177 20.268 1.00 49.76 189 GLU B CA 1
ATOM 5622 C C . GLU B 2 189 ? 19.765 21.268 20.835 1.00 49.76 189 GLU B C 1
ATOM 5623 O O . GLU B 2 189 ? 18.979 21.015 21.754 1.00 49.76 189 GLU B O 1
ATOM 5629 N N . ASP B 2 190 ? 19.860 22.487 20.297 1.00 48.41 190 ASP B N 1
ATOM 5630 C CA . ASP B 2 190 ? 18.991 23.565 20.757 1.00 48.41 190 ASP B CA 1
ATOM 5631 C C . ASP B 2 190 ? 17.538 23.291 20.392 1.00 48.41 190 ASP B C 1
ATOM 5632 O O . ASP B 2 190 ? 16.629 23.558 21.188 1.00 48.41 190 ASP B O 1
ATOM 5637 N N . VAL B 2 191 ? 17.299 22.753 19.194 1.00 44.62 191 VAL B N 1
ATOM 5638 C CA . VAL B 2 191 ? 15.937 22.413 18.794 1.00 44.62 191 VAL B CA 1
ATOM 5639 C C . VAL B 2 191 ? 15.382 21.304 19.681 1.00 44.62 191 VAL B C 1
ATOM 5640 O O . VAL B 2 191 ? 14.200 21.314 20.047 1.00 44.62 191 VAL B O 1
ATOM 5644 N N . ILE B 2 192 ? 16.227 20.341 20.055 1.00 44.85 192 ILE B N 1
ATOM 5645 C CA . ILE B 2 192 ? 15.783 19.262 20.933 1.00 44.85 192 ILE B CA 1
ATOM 5646 C C . ILE B 2 192 ? 15.485 19.786 22.333 1.00 44.85 192 ILE B C 1
ATOM 5647 O O . ILE B 2 192 ? 14.480 19.404 22.946 1.00 44.85 192 ILE B O 1
ATOM 5652 N N . ALA B 2 193 ? 16.334 20.672 22.857 1.00 46.26 193 ALA B N 1
ATOM 5653 C CA . ALA B 2 193 ? 16.158 21.153 24.223 1.00 46.26 193 ALA B CA 1
ATOM 5654 C C . ALA B 2 193 ? 14.978 22.111 24.333 1.00 46.26 193 ALA B C 1
ATOM 5655 O O . ALA B 2 193 ? 14.290 22.139 25.361 1.00 46.26 193 ALA B O 1
ATOM 5657 N N . GLU B 2 194 ? 14.730 22.907 23.290 1.00 47.72 194 GLU B N 1
ATOM 5658 C CA . GLU B 2 194 ? 13.641 23.876 23.348 1.00 47.72 194 GLU B CA 1
ATOM 5659 C C . GLU B 2 194 ? 12.278 23.197 23.393 1.00 47.72 194 GLU B C 1
ATOM 5660 O O . GLU B 2 194 ? 11.377 23.666 24.097 1.00 47.72 194 GLU B O 1
ATOM 5666 N N . LEU B 2 195 ? 12.109 22.096 22.665 1.00 44.58 195 LEU B N 1
ATOM 5667 C CA . LEU B 2 195 ? 10.841 21.383 22.614 1.00 44.58 195 LEU B CA 1
ATOM 5668 C C . LEU B 2 195 ? 10.763 20.244 23.623 1.00 44.58 195 LEU B C 1
ATOM 5669 O O . LEU B 2 195 ? 9.816 19.451 23.569 1.00 44.58 195 LEU B O 1
ATOM 5674 N N . ARG B 2 196 ? 11.735 20.147 24.533 1.00 45.34 196 ARG B N 1
ATOM 5675 C CA . ARG B 2 196 ? 11.741 19.141 25.597 1.00 45.34 196 ARG B CA 1
ATOM 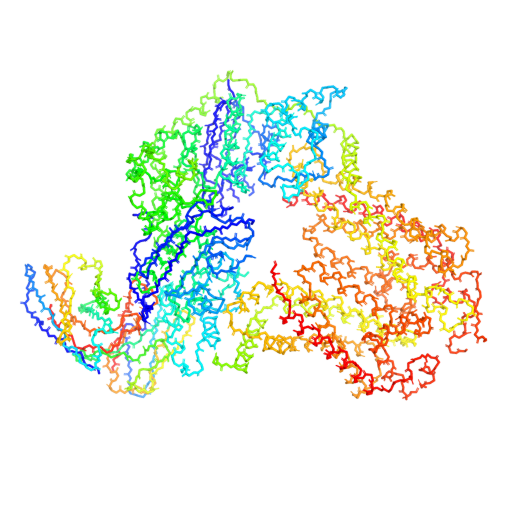5676 C C . ARG B 2 196 ? 11.705 17.726 25.019 1.00 45.34 196 ARG B C 1
ATOM 5677 O O . ARG B 2 196 ? 10.912 16.877 25.433 1.00 45.34 196 ARG B O 1
ATOM 5685 N N . LEU B 2 197 ? 12.583 17.476 24.048 1.00 45.26 197 LEU B N 1
ATOM 5686 C CA . LEU B 2 197 ? 12.710 16.169 23.417 1.00 45.26 197 LEU B CA 1
ATOM 5687 C C . LEU B 2 197 ? 14.024 15.483 23.776 1.00 45.26 197 LEU B C 1
ATOM 5688 O O . LEU B 2 197 ? 14.470 14.587 23.053 1.00 45.26 197 LEU B O 1
ATOM 5693 N N . ARG B 2 198 ? 14.655 15.890 24.880 1.00 47.31 198 ARG B N 1
ATOM 5694 C CA . ARG B 2 198 ? 15.931 15.303 25.268 1.00 47.31 198 ARG B CA 1
ATOM 5695 C C . ARG B 2 198 ? 15.781 13.884 25.797 1.00 47.31 198 ARG B C 1
ATOM 5696 O O . ARG B 2 198 ? 16.749 13.117 25.759 1.00 47.31 198 ARG B O 1
ATOM 5704 N N . GLN B 2 199 ? 14.601 13.518 26.289 1.00 52.34 199 GLN B N 1
ATOM 5705 C CA . GLN B 2 199 ? 14.336 12.158 26.737 1.00 52.34 199 GLN B CA 1
ATOM 5706 C C . GLN B 2 199 ? 13.856 11.251 25.613 1.00 52.34 199 GLN B C 1
ATOM 5707 O O . GLN B 2 199 ? 13.566 10.077 25.865 1.00 52.34 199 GLN B O 1
ATOM 5713 N N . CYS B 2 200 ? 13.765 11.762 24.385 1.00 52.90 200 CYS B N 1
ATOM 5714 C CA . CYS B 2 200 ? 13.290 10.984 23.251 1.00 52.90 200 CYS B CA 1
ATOM 5715 C C . CYS B 2 200 ? 14.189 11.088 22.027 1.00 52.90 200 CYS B C 1
ATOM 5716 O O . CYS B 2 200 ? 13.801 10.614 20.953 1.00 52.90 200 CYS B O 1
ATOM 5719 N N . ALA B 2 201 ? 15.378 11.681 22.154 1.00 49.65 201 ALA B N 1
ATOM 5720 C CA . ALA B 2 201 ? 16.229 11.906 20.992 1.00 49.65 201 ALA B CA 1
ATOM 5721 C C . ALA B 2 201 ? 16.831 10.620 20.443 1.00 49.65 201 ALA B C 1
ATOM 5722 O O . ALA B 2 201 ? 17.292 10.607 19.296 1.00 49.65 201 ALA B O 1
ATOM 5724 N N . ASP B 2 202 ? 16.839 9.540 21.225 1.00 52.05 202 ASP B N 1
ATOM 5725 C CA . ASP B 2 202 ? 17.466 8.291 20.808 1.00 52.05 202 ASP B CA 1
ATOM 5726 C C . ASP B 2 202 ? 16.458 7.197 20.477 1.00 52.05 202 ASP B C 1
ATOM 5727 O O . ASP B 2 202 ? 16.858 6.046 20.268 1.00 52.05 202 ASP B O 1
ATOM 5732 N N . THR B 2 203 ? 15.169 7.518 20.422 1.00 51.60 203 THR B N 1
ATOM 5733 C CA . THR B 2 203 ? 14.145 6.554 20.051 1.00 51.60 203 THR B CA 1
ATOM 5734 C C . THR B 2 203 ? 13.574 6.895 18.680 1.00 51.60 203 THR B C 1
ATOM 5735 O O . THR B 2 203 ? 13.529 8.060 18.277 1.00 51.60 203 THR B O 1
ATOM 5739 N N . ARG B 2 204 ? 13.137 5.861 17.967 1.00 54.44 204 ARG B N 1
ATOM 5740 C CA . ARG B 2 204 ? 12.654 6.035 16.607 1.00 54.44 204 ARG B CA 1
ATOM 5741 C C . ARG B 2 204 ? 11.306 6.752 16.592 1.00 54.44 204 ARG B C 1
ATOM 5742 O O . ARG B 2 204 ? 10.572 6.783 17.583 1.00 54.44 204 ARG B O 1
ATOM 5750 N N . VAL B 2 205 ? 10.985 7.334 15.431 1.00 55.45 205 VAL B N 1
ATOM 5751 C CA . VAL B 2 205 ? 9.751 8.095 15.261 1.00 55.45 205 VAL B CA 1
ATOM 5752 C C . VAL B 2 205 ? 8.643 7.248 14.638 1.00 55.45 205 VAL B C 1
ATOM 5753 O O . VAL B 2 205 ? 7.709 7.795 14.034 1.00 55.45 205 VAL B O 1
ATOM 5757 N N . GLY B 2 206 ? 8.728 5.924 14.753 1.00 62.51 206 GLY B N 1
ATOM 5758 C CA . GLY B 2 206 ? 7.739 5.020 14.195 1.00 62.51 206 GLY B CA 1
ATOM 5759 C C . GLY B 2 206 ? 6.298 5.356 14.520 1.00 62.51 206 GLY B C 1
ATOM 5760 O O . GLY B 2 206 ? 5.960 5.643 15.673 1.00 62.51 206 GLY B O 1
ATOM 5761 N N . ASN B 2 207 ? 5.439 5.331 13.506 1.00 67.63 207 ASN B N 1
ATOM 5762 C CA . ASN B 2 207 ? 4.022 5.612 13.696 1.00 67.63 207 ASN B CA 1
ATOM 5763 C C . ASN B 2 207 ? 3.313 4.426 14.340 1.00 67.63 207 ASN B C 1
ATOM 5764 O O . ASN B 2 207 ? 2.319 4.594 15.046 1.00 67.63 207 ASN B O 1
ATOM 5769 N N . VAL B 2 210 ? 4.589 -0.150 14.372 1.00 71.73 210 VAL B N 1
ATOM 5770 C CA . VAL B 2 210 ? 5.866 0.159 15.003 1.00 71.73 210 VAL B CA 1
ATOM 5771 C C . VAL B 2 210 ? 5.645 0.952 16.287 1.00 71.73 210 VAL B C 1
ATOM 5772 O O . VAL B 2 210 ? 4.721 1.762 16.376 1.00 71.73 210 VAL B O 1
ATOM 5776 N N . ARG B 2 211 ? 6.498 0.704 17.282 1.00 73.83 211 ARG B N 1
ATOM 5777 C CA . ARG B 2 211 ? 6.385 1.354 18.583 1.00 73.83 211 ARG B CA 1
ATOM 5778 C C . ARG B 2 211 ? 6.559 2.863 18.465 1.00 73.83 211 ARG B C 1
ATOM 5779 O O . ARG B 2 211 ? 5.618 3.623 18.718 1.00 73.83 211 ARG B O 1
ATOM 5787 N N . GLY B 2 212 ? 7.752 3.300 18.069 1.00 66.00 212 GLY B N 1
ATOM 5788 C CA . GLY B 2 212 ? 8.049 4.702 17.849 1.00 66.00 212 GLY B CA 1
ATOM 5789 C C . GLY B 2 212 ? 7.800 5.564 19.074 1.00 66.00 212 GLY B C 1
ATOM 5790 O O . GLY B 2 212 ? 7.976 5.143 20.222 1.00 66.00 212 GLY B O 1
ATOM 5791 N N . LEU B 2 213 ? 7.378 6.801 18.817 1.00 58.66 213 LEU B N 1
ATOM 5792 C CA . LEU B 2 213 ? 7.122 7.776 19.863 1.00 58.66 213 LEU B CA 1
ATOM 5793 C C . LEU B 2 213 ? 5.623 7.890 20.138 1.00 58.66 213 LEU B C 1
ATOM 5794 O O . LEU B 2 213 ? 4.805 7.126 19.620 1.00 58.66 213 LEU B O 1
ATOM 5799 N N . SER B 2 214 ? 5.262 8.862 20.971 1.00 57.84 214 SER B N 1
ATOM 5800 C CA . SER B 2 214 ? 3.871 9.181 21.241 1.00 57.84 214 SER B CA 1
ATOM 5801 C C . SER B 2 214 ? 3.359 10.184 20.208 1.00 57.84 214 SER B C 1
ATOM 5802 O O . SER B 2 214 ? 4.098 10.655 19.340 1.00 57.84 214 SER B O 1
ATOM 5805 N N . GLY B 2 215 ? 2.072 10.520 20.303 1.00 57.91 215 GLY B N 1
ATOM 5806 C CA . GLY B 2 215 ? 1.504 11.489 19.380 1.00 57.91 215 GLY B CA 1
ATOM 5807 C C . GLY B 2 215 ? 2.023 12.895 19.612 1.00 57.91 215 GLY B C 1
ATOM 5808 O O . GLY B 2 215 ? 2.414 13.587 18.666 1.00 57.91 215 GLY B O 1
ATOM 5809 N N . GLY B 2 216 ? 2.029 13.340 20.871 1.00 55.31 216 GLY B N 1
ATOM 5810 C CA . GLY B 2 216 ? 2.582 14.649 21.177 1.00 55.31 216 GLY B CA 1
ATOM 5811 C C . GLY B 2 216 ? 4.064 14.737 20.870 1.00 55.31 216 GLY B C 1
ATOM 5812 O O . GLY B 2 216 ? 4.552 15.769 20.406 1.00 55.31 216 GLY B O 1
ATOM 5813 N N . GLU B 2 217 ? 4.798 13.648 21.112 1.00 56.75 217 GLU B N 1
ATOM 5814 C CA . GLU B 2 217 ? 6.215 13.625 20.767 1.00 56.75 217 GLU B CA 1
ATOM 5815 C C . GLU B 2 217 ? 6.416 13.710 19.259 1.00 56.75 217 GLU B C 1
ATOM 5816 O O . GLU B 2 217 ? 7.340 14.381 18.789 1.00 56.75 217 GLU B O 1
ATOM 5822 N N . ARG B 2 218 ? 5.549 13.055 18.483 1.00 56.58 218 ARG B N 1
ATOM 5823 C CA . ARG B 2 218 ? 5.647 13.151 17.029 1.00 56.58 218 ARG B CA 1
ATOM 5824 C C . ARG B 2 218 ? 5.322 14.560 16.546 1.00 56.58 218 ARG B C 1
ATOM 5825 O O . ARG B 2 218 ? 5.972 15.074 15.625 1.00 56.58 218 ARG B O 1
ATOM 5833 N N . ARG B 2 219 ? 4.323 15.201 17.156 1.00 54.96 219 ARG B N 1
ATOM 5834 C CA . ARG B 2 219 ? 4.016 16.584 16.803 1.00 54.96 219 ARG B CA 1
ATOM 5835 C C . ARG B 2 219 ? 5.180 17.507 17.143 1.00 54.96 219 ARG B C 1
ATOM 5836 O O . ARG B 2 219 ? 5.500 18.424 16.378 1.00 54.96 219 ARG B O 1
ATOM 5844 N N . ARG B 2 220 ? 5.832 17.274 18.285 1.00 48.93 220 ARG B N 1
ATOM 5845 C CA . ARG B 2 220 ? 7.000 18.070 18.646 1.00 48.93 220 ARG B CA 1
ATOM 5846 C C . ARG B 2 220 ? 8.150 17.831 17.675 1.00 48.93 220 ARG B C 1
ATOM 5847 O O . ARG B 2 220 ? 8.891 18.761 17.338 1.00 48.93 220 ARG B O 1
ATOM 5855 N N . VAL B 2 221 ? 8.311 16.591 17.210 1.00 47.87 221 VAL B N 1
ATOM 5856 C CA . VAL B 2 221 ? 9.349 16.295 16.226 1.00 47.87 221 VAL B CA 1
ATOM 5857 C C . VAL B 2 221 ? 9.065 17.023 14.918 1.00 47.87 221 VAL B C 1
ATOM 5858 O O . VAL B 2 221 ? 9.979 17.555 14.276 1.00 47.87 221 VAL B O 1
ATOM 5862 N N . SER B 2 222 ? 7.797 17.065 14.505 1.00 49.72 222 SER B N 1
ATOM 5863 C CA . SER B 2 222 ? 7.440 17.804 13.296 1.00 49.72 222 SER B CA 1
ATOM 5864 C C . SER B 2 222 ? 7.702 19.297 13.470 1.00 49.72 222 SER B C 1
ATOM 5865 O O . SER B 2 222 ? 8.212 19.964 12.559 1.00 49.72 222 SER B O 1
ATOM 5868 N N . ILE B 2 223 ? 7.353 19.840 14.639 1.00 46.75 223 ILE B N 1
ATOM 5869 C CA . ILE B 2 223 ? 7.606 21.252 14.916 1.00 46.75 223 ILE B CA 1
ATOM 5870 C C . ILE B 2 223 ? 9.102 21.544 14.879 1.00 46.75 223 ILE B C 1
ATOM 5871 O O . ILE B 2 223 ? 9.534 22.590 14.383 1.00 46.75 223 ILE B O 1
ATOM 5876 N N . GLY B 2 224 ? 9.916 20.617 15.386 1.00 44.94 224 GLY B N 1
ATOM 5877 C CA . GLY B 2 224 ? 11.356 20.814 15.349 1.00 44.94 224 GLY B CA 1
ATOM 5878 C C . GLY B 2 224 ? 11.922 20.718 13.945 1.00 44.94 224 GLY B C 1
ATOM 5879 O O . GLY B 2 224 ? 12.854 21.447 13.592 1.00 44.94 224 GLY B O 1
ATOM 5880 N N . VAL B 2 225 ? 11.376 19.813 13.131 1.00 46.00 225 VAL B N 1
ATOM 5881 C CA . VAL B 2 225 ? 11.781 19.728 11.730 1.00 46.00 225 VAL B CA 1
ATOM 5882 C C . VAL B 2 225 ? 11.462 21.032 11.012 1.00 46.00 225 VAL B C 1
ATOM 5883 O O . VAL B 2 225 ? 12.261 21.530 10.208 1.00 46.00 225 VAL B O 1
ATOM 5887 N N . GLN B 2 226 ? 10.298 21.614 11.300 1.00 49.28 226 GLN B N 1
ATOM 5888 C CA . GLN B 2 226 ? 9.927 22.885 10.690 1.00 49.28 226 GLN B CA 1
ATOM 5889 C C . GLN B 2 226 ? 10.578 24.083 11.372 1.00 49.28 226 GLN B C 1
ATOM 5890 O O . GLN B 2 226 ? 10.442 25.208 10.880 1.00 49.28 226 GLN B O 1
ATOM 5896 N N . LEU B 2 227 ? 11.279 23.870 12.486 1.00 45.47 227 LEU B N 1
ATOM 5897 C CA . LEU B 2 227 ? 11.887 24.950 13.251 1.00 45.47 227 LEU B CA 1
ATOM 5898 C C . LEU B 2 227 ? 13.410 24.930 13.220 1.00 45.47 227 LEU B C 1
ATOM 5899 O O . LEU B 2 227 ? 14.037 25.793 13.843 1.00 45.47 227 LEU B O 1
ATOM 5904 N N . LEU B 2 228 ? 14.019 23.973 12.514 1.00 45.59 228 LEU B N 1
ATOM 5905 C CA . LEU B 2 228 ? 15.473 23.839 12.549 1.00 45.59 228 LEU B CA 1
ATOM 5906 C C . LEU B 2 228 ? 16.166 25.034 11.906 1.00 45.59 228 LEU B C 1
ATOM 5907 O O . LEU B 2 228 ? 17.211 25.487 12.388 1.00 45.59 228 LEU B O 1
ATOM 5912 N N . TRP B 2 229 ? 15.606 25.559 10.819 1.00 46.22 229 TRP B N 1
ATOM 5913 C CA . TRP B 2 229 ? 16.203 26.684 10.112 1.00 46.22 229 TRP B CA 1
ATOM 5914 C C . TRP B 2 229 ? 15.867 28.028 10.747 1.00 46.22 229 TRP B C 1
ATOM 5915 O O . TRP B 2 229 ? 16.084 29.068 10.114 1.00 46.22 229 TRP B O 1
ATOM 5926 N N . ASN B 2 230 ? 15.348 28.027 11.978 1.00 46.94 230 ASN B N 1
ATOM 5927 C CA . ASN B 2 230 ? 15.052 29.229 12.752 1.00 46.94 230 ASN B CA 1
ATOM 5928 C C . ASN B 2 230 ? 14.117 30.166 11.995 1.00 46.94 230 ASN B C 1
ATOM 5929 O O . ASN B 2 230 ? 14.541 31.245 11.561 1.00 46.94 230 ASN B O 1
ATOM 5934 N N . PRO B 2 231 ? 12.852 29.799 11.814 1.00 45.50 231 PRO B N 1
ATOM 5935 C CA . PRO B 2 231 ? 11.923 30.687 11.113 1.00 45.50 231 PRO B CA 1
ATOM 5936 C C . PRO B 2 231 ? 11.421 31.806 12.012 1.00 45.50 231 PRO B C 1
ATOM 5937 O O . PRO B 2 231 ? 11.284 31.653 13.228 1.00 45.50 231 PRO B O 1
ATOM 5941 N N . GLY B 2 232 ? 11.146 32.948 11.387 1.00 48.08 232 GLY B N 1
ATOM 5942 C CA . GLY B 2 232 ? 10.618 34.091 12.105 1.00 48.08 232 GLY B CA 1
ATOM 5943 C C . GLY B 2 232 ? 9.109 34.051 12.224 1.00 48.08 232 GLY B C 1
ATOM 5944 O O . GLY B 2 232 ? 8.527 34.694 13.103 1.00 48.08 232 GLY B O 1
ATOM 5945 N N . ILE B 2 233 ? 8.466 33.294 11.339 1.00 48.36 233 ILE B N 1
ATOM 5946 C CA . ILE B 2 233 ? 7.018 33.126 11.334 1.00 48.36 233 ILE B CA 1
ATOM 5947 C C . ILE B 2 233 ? 6.725 31.635 11.274 1.00 48.36 233 ILE B C 1
ATOM 5948 O O . ILE B 2 233 ? 7.235 30.937 10.390 1.00 48.36 233 ILE B O 1
ATOM 5953 N N . LEU B 2 234 ? 5.924 31.146 12.216 1.00 47.04 234 LEU B N 1
ATOM 5954 C CA . LEU B 2 234 ? 5.510 29.752 12.263 1.00 47.04 234 LEU B CA 1
ATOM 5955 C C . LEU B 2 234 ? 3.990 29.690 12.224 1.00 47.04 234 LEU B C 1
ATOM 5956 O O . LEU B 2 234 ? 3.320 30.478 12.898 1.00 47.04 234 LEU B O 1
ATOM 5961 N N . ILE B 2 235 ? 3.447 28.767 11.432 1.00 50.38 235 ILE B N 1
ATOM 5962 C CA . ILE B 2 235 ? 2.008 28.541 11.371 1.00 50.38 235 ILE B CA 1
ATOM 5963 C C . ILE B 2 235 ? 1.751 27.052 11.549 1.00 50.38 235 ILE B C 1
ATOM 5964 O O . ILE B 2 235 ? 2.535 26.220 11.080 1.00 50.38 235 ILE B O 1
ATOM 5969 N N . LEU B 2 236 ? 0.675 26.720 12.259 1.00 52.13 236 LEU B N 1
ATOM 5970 C CA . LEU B 2 236 ? 0.312 25.338 12.540 1.00 52.13 236 LEU B CA 1
ATOM 5971 C C . LEU B 2 236 ? -1.154 25.126 12.198 1.00 52.13 236 LEU B C 1
ATOM 5972 O O . LEU B 2 236 ? -2.003 25.953 12.550 1.00 52.13 236 LEU B O 1
ATOM 5977 N N . ASP B 2 237 ? -1.442 24.029 11.503 1.00 59.27 237 ASP B N 1
ATOM 5978 C CA . ASP B 2 237 ? -2.806 23.636 11.176 1.00 59.27 237 ASP B CA 1
ATOM 5979 C C . ASP B 2 237 ? -3.210 22.476 12.076 1.00 59.27 237 ASP B C 1
ATOM 5980 O O . ASP B 2 237 ? -2.701 21.361 11.918 1.00 59.27 237 ASP B O 1
ATOM 5985 N N . GLU B 2 238 ? -4.118 22.741 13.014 1.00 60.48 238 GLU B N 1
ATOM 5986 C CA . GLU B 2 238 ? -4.646 21.759 13.958 1.00 60.48 238 GLU B CA 1
ATOM 5987 C C . GLU B 2 238 ? -3.511 21.006 14.664 1.00 60.48 238 GLU B C 1
ATOM 5988 O O . GLU B 2 238 ? -3.303 19.816 14.413 1.00 60.48 238 GLU B O 1
ATOM 5994 N N . PRO B 2 239 ? -2.762 21.674 15.546 1.00 56.58 239 PRO B N 1
ATOM 5995 C CA . PRO B 2 239 ? -1.662 20.980 16.230 1.00 56.58 239 PRO B CA 1
ATOM 5996 C C . PRO B 2 239 ? -2.136 19.969 17.257 1.00 56.58 239 PRO B C 1
ATOM 5997 O O . PRO B 2 239 ? -1.464 18.952 17.470 1.00 56.58 239 PRO B O 1
ATOM 6001 N N . THR B 2 240 ? -3.279 20.213 17.899 1.00 57.31 240 THR B N 1
ATOM 6002 C CA . THR B 2 240 ? -3.811 19.329 18.926 1.00 57.31 240 THR B CA 1
ATOM 6003 C C . THR B 2 240 ? -4.816 18.326 18.371 1.00 57.31 240 THR B C 1
ATOM 6004 O O . THR B 2 240 ? -5.675 17.841 19.115 1.00 57.31 240 THR B O 1
ATOM 6008 N N . SER B 2 241 ? -4.726 18.006 17.083 1.00 58.50 241 SER B N 1
ATOM 6009 C CA . SER B 2 241 ? -5.645 17.057 16.471 1.00 58.50 241 SER B CA 1
ATOM 6010 C C . SER B 2 241 ? -5.240 15.633 16.827 1.00 58.50 241 SER B C 1
ATOM 6011 O O . SER B 2 241 ? -4.135 15.190 16.496 1.00 58.50 241 SER B O 1
ATOM 6014 N N . GLY B 2 242 ? -6.134 14.918 17.505 1.00 58.28 242 GLY B N 1
ATOM 6015 C CA . GLY B 2 242 ? -5.872 13.548 17.894 1.00 58.28 242 GLY B CA 1
ATOM 6016 C C . GLY B 2 242 ? -4.986 13.378 19.106 1.00 58.28 242 GLY B C 1
ATOM 6017 O O . GLY B 2 242 ? -4.437 12.287 19.302 1.00 58.28 242 GLY B O 1
ATOM 6018 N N . LEU B 2 243 ? -4.825 14.414 19.924 1.00 57.50 243 LEU B N 1
ATOM 6019 C CA . LEU B 2 243 ? -3.984 14.359 21.108 1.00 57.50 243 LEU B CA 1
ATOM 6020 C C . LEU B 2 243 ? -4.840 14.359 22.368 1.00 57.50 243 LEU B C 1
ATOM 6021 O O . LEU B 2 243 ? -5.962 14.874 22.378 1.00 57.50 243 LEU B O 1
ATOM 6026 N N . ASP B 2 244 ? -4.295 13.773 23.431 1.00 64.64 244 ASP B N 1
ATOM 6027 C CA . ASP B 2 244 ? -4.983 13.759 24.713 1.00 64.64 244 ASP B CA 1
ATOM 6028 C C . ASP B 2 244 ? -5.070 15.176 25.272 1.00 64.64 244 ASP B C 1
ATOM 6029 O O . ASP B 2 244 ? -4.285 16.057 24.911 1.00 64.64 244 ASP B O 1
ATOM 6034 N N . SER B 2 245 ? -6.046 15.389 26.161 1.00 63.50 245 SER B N 1
ATOM 6035 C CA . SER B 2 245 ? -6.280 16.720 26.716 1.00 63.50 245 SER B CA 1
ATOM 6036 C C . SER B 2 245 ? -5.025 17.283 27.374 1.00 63.50 245 SER B C 1
ATOM 6037 O O . SER B 2 245 ? -4.656 18.439 27.136 1.00 63.50 245 SER B O 1
ATOM 6040 N N . PHE B 2 246 ? -4.357 16.481 28.206 1.00 63.79 246 PHE B N 1
ATOM 6041 C CA . PHE B 2 246 ? -3.133 16.947 28.851 1.00 63.79 246 PHE B CA 1
ATOM 6042 C C . PHE B 2 246 ? -2.009 17.130 27.838 1.00 63.79 246 PHE B C 1
ATOM 6043 O O . PHE B 2 246 ? -1.240 18.095 27.923 1.00 63.79 246 PHE B O 1
ATOM 6051 N N . THR B 2 247 ? -1.901 16.217 26.869 1.00 60.21 247 THR B N 1
ATOM 6052 C CA . THR B 2 247 ? -0.892 16.366 25.825 1.00 60.21 247 THR B CA 1
ATOM 6053 C C . THR B 2 247 ? -1.161 17.603 24.978 1.00 60.21 247 THR B C 1
ATOM 6054 O O . THR B 2 247 ? -0.229 18.329 24.610 1.00 60.21 247 THR B O 1
ATOM 6058 N N . ALA B 2 248 ? -2.432 17.862 24.664 1.00 56.09 248 ALA B N 1
ATOM 6059 C CA . ALA B 2 248 ? -2.778 19.067 23.918 1.00 56.09 248 ALA B CA 1
ATOM 6060 C C . ALA B 2 248 ? -2.457 20.322 24.720 1.00 56.09 248 ALA B C 1
ATOM 6061 O O . ALA B 2 248 ? -1.964 21.310 24.165 1.00 56.09 248 ALA B O 1
ATOM 6063 N N . HIS B 2 249 ? -2.728 20.301 26.027 1.00 57.37 249 HIS B N 1
ATOM 6064 C CA . HIS B 2 249 ? -2.403 21.446 26.873 1.00 57.37 249 HIS B CA 1
ATOM 6065 C C . HIS B 2 249 ? -0.900 21.694 26.902 1.00 57.37 249 HIS B C 1
ATOM 6066 O O . HIS B 2 249 ? -0.444 22.839 26.809 1.00 57.37 249 HIS B O 1
ATOM 6073 N N . ASN B 2 250 ? -0.111 20.622 27.023 1.00 55.91 250 ASN B N 1
ATOM 6074 C CA . ASN B 2 250 ? 1.341 20.771 27.023 1.00 55.91 250 ASN B CA 1
ATOM 6075 C C . ASN B 2 250 ? 1.854 21.278 25.681 1.00 55.91 250 ASN B C 1
ATOM 6076 O O . ASN B 2 250 ? 2.776 22.101 25.640 1.00 55.91 250 ASN B O 1
ATOM 6081 N N . LEU B 2 251 ? 1.266 20.814 24.576 1.00 50.91 251 LEU B N 1
ATOM 6082 C CA . LEU B 2 251 ? 1.689 21.289 23.262 1.00 50.91 251 LEU B CA 1
ATOM 6083 C C . LEU B 2 251 ? 1.341 22.760 23.069 1.00 50.91 251 LEU B C 1
ATOM 6084 O O . LEU B 2 251 ? 2.130 23.522 22.497 1.00 50.91 251 LEU B O 1
ATOM 6089 N N . VAL B 2 252 ? 0.167 23.181 23.544 1.00 50.39 252 VAL B N 1
ATOM 6090 C CA . VAL B 2 252 ? -0.204 24.588 23.445 1.00 50.39 252 VAL B CA 1
ATOM 6091 C C . VAL B 2 252 ? 0.696 25.444 24.327 1.00 50.39 252 VAL B C 1
ATOM 6092 O O . VAL B 2 252 ? 1.068 26.560 23.946 1.00 50.39 252 VAL B O 1
ATOM 6096 N N . LYS B 2 253 ? 1.078 24.939 25.502 1.00 51.31 253 LYS B N 1
ATOM 6097 C CA . LYS B 2 253 ? 2.021 25.671 26.343 1.00 51.31 253 LYS B CA 1
ATOM 6098 C C . LYS B 2 253 ? 3.384 25.788 25.670 1.00 51.31 253 LYS B C 1
ATOM 6099 O O . LYS B 2 253 ? 4.034 26.836 25.751 1.00 51.31 253 LYS B O 1
ATOM 6105 N N . THR B 2 254 ? 3.828 24.726 24.994 1.00 47.03 254 THR B N 1
ATOM 6106 C CA . THR B 2 254 ? 5.097 24.784 24.272 1.00 47.03 254 THR B CA 1
ATOM 6107 C C . THR B 2 254 ? 5.029 25.781 23.120 1.00 47.03 254 THR B C 1
ATOM 6108 O O . THR B 2 254 ? 5.991 26.517 22.866 1.00 47.03 254 THR B O 1
ATOM 6112 N N . LEU B 2 255 ? 3.897 25.825 22.416 1.00 46.77 255 LEU B N 1
ATOM 6113 C CA . LEU B 2 255 ? 3.736 26.797 21.338 1.00 46.77 255 LEU B CA 1
ATOM 6114 C C . LEU B 2 255 ? 3.707 28.222 21.880 1.00 46.77 255 LEU B C 1
ATOM 6115 O O . LEU B 2 255 ? 4.268 29.138 21.267 1.00 46.77 255 LEU B O 1
ATOM 6120 N N . SER B 2 256 ? 3.067 28.428 23.033 1.00 48.00 256 SER B N 1
ATOM 6121 C CA . SER B 2 256 ? 3.071 29.750 23.652 1.00 48.00 256 SER B CA 1
ATOM 6122 C C . SER B 2 256 ? 4.474 30.143 24.099 1.00 48.00 256 SER B C 1
ATOM 6123 O O . SER B 2 256 ? 4.855 31.316 24.015 1.00 48.00 256 SER B O 1
ATOM 6126 N N . ARG B 2 257 ? 5.258 29.173 24.573 1.00 47.46 257 ARG B N 1
ATOM 6127 C CA . ARG B 2 257 ? 6.642 29.453 24.942 1.00 47.46 257 ARG B CA 1
ATOM 6128 C C . ARG B 2 257 ? 7.473 29.814 23.716 1.00 47.46 257 ARG B C 1
ATOM 6129 O O . ARG B 2 257 ? 8.321 30.712 23.776 1.00 47.46 257 ARG B O 1
ATOM 6137 N N . LEU B 2 258 ? 7.250 29.115 22.600 1.00 45.25 258 LEU B N 1
ATOM 6138 C CA . LEU B 2 258 ? 7.919 29.474 21.353 1.00 45.25 258 LEU B CA 1
ATOM 6139 C C . LEU B 2 258 ? 7.534 30.879 20.909 1.00 45.25 258 LEU B C 1
ATOM 6140 O O . LEU B 2 258 ? 8.376 31.637 20.413 1.00 45.25 258 LEU B O 1
ATOM 6145 N N . ALA B 2 259 ? 6.261 31.243 21.078 1.00 48.46 259 ALA B N 1
ATOM 6146 C CA . ALA B 2 259 ? 5.819 32.587 20.722 1.00 48.46 259 ALA B CA 1
ATOM 6147 C C . ALA B 2 259 ? 6.382 33.629 21.682 1.00 48.46 259 ALA B C 1
ATOM 6148 O O . ALA B 2 259 ? 6.503 34.807 21.327 1.00 48.46 259 ALA B O 1
ATOM 6150 N N . LYS B 2 260 ? 6.729 33.216 22.904 1.00 52.30 260 LYS B N 1
ATOM 6151 C CA . LYS B 2 260 ? 7.270 34.135 23.899 1.00 52.30 260 LYS B CA 1
ATOM 6152 C C . LYS B 2 260 ? 8.614 34.726 23.493 1.00 52.30 260 LYS B C 1
ATOM 6153 O O . LYS B 2 260 ? 9.032 35.729 24.081 1.00 52.30 260 LYS B O 1
ATOM 6159 N N . GLY B 2 261 ? 9.295 34.139 22.512 1.00 53.96 261 GLY B N 1
ATOM 6160 C CA . GLY B 2 261 ? 10.538 34.696 22.018 1.00 53.96 261 GLY B CA 1
ATOM 6161 C C . GLY B 2 261 ? 10.306 35.805 21.014 1.00 53.96 261 GLY B C 1
ATOM 6162 O O . GLY B 2 261 ? 9.463 36.681 21.232 1.00 53.96 261 GLY B O 1
ATOM 6163 N N . ASN B 2 262 ? 11.047 35.782 19.910 1.00 53.91 262 ASN B N 1
ATOM 6164 C CA . ASN B 2 262 ? 10.905 36.762 18.838 1.00 53.91 262 ASN B CA 1
ATOM 6165 C C . ASN B 2 262 ? 10.261 36.140 17.603 1.00 53.91 262 ASN B C 1
ATOM 6166 O O . ASN B 2 262 ? 10.583 36.494 16.467 1.00 53.91 262 ASN B O 1
ATOM 6171 N N . ARG B 2 263 ? 9.341 35.204 17.815 1.00 49.67 263 ARG B N 1
ATOM 6172 C CA . ARG B 2 263 ? 8.663 34.507 16.733 1.00 49.67 263 ARG B CA 1
ATOM 6173 C C . ARG B 2 263 ? 7.185 34.874 16.707 1.00 49.67 263 ARG B C 1
ATOM 6174 O O . ARG B 2 263 ? 6.594 35.227 17.732 1.00 49.67 263 ARG B O 1
ATOM 6182 N N . LEU B 2 264 ? 6.595 34.785 15.518 1.00 49.74 264 LEU B N 1
ATOM 6183 C CA . LEU B 2 264 ? 5.174 35.040 15.313 1.00 49.74 264 LEU B CA 1
ATOM 6184 C C . LEU B 2 264 ? 4.494 33.709 15.011 1.00 49.74 264 LEU B C 1
ATOM 6185 O O . LEU B 2 264 ? 4.694 33.132 13.938 1.00 49.74 264 LEU B O 1
ATOM 6190 N N . VAL B 2 265 ? 3.693 33.226 15.958 1.00 46.49 265 VAL B N 1
ATOM 6191 C CA . VAL B 2 265 ? 3.061 31.914 15.874 1.00 46.49 265 VAL B CA 1
ATOM 6192 C C . VAL B 2 265 ? 1.583 32.095 15.563 1.00 46.49 265 VAL B C 1
ATOM 6193 O O . VAL B 2 265 ? 0.878 32.836 16.259 1.00 46.49 265 VAL B O 1
ATOM 6197 N N . LEU B 2 266 ? 1.119 31.416 14.517 1.00 49.84 266 LEU B N 1
ATOM 6198 C CA . LEU B 2 266 ? -0.289 31.371 14.147 1.00 49.84 266 LEU B CA 1
ATOM 6199 C C . LEU B 2 266 ? -0.770 29.933 14.260 1.00 49.84 266 LEU B C 1
ATOM 6200 O O . LEU B 2 266 ? -0.056 29.005 13.867 1.00 49.84 266 LEU B O 1
ATOM 6205 N N . ILE B 2 267 ? -1.970 29.747 14.805 1.00 52.79 267 ILE B N 1
ATOM 6206 C CA . ILE B 2 267 ? -2.526 28.422 15.053 1.00 52.79 267 ILE B CA 1
ATOM 6207 C C . ILE B 2 267 ? -3.942 28.372 14.497 1.00 52.79 267 ILE B C 1
ATOM 6208 O O . ILE B 2 267 ? -4.718 29.320 14.663 1.00 52.79 267 ILE B O 1
ATOM 6213 N N . SER B 2 268 ? -4.279 27.268 13.830 1.00 57.69 268 SER B N 1
ATOM 6214 C CA . SER B 2 268 ? -5.628 27.033 13.325 1.00 57.69 268 SER B CA 1
ATOM 6215 C C . SER B 2 268 ? -6.245 25.899 14.135 1.00 57.69 268 SER B C 1
ATOM 6216 O O . SER B 2 268 ? -5.866 24.735 13.972 1.00 57.69 268 SER B O 1
ATOM 6219 N N . LEU B 2 269 ? -7.198 26.239 15.001 1.00 59.72 269 LEU B N 1
ATOM 6220 C CA . LEU B 2 269 ? -7.854 25.267 15.865 1.00 59.72 269 LEU B CA 1
ATOM 6221 C C . LEU B 2 269 ? -9.362 25.398 15.719 1.00 59.72 269 LEU B C 1
ATOM 6222 O O . LEU B 2 269 ? -9.889 26.513 15.656 1.00 59.72 269 LEU B O 1
ATOM 6227 N N . HIS B 2 270 ? -10.049 24.257 15.666 1.00 68.33 270 HIS B N 1
ATOM 6228 C CA . HIS B 2 270 ? -11.500 24.259 15.485 1.00 68.33 270 HIS B CA 1
ATOM 6229 C C . HIS B 2 270 ? -12.227 24.425 16.818 1.00 68.33 270 HIS B C 1
ATOM 6230 O O . HIS B 2 270 ? -12.997 25.372 17.005 1.00 68.33 270 HIS B O 1
ATOM 6237 N N . GLN B 2 271 ? -11.993 23.508 17.757 1.00 71.64 271 GLN B N 1
ATOM 6238 C CA . GLN B 2 271 ? -12.713 23.507 19.024 1.00 71.64 271 GLN B CA 1
ATOM 6239 C C . GLN B 2 271 ? -11.740 23.445 20.191 1.00 71.64 271 GLN B C 1
ATOM 6240 O O . GLN B 2 271 ? -11.191 22.369 20.472 1.00 71.64 271 GLN B O 1
ATOM 6246 N N . PRO B 2 272 ? -11.493 24.552 20.895 1.00 67.83 272 PRO B N 1
ATOM 6247 C CA . PRO B 2 272 ? -10.761 24.466 22.165 1.00 67.83 272 PRO B CA 1
ATOM 6248 C C . PRO B 2 272 ? -11.680 24.038 23.299 1.00 67.83 272 PRO B C 1
ATOM 6249 O O . PRO B 2 272 ? -12.724 24.659 23.525 1.00 67.83 272 PRO B O 1
ATOM 6253 N N . ARG B 2 273 ? -11.309 22.977 24.018 1.00 66.65 273 ARG B N 1
ATOM 6254 C CA . ARG B 2 273 ? -12.196 22.364 25.009 1.00 66.65 273 ARG B CA 1
ATOM 6255 C C . ARG B 2 273 ? -12.038 23.054 26.366 1.00 66.65 273 ARG B C 1
ATOM 6256 O O . ARG B 2 273 ? -11.848 22.428 27.411 1.00 66.65 273 ARG B O 1
ATOM 6264 N N . SER B 2 274 ? -12.141 24.384 26.331 1.00 66.15 274 SER B N 1
ATOM 6265 C CA . SER B 2 274 ? -12.198 25.232 27.520 1.00 66.15 274 SER B CA 1
ATOM 6266 C C . SER B 2 274 ? -10.951 25.157 28.397 1.00 66.15 274 SER B C 1
ATOM 6267 O O . SER B 2 274 ? -10.981 25.595 29.551 1.00 66.15 274 SER B O 1
ATOM 6270 N N . ASP B 2 275 ? -9.852 24.614 27.872 1.00 65.08 275 ASP B N 1
ATOM 6271 C CA . ASP B 2 275 ? -8.566 24.742 28.551 1.00 65.08 275 ASP B CA 1
ATOM 6272 C C . ASP B 2 275 ? -7.554 25.332 27.581 1.00 65.08 275 ASP B C 1
ATOM 6273 O O . ASP B 2 275 ? -6.668 26.097 27.977 1.00 65.08 275 ASP B O 1
ATOM 6278 N N . ILE B 2 276 ? -7.684 24.975 26.302 1.00 60.34 276 ILE B N 1
ATOM 6279 C CA . ILE B 2 276 ? -6.833 25.559 25.271 1.00 60.34 276 ILE B CA 1
ATOM 6280 C C . ILE B 2 276 ? -7.203 27.019 25.047 1.00 60.34 276 ILE B C 1
ATOM 6281 O O . ILE B 2 276 ? -6.349 27.850 24.711 1.00 60.34 276 ILE B O 1
ATOM 6286 N N . PHE B 2 277 ? -8.481 27.357 25.238 1.00 60.50 277 PHE B N 1
ATOM 6287 C CA . PHE B 2 277 ? -8.922 28.736 25.061 1.00 60.50 277 PHE B CA 1
ATOM 6288 C C . PHE B 2 277 ? -8.312 29.655 26.113 1.00 60.50 277 PHE B C 1
ATOM 6289 O O . PHE B 2 277 ? -8.052 30.833 25.840 1.00 60.50 277 PHE B O 1
ATOM 6297 N N . ARG B 2 278 ? -8.077 29.137 27.321 1.00 63.33 278 ARG B N 1
ATOM 6298 C CA . ARG B 2 278 ? -7.508 29.955 28.385 1.00 63.33 278 ARG B CA 1
ATOM 6299 C C . ARG B 2 278 ? -6.040 30.285 28.146 1.00 63.33 278 ARG B C 1
ATOM 6300 O O . ARG B 2 278 ? -5.518 31.214 28.772 1.00 63.33 278 ARG B O 1
ATOM 6308 N N . LEU B 2 279 ? -5.366 29.551 27.262 1.00 58.30 279 LEU B N 1
ATOM 6309 C CA . LEU B 2 279 ? -3.962 29.797 26.964 1.00 58.30 279 LEU B CA 1
ATOM 6310 C C . LEU B 2 279 ? -3.756 30.683 25.743 1.00 58.30 279 LEU B C 1
ATOM 6311 O O . LEU B 2 279 ? -2.607 31.004 25.419 1.00 58.30 279 LEU B O 1
ATOM 6316 N N . PHE B 2 280 ? -4.827 31.082 25.063 1.00 59.28 280 PHE B N 1
ATOM 6317 C CA . PHE B 2 280 ? -4.691 31.894 23.863 1.00 59.28 280 PHE B CA 1
ATOM 6318 C C . PHE B 2 280 ? -4.311 33.326 24.218 1.00 59.28 280 PHE B C 1
ATOM 6319 O O . PHE B 2 280 ? -4.887 33.934 25.125 1.00 59.28 280 PHE B O 1
ATOM 6327 N N . ASP B 2 281 ? -3.332 33.866 23.491 1.00 59.67 281 ASP B N 1
ATOM 6328 C CA . ASP B 2 281 ? -2.956 35.269 23.660 1.00 59.67 281 ASP B CA 1
ATOM 6329 C C . ASP B 2 281 ? -3.866 36.160 22.818 1.00 59.67 281 ASP B C 1
ATOM 6330 O O . ASP B 2 281 ? -4.528 37.064 23.338 1.00 59.67 281 ASP B O 1
ATOM 6335 N N . LEU B 2 282 ? -3.907 35.911 21.513 1.00 57.30 282 LEU B N 1
ATOM 6336 C CA . LEU B 2 282 ? -4.815 36.589 20.602 1.00 57.30 282 LEU B CA 1
ATOM 6337 C C . LEU B 2 282 ? -5.664 35.555 19.878 1.00 57.30 282 LEU B C 1
ATOM 6338 O O . LEU B 2 282 ? -5.176 34.490 19.488 1.00 57.30 282 LEU B O 1
ATOM 6343 N N . VAL B 2 283 ? -6.943 35.874 19.698 1.00 59.07 283 VAL B N 1
ATOM 6344 C CA . VAL B 2 283 ? -7.891 34.952 19.089 1.00 59.07 283 VAL B CA 1
ATOM 6345 C C . VAL B 2 283 ? -8.624 35.658 17.956 1.00 59.07 283 VAL B C 1
ATOM 6346 O O . VAL B 2 283 ? -8.870 36.868 18.002 1.00 59.07 283 VAL B O 1
ATOM 6350 N N . LEU B 2 284 ? -8.947 34.891 16.916 1.00 61.19 284 LEU B N 1
ATOM 6351 C CA . LEU B 2 284 ? -9.680 35.377 15.752 1.00 61.19 284 LEU B CA 1
ATOM 6352 C C . LEU B 2 284 ? -10.891 34.476 15.543 1.00 61.19 284 LEU B C 1
ATOM 6353 O O . LEU B 2 284 ? -10.744 33.313 15.152 1.00 61.19 284 LEU B O 1
ATOM 6358 N N . LEU B 2 285 ? -12.080 35.012 15.807 1.00 67.18 285 LEU B N 1
ATOM 6359 C CA . LEU B 2 285 ? -13.322 34.264 15.672 1.00 67.18 285 LEU B CA 1
ATOM 6360 C C . LEU B 2 285 ? -13.876 34.432 14.264 1.00 67.18 285 LEU B C 1
ATOM 6361 O O . LEU B 2 285 ? -14.106 35.558 13.812 1.00 67.18 285 LEU B O 1
ATOM 6366 N N . MET B 2 286 ? -14.089 33.313 13.575 1.00 73.17 286 MET B N 1
ATOM 6367 C CA . MET B 2 286 ? -14.577 33.314 12.202 1.00 73.17 286 MET B CA 1
ATOM 6368 C C . MET B 2 286 ? -15.886 32.543 12.129 1.00 73.17 286 MET B C 1
ATOM 6369 O O . MET B 2 286 ? -15.991 31.438 12.672 1.00 73.17 286 MET B O 1
ATOM 6374 N N . THR B 2 287 ? -16.878 33.124 11.461 1.00 79.16 287 THR B N 1
ATOM 6375 C CA . THR B 2 287 ? -18.183 32.495 11.271 1.00 79.16 287 THR B CA 1
ATOM 6376 C C . THR B 2 287 ? -18.517 32.552 9.786 1.00 79.16 287 THR B C 1
ATOM 6377 O O . THR B 2 287 ? -18.682 33.639 9.223 1.00 79.16 287 THR B O 1
ATOM 6381 N N . SER B 2 288 ? -18.591 31.380 9.151 1.00 81.87 288 SER B N 1
ATOM 6382 C CA . SER B 2 288 ? -18.967 31.263 7.738 1.00 81.87 288 SER B CA 1
ATOM 6383 C C . SER B 2 288 ? -18.070 32.124 6.847 1.00 81.87 288 SER B C 1
ATOM 6384 O O . SER B 2 288 ? -18.487 32.626 5.800 1.00 81.87 288 SER B O 1
ATOM 6387 N N . GLY B 2 289 ? -16.825 32.305 7.283 1.00 78.72 289 GLY B N 1
ATOM 6388 C CA . GLY B 2 289 ? -15.846 33.050 6.526 1.00 78.72 289 GLY B CA 1
ATOM 6389 C C . GLY B 2 289 ? -15.644 34.487 6.956 1.00 78.72 289 GLY B C 1
ATOM 6390 O O . GLY B 2 289 ? -14.662 35.108 6.527 1.00 78.72 289 GLY B O 1
ATOM 6391 N N . THR B 2 290 ? -16.533 35.044 7.797 1.00 77.78 290 THR B N 1
ATOM 6392 C CA . THR B 2 290 ? -16.293 36.436 8.149 1.00 77.78 290 THR B CA 1
ATOM 6393 C C . THR B 2 290 ? -15.875 36.561 9.611 1.00 77.78 290 THR B C 1
ATOM 6394 O O . THR B 2 290 ? -16.366 35.810 10.462 1.00 77.78 290 THR B O 1
ATOM 6398 N N . PRO B 2 291 ? -14.955 37.474 9.928 1.00 74.36 291 PRO B N 1
ATOM 6399 C CA . PRO B 2 291 ? -14.523 37.631 11.322 1.00 74.36 291 PRO B CA 1
ATOM 6400 C C . PRO B 2 291 ? -15.550 38.378 12.158 1.00 74.36 291 PRO B C 1
ATOM 6401 O O . PRO B 2 291 ? -16.227 39.294 11.685 1.00 74.36 291 PRO B O 1
ATOM 6405 N N . ILE B 2 292 ? -15.659 37.970 13.421 1.00 70.00 292 ILE B N 1
ATOM 6406 C CA . ILE B 2 292 ? -16.550 38.604 14.378 1.00 70.00 292 ILE B CA 1
ATOM 6407 C C . ILE B 2 292 ? -15.777 39.322 15.477 1.00 70.00 292 ILE B C 1
ATOM 6408 O O . ILE B 2 292 ? -16.115 40.451 15.840 1.00 70.00 292 ILE B O 1
ATOM 6413 N N . TYR B 2 293 ? -14.736 38.689 16.014 1.00 64.47 293 TYR B N 1
ATOM 6414 C CA . TYR B 2 293 ? -13.943 39.271 17.085 1.00 64.47 293 TYR B CA 1
ATOM 6415 C C . TYR B 2 293 ? -12.465 39.060 16.797 1.00 64.47 293 TYR B C 1
ATOM 6416 O O . TYR B 2 293 ? -12.069 38.017 16.268 1.00 64.47 293 TYR B O 1
ATOM 6425 N N . LEU B 2 294 ? -11.656 40.055 17.151 1.00 61.03 294 LEU B N 1
ATOM 6426 C CA . LEU B 2 294 ? -10.210 39.979 16.975 1.00 61.03 294 LEU B CA 1
ATOM 6427 C C . LEU B 2 294 ? -9.549 40.697 18.139 1.00 61.03 294 LEU B C 1
ATOM 6428 O O . LEU B 2 294 ? -9.692 41.916 18.276 1.00 61.03 294 LEU B O 1
ATOM 6433 N N . GLY B 2 295 ? -8.835 39.950 18.968 1.00 61.14 295 GLY B N 1
ATOM 6434 C CA . GLY B 2 295 ? -8.176 40.530 20.118 1.00 61.14 295 GLY B CA 1
ATOM 6435 C C . GLY B 2 295 ? -7.837 39.458 21.136 1.00 61.14 295 GLY B C 1
ATOM 6436 O O . GLY B 2 295 ? -7.756 38.272 20.818 1.00 61.14 295 GLY B O 1
ATOM 6437 N N . ALA B 2 296 ? -7.637 39.913 22.371 1.00 62.09 296 ALA B N 1
ATOM 6438 C CA . ALA B 2 296 ? -7.300 39.004 23.458 1.00 62.09 296 ALA B CA 1
ATOM 6439 C C . ALA B 2 296 ? -8.475 38.087 23.775 1.00 62.09 296 ALA B C 1
ATOM 6440 O O . ALA B 2 296 ? -9.640 38.475 23.652 1.00 62.09 296 ALA B O 1
ATOM 6442 N N . ALA B 2 297 ? -8.160 36.858 24.189 1.00 64.39 297 ALA B N 1
ATOM 6443 C CA . ALA B 2 297 ? -9.209 35.892 24.498 1.00 64.39 297 ALA B CA 1
ATOM 6444 C C . ALA B 2 297 ? -9.880 36.206 25.829 1.00 64.39 297 ALA B C 1
ATOM 6445 O O . ALA B 2 297 ? -11.109 36.129 25.943 1.00 64.39 297 ALA B O 1
ATOM 6447 N N . GLN B 2 298 ? -9.091 36.572 26.843 1.00 68.94 298 GLN B N 1
ATOM 6448 C CA . GLN B 2 298 ? -9.625 36.831 28.177 1.00 68.94 298 GLN B CA 1
ATOM 6449 C C . GLN B 2 298 ? -10.638 37.968 28.203 1.00 68.94 298 GLN B C 1
ATOM 6450 O O . GLN B 2 298 ? -11.377 38.091 29.186 1.00 68.94 298 GLN B O 1
ATOM 6456 N N . HIS B 2 299 ? -10.693 38.796 27.160 1.00 69.27 299 HIS B N 1
ATOM 6457 C CA . HIS B 2 299 ? -11.671 39.869 27.070 1.00 69.27 299 HIS B CA 1
ATOM 6458 C C . HIS B 2 299 ? -12.799 39.575 26.092 1.00 69.27 299 HIS B C 1
ATOM 6459 O O . HIS B 2 299 ? -13.768 40.343 26.050 1.00 69.27 299 HIS B O 1
ATOM 6466 N N . MET B 2 300 ? -12.702 38.488 25.319 1.00 69.26 300 MET B N 1
ATOM 6467 C CA . MET B 2 300 ? -13.695 38.184 24.291 1.00 69.26 300 MET B CA 1
ATOM 6468 C C . MET B 2 300 ? -15.110 38.211 24.855 1.00 69.26 300 MET B C 1
ATOM 6469 O O . MET B 2 300 ? -15.987 38.914 24.339 1.00 69.26 300 MET B O 1
ATOM 6474 N N . VAL B 2 301 ? -15.344 37.444 25.925 1.00 72.67 301 VAL B N 1
ATOM 6475 C CA . VAL B 2 301 ? -16.656 37.425 26.571 1.00 72.67 301 VAL B CA 1
ATOM 6476 C C . VAL B 2 301 ? -17.106 38.843 26.895 1.00 72.67 301 VAL B C 1
ATOM 6477 O O . VAL B 2 301 ? -18.239 39.240 26.597 1.00 72.67 301 VAL B O 1
ATOM 6481 N N . GLN B 2 302 ? -16.211 39.633 27.496 1.00 71.68 302 GLN B N 1
ATOM 6482 C CA . GLN B 2 302 ? -16.545 41.016 27.818 1.00 71.68 302 GLN B CA 1
ATOM 6483 C C . GLN B 2 302 ? -16.948 41.787 26.569 1.00 71.68 302 GLN B C 1
ATOM 6484 O O . GLN B 2 302 ? -17.937 42.530 26.581 1.00 71.68 302 GLN B O 1
ATOM 6490 N N . TYR B 2 303 ? -16.205 41.604 25.471 1.00 71.37 303 TYR B N 1
ATOM 6491 C CA . TYR B 2 303 ? -16.538 42.297 24.230 1.00 71.37 303 TYR B CA 1
ATOM 6492 C C . TYR B 2 303 ? -17.946 41.949 23.765 1.00 71.37 303 TYR B C 1
ATOM 6493 O O . TYR B 2 303 ? -18.616 42.765 23.122 1.00 71.37 303 TYR B O 1
ATOM 6502 N N . PHE B 2 304 ? -18.416 40.743 24.088 1.00 73.01 304 PHE B N 1
ATOM 6503 C CA . PHE B 2 304 ? -19.766 40.353 23.710 1.00 73.01 304 PHE B CA 1
ATOM 6504 C C . PHE B 2 304 ? -20.800 40.748 24.753 1.00 73.01 304 PHE B C 1
ATOM 6505 O O . PHE B 2 304 ? -21.992 40.806 24.433 1.00 73.01 304 PHE B O 1
ATOM 6513 N N . THR B 2 305 ? -20.375 41.026 25.988 1.00 76.29 305 THR B N 1
ATOM 6514 C CA . THR B 2 305 ? -21.327 41.443 27.011 1.00 76.29 305 THR B CA 1
ATOM 6515 C C . THR B 2 305 ? -21.688 42.916 26.852 1.00 76.29 305 THR B C 1
ATOM 6516 O O . THR B 2 305 ? -22.819 43.321 27.147 1.00 76.29 305 THR B O 1
ATOM 6520 N N . ALA B 2 306 ? -20.747 43.729 26.369 1.00 77.26 306 ALA B N 1
ATOM 6521 C CA . ALA B 2 306 ? -21.002 45.150 26.172 1.00 77.26 306 ALA B CA 1
ATOM 6522 C C . ALA B 2 306 ? -21.872 45.435 24.955 1.00 77.26 306 ALA B C 1
ATOM 6523 O O . ALA B 2 306 ? -22.353 46.564 24.814 1.00 77.26 306 ALA B O 1
ATOM 6525 N N . ILE B 2 307 ? -22.085 44.454 24.079 1.00 78.78 307 ILE B N 1
ATOM 6526 C CA . ILE B 2 307 ? -22.890 44.650 22.877 1.00 78.78 307 ILE B CA 1
ATOM 6527 C C . ILE B 2 307 ? -24.255 43.985 22.961 1.00 78.78 307 ILE B C 1
ATOM 6528 O O . ILE B 2 307 ? -25.124 44.289 22.128 1.00 78.78 307 ILE B O 1
ATOM 6533 N N . GLY B 2 308 ? -24.477 43.096 23.927 1.00 80.50 308 GLY B N 1
ATOM 6534 C CA . GLY B 2 308 ? -25.776 42.472 24.084 1.00 80.50 308 GLY B CA 1
ATOM 6535 C C . GLY B 2 308 ? -25.789 40.982 23.812 1.00 80.50 308 GLY B C 1
ATOM 6536 O O . GLY B 2 308 ? -26.804 40.436 23.370 1.00 80.50 308 GLY B O 1
ATOM 6537 N N . TYR B 2 309 ? -24.669 40.310 24.071 1.00 80.18 309 TYR B N 1
ATOM 6538 C CA . TYR B 2 309 ? -24.550 38.862 23.900 1.00 80.18 309 TYR B CA 1
ATOM 6539 C C . TYR B 2 309 ? -23.762 38.287 25.070 1.00 80.18 309 TYR B C 1
ATOM 6540 O O . TYR B 2 309 ? -22.578 37.956 24.939 1.00 80.18 309 TYR B O 1
ATOM 6549 N N . PRO B 2 310 ? -24.394 38.153 26.235 1.00 80.10 310 PRO B N 1
ATOM 6550 C CA . PRO B 2 310 ? -23.673 37.631 27.401 1.00 80.10 310 PRO B CA 1
ATOM 6551 C C . PRO B 2 310 ? -23.462 36.129 27.299 1.00 80.10 310 PRO B C 1
ATOM 6552 O O . PRO B 2 310 ? -24.319 35.393 26.805 1.00 80.10 310 PRO B O 1
ATOM 6556 N N . CYS B 2 311 ? -22.306 35.680 27.772 1.00 79.46 311 CYS B N 1
ATOM 6557 C CA . CYS B 2 311 ? -22.005 34.254 27.778 1.00 79.46 311 CYS B CA 1
ATOM 6558 C C . CYS B 2 311 ? -22.606 33.605 29.020 1.00 79.46 311 CYS B C 1
ATOM 6559 O O . CYS B 2 311 ? -22.359 34.073 30.136 1.00 79.46 311 CYS B O 1
ATOM 6562 N N . PRO B 2 312 ? -23.393 32.542 28.871 1.00 78.70 312 PRO B N 1
ATOM 6563 C CA . PRO B 2 312 ? -24.020 31.924 30.043 1.00 78.70 312 PRO B CA 1
ATOM 6564 C C . PRO B 2 312 ? -23.003 31.199 30.909 1.00 78.70 312 PRO B C 1
ATOM 6565 O O . PRO B 2 312 ? -21.942 30.775 30.446 1.00 78.70 312 PRO B O 1
ATOM 6569 N N . ARG B 2 313 ? -23.344 31.069 32.189 1.00 79.49 313 ARG B N 1
ATOM 6570 C CA . ARG B 2 313 ? -22.485 30.360 33.126 1.00 79.49 313 ARG B CA 1
ATOM 6571 C C . ARG B 2 313 ? -22.378 28.889 32.739 1.00 79.49 313 ARG B C 1
ATOM 6572 O O . ARG B 2 313 ? -23.326 28.288 32.225 1.00 79.49 313 ARG B O 1
ATOM 6580 N N . TYR B 2 314 ? -21.196 28.315 32.982 1.00 74.39 314 TYR B N 1
ATOM 6581 C CA . TYR B 2 314 ? -20.912 26.911 32.676 1.00 74.39 314 TYR B CA 1
ATOM 6582 C C . TYR B 2 314 ? -21.055 26.636 31.180 1.00 74.39 314 TYR B C 1
ATOM 6583 O O . TYR B 2 314 ? -21.683 25.663 30.757 1.00 74.39 314 TYR B O 1
ATOM 6592 N N . SER B 2 315 ? -20.460 27.512 30.373 1.00 72.73 315 SER B N 1
ATOM 6593 C CA . SER B 2 315 ? -20.501 27.388 28.922 1.00 72.73 315 SER B CA 1
ATOM 6594 C C . SER B 2 315 ? -19.200 27.915 28.340 1.00 72.73 315 SER B C 1
ATOM 6595 O O . SER B 2 315 ? -18.808 29.051 28.623 1.00 72.73 315 SER B O 1
ATOM 6598 N N . ASN B 2 316 ? -18.539 27.091 27.536 1.00 71.82 316 ASN B N 1
ATOM 6599 C CA . ASN B 2 316 ? -17.285 27.478 26.907 1.00 71.82 316 ASN B CA 1
ATOM 6600 C C . ASN B 2 316 ? -17.505 28.687 26.004 1.00 71.82 316 ASN B C 1
ATOM 6601 O O . ASN B 2 316 ? -18.434 28.674 25.182 1.00 71.82 316 ASN B O 1
ATOM 6606 N N . PRO B 2 317 ? -16.697 29.744 26.126 1.00 69.84 317 PRO B N 1
ATOM 6607 C CA . PRO B 2 317 ? -16.915 30.926 25.274 1.00 69.84 317 PRO B CA 1
ATOM 6608 C C . PRO B 2 317 ? -16.775 30.632 23.793 1.00 69.84 317 PRO B C 1
ATOM 6609 O O . PRO B 2 317 ? -17.574 31.128 22.988 1.00 69.84 317 PRO B O 1
ATOM 6613 N N . ALA B 2 318 ? -15.777 29.833 23.408 1.00 70.54 318 ALA B N 1
ATOM 6614 C CA . ALA B 2 318 ? -15.579 29.522 21.997 1.00 70.54 318 ALA B CA 1
ATOM 6615 C C . ALA B 2 318 ? -16.789 28.799 21.419 1.00 70.54 318 ALA B C 1
ATOM 6616 O O . ALA B 2 318 ? -17.303 29.177 20.362 1.00 70.54 318 ALA B O 1
ATOM 6618 N N . ASP B 2 319 ? -17.261 27.755 22.104 1.00 73.37 319 ASP B N 1
ATOM 6619 C CA . ASP B 2 319 ? -18.401 26.991 21.606 1.00 73.37 319 ASP B CA 1
ATOM 6620 C C . ASP B 2 319 ? -19.639 27.870 21.475 1.00 73.37 319 ASP B C 1
ATOM 6621 O O . ASP B 2 319 ? -20.366 27.799 20.478 1.00 73.37 319 ASP B O 1
ATOM 6626 N N . PHE B 2 320 ? -19.884 28.721 22.474 1.00 73.66 320 PHE B N 1
ATOM 6627 C CA . PHE B 2 320 ? -21.069 29.572 22.454 1.00 73.66 320 PHE B CA 1
ATOM 6628 C C . PHE B 2 320 ? -20.994 30.605 21.336 1.00 73.66 320 PHE B C 1
ATOM 6629 O O . PHE B 2 320 ? -21.975 30.827 20.616 1.00 73.66 320 PHE B O 1
ATOM 6637 N N . TYR B 2 321 ? -19.839 31.246 21.167 1.00 72.35 321 TYR B N 1
ATOM 6638 C CA . TYR B 2 321 ? -19.723 32.275 20.144 1.00 72.35 321 TYR B CA 1
ATOM 6639 C C . TYR B 2 321 ? -19.512 31.703 18.747 1.00 72.35 321 TYR B C 1
ATOM 6640 O O . TYR B 2 321 ? -19.556 32.464 17.774 1.00 72.35 321 TYR B O 1
ATOM 6649 N N . VAL B 2 322 ? -19.290 30.393 18.619 1.00 74.42 322 VAL B N 1
ATOM 6650 C CA . VAL B 2 322 ? -19.351 29.773 17.299 1.00 74.42 322 VAL B CA 1
ATOM 6651 C C . VAL B 2 322 ? -20.768 29.308 16.984 1.00 74.42 322 VAL B C 1
ATOM 6652 O O . VAL B 2 322 ? -21.237 29.449 15.849 1.00 74.42 322 VAL B O 1
ATOM 6656 N N . ASP B 2 323 ? -21.484 28.762 17.973 1.00 78.85 323 ASP B N 1
ATOM 6657 C CA . ASP B 2 323 ? -22.857 28.341 17.709 1.00 78.85 323 ASP B CA 1
ATOM 6658 C C . ASP B 2 323 ? -23.788 29.538 17.558 1.00 78.85 323 ASP B C 1
ATOM 6659 O O . ASP B 2 323 ? -24.879 29.405 16.992 1.00 78.85 323 ASP B O 1
ATOM 6664 N N . LEU B 2 324 ? -23.377 30.709 18.053 1.00 79.87 324 LEU B N 1
ATOM 6665 C CA . LEU B 2 324 ? -24.150 31.923 17.823 1.00 79.87 324 LEU B CA 1
ATOM 6666 C C . LEU B 2 324 ? -24.126 32.352 16.362 1.00 79.87 324 LEU B C 1
ATOM 6667 O O . LEU B 2 324 ? -25.143 32.844 15.858 1.00 79.87 324 LEU B O 1
ATOM 6672 N N . THR B 2 325 ? -23.002 32.156 15.674 1.00 80.23 325 THR B N 1
ATOM 6673 C CA . THR B 2 325 ? -22.815 32.562 14.277 1.00 80.23 325 THR B CA 1
ATOM 6674 C C . THR B 2 325 ? -23.301 33.986 14.012 1.00 80.23 325 THR B C 1
ATOM 6675 O O . THR B 2 325 ? -22.703 34.954 14.483 1.00 80.23 325 THR B O 1
ATOM 6679 N N . MET B 2 392 ? 23.647 26.639 -1.662 1.00 71.27 392 MET B N 1
ATOM 6680 C CA . MET B 2 392 ? 23.562 26.290 -0.249 1.00 71.27 392 MET B CA 1
ATOM 6681 C C . MET B 2 392 ? 22.365 25.382 0.019 1.00 71.27 392 MET B C 1
ATOM 6682 O O . MET B 2 392 ? 21.217 25.813 -0.101 1.00 71.27 392 MET B O 1
ATOM 6687 N N . PRO B 2 393 ? 22.629 24.118 0.384 1.00 65.08 393 PRO B N 1
ATOM 6688 C CA . PRO B 2 393 ? 23.975 23.550 0.517 1.00 65.08 393 PRO B CA 1
ATOM 6689 C C . PRO B 2 393 ? 24.563 23.072 -0.811 1.00 65.08 393 PRO B C 1
ATOM 6690 O O . PRO B 2 393 ? 25.783 23.070 -0.976 1.00 65.08 393 PRO B O 1
ATOM 6694 N N . GLY B 2 394 ? 23.700 22.673 -1.742 1.00 60.22 394 GLY B N 1
ATOM 6695 C CA . GLY B 2 394 ? 24.150 22.193 -3.034 1.00 60.22 394 GLY B CA 1
ATOM 6696 C C . GLY B 2 394 ? 23.403 20.961 -3.500 1.00 60.22 394 GLY B C 1
ATOM 6697 O O . GLY B 2 394 ? 22.787 20.259 -2.693 1.00 60.22 394 GLY B O 1
ATOM 6698 N N . ALA B 2 395 ? 23.452 20.685 -4.805 1.00 54.69 395 ALA B N 1
ATOM 6699 C CA . ALA B 2 395 ? 22.738 19.531 -5.343 1.00 54.69 395 ALA B CA 1
ATOM 6700 C C . ALA B 2 395 ? 23.406 18.224 -4.933 1.00 54.69 395 ALA B C 1
ATOM 6701 O O . ALA B 2 395 ? 22.721 17.241 -4.623 1.00 54.69 395 ALA B O 1
ATOM 6703 N N . VAL B 2 396 ? 24.740 18.192 -4.922 1.00 55.48 396 VAL B N 1
ATOM 6704 C CA . VAL B 2 396 ? 25.450 16.970 -4.558 1.00 55.48 396 VAL B CA 1
ATOM 6705 C C . VAL B 2 396 ? 25.243 16.649 -3.083 1.00 55.48 396 VAL B C 1
ATOM 6706 O O . VAL B 2 396 ? 25.011 15.492 -2.711 1.00 55.48 396 VAL B O 1
ATOM 6710 N N . GLN B 2 397 ? 25.319 17.666 -2.220 1.00 58.17 397 GLN B N 1
ATOM 6711 C CA . GLN B 2 397 ? 25.075 17.446 -0.798 1.00 58.17 397 GLN B CA 1
ATOM 6712 C C . GLN B 2 397 ? 23.634 17.021 -0.546 1.00 58.17 397 GLN B C 1
ATOM 6713 O O . GLN B 2 397 ? 23.375 16.158 0.302 1.00 58.17 397 GLN B O 1
ATOM 6719 N N . GLN B 2 398 ? 22.685 17.615 -1.274 1.00 53.85 398 GLN B N 1
ATOM 6720 C CA . GLN B 2 398 ? 21.289 17.209 -1.149 1.00 53.85 398 GLN B CA 1
ATOM 6721 C C . GLN B 2 398 ? 21.108 15.751 -1.551 1.00 53.85 398 GLN B C 1
ATOM 6722 O O . GLN B 2 398 ? 20.418 14.988 -0.866 1.00 53.85 398 GLN B O 1
ATOM 6728 N N . PHE B 2 399 ? 21.726 15.347 -2.664 1.00 50.84 399 PHE B N 1
ATOM 6729 C CA . PHE B 2 399 ? 21.631 13.958 -3.105 1.00 50.84 399 PHE B CA 1
ATOM 6730 C C . PHE B 2 399 ? 22.243 13.011 -2.082 1.00 50.84 399 PHE B C 1
ATOM 6731 O O . PHE B 2 399 ? 21.675 11.952 -1.788 1.00 50.84 399 PHE B O 1
ATOM 6739 N N . THR B 2 400 ? 23.402 13.375 -1.530 1.00 52.14 400 THR B N 1
ATOM 6740 C CA . THR B 2 400 ? 24.056 12.525 -0.539 1.00 52.14 400 THR B CA 1
ATOM 6741 C C . THR B 2 400 ? 23.192 12.375 0.708 1.00 52.14 400 THR B C 1
ATOM 6742 O O . THR B 2 400 ? 22.994 11.262 1.211 1.00 52.14 400 THR B O 1
ATOM 6746 N N . THR B 2 401 ? 22.665 13.490 1.219 1.00 51.13 401 THR B N 1
ATOM 6747 C CA . THR B 2 401 ? 21.818 13.427 2.406 1.00 51.13 401 THR B CA 1
ATOM 6748 C C . THR B 2 401 ? 20.553 12.621 2.137 1.00 51.13 401 THR B C 1
ATOM 6749 O O . THR B 2 401 ? 20.124 11.826 2.982 1.00 51.13 401 THR B O 1
ATOM 6753 N N . LEU B 2 402 ? 19.952 12.798 0.956 1.00 49.41 402 LEU B N 1
ATOM 6754 C CA . LEU B 2 402 ? 18.727 12.076 0.633 1.00 49.41 402 LEU B CA 1
ATOM 6755 C C . LEU B 2 402 ? 18.976 10.577 0.534 1.00 49.41 402 LEU B C 1
ATOM 6756 O O . LEU B 2 402 ? 18.200 9.778 1.072 1.00 49.41 402 LEU B O 1
ATOM 6761 N N . ILE B 2 403 ? 20.052 10.173 -0.146 1.00 50.71 403 ILE B N 1
ATOM 6762 C CA . ILE B 2 403 ? 20.321 8.745 -0.277 1.00 50.71 403 ILE B CA 1
ATOM 6763 C C . ILE B 2 403 ? 20.705 8.143 1.069 1.00 50.71 403 ILE B C 1
ATOM 6764 O O . ILE B 2 403 ? 20.316 7.010 1.378 1.00 50.71 403 ILE B O 1
ATOM 6769 N N . ARG B 2 404 ? 21.432 8.889 1.908 1.00 52.03 404 ARG B N 1
ATOM 6770 C CA . ARG B 2 404 ? 21.775 8.376 3.230 1.00 52.03 404 ARG B CA 1
ATOM 6771 C C . ARG B 2 404 ? 20.529 8.194 4.087 1.00 52.03 404 ARG B C 1
ATOM 6772 O O . ARG B 2 404 ? 20.373 7.166 4.759 1.00 52.03 404 ARG B O 1
ATOM 6780 N N . ARG B 2 405 ? 19.626 9.177 4.068 1.00 51.07 405 ARG B N 1
ATOM 6781 C CA . ARG B 2 405 ? 18.389 9.064 4.833 1.00 51.07 405 ARG B CA 1
ATOM 6782 C C . ARG B 2 405 ? 17.532 7.909 4.329 1.00 51.07 405 ARG B C 1
ATOM 6783 O O . ARG B 2 405 ? 16.979 7.142 5.128 1.00 51.07 405 ARG B O 1
ATOM 6791 N N . GLN B 2 406 ? 17.420 7.762 3.006 1.00 54.41 406 GLN B N 1
ATOM 6792 C CA . GLN B 2 406 ? 16.618 6.681 2.443 1.00 54.41 406 GLN B CA 1
ATOM 6793 C C . GLN B 2 406 ? 17.193 5.320 2.812 1.00 54.41 406 GLN B C 1
ATOM 6794 O O . GLN B 2 406 ? 16.452 4.396 3.165 1.00 54.41 406 GLN B O 1
ATOM 6800 N N . ILE B 2 407 ? 18.519 5.178 2.743 1.00 53.87 407 ILE B N 1
ATOM 6801 C CA . ILE B 2 407 ? 19.147 3.912 3.102 1.00 53.87 407 ILE B CA 1
ATOM 6802 C C . ILE B 2 407 ? 18.945 3.615 4.583 1.00 53.87 407 ILE B C 1
ATOM 6803 O O . ILE B 2 407 ? 18.606 2.487 4.963 1.00 53.87 407 ILE B O 1
ATOM 6808 N N . SER B 2 408 ? 19.141 4.619 5.443 1.00 54.36 408 SER B N 1
ATOM 6809 C CA . SER B 2 408 ? 18.990 4.402 6.878 1.00 54.36 408 SER B CA 1
ATOM 6810 C C . SER B 2 408 ? 17.550 4.064 7.241 1.00 54.36 408 SER B C 1
ATOM 6811 O O . SER B 2 408 ? 17.300 3.335 8.207 1.00 54.36 408 SER B O 1
ATOM 6814 N N . ASN B 2 409 ? 16.586 4.586 6.479 1.00 55.28 409 ASN B N 1
ATOM 6815 C CA . ASN B 2 409 ? 15.188 4.283 6.762 1.00 55.28 409 ASN B CA 1
ATOM 6816 C C . ASN B 2 409 ? 14.777 2.924 6.206 1.00 55.28 409 ASN B C 1
ATOM 6817 O O . ASN B 2 409 ? 13.955 2.228 6.812 1.00 55.28 409 ASN B O 1
ATOM 6822 N N . ASP B 2 410 ? 15.336 2.525 5.062 1.00 58.93 410 ASP B N 1
ATOM 6823 C CA . ASP B 2 410 ? 14.899 1.292 4.419 1.00 58.93 410 ASP B CA 1
ATOM 6824 C C . ASP B 2 410 ? 15.606 0.061 4.970 1.00 58.93 410 ASP B C 1
ATOM 6825 O O . ASP B 2 410 ? 14.993 -1.009 5.052 1.00 58.93 410 ASP B O 1
ATOM 6830 N N . PHE B 2 411 ? 16.879 0.177 5.351 1.00 59.02 411 PHE B N 1
ATOM 6831 C CA . PHE B 2 411 ? 17.617 -0.972 5.860 1.00 59.02 411 PHE B CA 1
ATOM 6832 C C . PHE B 2 411 ? 17.215 -1.362 7.276 1.00 59.02 411 PHE B C 1
ATOM 6833 O O . PHE B 2 411 ? 17.669 -2.402 7.766 1.00 59.02 411 PHE B O 1
ATOM 6841 N N . ARG B 2 412 ? 16.382 -0.565 7.942 1.00 56.88 412 ARG B N 1
ATOM 6842 C CA . ARG B 2 412 ? 15.874 -0.895 9.265 1.00 56.88 412 ARG B CA 1
ATOM 6843 C C . ARG B 2 412 ? 14.459 -1.455 9.228 1.00 56.88 412 ARG B C 1
ATOM 6844 O O . ARG B 2 412 ? 13.942 -1.867 10.271 1.00 56.88 412 ARG B O 1
ATOM 6852 N N . ASP B 2 413 ? 13.822 -1.481 8.056 1.00 62.41 413 ASP B N 1
ATOM 6853 C CA . ASP B 2 413 ? 12.479 -2.042 7.910 1.00 62.41 413 ASP B CA 1
ATOM 6854 C C . ASP B 2 413 ? 12.613 -3.533 7.618 1.00 62.41 413 ASP B C 1
ATOM 6855 O O . ASP B 2 413 ? 12.560 -3.990 6.474 1.00 62.41 413 ASP B O 1
ATOM 6860 N N . LEU B 2 414 ? 12.796 -4.301 8.689 1.00 64.68 414 LEU B N 1
ATOM 6861 C CA . LEU B 2 414 ? 12.965 -5.747 8.607 1.00 64.68 414 LEU B CA 1
ATOM 6862 C C . LEU B 2 414 ? 11.737 -6.455 8.034 1.00 64.68 414 LEU B C 1
ATOM 6863 O O . LEU B 2 414 ? 11.900 -7.371 7.218 1.00 64.68 414 LEU B O 1
ATOM 6868 N N . PRO B 2 415 ? 10.503 -6.096 8.427 1.00 64.94 415 PRO B N 1
ATOM 6869 C CA . PRO B 2 415 ? 9.342 -6.783 7.830 1.00 64.94 415 PRO B CA 1
ATOM 6870 C C . PRO B 2 415 ? 9.255 -6.643 6.319 1.00 64.94 415 PRO B C 1
ATOM 6871 O O . PRO B 2 415 ? 8.993 -7.635 5.630 1.00 64.94 415 PRO B O 1
ATOM 6875 N N . THR B 2 416 ? 9.472 -5.440 5.781 1.00 62.86 416 THR B N 1
ATOM 6876 C CA . THR B 2 416 ? 9.363 -5.248 4.336 1.00 62.86 416 THR B CA 1
ATOM 6877 C C . THR B 2 416 ? 10.457 -6.003 3.590 1.00 62.86 416 THR B C 1
ATOM 6878 O O . THR B 2 416 ? 10.194 -6.629 2.554 1.00 62.86 416 THR B O 1
ATOM 6882 N N . LEU B 2 417 ? 11.691 -5.952 4.098 1.00 61.59 417 LEU B N 1
ATOM 6883 C CA . LEU B 2 417 ? 12.781 -6.688 3.467 1.00 61.59 417 LEU B CA 1
ATOM 6884 C C . LEU B 2 417 ? 12.527 -8.189 3.509 1.00 61.59 417 LEU B C 1
ATOM 6885 O O . LEU B 2 417 ? 12.765 -8.895 2.522 1.00 61.59 417 LEU B O 1
ATOM 6890 N N . LEU B 2 418 ? 12.038 -8.694 4.645 1.00 63.78 418 LEU B N 1
ATOM 6891 C CA . LEU B 2 418 ? 11.731 -10.116 4.749 1.00 63.78 418 LEU B CA 1
ATOM 6892 C C . LEU B 2 418 ? 10.598 -10.507 3.809 1.00 63.78 418 LEU B C 1
ATOM 6893 O O . LEU B 2 418 ? 10.625 -11.591 3.219 1.00 63.78 418 LEU B O 1
ATOM 6898 N N . ILE B 2 419 ? 9.605 -9.631 3.640 1.00 62.23 419 ILE B N 1
ATOM 6899 C CA . ILE B 2 419 ? 8.500 -9.926 2.734 1.00 62.23 419 ILE B CA 1
ATOM 6900 C C . ILE B 2 419 ? 8.989 -9.979 1.291 1.00 62.23 419 ILE B C 1
ATOM 6901 O O . ILE B 2 419 ? 8.621 -10.882 0.528 1.00 62.23 419 ILE B O 1
ATOM 6906 N N . HIS B 2 420 ? 9.831 -9.021 0.895 1.00 60.51 420 HIS B N 1
ATOM 6907 C CA . HIS B 2 420 ? 10.367 -9.030 -0.464 1.00 60.51 420 HIS B CA 1
ATOM 6908 C C . HIS B 2 420 ? 11.243 -10.255 -0.704 1.00 60.51 420 HIS B C 1
ATOM 6909 O O . HIS B 2 420 ? 11.160 -10.890 -1.765 1.00 60.51 420 HIS B O 1
ATOM 6916 N N . GLY B 2 421 ? 12.086 -10.604 0.272 1.00 60.16 421 GLY B N 1
ATOM 6917 C CA . GLY B 2 421 ? 12.909 -11.793 0.133 1.00 60.16 421 GLY B CA 1
ATOM 6918 C C . GLY B 2 421 ? 12.087 -13.064 0.057 1.00 60.16 421 GLY B C 1
ATOM 6919 O O . GLY B 2 421 ? 12.406 -13.974 -0.709 1.00 60.16 421 GLY B O 1
ATOM 6920 N N . ALA B 2 422 ? 11.012 -13.140 0.846 1.00 62.12 422 ALA B N 1
ATOM 6921 C CA . ALA B 2 422 ? 10.129 -14.297 0.791 1.00 62.12 422 ALA B CA 1
ATOM 6922 C C . ALA B 2 422 ? 9.447 -14.401 -0.564 1.00 62.12 422 ALA B C 1
ATOM 6923 O O . ALA B 2 422 ? 9.346 -15.495 -1.127 1.00 62.12 422 ALA B O 1
ATOM 6925 N N . GLU B 2 423 ? 8.977 -13.274 -1.105 1.00 63.98 423 GLU B N 1
ATOM 6926 C CA . GLU B 2 423 ? 8.387 -13.281 -2.441 1.00 63.98 423 GLU B CA 1
ATOM 6927 C C . GLU B 2 423 ? 9.384 -13.790 -3.475 1.00 63.98 423 GLU B C 1
ATOM 6928 O O . GLU B 2 423 ? 9.070 -14.683 -4.276 1.00 63.98 423 GLU B O 1
ATOM 6934 N N . ALA B 2 424 ? 10.595 -13.226 -3.472 1.00 60.59 424 ALA B N 1
ATOM 6935 C CA . ALA B 2 424 ? 11.601 -13.618 -4.454 1.00 60.59 424 ALA B CA 1
ATOM 6936 C C . ALA B 2 424 ? 11.945 -15.097 -4.329 1.00 60.59 424 ALA B C 1
ATOM 6937 O O . ALA B 2 424 ? 11.987 -15.822 -5.331 1.00 60.59 424 ALA B O 1
ATOM 6939 N N . CYS B 2 425 ? 12.192 -15.563 -3.102 1.00 63.33 425 CYS B N 1
ATOM 6940 C CA . CYS B 2 425 ? 12.560 -16.959 -2.900 1.00 63.33 425 CYS B CA 1
ATOM 6941 C C . CYS B 2 425 ? 11.424 -17.893 -3.294 1.00 63.33 425 CYS B C 1
ATOM 6942 O O . CYS B 2 425 ? 11.661 -18.931 -3.920 1.00 63.33 425 CYS B O 1
ATOM 6945 N N . LEU B 2 426 ? 10.183 -17.538 -2.952 1.00 62.49 426 LEU B N 1
ATOM 6946 C CA . LEU B 2 426 ? 9.043 -18.379 -3.299 1.00 62.49 426 LEU B CA 1
ATOM 6947 C C . LEU B 2 426 ? 8.891 -18.502 -4.809 1.00 62.49 426 LEU B C 1
ATOM 6948 O O . LEU B 2 426 ? 8.752 -19.612 -5.338 1.00 62.49 426 LEU B O 1
ATOM 6953 N N . MET B 2 427 ? 8.919 -17.374 -5.524 1.00 62.18 427 MET B N 1
ATOM 6954 C CA . MET B 2 427 ? 8.771 -17.440 -6.976 1.00 62.18 427 MET B CA 1
ATOM 6955 C C . MET B 2 427 ? 9.937 -18.181 -7.621 1.00 62.18 427 MET B C 1
ATOM 6956 O O . MET B 2 427 ? 9.735 -18.991 -8.535 1.00 62.18 427 MET B O 1
ATOM 6961 N N . SER B 2 428 ? 11.165 -17.927 -7.154 1.00 60.95 428 SER B N 1
ATOM 6962 C CA . SER B 2 428 ? 12.327 -18.600 -7.726 1.00 60.95 428 SER B CA 1
ATOM 6963 C C . SER B 2 428 ? 12.251 -20.107 -7.513 1.00 60.95 428 SER B C 1
ATOM 6964 O O . SER B 2 428 ? 12.517 -20.887 -8.434 1.00 60.95 428 SER B O 1
ATOM 6967 N N . MET B 2 429 ? 11.881 -20.536 -6.303 1.00 62.76 429 MET B N 1
ATOM 6968 C CA . MET B 2 429 ? 11.780 -21.964 -6.025 1.00 62.76 429 MET B CA 1
ATOM 6969 C C . MET B 2 429 ? 10.655 -22.604 -6.826 1.00 62.76 429 MET B C 1
ATOM 6970 O O . MET B 2 429 ? 10.810 -23.718 -7.341 1.00 62.76 429 MET B O 1
ATOM 6975 N N . THR B 2 430 ? 9.516 -21.917 -6.947 1.00 59.01 430 THR B N 1
ATOM 6976 C CA . THR B 2 430 ? 8.413 -22.446 -7.740 1.00 59.01 430 THR B CA 1
ATOM 6977 C C . THR B 2 430 ? 8.828 -22.642 -9.192 1.00 59.01 430 THR B C 1
ATOM 6978 O O . THR B 2 430 ? 8.587 -23.702 -9.783 1.00 59.01 430 THR B O 1
ATOM 6982 N N . ILE B 2 431 ? 9.476 -21.633 -9.779 1.00 57.99 431 ILE B N 1
ATOM 6983 C CA . ILE B 2 431 ? 9.881 -21.726 -11.178 1.00 57.99 431 ILE B CA 1
ATOM 6984 C C . ILE B 2 431 ? 10.955 -22.794 -11.358 1.00 57.99 431 ILE B C 1
ATOM 6985 O O . ILE B 2 431 ? 10.939 -23.549 -12.338 1.00 57.99 431 ILE B O 1
ATOM 6990 N N . GLY B 2 432 ? 11.890 -22.894 -10.409 1.00 56.58 432 GLY B N 1
ATOM 6991 C CA . GLY B 2 432 ? 12.960 -23.867 -10.532 1.00 56.58 432 GLY B CA 1
ATOM 6992 C C . GLY B 2 432 ? 12.512 -25.301 -10.367 1.00 56.58 432 GLY B C 1
ATOM 6993 O O . GLY B 2 432 ? 13.016 -26.189 -11.062 1.00 56.58 432 GLY B O 1
ATOM 6994 N N . PHE B 2 433 ? 11.570 -25.558 -9.459 1.00 57.90 433 PHE B N 1
ATOM 6995 C CA . PHE B 2 433 ? 11.068 -26.910 -9.262 1.00 57.90 433 PHE B CA 1
ATOM 6996 C C . PHE B 2 433 ? 9.989 -27.293 -10.263 1.00 57.90 433 PHE B C 1
ATOM 6997 O O . PHE B 2 433 ? 9.790 -28.489 -10.509 1.00 57.90 433 PHE B O 1
ATOM 7005 N N . LEU B 2 434 ? 9.288 -26.316 -10.845 1.00 54.31 434 LEU B N 1
ATOM 7006 C CA . LEU B 2 434 ? 8.360 -26.625 -11.927 1.00 54.31 434 LEU B CA 1
ATOM 7007 C C . LEU B 2 434 ? 9.111 -27.049 -13.182 1.00 54.31 434 LEU B C 1
ATOM 7008 O O . LEU B 2 434 ? 8.697 -27.983 -13.879 1.00 54.31 434 LEU B O 1
ATOM 7013 N N . TYR B 2 435 ? 10.220 -26.376 -13.482 1.00 54.12 435 TYR B N 1
ATOM 7014 C CA . TYR B 2 435 ? 11.074 -26.698 -14.623 1.00 54.12 435 TYR B CA 1
ATOM 7015 C C . TYR B 2 435 ? 12.357 -27.392 -14.188 1.00 54.12 435 TYR B C 1
ATOM 7016 O O . TYR B 2 435 ? 13.434 -27.117 -14.725 1.00 54.12 435 TYR B O 1
ATOM 7025 N N . PHE B 2 436 ? 12.265 -28.282 -13.201 1.00 57.85 436 PHE B N 1
ATOM 7026 C CA . PHE B 2 436 ? 13.430 -28.996 -12.692 1.00 57.85 436 PHE B CA 1
ATOM 7027 C C . PHE B 2 436 ? 14.114 -29.780 -13.803 1.00 57.85 436 PHE B C 1
ATOM 7028 O O . PHE B 2 436 ? 13.543 -30.725 -14.355 1.00 57.85 436 PHE B O 1
ATOM 7036 N N . GLY B 2 437 ? 15.344 -29.380 -14.129 1.00 62.48 437 GLY B N 1
ATOM 7037 C CA . GLY B 2 437 ? 16.081 -29.981 -15.223 1.00 62.48 437 GLY B CA 1
ATOM 7038 C C . GLY B 2 437 ? 16.858 -31.230 -14.888 1.00 62.48 437 GLY B C 1
ATOM 7039 O O . GLY B 2 437 ? 17.225 -31.980 -15.797 1.00 62.48 437 GLY B O 1
ATOM 7040 N N . HIS B 2 438 ? 17.123 -31.480 -13.610 1.00 63.65 438 HIS B N 1
ATOM 7041 C CA . HIS B 2 438 ? 17.814 -32.690 -13.199 1.00 63.65 438 HIS B CA 1
ATOM 7042 C C . HIS B 2 438 ? 16.825 -33.847 -13.077 1.00 63.65 438 HIS B C 1
ATOM 7043 O O . HIS B 2 438 ? 15.606 -33.666 -13.101 1.00 63.65 438 HIS B O 1
ATOM 7050 N N . GLY B 2 439 ? 17.368 -35.054 -12.946 1.00 72.44 439 GLY B N 1
ATOM 7051 C CA . GLY B 2 439 ? 16.538 -36.235 -12.820 1.00 72.44 439 GLY B CA 1
ATOM 7052 C C . GLY B 2 439 ? 16.605 -37.155 -14.022 1.00 72.44 439 GLY B C 1
ATOM 7053 O O . GLY B 2 439 ? 17.656 -37.286 -14.657 1.00 72.44 439 GLY B O 1
ATOM 7054 N N . SER B 2 440 ? 15.482 -37.800 -14.344 1.00 76.84 440 SER B N 1
ATOM 7055 C CA . SER B 2 440 ? 15.463 -38.762 -15.441 1.00 76.84 440 SER B CA 1
ATOM 7056 C C . SER B 2 440 ? 15.386 -38.058 -16.792 1.00 76.84 440 SER B C 1
ATOM 7057 O O . SER B 2 440 ? 16.278 -38.203 -17.635 1.00 76.84 440 SER B O 1
ATOM 7060 N N . ILE B 2 441 ? 14.322 -37.291 -17.015 1.00 74.86 441 ILE B N 1
ATOM 7061 C CA . ILE B 2 441 ? 14.072 -36.637 -18.295 1.00 74.86 441 ILE B CA 1
ATOM 7062 C C . ILE B 2 441 ? 14.577 -35.203 -18.226 1.00 74.86 441 ILE B C 1
ATOM 7063 O O . ILE B 2 441 ? 14.401 -34.516 -17.211 1.00 74.86 441 ILE B O 1
ATOM 7068 N N . GLN B 2 442 ? 15.205 -34.749 -19.307 1.00 72.22 442 GLN B N 1
ATOM 7069 C CA . GLN B 2 442 ? 15.711 -33.387 -19.380 1.00 72.22 442 GLN B CA 1
ATOM 7070 C C . GLN B 2 442 ? 14.642 -32.446 -19.925 1.00 72.22 442 GLN B C 1
ATOM 7071 O O . GLN B 2 442 ? 13.615 -32.878 -20.456 1.00 72.22 442 GLN B O 1
ATOM 7077 N N . LEU B 2 443 ? 14.895 -31.147 -19.784 1.00 63.39 443 LEU B N 1
ATOM 7078 C CA . LEU B 2 443 ? 13.946 -30.145 -20.252 1.00 63.39 443 LEU B CA 1
ATOM 7079 C C . LEU B 2 443 ? 13.904 -30.114 -21.775 1.00 63.39 443 LEU B C 1
ATOM 7080 O O . LEU B 2 443 ? 14.944 -30.142 -22.439 1.00 63.39 443 LEU B O 1
ATOM 7085 N N . SER B 2 444 ? 12.694 -30.056 -22.325 1.00 63.12 444 SER B N 1
ATOM 7086 C CA . SER B 2 444 ? 12.526 -29.969 -23.765 1.00 63.12 444 SER B CA 1
ATOM 7087 C C . SER B 2 444 ? 12.819 -28.549 -24.251 1.00 63.12 444 SER B C 1
ATOM 7088 O O . SER B 2 444 ? 13.033 -27.621 -23.466 1.00 63.12 444 SER B O 1
ATOM 7091 N N . PHE B 2 445 ? 12.827 -28.388 -25.576 1.00 65.28 445 PHE B N 1
ATOM 7092 C CA . PHE B 2 445 ? 13.078 -27.072 -26.156 1.00 65.28 445 PHE B CA 1
ATOM 7093 C C . PHE B 2 445 ? 11.921 -26.119 -25.879 1.00 65.28 445 PHE B C 1
ATOM 7094 O O . PHE B 2 445 ? 12.138 -24.979 -25.449 1.00 65.28 445 PHE B O 1
ATOM 7102 N N . MET B 2 446 ? 10.686 -26.565 -26.123 1.00 64.17 446 MET B N 1
ATOM 7103 C CA . MET B 2 446 ? 9.528 -25.742 -25.796 1.00 64.17 446 MET B CA 1
ATOM 7104 C C . MET B 2 446 ? 9.435 -25.486 -24.298 1.00 64.17 446 MET B C 1
ATOM 7105 O O . MET B 2 446 ? 9.063 -24.384 -23.880 1.00 64.17 446 MET B O 1
ATOM 7110 N N . ASP B 2 447 ? 9.778 -26.484 -23.479 1.00 60.08 447 ASP B N 1
ATOM 7111 C CA . ASP B 2 447 ? 9.793 -26.281 -22.035 1.00 60.08 447 ASP B CA 1
ATOM 7112 C C . ASP B 2 447 ? 10.844 -25.259 -21.624 1.00 60.08 447 ASP B C 1
ATOM 7113 O O . ASP B 2 447 ? 10.588 -24.433 -20.742 1.00 60.08 447 ASP B O 1
ATOM 7118 N N . THR B 2 448 ? 12.020 -25.285 -22.256 1.00 55.81 448 THR B N 1
ATOM 7119 C CA . THR B 2 448 ? 13.047 -24.296 -21.942 1.00 55.81 448 THR B CA 1
ATOM 7120 C C . THR B 2 448 ? 12.615 -22.898 -22.371 1.00 55.81 448 THR B C 1
ATOM 7121 O O . THR B 2 448 ? 12.862 -21.918 -21.657 1.00 55.81 448 THR B O 1
ATOM 7125 N N . ALA B 2 449 ? 11.967 -22.787 -23.533 1.00 52.99 449 ALA B N 1
ATOM 7126 C CA . ALA B 2 449 ? 11.459 -21.493 -23.978 1.00 52.99 449 ALA B CA 1
ATOM 7127 C C . ALA B 2 449 ? 10.409 -20.958 -23.012 1.00 52.99 449 ALA B C 1
ATOM 7128 O O . ALA B 2 449 ? 10.417 -19.772 -22.659 1.00 52.99 449 ALA B O 1
ATOM 7130 N N . ALA B 2 450 ? 9.493 -21.826 -22.575 1.00 51.86 450 ALA B N 1
ATOM 7131 C CA . ALA B 2 450 ? 8.484 -21.415 -21.605 1.00 51.86 450 ALA B CA 1
ATOM 7132 C C . ALA B 2 450 ? 9.124 -21.007 -20.285 1.00 51.86 450 ALA B C 1
ATOM 7133 O O . ALA B 2 450 ? 8.693 -20.037 -19.653 1.00 51.86 450 ALA B O 1
ATOM 7135 N N . LEU B 2 451 ? 10.161 -21.732 -19.858 1.00 50.74 451 LEU B N 1
ATOM 7136 C CA . LEU B 2 451 ? 10.856 -21.383 -18.623 1.00 50.74 451 LEU B CA 1
ATOM 7137 C C . LEU B 2 451 ? 11.506 -20.010 -18.725 1.00 50.74 451 LEU B C 1
ATOM 7138 O O . LEU B 2 451 ? 11.402 -19.200 -17.797 1.00 50.74 451 LEU B O 1
ATOM 7143 N N . LEU B 2 452 ? 12.180 -19.731 -19.843 1.00 49.59 452 LEU B N 1
ATOM 7144 C CA . LEU B 2 452 ? 12.799 -18.421 -20.027 1.00 49.59 452 LEU B CA 1
ATOM 7145 C C . LEU B 2 452 ? 11.748 -17.316 -20.057 1.00 49.59 452 LEU B C 1
ATOM 7146 O O . LEU B 2 452 ? 11.918 -16.264 -19.424 1.00 49.59 452 LEU B O 1
ATOM 7151 N N . PHE B 2 453 ? 10.650 -17.539 -20.784 1.00 49.80 453 PHE B N 1
ATOM 7152 C CA . PHE B 2 453 ? 9.605 -16.524 -20.869 1.00 49.80 453 PHE B CA 1
ATOM 7153 C C . PHE B 2 453 ? 8.973 -16.265 -19.507 1.00 49.80 453 PHE B C 1
ATOM 7154 O O . PHE B 2 453 ? 8.669 -15.117 -19.163 1.00 49.80 453 PHE B O 1
ATOM 7162 N N . MET B 2 454 ? 8.787 -17.317 -18.705 1.00 52.17 454 MET B N 1
ATOM 7163 C CA . MET B 2 454 ? 8.209 -17.134 -17.378 1.00 52.17 454 MET B CA 1
ATOM 7164 C C . MET B 2 454 ? 9.186 -16.433 -16.443 1.00 52.17 454 MET B C 1
ATOM 7165 O O . MET B 2 454 ? 8.782 -15.573 -15.653 1.00 52.17 454 MET B O 1
ATOM 7170 N N . ILE B 2 455 ? 10.473 -16.779 -16.523 1.00 49.74 455 ILE B N 1
ATOM 7171 C CA . ILE B 2 455 ? 11.489 -16.068 -15.748 1.00 49.74 455 ILE B CA 1
ATOM 7172 C C . ILE B 2 455 ? 11.456 -14.583 -16.084 1.00 49.74 455 ILE B C 1
ATOM 7173 O O . ILE B 2 455 ? 11.583 -13.720 -15.207 1.00 49.74 455 ILE B O 1
ATOM 7178 N N . GLY B 2 456 ? 11.266 -14.267 -17.365 1.00 50.08 456 GLY B N 1
ATOM 7179 C CA . GLY B 2 456 ? 11.240 -12.872 -17.770 1.00 50.08 456 GLY B CA 1
ATOM 7180 C C . GLY B 2 456 ? 9.978 -12.146 -17.342 1.00 50.08 456 GLY B C 1
ATOM 7181 O O . GLY B 2 456 ? 10.026 -10.973 -16.962 1.00 50.08 456 GLY B O 1
ATOM 7182 N N . ALA B 2 457 ? 8.832 -12.829 -17.391 1.00 51.83 457 ALA B N 1
ATOM 7183 C CA . ALA B 2 457 ? 7.543 -12.161 -17.263 1.00 51.83 457 ALA B CA 1
ATOM 7184 C C . ALA B 2 457 ? 6.794 -12.460 -15.967 1.00 51.83 457 ALA B C 1
ATOM 7185 O O . ALA B 2 457 ? 5.627 -12.071 -15.853 1.00 51.83 457 ALA B O 1
ATOM 7187 N N . LEU B 2 458 ? 7.411 -13.130 -14.993 1.00 55.80 458 LEU B N 1
ATOM 7188 C CA . LEU B 2 458 ? 6.712 -13.385 -13.737 1.00 55.80 458 LEU B CA 1
ATOM 7189 C C . LEU B 2 458 ? 7.025 -12.365 -12.651 1.00 55.80 458 LEU B C 1
ATOM 7190 O O . LEU B 2 458 ? 6.162 -12.088 -11.809 1.00 55.80 458 LEU B O 1
ATOM 7195 N N . ILE B 2 459 ? 8.229 -11.802 -12.642 1.00 57.72 459 ILE B N 1
ATOM 7196 C CA . ILE B 2 459 ? 8.606 -10.799 -11.644 1.00 57.72 459 ILE B CA 1
ATOM 7197 C C . ILE B 2 459 ? 7.900 -9.446 -11.785 1.00 57.72 459 ILE B C 1
ATOM 7198 O O . ILE B 2 459 ? 7.737 -8.768 -10.757 1.00 57.72 459 ILE B O 1
ATOM 7203 N N . PRO B 2 460 ? 7.470 -8.983 -12.976 1.00 57.24 460 PRO B N 1
ATOM 7204 C CA . PRO B 2 460 ? 6.923 -7.616 -13.037 1.00 57.24 460 PRO B CA 1
ATOM 7205 C C . PRO B 2 460 ? 5.697 -7.407 -12.170 1.00 57.24 460 PRO B C 1
ATOM 7206 O O . PRO B 2 460 ? 5.477 -6.285 -11.711 1.00 57.24 460 PRO B O 1
ATOM 7210 N N . PHE B 2 461 ? 4.897 -8.446 -11.921 1.00 61.76 461 PHE B N 1
ATOM 7211 C CA . PHE B 2 461 ? 3.732 -8.294 -11.052 1.00 61.76 461 PHE B CA 1
ATOM 7212 C C . PHE B 2 461 ? 4.141 -7.803 -9.667 1.00 61.76 461 PHE B C 1
ATOM 7213 O O . PHE B 2 461 ? 3.724 -6.724 -9.222 1.00 61.76 461 PHE B O 1
ATOM 7221 N N . ASN B 2 462 ? 4.969 -8.587 -8.972 1.00 61.81 462 ASN B N 1
ATOM 7222 C CA . ASN B 2 462 ? 5.401 -8.208 -7.631 1.00 61.81 462 ASN B CA 1
ATOM 7223 C C . ASN B 2 462 ? 6.246 -6.941 -7.660 1.00 61.81 462 ASN B C 1
ATOM 7224 O O . ASN B 2 462 ? 6.183 -6.125 -6.733 1.00 61.81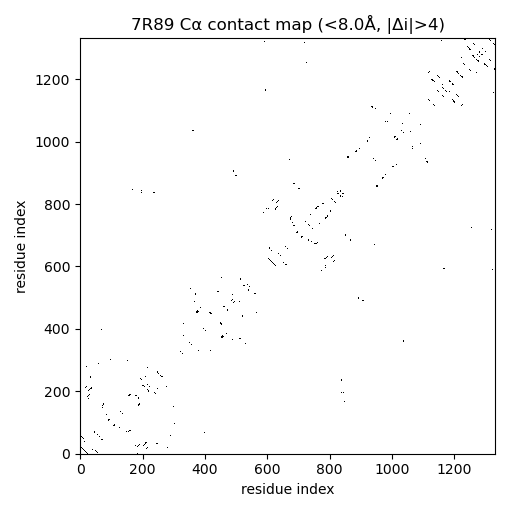 462 ASN B O 1
ATOM 7229 N N . VAL B 2 463 ? 7.042 -6.757 -8.718 1.00 58.17 463 VAL B N 1
ATOM 7230 C CA . VAL B 2 463 ? 7.865 -5.555 -8.822 1.00 58.17 463 VAL B CA 1
ATOM 7231 C C . VAL B 2 463 ? 6.987 -4.310 -8.862 1.00 58.17 463 VAL B C 1
ATOM 7232 O O . VAL B 2 463 ? 7.183 -3.366 -8.086 1.00 58.17 463 VAL B O 1
ATOM 7236 N N . ILE B 2 464 ? 6.012 -4.290 -9.776 1.00 57.43 464 ILE B N 1
ATOM 7237 C CA . ILE B 2 464 ? 5.076 -3.176 -9.876 1.00 57.43 464 ILE B CA 1
ATOM 7238 C C . ILE B 2 464 ? 4.362 -2.967 -8.550 1.00 57.43 464 ILE B C 1
ATOM 7239 O O . ILE B 2 464 ? 4.246 -1.838 -8.060 1.00 57.43 464 ILE B O 1
ATOM 7244 N N . LEU B 2 465 ? 3.872 -4.054 -7.947 1.00 59.41 465 LEU B N 1
ATOM 7245 C CA . LEU B 2 465 ? 3.134 -3.928 -6.693 1.00 59.41 465 LEU B CA 1
ATOM 7246 C C . LEU B 2 465 ? 3.974 -3.231 -5.627 1.00 59.41 465 LEU B C 1
ATOM 7247 O O . LEU B 2 465 ? 3.558 -2.212 -5.059 1.00 59.41 465 LEU B O 1
ATOM 7252 N N . ASP B 2 466 ? 5.172 -3.758 -5.359 1.00 59.33 466 ASP B N 1
ATOM 7253 C CA . ASP B 2 466 ? 6.011 -3.203 -4.302 1.00 59.33 466 ASP B CA 1
ATOM 7254 C C . ASP B 2 466 ? 6.425 -1.768 -4.611 1.00 59.33 466 ASP B C 1
ATOM 7255 O O . ASP B 2 466 ? 6.395 -0.902 -3.728 1.00 59.33 466 ASP B O 1
ATOM 7260 N N . VAL B 2 467 ? 6.810 -1.490 -5.860 1.00 54.89 467 VAL B N 1
ATOM 7261 C CA . VAL B 2 467 ? 7.310 -0.156 -6.181 1.00 54.89 467 VAL B CA 1
ATOM 7262 C C . VAL B 2 467 ? 6.191 0.875 -6.097 1.00 54.89 467 VAL B C 1
ATOM 7263 O O . VAL B 2 467 ? 6.379 1.965 -5.544 1.00 54.89 467 VAL B O 1
ATOM 7267 N N . ILE B 2 468 ? 5.009 0.553 -6.629 1.00 56.06 468 ILE B N 1
ATOM 7268 C CA . ILE B 2 468 ? 3.892 1.490 -6.568 1.00 56.06 468 ILE B CA 1
ATOM 7269 C C . ILE B 2 468 ? 3.452 1.706 -5.125 1.00 56.06 468 ILE B C 1
ATOM 7270 O O . ILE B 2 468 ? 3.135 2.834 -4.722 1.00 56.06 468 ILE B O 1
ATOM 7275 N N . SER B 2 469 ? 3.441 0.640 -4.315 1.00 57.32 469 SER B N 1
ATOM 7276 C CA . SER B 2 469 ? 3.065 0.794 -2.913 1.00 57.32 469 SER B CA 1
ATOM 7277 C C . SER B 2 469 ? 4.058 1.677 -2.168 1.00 57.32 469 SER B C 1
ATOM 7278 O O . SER B 2 469 ? 3.659 2.561 -1.399 1.00 57.32 469 SER B O 1
ATOM 7281 N N . LYS B 2 470 ? 5.358 1.466 -2.393 1.00 57.57 470 LYS B N 1
ATOM 7282 C CA . LYS B 2 470 ? 6.364 2.273 -1.710 1.00 57.57 470 LYS B CA 1
ATOM 7283 C C . LYS B 2 470 ? 6.330 3.720 -2.187 1.00 57.57 470 LYS B C 1
ATOM 7284 O O . LYS B 2 470 ? 6.589 4.643 -1.405 1.00 57.57 470 LYS B O 1
ATOM 7290 N N . CYS B 2 471 ? 6.010 3.940 -3.465 1.00 57.02 471 CYS B N 1
ATOM 7291 C CA . CYS B 2 471 ? 5.933 5.301 -3.981 1.00 57.02 471 CYS B CA 1
ATOM 7292 C C . CYS B 2 471 ? 4.722 6.044 -3.435 1.00 57.02 471 CYS B C 1
ATOM 7293 O O . CYS B 2 471 ? 4.829 7.225 -3.086 1.00 57.02 471 CYS B O 1
ATOM 7296 N N . TYR B 2 472 ? 3.569 5.379 -3.351 1.00 58.76 472 TYR B N 1
ATOM 7297 C CA . TYR B 2 472 ? 2.378 6.037 -2.834 1.00 58.76 472 TYR B CA 1
ATOM 7298 C C . TYR B 2 472 ? 2.358 6.097 -1.313 1.00 58.76 472 TYR B C 1
ATOM 7299 O O . TYR B 2 472 ? 1.546 6.837 -0.747 1.00 58.76 472 TYR B O 1
ATOM 7308 N N . SER B 2 473 ? 3.231 5.343 -0.642 1.00 59.74 473 SER B N 1
ATOM 7309 C CA . SER B 2 473 ? 3.395 5.494 0.798 1.00 59.74 473 SER B CA 1
ATOM 7310 C C . SER B 2 473 ? 4.307 6.659 1.159 1.00 59.74 473 SER B C 1
ATOM 7311 O O . SER B 2 473 ? 4.354 7.053 2.329 1.00 59.74 473 SER B O 1
ATOM 7314 N N . GLU B 2 474 ? 5.028 7.214 0.185 1.00 60.23 474 GLU B N 1
ATOM 7315 C CA . GLU B 2 474 ? 5.945 8.324 0.408 1.00 60.23 474 GLU B CA 1
ATOM 7316 C C . GLU B 2 474 ? 5.582 9.556 -0.412 1.00 60.23 474 GLU B C 1
ATOM 7317 O O . GLU B 2 474 ? 6.446 10.406 -0.653 1.00 60.23 474 GLU B O 1
ATOM 7323 N N . ARG B 2 475 ? 4.326 9.674 -0.848 1.00 60.40 475 ARG B N 1
ATOM 7324 C CA . ARG B 2 475 ? 3.944 10.780 -1.721 1.00 60.40 475 ARG B CA 1
ATOM 7325 C C . ARG B 2 475 ? 3.812 12.087 -0.947 1.00 60.40 475 ARG B C 1
ATOM 7326 O O . ARG B 2 475 ? 4.271 13.137 -1.411 1.00 60.40 475 ARG B O 1
ATOM 7334 N N . ALA B 2 476 ? 3.189 12.042 0.233 1.00 59.72 476 ALA B N 1
ATOM 7335 C CA . ALA B 2 476 ? 2.933 13.266 0.987 1.00 59.72 476 ALA B CA 1
ATOM 7336 C C . ALA B 2 476 ? 4.230 13.906 1.464 1.00 59.72 476 ALA B C 1
ATOM 7337 O O . ALA B 2 476 ? 4.407 15.127 1.360 1.00 59.72 476 ALA B O 1
ATOM 7339 N N . MET B 2 477 ? 5.148 13.097 1.999 1.00 58.99 477 MET B N 1
ATOM 7340 C CA . MET B 2 477 ? 6.418 13.629 2.481 1.00 58.99 477 MET B CA 1
ATOM 7341 C C . MET B 2 477 ? 7.211 14.265 1.346 1.00 58.99 477 MET B C 1
ATOM 7342 O O . MET B 2 477 ? 7.746 15.370 1.490 1.00 58.99 477 MET B O 1
ATOM 7347 N N . LEU B 2 478 ? 7.291 13.579 0.203 1.00 57.01 478 LEU B N 1
ATOM 7348 C CA . LEU B 2 478 ? 8.019 14.123 -0.939 1.00 57.01 478 LEU B CA 1
ATOM 7349 C C . LEU B 2 478 ? 7.379 15.412 -1.440 1.00 57.01 478 LEU B C 1
ATOM 7350 O O . LEU B 2 478 ? 8.080 16.388 -1.735 1.00 57.01 478 LEU B O 1
ATOM 7355 N N . TYR B 2 479 ? 6.047 15.436 -1.534 1.00 60.36 479 TYR B N 1
ATOM 7356 C CA . TYR B 2 479 ? 5.355 16.633 -2.002 1.00 60.36 479 TYR B CA 1
ATOM 7357 C C . TYR B 2 479 ? 5.607 17.813 -1.071 1.00 60.36 479 TYR B C 1
ATOM 7358 O O . TYR B 2 479 ? 5.904 18.925 -1.524 1.00 60.36 479 TYR B O 1
ATOM 7367 N N . TYR B 2 480 ? 5.498 17.588 0.239 1.00 58.60 480 TYR B N 1
ATOM 7368 C CA . TYR B 2 480 ? 5.680 18.678 1.189 1.00 58.60 480 TYR B CA 1
ATOM 7369 C C . TYR B 2 480 ? 7.128 19.143 1.262 1.00 58.60 480 TYR B C 1
ATOM 7370 O O . TYR B 2 480 ? 7.378 20.342 1.433 1.00 58.60 480 TYR B O 1
ATOM 7379 N N . GLU B 2 481 ? 8.093 18.231 1.120 1.00 57.75 481 GLU B N 1
ATOM 7380 C CA . GLU B 2 481 ? 9.492 18.634 1.094 1.00 57.75 481 GLU B CA 1
ATOM 7381 C C . GLU B 2 481 ? 9.869 19.344 -0.199 1.00 57.75 481 GLU B C 1
ATOM 7382 O O . GLU B 2 481 ? 10.784 20.174 -0.189 1.00 57.75 481 GLU B O 1
ATOM 7388 N N . LEU B 2 482 ? 9.189 19.039 -1.307 1.00 58.01 482 LEU B N 1
ATOM 7389 C CA . LEU B 2 482 ? 9.414 19.791 -2.536 1.00 58.01 482 LEU B CA 1
ATOM 7390 C C . LEU B 2 482 ? 8.766 21.167 -2.462 1.00 58.01 482 LEU B C 1
ATOM 7391 O O . LEU B 2 482 ? 9.301 22.143 -3.001 1.00 58.01 482 LEU B O 1
ATOM 7396 N N . GLU B 2 483 ? 7.611 21.263 -1.800 1.00 65.85 483 GLU B N 1
ATOM 7397 C CA . GLU B 2 483 ? 6.948 22.555 -1.657 1.00 65.85 483 GLU B CA 1
ATOM 7398 C C . GLU B 2 483 ? 7.711 23.464 -0.702 1.00 65.85 483 GLU B C 1
ATOM 7399 O O . GLU B 2 483 ? 7.819 24.673 -0.940 1.00 65.85 483 GLU B O 1
ATOM 7405 N N . ASP B 2 484 ? 8.254 22.902 0.382 1.00 61.12 484 ASP B N 1
ATOM 7406 C CA . ASP B 2 484 ? 9.018 23.701 1.332 1.00 61.12 484 ASP B CA 1
ATOM 7407 C C . ASP B 2 484 ? 10.364 24.142 0.772 1.00 61.12 484 ASP B C 1
ATOM 7408 O O . ASP B 2 484 ? 10.918 25.142 1.243 1.00 61.12 484 ASP B O 1
ATOM 7413 N N . GLY B 2 485 ? 10.902 23.426 -0.212 1.00 57.50 485 GLY B N 1
ATOM 7414 C CA . GLY B 2 485 ? 12.159 23.806 -0.823 1.00 57.50 485 GLY B CA 1
ATOM 7415 C C . GLY B 2 485 ? 13.380 23.091 -0.295 1.00 57.50 485 GLY B C 1
ATOM 7416 O O . GLY B 2 485 ? 14.474 23.667 -0.323 1.00 57.50 485 GLY B O 1
ATOM 7417 N N . LEU B 2 486 ? 13.234 21.856 0.188 1.00 54.80 486 LEU B N 1
ATOM 7418 C CA . LEU B 2 486 ? 14.387 21.119 0.693 1.00 54.80 486 LEU B CA 1
ATOM 7419 C C . LEU B 2 486 ? 15.322 20.724 -0.443 1.00 54.80 486 LEU B C 1
ATOM 7420 O O . LEU B 2 486 ? 16.536 20.951 -0.372 1.00 54.80 486 LEU B O 1
ATOM 7425 N N . TYR B 2 487 ? 14.774 20.135 -1.504 1.00 54.15 487 TYR B N 1
ATOM 7426 C CA . TYR B 2 487 ? 15.559 19.753 -2.669 1.00 54.15 487 TYR B CA 1
ATOM 7427 C C . TYR B 2 487 ? 14.854 20.244 -3.927 1.00 54.15 487 TYR B C 1
ATOM 7428 O O . TYR B 2 487 ? 13.682 20.628 -3.900 1.00 54.15 487 TYR B O 1
ATOM 7437 N N . THR B 2 488 ? 15.583 20.223 -5.040 1.00 56.68 488 THR B N 1
ATOM 7438 C CA . THR B 2 488 ? 15.121 20.772 -6.310 1.00 56.68 488 THR B CA 1
ATOM 7439 C C . THR B 2 488 ? 14.759 19.667 -7.298 1.00 56.68 488 THR B C 1
ATOM 7440 O O . THR B 2 488 ? 15.065 19.756 -8.488 1.00 56.68 488 THR B O 1
ATOM 7444 N N . THR B 2 489 ? 14.168 18.580 -6.787 1.00 55.64 489 THR B N 1
ATOM 7445 C CA . THR B 2 489 ? 13.586 17.454 -7.534 1.00 55.64 489 THR B CA 1
ATOM 7446 C C . THR B 2 489 ? 14.552 16.848 -8.550 1.00 55.64 489 THR B C 1
ATOM 7447 O O . THR B 2 489 ? 14.157 15.993 -9.352 1.00 55.64 489 THR B O 1
ATOM 7451 N N . GLY B 2 490 ? 15.814 17.268 -8.530 1.00 53.95 490 GLY B N 1
ATOM 7452 C CA . GLY B 2 490 ? 16.841 16.670 -9.346 1.00 53.95 490 GLY B CA 1
ATOM 7453 C C . GLY B 2 490 ? 17.625 15.607 -8.603 1.00 53.95 490 GLY B C 1
ATOM 7454 O O . GLY B 2 490 ? 17.738 14.462 -9.051 1.00 53.95 490 GLY B O 1
ATOM 7455 N N . PRO B 2 491 ? 18.186 15.967 -7.443 1.00 51.76 491 PRO B N 1
ATOM 7456 C CA . PRO B 2 491 ? 18.902 14.959 -6.645 1.00 51.76 491 PRO B CA 1
ATOM 7457 C C . PRO B 2 491 ? 18.003 13.873 -6.080 1.00 51.76 491 PRO B C 1
ATOM 7458 O O . PRO B 2 491 ? 18.491 12.775 -5.786 1.00 51.76 491 PRO B O 1
ATOM 7462 N N . TYR B 2 492 ? 16.705 14.142 -5.917 1.00 51.28 492 TYR B N 1
ATOM 7463 C CA . TYR B 2 492 ? 15.806 13.126 -5.376 1.00 51.28 492 TYR B CA 1
ATOM 7464 C C . TYR B 2 492 ? 15.678 11.941 -6.325 1.00 51.28 492 TYR B C 1
ATOM 7465 O O . TYR B 2 492 ? 15.562 10.795 -5.880 1.00 51.28 492 TYR B O 1
ATOM 7474 N N . PHE B 2 493 ? 15.709 12.199 -7.633 1.00 53.52 493 PHE B N 1
ATOM 7475 C CA . PHE B 2 493 ? 15.609 11.127 -8.620 1.00 53.52 493 PHE B CA 1
ATOM 7476 C C . PHE B 2 493 ? 16.771 10.146 -8.489 1.00 53.52 493 PHE B C 1
ATOM 7477 O O . PHE B 2 493 ? 16.568 8.937 -8.301 1.00 53.52 493 PHE B O 1
ATOM 7485 N N . PHE B 2 494 ? 18.003 10.657 -8.575 1.00 52.83 494 PHE B N 1
ATOM 7486 C CA . PHE B 2 494 ? 19.176 9.801 -8.441 1.00 52.83 494 PHE B CA 1
ATOM 7487 C C . PHE B 2 494 ? 19.251 9.175 -7.055 1.00 52.83 494 PHE B C 1
ATOM 7488 O O . PHE B 2 494 ? 19.689 8.028 -6.910 1.00 52.83 494 PHE B O 1
ATOM 7496 N N . ALA B 2 495 ? 18.824 9.909 -6.023 1.00 52.82 495 ALA B N 1
ATOM 7497 C CA . ALA B 2 495 ? 18.838 9.361 -4.671 1.00 52.82 495 ALA B CA 1
ATOM 7498 C C . ALA B 2 495 ? 17.913 8.157 -4.556 1.00 52.82 495 ALA B C 1
ATOM 7499 O O . ALA B 2 495 ? 18.309 7.109 -4.033 1.00 52.82 495 ALA B O 1
ATOM 7501 N N . LYS B 2 496 ? 16.678 8.286 -5.047 1.00 54.80 496 LYS B N 1
ATOM 7502 C CA . LYS B 2 496 ? 15.738 7.172 -5.015 1.00 54.80 496 LYS B CA 1
ATOM 7503 C C . LYS B 2 496 ? 16.255 5.995 -5.833 1.00 54.80 496 LYS B C 1
ATOM 7504 O O . LYS B 2 496 ? 16.143 4.837 -5.415 1.00 54.80 496 LYS B O 1
ATOM 7510 N N . ILE B 2 497 ? 16.836 6.273 -7.004 1.00 55.50 497 ILE B N 1
ATOM 7511 C CA . ILE B 2 497 ? 17.333 5.189 -7.853 1.00 55.50 497 ILE B CA 1
ATOM 7512 C C . ILE B 2 497 ? 18.456 4.430 -7.152 1.00 55.50 497 ILE B C 1
ATOM 7513 O O . ILE B 2 497 ? 18.443 3.195 -7.070 1.00 55.50 497 ILE B O 1
ATOM 7518 N N . LEU B 2 498 ? 19.450 5.159 -6.640 1.00 55.57 498 LEU B N 1
ATOM 7519 C CA . LEU B 2 498 ? 20.591 4.512 -6.005 1.00 55.57 498 LEU B CA 1
ATOM 7520 C C . LEU B 2 498 ? 20.248 3.932 -4.639 1.00 55.57 498 LEU B C 1
ATOM 7521 O O . LEU B 2 498 ? 21.018 3.117 -4.118 1.00 55.57 498 LEU B O 1
ATOM 7526 N N . GLY B 2 499 ? 19.118 4.329 -4.047 1.00 57.21 499 GLY B N 1
ATOM 7527 C CA . GLY B 2 499 ? 18.647 3.663 -2.848 1.00 57.21 499 GLY B CA 1
ATOM 7528 C C . GLY B 2 499 ? 17.861 2.407 -3.144 1.00 57.21 499 GLY B C 1
ATOM 7529 O O . GLY B 2 499 ? 17.856 1.471 -2.338 1.00 57.21 499 GLY B O 1
ATOM 7530 N N . GLU B 2 500 ? 17.185 2.365 -4.291 1.00 59.53 500 GLU B N 1
ATOM 7531 C CA . GLU B 2 500 ? 16.504 1.156 -4.729 1.00 59.53 500 GLU B CA 1
ATOM 7532 C C . GLU B 2 500 ? 17.466 0.132 -5.320 1.00 59.53 500 GLU B C 1
ATOM 7533 O O . GLU B 2 500 ? 17.154 -1.064 -5.320 1.00 59.53 500 GLU B O 1
ATOM 7539 N N . LEU B 2 501 ? 18.635 0.570 -5.788 1.00 57.16 501 LEU B N 1
ATOM 7540 C CA . LEU B 2 501 ? 19.597 -0.335 -6.419 1.00 57.16 501 LEU B CA 1
ATOM 7541 C C . LEU B 2 501 ? 20.065 -1.488 -5.534 1.00 57.16 501 LEU B C 1
ATOM 7542 O O . LEU B 2 501 ? 20.116 -2.624 -6.032 1.00 57.16 501 LEU B O 1
ATOM 7547 N N . PRO B 2 502 ? 20.441 -1.292 -4.261 1.00 59.39 502 PRO B N 1
ATOM 7548 C CA . PRO B 2 502 ? 20.960 -2.444 -3.492 1.00 59.39 502 PRO B CA 1
ATOM 7549 C C . PRO B 2 502 ? 19.917 -3.519 -3.224 1.00 59.39 502 PRO B C 1
ATOM 7550 O O . PRO B 2 502 ? 20.191 -4.714 -3.419 1.00 59.39 502 PRO B O 1
ATOM 7554 N N . GLU B 2 503 ? 18.725 -3.129 -2.765 1.00 60.53 503 GLU B N 1
ATOM 7555 C CA . GLU B 2 503 ? 17.670 -4.112 -2.553 1.00 60.53 503 GLU B CA 1
ATOM 7556 C C . GLU B 2 503 ? 17.239 -4.748 -3.868 1.00 60.53 503 GLU B C 1
ATOM 7557 O O . GLU B 2 503 ? 16.885 -5.931 -3.899 1.00 60.53 503 GLU B O 1
ATOM 7563 N N . HIS B 2 504 ? 17.278 -3.984 -4.962 1.00 55.39 504 HIS B N 1
ATOM 7564 C CA . HIS B 2 504 ? 16.983 -4.552 -6.274 1.00 55.39 504 HIS B CA 1
ATOM 7565 C C . HIS B 2 504 ? 18.005 -5.616 -6.654 1.00 55.39 504 HIS B C 1
ATOM 7566 O O . HIS B 2 504 ? 17.643 -6.673 -7.182 1.00 55.39 504 HIS B O 1
ATOM 7573 N N . CYS B 2 505 ? 19.287 -5.359 -6.384 1.00 58.32 505 CYS B N 1
ATOM 7574 C CA . CYS B 2 505 ? 20.319 -6.349 -6.678 1.00 58.32 505 CYS B CA 1
ATOM 7575 C C . CYS B 2 505 ? 20.149 -7.594 -5.818 1.00 58.32 505 CYS B C 1
ATOM 7576 O O . CYS B 2 505 ? 20.337 -8.720 -6.296 1.00 58.32 505 CYS B O 1
ATOM 7579 N N . ALA B 2 506 ? 19.801 -7.412 -4.542 1.00 57.71 506 ALA B N 1
ATOM 7580 C CA . ALA B 2 506 ? 19.560 -8.564 -3.675 1.00 57.71 506 ALA B CA 1
ATOM 7581 C C . ALA B 2 506 ? 18.376 -9.388 -4.170 1.00 57.71 506 ALA B C 1
ATOM 7582 O O . ALA B 2 506 ? 18.435 -10.626 -4.201 1.00 57.71 506 ALA B O 1
ATOM 7584 N N . TYR B 2 507 ? 17.290 -8.714 -4.560 1.00 58.43 507 TYR B N 1
ATOM 7585 C CA . TYR B 2 507 ? 16.135 -9.404 -5.124 1.00 58.43 507 TYR B CA 1
ATOM 7586 C C . TYR B 2 507 ? 16.512 -10.156 -6.392 1.00 58.43 507 TYR B C 1
ATOM 7587 O O . TYR B 2 507 ? 16.080 -11.296 -6.599 1.00 58.43 507 TYR B O 1
ATOM 7596 N N . ILE B 2 508 ? 17.322 -9.534 -7.251 1.00 54.82 508 ILE B N 1
ATOM 7597 C CA . ILE B 2 508 ? 17.734 -10.178 -8.493 1.00 54.82 508 ILE B CA 1
ATOM 7598 C C . ILE B 2 508 ? 18.562 -11.419 -8.203 1.00 54.82 508 ILE B C 1
ATOM 7599 O O . ILE B 2 508 ? 18.375 -12.464 -8.834 1.00 54.82 508 ILE B O 1
ATOM 7604 N N . ILE B 2 509 ? 19.488 -11.327 -7.247 1.00 55.41 509 ILE B N 1
ATOM 7605 C CA . ILE B 2 509 ? 20.262 -12.498 -6.841 1.00 55.41 509 ILE B CA 1
ATOM 7606 C C . ILE B 2 509 ? 19.326 -13.615 -6.397 1.00 55.41 509 ILE B C 1
ATOM 7607 O O . ILE B 2 509 ? 19.341 -14.723 -6.950 1.00 55.41 509 ILE B O 1
ATOM 7612 N N . ILE B 2 510 ? 18.469 -13.319 -5.415 1.00 56.44 510 ILE B N 1
ATOM 7613 C CA . ILE B 2 510 ? 17.623 -14.346 -4.809 1.00 56.44 510 ILE B CA 1
ATOM 7614 C C . ILE B 2 510 ? 16.685 -14.964 -5.842 1.00 56.44 510 ILE B C 1
ATOM 7615 O O . ILE B 2 510 ? 16.347 -16.151 -5.763 1.00 56.44 510 ILE B O 1
ATOM 7620 N N . TYR B 2 511 ? 16.259 -14.180 -6.834 1.00 56.30 511 TYR B N 1
ATOM 7621 C CA . TYR B 2 511 ? 15.303 -14.696 -7.807 1.00 56.30 511 TYR B CA 1
ATOM 7622 C C . TYR B 2 511 ? 15.993 -15.475 -8.922 1.00 56.30 511 TYR B C 1
ATOM 7623 O O . TYR B 2 511 ? 15.485 -16.508 -9.372 1.00 56.30 511 TYR B O 1
ATOM 7632 N N . GLY B 2 512 ? 17.153 -14.997 -9.384 1.00 57.49 512 GLY B N 1
ATOM 7633 C CA . GLY B 2 512 ? 17.790 -15.584 -10.547 1.00 57.49 512 GLY B CA 1
ATOM 7634 C C . GLY B 2 512 ? 18.770 -16.698 -10.254 1.00 57.49 512 GLY B C 1
ATOM 7635 O O . GLY B 2 512 ? 18.755 -17.711 -10.960 1.00 57.49 512 GLY B O 1
ATOM 7636 N N . MET B 2 513 ? 19.629 -16.540 -9.241 1.00 61.15 513 MET B N 1
ATOM 7637 C CA . MET B 2 513 ? 20.687 -17.526 -9.052 1.00 61.15 513 MET B CA 1
ATOM 7638 C C . MET B 2 513 ? 20.146 -18.878 -8.592 1.00 61.15 513 MET B C 1
ATOM 7639 O O . MET B 2 513 ? 20.611 -19.911 -9.089 1.00 61.15 513 MET B O 1
ATOM 7644 N N . PRO B 2 514 ? 19.173 -18.946 -7.655 1.00 60.76 514 PRO B N 1
ATOM 7645 C CA . PRO B 2 514 ? 18.546 -20.248 -7.387 1.00 60.76 514 PRO B CA 1
ATOM 7646 C C . PRO B 2 514 ? 17.438 -20.571 -8.378 1.00 60.76 514 PRO B C 1
ATOM 7647 O O . PRO B 2 514 ? 16.375 -21.069 -7.995 1.00 60.76 514 PRO B O 1
ATOM 7651 N N . THR B 2 515 ? 17.680 -20.291 -9.647 1.00 58.05 515 THR B N 1
ATOM 7652 C CA . THR B 2 515 ? 16.822 -20.692 -10.757 1.00 58.05 515 THR B CA 1
ATOM 7653 C C . THR B 2 515 ? 17.618 -21.254 -11.923 1.00 58.05 515 THR B C 1
ATOM 7654 O O . THR B 2 515 ? 17.169 -22.204 -12.571 1.00 58.05 515 THR B O 1
ATOM 7658 N N . TYR B 2 516 ? 18.797 -20.692 -12.200 1.00 57.37 516 TYR B N 1
ATOM 7659 C CA . TYR B 2 516 ? 19.624 -21.172 -13.301 1.00 57.37 516 TYR B CA 1
ATOM 7660 C C . TYR B 2 516 ? 20.114 -22.591 -13.044 1.00 57.37 516 TYR B C 1
ATOM 7661 O O . TYR B 2 516 ? 20.227 -23.397 -13.976 1.00 57.37 516 TYR B O 1
ATOM 7670 N N . TRP B 2 517 ? 20.405 -22.916 -11.784 1.00 61.72 517 TRP B N 1
ATOM 7671 C CA . TRP B 2 517 ? 20.935 -24.234 -11.456 1.00 61.72 517 TRP B CA 1
ATOM 7672 C C . TRP B 2 517 ? 19.822 -25.247 -11.215 1.00 61.72 517 TRP B C 1
ATOM 7673 O O . TRP B 2 517 ? 19.992 -26.437 -11.501 1.00 61.72 517 TRP B O 1
ATOM 7684 N N . LEU B 2 518 ? 18.682 -24.796 -10.685 1.00 57.02 518 LEU B N 1
ATOM 7685 C CA . LEU B 2 518 ? 17.573 -25.712 -10.432 1.00 57.02 518 LEU B CA 1
ATOM 7686 C C . LEU B 2 518 ? 16.999 -26.260 -11.733 1.00 57.02 518 LEU B C 1
ATOM 7687 O O . LEU B 2 518 ? 16.537 -27.406 -11.783 1.00 57.02 518 LEU B O 1
ATOM 7692 N N . ALA B 2 519 ? 17.019 -25.458 -12.794 1.00 57.56 519 ALA B N 1
ATOM 7693 C CA . ALA B 2 519 ? 16.502 -25.870 -14.092 1.00 57.56 519 ALA B CA 1
ATOM 7694 C C . ALA B 2 519 ? 17.541 -26.582 -14.948 1.00 57.56 519 ALA B C 1
ATOM 7695 O O . ALA B 2 519 ? 17.210 -27.018 -16.056 1.00 57.56 519 ALA B O 1
ATOM 7697 N N . ASN B 2 520 ? 18.779 -26.708 -14.463 1.00 60.04 520 ASN B N 1
ATOM 7698 C CA . ASN B 2 520 ? 19.866 -27.348 -15.206 1.00 60.04 520 ASN B CA 1
ATOM 7699 C C . ASN B 2 520 ? 20.058 -26.691 -16.572 1.00 60.04 520 ASN B C 1
ATOM 7700 O O . ASN B 2 520 ? 19.945 -27.329 -17.621 1.00 60.04 520 ASN B O 1
ATOM 7705 N N . LEU B 2 521 ? 20.351 -25.393 -16.550 1.00 58.24 521 LEU B N 1
ATOM 7706 C CA . LEU B 2 521 ? 20.522 -24.632 -17.777 1.00 58.24 521 LEU B CA 1
ATOM 7707 C C . LEU B 2 521 ? 21.927 -24.849 -18.342 1.00 58.24 521 LEU B C 1
ATOM 7708 O O . LEU B 2 521 ? 22.664 -25.750 -17.932 1.00 58.24 521 LEU B O 1
ATOM 7713 N N . ARG B 2 522 ? 22.290 -24.014 -19.312 1.00 62.32 522 ARG B N 1
ATOM 7714 C CA . ARG B 2 522 ? 23.574 -24.144 -19.982 1.00 62.32 522 ARG B CA 1
ATOM 7715 C C . ARG B 2 522 ? 24.714 -23.978 -18.977 1.00 62.32 522 ARG B C 1
ATOM 7716 O O . ARG B 2 522 ? 24.828 -22.917 -18.346 1.00 62.32 522 ARG B O 1
ATOM 7724 N N . PRO B 2 523 ? 25.570 -24.980 -18.808 1.00 63.03 523 PRO B N 1
ATOM 7725 C CA . PRO B 2 523 ? 26.658 -24.868 -17.833 1.00 63.03 523 PRO B CA 1
ATOM 7726 C C . PRO B 2 523 ? 27.743 -23.910 -18.297 1.00 63.03 523 PRO B C 1
ATOM 7727 O O . PRO B 2 523 ? 27.996 -23.740 -19.492 1.00 63.03 523 PRO B O 1
ATOM 7731 N N . GLY B 2 524 ? 28.386 -23.280 -17.322 1.00 61.39 524 GLY B N 1
ATOM 7732 C CA . GLY B 2 524 ? 29.444 -22.323 -17.575 1.00 61.39 524 GLY B CA 1
ATOM 7733 C C . GLY B 2 524 ? 29.275 -21.064 -16.748 1.00 61.39 524 GLY B C 1
ATOM 7734 O O . GLY B 2 524 ? 28.258 -20.838 -16.094 1.00 61.39 524 GLY B O 1
ATOM 7735 N N . LEU B 2 525 ? 30.317 -20.235 -16.794 1.00 58.65 525 LEU B N 1
ATOM 7736 C CA . LEU B 2 525 ? 30.330 -18.980 -16.053 1.00 58.65 525 LEU B CA 1
ATOM 7737 C C . LEU B 2 525 ? 29.835 -17.808 -16.892 1.00 58.65 525 LEU B C 1
ATOM 7738 O O . LEU B 2 525 ? 29.102 -16.951 -16.385 1.00 58.65 525 LEU B O 1
ATOM 7743 N N . GLN B 2 526 ? 30.223 -17.753 -18.170 1.00 57.83 526 GLN B N 1
ATOM 7744 C CA . GLN B 2 526 ? 29.798 -16.638 -19.016 1.00 57.83 526 GLN B CA 1
ATOM 7745 C C . GLN B 2 526 ? 28.298 -16.653 -19.291 1.00 57.83 526 GLN B C 1
ATOM 7746 O O . GLN B 2 526 ? 27.658 -15.596 -19.139 1.00 57.83 526 GLN B O 1
ATOM 7752 N N . PRO B 2 527 ? 27.675 -17.769 -19.699 1.00 57.72 527 PRO B N 1
ATOM 7753 C CA . PRO B 2 527 ? 26.219 -17.724 -19.932 1.00 57.72 527 PRO B CA 1
ATOM 7754 C C . PRO B 2 527 ? 25.420 -17.408 -18.681 1.00 57.72 527 PRO B C 1
ATOM 7755 O O . PRO B 2 527 ? 24.433 -16.666 -18.755 1.00 57.72 527 PRO B O 1
ATOM 7759 N N . PHE B 2 528 ? 25.820 -17.952 -17.529 1.00 55.12 528 PHE B N 1
ATOM 7760 C CA . PHE B 2 528 ? 25.115 -17.655 -16.286 1.00 55.12 528 PHE B CA 1
ATOM 7761 C C . PHE B 2 528 ? 25.228 -16.178 -15.929 1.00 55.12 528 PHE B C 1
ATOM 7762 O O . PHE B 2 528 ? 24.240 -15.550 -15.526 1.00 55.12 528 PHE B O 1
ATOM 7770 N N . LEU B 2 529 ? 26.425 -15.603 -16.076 1.00 54.23 529 LEU B N 1
ATOM 7771 C CA . LEU B 2 529 ? 26.607 -14.186 -15.782 1.00 54.23 529 LEU B CA 1
ATOM 7772 C C . LEU B 2 529 ? 25.806 -13.315 -16.742 1.00 54.23 529 LEU B C 1
ATOM 7773 O O . LEU B 2 529 ? 25.230 -12.301 -16.333 1.00 54.23 529 LEU B O 1
ATOM 7778 N N . LEU B 2 530 ? 25.752 -13.696 -18.021 1.00 51.43 530 LEU B N 1
ATOM 7779 C CA . LEU B 2 530 ? 24.972 -12.925 -18.984 1.00 51.43 530 LEU B CA 1
ATOM 7780 C C . LEU B 2 530 ? 23.481 -13.002 -18.675 1.00 51.43 530 LEU B C 1
ATOM 7781 O O . LEU B 2 530 ? 22.772 -11.991 -18.756 1.00 51.43 530 LEU B O 1
ATOM 7786 N N . HIS B 2 531 ? 22.990 -14.191 -18.319 1.00 49.21 531 HIS B N 1
ATOM 7787 C CA . HIS B 2 531 ? 21.596 -14.339 -17.911 1.00 49.21 531 HIS B CA 1
ATOM 7788 C C . HIS B 2 531 ? 21.289 -13.470 -16.697 1.00 49.21 531 HIS B C 1
ATOM 7789 O O . HIS B 2 531 ? 20.267 -12.773 -16.657 1.00 49.21 531 HIS B O 1
ATOM 7796 N N . PHE B 2 532 ? 22.170 -13.504 -15.694 1.00 50.59 532 PHE B N 1
ATOM 7797 C CA . PHE B 2 532 ? 21.966 -12.701 -14.493 1.00 50.59 532 PHE B CA 1
ATOM 7798 C C . PHE B 2 532 ? 21.944 -11.213 -14.818 1.00 50.59 532 PHE B C 1
ATOM 7799 O O . PHE B 2 532 ? 21.082 -10.476 -14.324 1.00 50.59 532 PHE B O 1
ATOM 7807 N N . LEU B 2 533 ? 22.882 -10.754 -15.650 1.00 49.09 533 LEU B N 1
ATOM 7808 C CA . LEU B 2 533 ? 22.936 -9.338 -16.000 1.00 49.09 533 LEU B CA 1
ATOM 7809 C C . LEU B 2 533 ? 21.699 -8.911 -16.778 1.00 49.09 533 LEU B C 1
ATOM 7810 O O . LEU B 2 533 ? 21.152 -7.826 -16.539 1.00 49.09 533 LEU B O 1
ATOM 7815 N N . LEU B 2 534 ? 21.237 -9.749 -17.710 1.00 46.96 534 LEU B N 1
ATOM 7816 C CA . LEU B 2 534 ? 20.045 -9.407 -18.477 1.00 46.96 534 LEU B CA 1
ATOM 7817 C C . LEU B 2 534 ? 18.812 -9.348 -17.585 1.00 46.96 534 LEU B C 1
ATOM 7818 O O . LEU B 2 534 ? 17.993 -8.429 -17.712 1.00 46.96 534 LEU B O 1
ATOM 7823 N N . VAL B 2 535 ? 18.662 -10.315 -16.675 1.00 47.43 535 VAL B N 1
ATOM 7824 C CA . VAL B 2 535 ? 17.525 -10.295 -15.758 1.00 47.43 535 VAL B CA 1
ATOM 7825 C C . VAL B 2 535 ? 17.583 -9.059 -14.867 1.00 47.43 535 VAL B C 1
ATOM 7826 O O . VAL B 2 535 ? 16.563 -8.400 -14.626 1.00 47.43 535 VAL B O 1
ATOM 7830 N N . TRP B 2 536 ? 18.778 -8.719 -14.377 1.00 49.77 536 TRP B N 1
ATOM 7831 C CA . TRP B 2 536 ? 18.942 -7.530 -13.549 1.00 49.77 536 TRP B CA 1
ATOM 7832 C C . TRP B 2 536 ? 18.531 -6.273 -14.305 1.00 49.77 536 TRP B C 1
ATOM 7833 O O . TRP B 2 536 ? 17.788 -5.434 -13.783 1.00 49.77 536 TRP B O 1
ATOM 7844 N N . LEU B 2 537 ? 19.000 -6.133 -15.548 1.00 48.13 537 LEU B N 1
ATOM 7845 C CA . LEU B 2 537 ? 18.677 -4.944 -16.331 1.00 48.13 537 LEU B CA 1
ATOM 7846 C C . LEU B 2 537 ? 17.186 -4.866 -16.637 1.00 48.13 537 LEU B C 1
ATOM 7847 O O . LEU B 2 537 ? 16.591 -3.782 -16.588 1.00 48.13 537 LEU B O 1
ATOM 7852 N N . VAL B 2 538 ? 16.560 -6.005 -16.940 1.00 47.39 538 VAL B N 1
ATOM 7853 C CA . VAL B 2 538 ? 15.141 -5.994 -17.280 1.00 47.39 538 VAL B CA 1
ATOM 7854 C C . VAL B 2 538 ? 14.296 -5.648 -16.059 1.00 47.39 538 VAL B C 1
ATOM 7855 O O . VAL B 2 538 ? 13.335 -4.873 -16.151 1.00 47.39 538 VAL B O 1
ATOM 7859 N N . VAL B 2 539 ? 14.645 -6.198 -14.893 1.00 49.27 539 VAL B N 1
ATOM 7860 C CA . VAL B 2 539 ? 13.889 -5.863 -13.691 1.00 49.27 539 VAL B CA 1
ATOM 7861 C C . VAL B 2 539 ? 14.136 -4.415 -13.283 1.00 49.27 539 VAL B C 1
ATOM 7862 O O . VAL B 2 539 ? 13.232 -3.748 -12.767 1.00 49.27 539 VAL B O 1
ATOM 7866 N N . PHE B 2 540 ? 15.343 -3.893 -13.523 1.00 49.44 540 PHE B N 1
ATOM 7867 C CA . PHE B 2 540 ? 15.591 -2.477 -13.272 1.00 49.44 540 PHE B CA 1
ATOM 7868 C C . PHE B 2 540 ? 14.738 -1.602 -14.181 1.00 49.44 540 PHE B C 1
ATOM 7869 O O . PHE B 2 540 ? 14.187 -0.585 -13.742 1.00 49.44 540 PHE B O 1
ATOM 7877 N N . CYS B 2 541 ? 14.615 -1.983 -15.455 1.00 51.69 541 CYS B N 1
ATOM 7878 C CA . CYS B 2 541 ? 13.749 -1.244 -16.369 1.00 51.69 541 CYS B CA 1
ATOM 7879 C C . CYS B 2 541 ? 12.296 -1.296 -15.912 1.00 51.69 541 CYS B C 1
ATOM 7880 O O . CYS B 2 541 ? 11.577 -0.292 -15.985 1.00 51.69 541 CYS B O 1
ATOM 7883 N N . CYS B 2 542 ? 11.847 -2.460 -15.437 1.00 52.13 542 CYS B N 1
ATOM 7884 C CA . CYS B 2 542 ? 10.482 -2.571 -14.928 1.00 52.13 542 CYS B CA 1
ATOM 7885 C C . CYS B 2 542 ? 10.279 -1.690 -13.698 1.00 52.13 542 CYS B C 1
ATOM 7886 O O . CYS B 2 542 ? 9.227 -1.058 -13.542 1.00 52.13 542 CYS B O 1
ATOM 7889 N N . ARG B 2 543 ? 11.281 -1.632 -12.817 1.00 52.72 543 ARG B N 1
ATOM 7890 C CA . ARG B 2 543 ? 11.185 -0.778 -11.637 1.00 52.72 543 ARG B CA 1
ATOM 7891 C C . ARG B 2 543 ? 11.120 0.693 -12.024 1.00 52.72 543 ARG B C 1
ATOM 7892 O O . ARG B 2 543 ? 10.360 1.467 -11.431 1.00 52.72 543 ARG B O 1
ATOM 7900 N N . ILE B 2 544 ? 11.912 1.100 -13.018 1.00 51.17 544 ILE B N 1
ATOM 7901 C CA . ILE B 2 544 ? 11.869 2.492 -13.460 1.00 51.17 544 ILE B CA 1
ATOM 7902 C C . ILE B 2 544 ? 10.529 2.808 -14.117 1.00 51.17 544 ILE B C 1
ATOM 7903 O O . ILE B 2 544 ? 9.987 3.908 -13.942 1.00 51.17 544 ILE B O 1
ATOM 7908 N N . MET B 2 545 ? 9.973 1.861 -14.877 1.00 53.06 545 MET B N 1
ATOM 7909 C CA . MET B 2 545 ? 8.641 2.055 -15.444 1.00 53.06 545 MET B CA 1
ATOM 7910 C C . MET B 2 545 ? 7.596 2.211 -14.347 1.00 53.06 545 MET B C 1
ATOM 7911 O O . MET B 2 545 ? 6.693 3.051 -14.451 1.00 53.06 545 MET B O 1
ATOM 7916 N N . ALA B 2 546 ? 7.703 1.408 -13.286 1.00 51.50 546 ALA B N 1
ATOM 7917 C CA . ALA B 2 546 ? 6.783 1.538 -12.160 1.00 51.50 546 ALA B CA 1
ATOM 7918 C C . ALA B 2 546 ? 6.928 2.895 -11.483 1.00 51.50 546 ALA B C 1
ATOM 7919 O O . ALA B 2 546 ? 5.930 3.522 -11.111 1.00 51.50 546 ALA B O 1
ATOM 7921 N N . LEU B 2 547 ? 8.168 3.360 -11.311 1.00 50.95 547 LEU B N 1
ATOM 7922 C CA . LEU B 2 547 ? 8.399 4.677 -10.723 1.00 50.95 547 LEU B CA 1
ATOM 7923 C C . LEU B 2 547 ? 7.762 5.772 -11.569 1.00 50.95 547 LEU B C 1
ATOM 7924 O O . LEU B 2 547 ? 7.119 6.690 -11.044 1.00 50.95 547 LEU B O 1
ATOM 7929 N N . ALA B 2 548 ? 7.933 5.689 -12.891 1.00 52.32 548 ALA B N 1
ATOM 7930 C CA . ALA B 2 548 ? 7.352 6.691 -13.779 1.00 52.32 548 ALA B CA 1
ATOM 7931 C C . ALA B 2 548 ? 5.830 6.657 -13.731 1.00 52.32 548 ALA B C 1
ATOM 7932 O O . ALA B 2 548 ? 5.177 7.708 -13.713 1.00 52.32 548 ALA B O 1
ATOM 7934 N N . ALA B 2 549 ? 5.245 5.457 -13.703 1.00 52.51 549 ALA B N 1
ATOM 7935 C CA . ALA B 2 549 ? 3.791 5.346 -13.644 1.00 52.51 549 ALA B CA 1
ATOM 7936 C C . ALA B 2 549 ? 3.251 5.874 -12.322 1.00 52.51 549 ALA B C 1
ATOM 7937 O O . ALA B 2 549 ? 2.158 6.450 -12.275 1.00 52.51 549 ALA B O 1
ATOM 7939 N N . ALA B 2 550 ? 4.002 5.685 -11.234 1.00 53.59 550 ALA B N 1
ATOM 7940 C CA . ALA B 2 550 ? 3.575 6.220 -9.946 1.00 53.59 550 ALA B CA 1
ATOM 7941 C C . ALA B 2 550 ? 3.692 7.737 -9.901 1.00 53.59 550 ALA B C 1
ATOM 7942 O O . ALA B 2 550 ? 2.834 8.406 -9.315 1.00 53.59 550 ALA B O 1
ATOM 7944 N N . ALA B 2 551 ? 4.739 8.296 -10.510 1.00 53.98 551 ALA B N 1
ATOM 7945 C CA . ALA B 2 551 ? 4.915 9.742 -10.512 1.00 53.98 551 ALA B CA 1
ATOM 7946 C C . ALA B 2 551 ? 4.026 10.444 -11.530 1.00 53.98 551 ALA B C 1
ATOM 7947 O O . ALA B 2 551 ? 3.859 11.665 -11.446 1.00 53.98 551 ALA B O 1
ATOM 7949 N N . LEU B 2 552 ? 3.455 9.708 -12.483 1.00 56.11 552 LEU B N 1
ATOM 7950 C CA . LEU B 2 552 ? 2.604 10.316 -13.498 1.00 56.11 552 LEU B CA 1
ATOM 7951 C C . LEU B 2 552 ? 1.137 10.367 -13.093 1.00 56.11 552 LEU B C 1
ATOM 7952 O O . LEU B 2 552 ? 0.416 11.273 -13.526 1.00 56.11 552 LEU B O 1
ATOM 7957 N N . LEU B 2 553 ? 0.677 9.422 -12.272 1.00 59.38 553 LEU B N 1
ATOM 7958 C CA . LEU B 2 553 ? -0.723 9.369 -11.887 1.00 59.38 553 LEU B CA 1
ATOM 7959 C C . LEU B 2 553 ? -0.894 9.665 -10.398 1.00 59.38 553 LEU B C 1
ATOM 7960 O O . LEU B 2 553 ? -0.054 9.278 -9.579 1.00 59.38 553 LEU B O 1
ATOM 7965 N N . PRO B 2 554 ? -1.977 10.353 -10.019 1.00 62.14 554 PRO B N 1
ATOM 7966 C CA . PRO B 2 554 ? -2.121 10.804 -8.627 1.00 62.14 554 PRO B CA 1
ATOM 7967 C C . PRO B 2 554 ? -2.616 9.726 -7.673 1.00 62.14 554 PRO B C 1
ATOM 7968 O O . PRO B 2 554 ? -2.333 9.787 -6.472 1.00 62.14 554 PRO B O 1
ATOM 7972 N N . THR B 2 555 ? -3.358 8.746 -8.179 1.00 61.13 555 THR B N 1
ATOM 7973 C CA . THR B 2 555 ? -3.999 7.744 -7.343 1.00 61.13 555 THR B CA 1
ATOM 7974 C C . THR B 2 555 ? -3.297 6.399 -7.497 1.00 61.13 555 THR B C 1
ATOM 7975 O O . THR B 2 555 ? -2.800 6.057 -8.574 1.00 61.13 555 THR B O 1
ATOM 7979 N N . PHE B 2 556 ? -3.256 5.642 -6.395 1.00 58.81 556 PHE B N 1
ATOM 7980 C CA . PHE B 2 556 ? -2.625 4.327 -6.409 1.00 58.81 556 PHE B CA 1
ATOM 7981 C C . PHE B 2 556 ? -3.323 3.386 -7.383 1.00 58.81 556 PHE B C 1
ATOM 7982 O O . PHE B 2 556 ? -2.666 2.619 -8.096 1.00 58.81 556 PHE B O 1
ATOM 7990 N N . HIS B 2 557 ? -4.657 3.437 -7.434 1.00 62.72 557 HIS B N 1
ATOM 7991 C CA . HIS B 2 557 ? -5.398 2.517 -8.291 1.00 62.72 557 HIS B CA 1
ATOM 7992 C C . HIS B 2 557 ? -5.177 2.827 -9.767 1.00 62.72 557 HIS B C 1
ATOM 7993 O O . HIS B 2 557 ? -5.019 1.909 -10.579 1.00 62.72 557 HIS B O 1
ATOM 8000 N N . MET B 2 558 ? -5.159 4.111 -10.134 1.00 63.83 558 MET B N 1
ATOM 8001 C CA . MET B 2 558 ? -4.912 4.472 -11.527 1.00 63.83 558 MET B CA 1
ATOM 8002 C C . MET B 2 558 ? -3.506 4.075 -11.959 1.00 63.83 558 MET B C 1
ATOM 8003 O O . MET B 2 558 ? -3.311 3.570 -13.072 1.00 63.83 558 MET B O 1
ATOM 8008 N N . ALA B 2 559 ? -2.515 4.294 -11.092 1.00 58.76 559 ALA B N 1
ATOM 8009 C CA . ALA B 2 559 ? -1.151 3.895 -11.418 1.00 58.76 559 ALA B CA 1
ATOM 8010 C C . ALA B 2 559 ? -1.041 2.383 -11.549 1.00 58.76 559 ALA B C 1
ATOM 8011 O O . ALA B 2 559 ? -0.371 1.880 -12.458 1.00 58.76 559 ALA B O 1
ATOM 8013 N N . SER B 2 560 ? -1.700 1.641 -10.656 1.00 56.99 560 SER B N 1
ATOM 8014 C CA . SER B 2 560 ? -1.679 0.185 -10.741 1.00 56.99 560 SER B CA 1
ATOM 8015 C C . SER B 2 560 ? -2.331 -0.298 -12.030 1.00 56.99 560 SER B C 1
ATOM 8016 O O . SER B 2 560 ? -1.822 -1.209 -12.690 1.00 56.99 560 SER B O 1
ATOM 8019 N N . PHE B 2 561 ? -3.453 0.317 -12.415 1.00 55.50 561 PHE B N 1
ATOM 8020 C CA . PHE B 2 561 ? -4.137 -0.087 -13.639 1.00 55.50 561 PHE B CA 1
ATOM 8021 C C . PHE B 2 561 ? -3.293 0.216 -14.871 1.00 55.50 561 PHE B C 1
ATOM 8022 O O . PHE B 2 561 ? -3.200 -0.610 -15.787 1.00 55.50 561 PHE B O 1
ATOM 8030 N N . PHE B 2 562 ? -2.664 1.394 -14.910 1.00 53.70 562 PHE B N 1
ATOM 8031 C CA . PHE B 2 562 ? -1.825 1.742 -16.053 1.00 53.70 562 PHE B CA 1
ATOM 8032 C C . PHE B 2 562 ? -0.603 0.834 -16.138 1.00 53.70 562 PHE B C 1
ATOM 8033 O O . PHE B 2 562 ? -0.219 0.398 -17.232 1.00 53.70 562 PHE B O 1
ATOM 8041 N N . SER B 2 563 ? 0.013 0.529 -14.993 1.00 53.22 563 SER B N 1
ATOM 8042 C CA . SER B 2 563 ? 1.162 -0.368 -14.988 1.00 53.22 563 SER B CA 1
ATOM 8043 C C . SER B 2 563 ? 0.766 -1.774 -15.416 1.00 53.22 563 SER B C 1
ATOM 8044 O O . SER B 2 563 ? 1.505 -2.435 -16.152 1.00 53.22 563 SER B O 1
ATOM 8047 N N . ASN B 2 564 ? -0.403 -2.247 -14.974 1.00 52.75 564 ASN B N 1
ATOM 8048 C CA . ASN B 2 564 ? -0.871 -3.562 -15.394 1.00 52.75 564 ASN B CA 1
ATOM 8049 C C . ASN B 2 564 ? -1.188 -3.593 -16.883 1.00 52.75 564 ASN B C 1
ATOM 8050 O O . ASN B 2 564 ? -0.917 -4.597 -17.549 1.00 52.75 564 ASN B O 1
ATOM 8055 N N . ALA B 2 565 ? -1.747 -2.508 -17.423 1.00 51.07 565 ALA B N 1
ATOM 8056 C CA . ALA B 2 565 ? -2.001 -2.447 -18.859 1.00 51.07 565 ALA B CA 1
ATOM 8057 C C . ALA B 2 565 ? -0.699 -2.481 -19.650 1.00 51.07 565 ALA B C 1
ATOM 8058 O O . ALA B 2 565 ? -0.588 -3.212 -20.643 1.00 51.07 565 ALA B O 1
ATOM 8060 N N . LEU B 2 566 ? 0.297 -1.701 -19.224 1.00 50.63 566 LEU B N 1
ATOM 8061 C CA . LEU B 2 566 ? 1.591 -1.715 -19.902 1.00 50.63 566 LEU B CA 1
ATOM 8062 C C . LEU B 2 566 ? 2.245 -3.089 -19.807 1.00 50.63 566 LEU B C 1
ATOM 8063 O O . LEU B 2 566 ? 2.833 -3.581 -20.779 1.00 50.63 566 LEU B O 1
ATOM 8068 N N . TYR B 2 567 ? 2.148 -3.728 -18.638 1.00 50.99 567 TYR B N 1
ATOM 8069 C CA . TYR B 2 567 ? 2.736 -5.050 -18.462 1.00 50.99 567 TYR B CA 1
ATOM 8070 C C . TYR B 2 567 ? 2.047 -6.081 -19.344 1.00 50.99 567 TYR B C 1
ATOM 8071 O O . TYR B 2 567 ? 2.710 -6.929 -19.947 1.00 50.99 567 TYR B O 1
ATOM 8080 N N . ASN B 2 568 ? 0.717 -6.023 -19.439 1.00 50.82 568 ASN B N 1
ATOM 8081 C CA . ASN B 2 568 ? -0.000 -6.964 -20.293 1.00 50.82 568 ASN B CA 1
ATOM 8082 C C . ASN B 2 568 ? 0.323 -6.727 -21.763 1.00 50.82 568 ASN B C 1
ATOM 8083 O O . ASN B 2 568 ? 0.430 -7.682 -22.542 1.00 50.82 568 ASN B O 1
ATOM 8088 N N . SER B 2 569 ? 0.489 -5.462 -22.159 1.00 48.98 569 SER B N 1
ATOM 8089 C CA . SER B 2 569 ? 0.874 -5.164 -23.535 1.00 48.98 569 SER B CA 1
ATOM 8090 C C . SER B 2 569 ? 2.253 -5.730 -23.850 1.00 48.98 569 SER B C 1
ATOM 8091 O O . SER B 2 569 ? 2.448 -6.390 -24.878 1.00 48.98 569 SER B O 1
ATOM 8094 N N . PHE B 2 570 ? 3.224 -5.496 -22.962 1.00 48.39 570 PHE B N 1
ATOM 8095 C CA . PHE B 2 570 ? 4.572 -6.008 -23.194 1.00 48.39 570 PHE B CA 1
ATOM 8096 C C . PHE B 2 570 ? 4.629 -7.526 -23.066 1.00 48.39 570 PHE B C 1
ATOM 8097 O O . PHE B 2 570 ? 5.533 -8.160 -23.622 1.00 48.39 570 PHE B O 1
ATOM 8105 N N . TYR B 2 571 ? 3.678 -8.121 -22.344 1.00 48.80 571 TYR B N 1
ATOM 8106 C CA . TYR B 2 571 ? 3.617 -9.571 -22.212 1.00 48.80 571 TYR B CA 1
ATOM 8107 C C . TYR B 2 571 ? 3.062 -10.217 -23.474 1.00 48.80 571 TYR B C 1
ATOM 8108 O O . TYR B 2 571 ? 3.625 -11.199 -23.972 1.00 48.80 571 TYR B O 1
ATOM 8117 N N . LEU B 2 572 ? 1.957 -9.684 -23.999 1.00 49.41 572 LEU B N 1
ATOM 8118 C CA . LEU B 2 572 ? 1.436 -10.163 -25.272 1.00 49.41 572 LEU B CA 1
ATOM 8119 C C . LEU B 2 572 ? 2.408 -9.892 -26.412 1.00 49.41 572 LEU B C 1
ATOM 8120 O O . LEU B 2 572 ? 2.467 -10.670 -27.370 1.00 49.41 572 LEU B O 1
ATOM 8125 N N . ALA B 2 573 ? 3.183 -8.814 -26.321 1.00 50.57 573 ALA B N 1
ATOM 8126 C CA . ALA B 2 573 ? 4.200 -8.503 -27.313 1.00 50.57 573 ALA B CA 1
ATOM 8127 C C . ALA B 2 573 ? 5.442 -9.375 -27.183 1.00 50.57 573 ALA B C 1
ATOM 8128 O O . ALA B 2 573 ? 6.403 -9.174 -27.932 1.00 50.57 573 ALA B O 1
ATOM 8130 N N . GLY B 2 574 ? 5.450 -10.327 -26.256 1.00 53.03 574 GLY B N 1
ATOM 8131 C CA . GLY B 2 574 ? 6.598 -11.196 -26.081 1.00 53.03 574 GLY B CA 1
ATOM 8132 C C . GLY B 2 574 ? 6.745 -12.192 -27.217 1.00 53.03 574 GLY B C 1
ATOM 8133 O O . GLY B 2 574 ? 5.810 -12.509 -27.951 1.00 53.03 574 GLY B O 1
ATOM 8134 N N . GLY B 2 575 ? 7.965 -12.702 -27.351 1.00 56.27 575 GLY B N 1
ATOM 8135 C CA . GLY B 2 575 ? 8.322 -13.617 -28.413 1.00 56.27 575 GLY B CA 1
ATOM 8136 C C . GLY B 2 575 ? 7.945 -15.064 -28.192 1.00 56.27 575 GLY B C 1
ATOM 8137 O O . GLY B 2 575 ? 8.506 -15.943 -28.856 1.00 56.27 575 GLY B O 1
ATOM 8138 N N . PHE B 2 576 ? 7.006 -15.347 -27.291 1.00 52.66 576 PHE B N 1
ATOM 8139 C CA . PHE B 2 576 ? 6.647 -16.721 -26.962 1.00 52.66 576 PHE B CA 1
ATOM 8140 C C . PHE B 2 576 ? 5.214 -17.081 -27.327 1.00 52.66 576 PHE B C 1
ATOM 8141 O O . PHE B 2 576 ? 4.917 -18.266 -27.515 1.00 52.66 576 PHE B O 1
ATOM 8149 N N . MET B 2 577 ? 4.318 -16.099 -27.445 1.00 56.18 577 MET B N 1
ATOM 8150 C CA . MET B 2 577 ? 2.902 -16.387 -27.623 1.00 56.18 577 MET B CA 1
ATOM 8151 C C . MET B 2 577 ? 2.333 -15.968 -28.971 1.00 56.18 577 MET B C 1
ATOM 8152 O O . MET B 2 577 ? 1.455 -16.666 -29.487 1.00 56.18 577 MET B O 1
ATOM 8157 N N . ILE B 2 578 ? 2.799 -14.865 -29.557 1.00 57.66 578 ILE B N 1
ATOM 8158 C CA . ILE B 2 578 ? 2.258 -14.411 -30.835 1.00 57.66 578 ILE B CA 1
ATOM 8159 C C . ILE B 2 578 ? 3.355 -14.420 -31.894 1.00 57.66 578 ILE B C 1
ATOM 8160 O O . ILE B 2 578 ? 3.201 -13.829 -32.970 1.00 57.66 578 ILE B O 1
ATOM 8165 N N . ASN B 2 579 ? 4.482 -15.066 -31.582 1.00 63.14 579 ASN B N 1
ATOM 8166 C CA . ASN B 2 579 ? 5.499 -15.433 -32.566 1.00 63.14 579 ASN B CA 1
ATOM 8167 C C . ASN B 2 579 ? 6.237 -14.229 -33.149 1.00 63.14 579 ASN B C 1
ATOM 8168 O O . ASN B 2 579 ? 7.162 -14.396 -33.952 1.00 63.14 579 ASN B O 1
ATOM 8173 N N . LEU B 2 580 ? 5.835 -13.016 -32.759 1.00 60.16 580 LEU B N 1
ATOM 8174 C CA . LEU B 2 580 ? 6.435 -11.774 -33.246 1.00 60.16 580 LEU B CA 1
ATOM 8175 C C . LEU B 2 580 ? 6.273 -11.596 -34.751 1.00 60.16 580 LEU B C 1
ATOM 8176 O O . LEU B 2 580 ? 6.814 -10.646 -35.328 1.00 60.16 580 LEU B O 1
ATOM 8181 N N . SER B 2 581 ? 5.530 -12.497 -35.393 1.00 63.63 581 SER B N 1
ATOM 8182 C CA . SER B 2 581 ? 5.238 -12.390 -36.811 1.00 63.63 581 SER B CA 1
ATOM 8183 C C . SER B 2 581 ? 3.770 -12.128 -37.100 1.00 63.63 581 SER B C 1
ATOM 8184 O O . SER B 2 581 ? 3.458 -11.575 -38.158 1.00 63.63 581 SER B O 1
ATOM 8187 N N . SER B 2 582 ? 2.871 -12.503 -36.195 1.00 65.99 582 SER B N 1
ATOM 8188 C CA . SER B 2 582 ? 1.451 -12.193 -36.351 1.00 65.99 582 SER B CA 1
ATOM 8189 C C . SER B 2 582 ? 1.111 -10.852 -35.708 1.00 65.99 582 SER B C 1
ATOM 8190 O O . SER B 2 582 ? 0.171 -10.721 -34.925 1.00 65.99 582 SER B O 1
ATOM 8193 N N . LEU B 2 583 ? 1.902 -9.838 -36.052 1.00 59.41 583 LEU B N 1
ATOM 8194 C CA . LEU B 2 583 ? 1.721 -8.469 -35.591 1.00 59.41 583 LEU B CA 1
ATOM 8195 C C . LEU B 2 583 ? 1.810 -7.559 -36.805 1.00 59.41 583 LEU B C 1
ATOM 8196 O O . LEU B 2 583 ? 2.815 -7.583 -37.524 1.00 59.41 583 LEU B O 1
ATOM 8201 N N . TRP B 2 584 ? 0.773 -6.757 -37.036 1.00 57.56 584 TRP B N 1
ATOM 8202 C CA . TRP B 2 584 ? 0.696 -6.049 -38.308 1.00 57.56 584 TRP B CA 1
ATOM 8203 C C . TRP B 2 584 ? 1.549 -4.784 -38.329 1.00 57.56 584 TRP B C 1
ATOM 8204 O O . TRP B 2 584 ? 2.559 -4.731 -39.038 1.00 57.56 584 TRP B O 1
ATOM 8215 N N . THR B 2 585 ? 1.165 -3.762 -37.565 1.00 57.45 585 THR B N 1
ATOM 8216 C CA . THR B 2 585 ? 2.000 -2.571 -37.459 1.00 57.45 585 THR B CA 1
ATOM 8217 C C . THR B 2 585 ? 2.299 -2.190 -36.013 1.00 57.45 585 THR B C 1
ATOM 8218 O O . THR B 2 585 ? 3.461 -2.003 -35.638 1.00 57.45 585 THR B O 1
ATOM 8222 N N . VAL B 2 586 ? 1.253 -2.082 -35.198 1.00 54.61 586 VAL B N 1
ATOM 8223 C CA . VAL B 2 586 ? 1.361 -1.521 -33.852 1.00 54.61 586 VAL B CA 1
ATOM 8224 C C . VAL B 2 586 ? 1.884 -2.552 -32.855 1.00 54.61 586 VAL B C 1
ATOM 8225 O O . VAL B 2 586 ? 2.773 -2.216 -32.058 1.00 54.61 586 VAL B O 1
ATOM 8229 N N . PRO B 2 587 ? 1.375 -3.791 -32.824 1.00 54.45 587 PRO B N 1
ATOM 8230 C CA . PRO B 2 587 ? 1.982 -4.779 -31.918 1.00 54.45 587 PRO B CA 1
ATOM 8231 C C . PRO B 2 587 ? 3.443 -5.049 -32.228 1.00 54.45 587 PRO B C 1
ATOM 8232 O O . PRO B 2 587 ? 4.217 -5.342 -31.309 1.00 54.45 587 PRO B O 1
ATOM 8236 N N . ALA B 2 588 ? 3.849 -4.941 -33.496 1.00 53.46 588 ALA B N 1
ATOM 8237 C CA . ALA B 2 588 ? 5.263 -5.074 -33.832 1.00 53.46 588 ALA B CA 1
ATOM 8238 C C . ALA B 2 588 ? 6.094 -3.992 -33.154 1.00 53.46 588 ALA B C 1
ATOM 8239 O O . ALA B 2 588 ? 7.137 -4.283 -32.557 1.00 53.46 588 ALA B O 1
ATOM 8241 N N . TRP B 2 589 ? 5.643 -2.736 -33.219 1.00 54.00 589 TRP B N 1
ATOM 8242 C CA . TRP B 2 589 ? 6.370 -1.657 -32.557 1.00 54.00 589 TRP B CA 1
ATOM 8243 C C . TRP B 2 589 ? 6.345 -1.821 -31.042 1.00 54.00 589 TRP B C 1
ATOM 8244 O O . TRP B 2 589 ? 7.343 -1.542 -30.365 1.00 54.00 589 TRP B O 1
ATOM 8255 N N . ILE B 2 590 ? 5.212 -2.267 -30.493 1.00 51.11 590 ILE B N 1
ATOM 8256 C CA . ILE B 2 590 ? 5.123 -2.509 -29.055 1.00 51.11 590 ILE B CA 1
ATOM 8257 C C . ILE B 2 590 ? 6.152 -3.549 -28.629 1.00 51.11 590 ILE B C 1
ATOM 8258 O O . ILE B 2 590 ? 6.850 -3.378 -27.623 1.00 51.11 590 ILE B O 1
ATOM 8263 N N . SER B 2 591 ? 6.269 -4.635 -29.396 1.00 52.30 591 SER B N 1
ATOM 8264 C CA . SER B 2 591 ? 7.294 -5.636 -29.116 1.00 52.30 591 SER B CA 1
ATOM 8265 C C . SER B 2 591 ? 8.691 -5.046 -29.257 1.00 52.30 591 SER B C 1
ATOM 8266 O O . SER B 2 591 ? 9.590 -5.369 -28.472 1.00 52.30 591 SER B O 1
ATOM 8269 N N . LYS B 2 592 ? 8.892 -4.179 -30.254 1.00 51.57 592 LYS B N 1
ATOM 8270 C CA . LYS B 2 592 ? 10.179 -3.507 -30.407 1.00 51.57 592 LYS B CA 1
ATOM 8271 C C . LYS B 2 592 ? 10.512 -2.642 -29.197 1.00 51.57 592 LYS B C 1
ATOM 8272 O O . LYS B 2 592 ? 11.691 -2.413 -28.909 1.00 51.57 592 LYS B O 1
ATOM 8278 N N . VAL B 2 593 ? 9.497 -2.153 -28.484 1.00 49.97 593 VAL B N 1
ATOM 8279 C CA . VAL B 2 593 ? 9.731 -1.323 -27.306 1.00 49.97 593 VAL B CA 1
ATOM 8280 C C . VAL B 2 593 ? 9.292 -2.061 -26.046 1.00 49.97 593 VAL B C 1
ATOM 8281 O O . VAL B 2 593 ? 9.021 -1.439 -25.012 1.00 49.97 593 VAL B O 1
ATOM 8285 N N . SER B 2 594 ? 9.233 -3.389 -26.115 1.00 49.23 594 SER B N 1
ATOM 8286 C CA . SER B 2 594 ? 8.862 -4.221 -24.976 1.00 49.23 594 SER B CA 1
ATOM 8287 C C . SER B 2 594 ? 10.115 -4.865 -24.395 1.00 49.23 594 SER B C 1
ATOM 8288 O O . SER B 2 594 ? 10.815 -5.607 -25.091 1.00 49.23 594 SER B O 1
ATOM 8291 N N . PHE B 2 595 ? 10.389 -4.589 -23.118 1.00 47.98 595 PHE B N 1
ATOM 8292 C CA . PHE B 2 595 ? 11.556 -5.172 -22.467 1.00 47.98 595 PHE B CA 1
ATOM 8293 C C . PHE B 2 595 ? 11.402 -6.666 -22.214 1.00 47.98 595 PHE B C 1
ATOM 8294 O O . PHE B 2 595 ? 12.413 -7.369 -22.119 1.00 47.98 595 PHE B O 1
ATOM 8302 N N . LEU B 2 596 ? 10.169 -7.166 -22.112 1.00 46.96 596 LEU B N 1
ATOM 8303 C CA . LEU B 2 596 ? 9.962 -8.599 -21.925 1.00 46.96 596 LEU B CA 1
ATOM 8304 C C . LEU B 2 596 ? 10.360 -9.387 -23.167 1.00 46.96 596 LEU B C 1
ATOM 8305 O O . LEU B 2 596 ? 10.986 -10.449 -23.059 1.00 46.96 596 LEU B O 1
ATOM 8310 N N . ARG B 2 597 ? 10.006 -8.882 -24.352 1.00 48.39 597 ARG B N 1
ATOM 8311 C CA . ARG B 2 597 ? 10.405 -9.546 -25.589 1.00 48.39 597 ARG B CA 1
ATOM 8312 C C . ARG B 2 597 ? 11.921 -9.567 -25.735 1.00 48.39 597 ARG B C 1
ATOM 8313 O O . ARG B 2 597 ? 12.501 -10.589 -26.121 1.00 48.39 597 ARG B O 1
ATOM 8321 N N . TRP B 2 598 ? 12.579 -8.447 -25.429 1.00 48.04 598 TRP B N 1
ATOM 8322 C CA . TRP B 2 598 ? 14.034 -8.397 -25.514 1.00 48.04 598 TRP B CA 1
ATOM 8323 C C . TRP B 2 598 ? 14.682 -9.314 -24.486 1.00 48.04 598 TRP B C 1
ATOM 8324 O O . TRP B 2 598 ? 15.699 -9.952 -24.777 1.00 48.04 598 TRP B O 1
ATOM 8335 N N . CYS B 2 599 ? 14.102 -9.405 -23.287 1.00 46.78 599 CYS B N 1
ATOM 8336 C CA . CYS B 2 599 ? 14.609 -10.336 -22.284 1.00 46.78 599 CYS B CA 1
ATOM 8337 C C . CYS B 2 599 ? 14.508 -11.774 -22.775 1.00 46.78 599 CYS B C 1
ATOM 8338 O O . CYS B 2 599 ? 15.465 -12.550 -22.664 1.00 46.78 599 CYS B O 1
ATOM 8341 N N . PHE B 2 600 ? 13.346 -12.146 -23.318 1.00 48.79 600 PHE B N 1
ATOM 8342 C CA . PHE B 2 600 ? 13.163 -13.503 -23.823 1.00 48.79 600 PHE B CA 1
ATOM 8343 C C . PHE B 2 600 ? 14.135 -13.800 -24.957 1.00 48.79 600 PHE B C 1
ATOM 8344 O O . PHE B 2 600 ? 14.735 -14.880 -25.009 1.00 48.79 600 PHE B O 1
ATOM 8352 N N . GLU B 2 601 ? 14.311 -12.844 -25.874 1.00 53.67 601 GLU B N 1
ATOM 8353 C CA . GLU B 2 601 ? 15.219 -13.054 -26.997 1.00 53.67 601 GLU B CA 1
ATOM 8354 C C . GLU B 2 601 ? 16.662 -13.187 -26.526 1.00 53.67 601 GLU B C 1
ATOM 8355 O O . GLU B 2 601 ? 17.408 -14.040 -27.022 1.00 53.67 601 GLU B O 1
ATOM 8361 N N . GLY B 2 602 ? 17.072 -12.358 -25.564 1.00 50.44 602 GLY B N 1
ATOM 8362 C CA . GLY B 2 602 ? 18.427 -12.456 -25.049 1.00 50.44 602 GLY B CA 1
ATOM 8363 C C . GLY B 2 602 ? 18.679 -13.767 -24.330 1.00 50.44 602 GLY B C 1
ATOM 8364 O O . GLY B 2 602 ? 19.736 -14.383 -24.490 1.00 50.44 602 GLY B O 1
ATOM 8365 N N . LEU B 2 603 ? 17.707 -14.216 -23.531 1.00 48.92 603 LEU B N 1
ATOM 8366 C CA . LEU B 2 603 ? 17.855 -15.502 -22.857 1.00 48.92 603 LEU B CA 1
ATOM 8367 C C . LEU B 2 603 ? 17.903 -16.645 -23.864 1.00 48.92 603 LEU B C 1
ATOM 8368 O O . LEU B 2 603 ? 18.685 -17.590 -23.705 1.00 48.92 603 LEU B O 1
ATOM 8373 N N . MET B 2 604 ? 17.085 -16.568 -24.916 1.00 55.91 604 MET B N 1
ATOM 8374 C CA . MET B 2 604 ? 17.106 -17.592 -25.955 1.00 55.91 604 MET B CA 1
ATOM 8375 C C . MET B 2 604 ? 18.456 -17.627 -26.661 1.00 55.91 604 MET B C 1
ATOM 8376 O O . MET B 2 604 ? 18.990 -18.703 -26.956 1.00 55.91 604 MET B O 1
ATOM 8381 N N . LYS B 2 605 ? 19.026 -16.452 -26.939 1.00 57.04 605 LYS B N 1
ATOM 8382 C CA . LYS B 2 605 ? 20.330 -16.399 -27.592 1.00 57.04 605 LYS B CA 1
ATOM 8383 C C . LYS B 2 605 ? 21.428 -16.930 -26.678 1.00 57.04 605 LYS B C 1
ATOM 8384 O O . LYS B 2 605 ? 22.351 -17.612 -27.136 1.00 57.04 605 LYS B O 1
ATOM 8390 N N . ILE B 2 606 ? 21.346 -16.628 -25.381 1.00 52.53 606 ILE B N 1
ATOM 8391 C CA . ILE B 2 606 ? 22.350 -17.124 -24.443 1.00 52.53 606 ILE B CA 1
ATOM 8392 C C . ILE B 2 606 ? 22.242 -18.637 -24.298 1.00 52.53 606 ILE B C 1
ATOM 8393 O O . ILE B 2 606 ? 23.251 -19.335 -24.135 1.00 52.53 606 ILE B O 1
ATOM 8398 N N . GLN B 2 607 ? 21.024 -19.171 -24.381 1.00 58.34 607 GLN B N 1
ATOM 8399 C CA . GLN B 2 607 ? 20.801 -20.586 -24.113 1.00 58.34 607 GLN B CA 1
ATOM 8400 C C . GLN B 2 607 ? 20.979 -21.480 -25.334 1.00 58.34 607 GLN B C 1
ATOM 8401 O O . GLN B 2 607 ? 21.324 -22.657 -25.177 1.00 58.34 607 GLN B O 1
ATOM 8407 N N . PHE B 2 608 ? 20.757 -20.965 -26.542 1.00 63.27 608 PHE B N 1
ATOM 8408 C CA . PHE B 2 608 ? 20.706 -21.819 -27.722 1.00 63.27 608 PHE B CA 1
ATOM 8409 C C . PHE B 2 608 ? 21.741 -21.493 -28.790 1.00 63.27 608 PHE B C 1
ATOM 8410 O O . PHE B 2 608 ? 22.062 -22.373 -29.592 1.00 63.27 608 PHE B O 1
ATOM 8418 N N . SER B 2 609 ? 22.267 -20.271 -28.833 1.00 69.01 609 SER B N 1
ATOM 8419 C CA . SER B 2 609 ? 23.255 -19.937 -29.850 1.00 69.01 609 SER B CA 1
ATOM 8420 C C . SER B 2 609 ? 24.563 -20.672 -29.584 1.00 69.01 609 SER B C 1
ATOM 8421 O O . SER B 2 609 ? 24.973 -20.850 -28.433 1.00 69.01 609 SER B O 1
ATOM 8424 N N . ARG B 2 610 ? 25.216 -21.099 -30.666 1.00 74.58 610 ARG B N 1
ATOM 8425 C CA . ARG B 2 610 ? 26.465 -21.859 -30.606 1.00 74.58 610 ARG B CA 1
ATOM 8426 C C . ARG B 2 610 ? 26.288 -23.133 -29.778 1.00 74.58 610 ARG B C 1
ATOM 8427 O O . ARG B 2 610 ? 26.914 -23.329 -28.734 1.00 74.58 610 ARG B O 1
ATOM 8435 N N . ARG B 2 611 ? 25.408 -24.002 -30.265 1.00 70.98 611 ARG B N 1
ATOM 8436 C CA . ARG B 2 611 ? 25.129 -25.266 -29.594 1.00 70.98 611 ARG B CA 1
ATOM 8437 C C . ARG B 2 611 ? 24.804 -26.363 -30.603 1.00 70.98 611 ARG B C 1
ATOM 8438 O O . ARG B 2 611 ? 23.790 -27.050 -30.483 1.00 70.98 611 ARG B O 1
ATOM 8446 N N . GLY B 2 626 ? 22.354 -25.679 -33.328 1.00 79.08 626 GLY B N 1
ATOM 8447 C CA . GLY B 2 626 ? 22.117 -24.783 -32.212 1.00 79.08 626 GLY B CA 1
ATOM 8448 C C . GLY B 2 626 ? 21.516 -23.453 -32.622 1.00 79.08 626 GLY B C 1
ATOM 8449 O O . GLY B 2 626 ? 20.541 -22.990 -32.031 1.00 79.08 626 GLY B O 1
ATOM 8450 N N . ASP B 2 627 ? 22.107 -22.830 -33.644 1.00 81.44 627 ASP B N 1
ATOM 8451 C CA . ASP B 2 627 ? 21.604 -21.548 -34.122 1.00 81.44 627 ASP B CA 1
ATOM 8452 C C . ASP B 2 627 ? 20.405 -21.701 -35.048 1.00 81.44 627 ASP B C 1
ATOM 8453 O O . ASP B 2 627 ? 19.679 -20.724 -35.266 1.00 81.44 627 ASP B O 1
ATOM 8458 N N . LYS B 2 628 ? 20.171 -22.897 -35.593 1.00 81.61 628 LYS B N 1
ATOM 8459 C CA . LYS B 2 628 ? 19.070 -23.049 -36.538 1.00 81.61 628 LYS B CA 1
ATOM 8460 C C . LYS B 2 628 ? 17.720 -23.046 -35.827 1.00 81.61 628 LYS B C 1
ATOM 8461 O O . LYS B 2 628 ? 16.727 -22.566 -36.385 1.00 81.61 628 LYS B O 1
ATOM 8467 N N . ILE B 2 629 ? 17.660 -23.556 -34.593 1.00 79.57 629 ILE B N 1
ATOM 8468 C CA . ILE B 2 629 ? 16.425 -23.420 -33.825 1.00 79.57 629 ILE B CA 1
ATOM 8469 C C . ILE B 2 629 ? 16.161 -21.953 -33.525 1.00 79.57 629 ILE B C 1
ATOM 8470 O O . ILE B 2 629 ? 15.007 -21.539 -33.359 1.00 79.57 629 ILE B O 1
ATOM 8475 N N . LEU B 2 630 ? 17.221 -21.145 -33.451 1.00 75.45 630 LEU B N 1
ATOM 8476 C CA . LEU B 2 630 ? 17.052 -19.707 -33.286 1.00 75.45 630 LEU B CA 1
ATOM 8477 C C . LEU B 2 630 ? 16.629 -19.048 -34.592 1.00 75.45 630 LEU B C 1
ATOM 8478 O O . LEU B 2 630 ? 15.963 -18.007 -34.580 1.00 75.45 630 LEU B O 1
ATOM 8483 N N . SER B 2 631 ? 17.018 -19.631 -35.732 1.00 79.02 631 SER B N 1
ATOM 8484 C CA . SER B 2 631 ? 16.737 -19.001 -37.018 1.00 79.02 631 SER B CA 1
ATOM 8485 C C . SER B 2 631 ? 15.364 -19.353 -37.571 1.00 79.02 631 SER B C 1
ATOM 8486 O O . SER B 2 631 ? 14.795 -18.548 -38.316 1.00 79.02 631 SER B O 1
ATOM 8489 N N . VAL B 2 632 ? 14.824 -20.533 -37.251 1.00 81.25 632 VAL B N 1
ATOM 8490 C CA . VAL B 2 632 ? 13.442 -20.822 -37.632 1.00 81.25 632 VAL B CA 1
ATOM 8491 C C . VAL B 2 632 ? 12.499 -19.834 -36.958 1.00 81.25 632 VAL B C 1
ATOM 8492 O O . VAL B 2 632 ? 11.565 -19.314 -37.579 1.00 81.25 632 VAL B O 1
ATOM 8496 N N . MET B 2 633 ? 12.732 -19.558 -35.677 1.00 79.33 633 MET B N 1
ATOM 8497 C CA . MET B 2 633 ? 12.047 -18.455 -35.027 1.00 79.33 633 MET B CA 1
ATOM 8498 C C . MET B 2 633 ? 12.731 -17.136 -35.383 1.00 79.33 633 MET B C 1
ATOM 8499 O O . MET B 2 633 ? 13.700 -17.089 -36.146 1.00 79.33 633 MET B O 1
ATOM 8504 N N . GLU B 2 634 ? 12.219 -16.049 -34.812 1.00 74.77 634 GLU B N 1
ATOM 8505 C CA . GLU B 2 634 ? 12.717 -14.707 -35.110 1.00 74.77 634 GLU B CA 1
ATOM 8506 C C . GLU B 2 634 ? 13.558 -14.143 -33.973 1.00 74.77 634 GLU B C 1
ATOM 8507 O O . GLU B 2 634 ? 13.510 -12.946 -33.680 1.00 74.77 634 GLU B O 1
ATOM 8513 N N . LEU B 2 635 ? 14.350 -14.996 -33.325 1.00 67.33 635 LEU B N 1
ATOM 8514 C CA . LEU B 2 635 ? 15.237 -14.597 -32.241 1.00 67.33 635 LEU B CA 1
ATOM 8515 C C . LEU B 2 635 ? 16.688 -14.486 -32.700 1.00 67.33 635 LEU B C 1
ATOM 8516 O O . LEU B 2 635 ? 17.609 -14.741 -31.917 1.00 67.33 635 LEU B O 1
ATOM 8521 N N . ASP B 2 636 ? 16.909 -14.114 -33.965 1.00 70.65 636 ASP B N 1
ATOM 8522 C CA . ASP B 2 636 ? 18.258 -14.063 -34.515 1.00 70.65 636 ASP B CA 1
ATOM 8523 C C . ASP B 2 636 ? 18.521 -12.802 -35.328 1.00 70.65 636 ASP B C 1
ATOM 8524 O O . ASP B 2 636 ? 19.483 -12.778 -36.107 1.00 70.65 636 ASP B O 1
ATOM 8529 N N . SER B 2 637 ? 17.708 -11.760 -35.180 1.00 64.87 637 SER B N 1
ATOM 8530 C CA . SER B 2 637 ? 17.874 -10.533 -35.946 1.00 64.87 637 SER B CA 1
ATOM 8531 C C . SER B 2 637 ? 18.616 -9.448 -35.178 1.00 64.87 637 SER B C 1
ATOM 8532 O O . SER B 2 637 ? 18.845 -8.365 -35.727 1.00 64.87 637 SER B O 1
ATOM 8535 N N . TYR B 2 638 ? 18.996 -9.709 -33.928 1.00 58.31 638 TYR B N 1
ATOM 8536 C CA . TYR B 2 638 ? 19.692 -8.736 -33.103 1.00 58.31 638 TYR B CA 1
ATOM 8537 C C . TYR B 2 638 ? 20.750 -9.454 -32.274 1.00 58.31 638 TYR B C 1
ATOM 8538 O O . TYR B 2 638 ? 20.435 -10.448 -31.595 1.00 58.31 638 TYR B O 1
ATOM 8547 N N . PRO B 2 639 ? 21.999 -8.998 -32.300 1.00 55.48 639 PRO B N 1
ATOM 8548 C CA . PRO B 2 639 ? 23.027 -9.616 -31.455 1.00 55.48 639 PRO B CA 1
ATOM 8549 C C . PRO B 2 639 ? 22.781 -9.332 -29.981 1.00 55.48 639 PRO B C 1
ATOM 8550 O O . PRO B 2 639 ? 21.936 -8.517 -29.603 1.00 55.48 639 PRO B O 1
ATOM 8554 N N . LEU B 2 640 ? 23.550 -10.028 -29.139 1.00 53.77 640 LEU B N 1
ATOM 8555 C CA . LEU B 2 640 ? 23.341 -9.944 -27.696 1.00 53.77 640 LEU B CA 1
ATOM 8556 C C . LEU B 2 640 ? 23.646 -8.549 -27.163 1.00 53.77 640 LEU B C 1
ATOM 8557 O O . LEU B 2 640 ? 22.862 -7.991 -26.384 1.00 53.77 640 LEU B O 1
ATOM 8562 N N . TYR B 2 641 ? 24.783 -7.972 -27.563 1.00 54.44 641 TYR B N 1
ATOM 8563 C CA . TYR B 2 641 ? 25.126 -6.632 -27.099 1.00 54.44 641 TYR B CA 1
ATOM 8564 C C . TYR B 2 641 ? 24.113 -5.602 -27.579 1.00 54.44 641 TYR B C 1
ATOM 8565 O O . TYR B 2 641 ? 23.833 -4.630 -26.869 1.00 54.44 641 TYR B O 1
ATOM 8574 N N . ALA B 2 642 ? 23.538 -5.804 -28.768 1.00 53.30 642 ALA B N 1
ATOM 8575 C CA . ALA B 2 642 ? 22.471 -4.922 -29.225 1.00 53.30 642 ALA B CA 1
ATOM 8576 C C . ALA B 2 642 ? 21.236 -5.036 -28.342 1.00 53.30 642 ALA B C 1
ATOM 8577 O O . ALA B 2 642 ? 20.592 -4.024 -28.050 1.00 53.30 642 ALA B O 1
ATOM 8579 N N . ILE B 2 643 ? 20.898 -6.250 -27.900 1.00 51.61 643 ILE B N 1
ATOM 8580 C CA . ILE B 2 643 ? 19.766 -6.421 -26.995 1.00 51.61 643 ILE B CA 1
ATOM 8581 C C . ILE B 2 643 ? 20.038 -5.732 -25.664 1.00 51.61 643 ILE B C 1
ATOM 8582 O O . ILE B 2 643 ? 19.155 -5.076 -25.095 1.00 51.61 643 ILE B O 1
ATOM 8587 N N . TYR B 2 644 ? 21.262 -5.868 -25.145 1.00 49.11 644 TYR B N 1
ATOM 8588 C CA . TYR B 2 644 ? 21.615 -5.185 -23.903 1.00 49.11 644 TYR B CA 1
ATOM 8589 C C . TYR B 2 644 ? 21.522 -3.671 -24.060 1.00 49.11 644 TYR B C 1
ATOM 8590 O O . TYR B 2 644 ? 21.004 -2.977 -23.176 1.00 49.11 644 TYR B O 1
ATOM 8599 N N . LEU B 2 645 ? 22.012 -3.142 -25.184 1.00 49.54 645 LEU B N 1
ATOM 8600 C CA . LEU B 2 645 ? 21.945 -1.703 -25.416 1.00 49.54 645 LEU B CA 1
ATOM 8601 C C . LEU B 2 645 ? 20.504 -1.232 -25.565 1.00 49.54 645 LEU B C 1
ATOM 8602 O O . LEU B 2 645 ? 20.156 -0.132 -25.125 1.00 49.54 645 LEU B O 1
ATOM 8607 N N . ILE B 2 646 ? 19.646 -2.056 -26.171 1.00 48.42 646 ILE B N 1
ATOM 8608 C CA . ILE B 2 646 ? 18.241 -1.687 -26.311 1.00 48.42 646 ILE B CA 1
ATOM 8609 C C . ILE B 2 646 ? 17.553 -1.678 -24.951 1.00 48.42 646 ILE B C 1
ATOM 8610 O O . ILE B 2 646 ? 16.731 -0.799 -24.661 1.00 48.42 646 ILE B O 1
ATOM 8615 N N . VAL B 2 647 ? 17.881 -2.646 -24.093 1.00 47.86 647 VAL B N 1
ATOM 8616 C CA . VAL B 2 647 ? 17.331 -2.650 -22.740 1.00 47.86 647 VAL B CA 1
ATOM 8617 C C . VAL B 2 647 ? 17.799 -1.418 -21.972 1.00 47.86 647 VAL B C 1
ATOM 8618 O O . VAL B 2 647 ? 17.018 -0.783 -21.250 1.00 47.86 647 VAL B O 1
ATOM 8622 N N . ILE B 2 648 ? 19.074 -1.051 -22.126 1.00 48.50 648 ILE B N 1
ATOM 8623 C CA . ILE B 2 648 ? 19.593 0.137 -21.451 1.00 48.50 648 ILE B CA 1
ATOM 8624 C C . ILE B 2 648 ? 18.908 1.394 -21.977 1.00 48.50 648 ILE B C 1
ATOM 8625 O O . ILE B 2 648 ? 18.612 2.323 -21.215 1.00 48.50 648 ILE B O 1
ATOM 8630 N N . GLY B 2 649 ? 18.629 1.439 -23.280 1.00 49.28 649 GLY B N 1
ATOM 8631 C CA . GLY B 2 649 ? 17.941 2.591 -23.840 1.00 49.28 649 GLY B CA 1
ATOM 8632 C C . GLY B 2 649 ? 16.504 2.698 -23.369 1.00 49.28 649 GLY B C 1
ATOM 8633 O O . GLY B 2 649 ? 16.002 3.798 -23.125 1.00 49.28 649 GLY B O 1
ATOM 8634 N N . LEU B 2 650 ? 15.821 1.559 -23.234 1.00 49.19 650 LEU B N 1
ATOM 8635 C CA . LEU B 2 650 ? 14.475 1.571 -22.670 1.00 49.19 650 LEU B CA 1
ATOM 8636 C C . LEU B 2 650 ? 14.498 2.033 -21.219 1.00 49.19 650 LEU B C 1
ATOM 8637 O O . LEU B 2 650 ? 13.625 2.798 -20.785 1.00 49.19 650 LEU B O 1
ATOM 8642 N N . SER B 2 651 ? 15.493 1.578 -20.453 1.00 52.01 651 SER B N 1
ATOM 8643 C CA . SER B 2 651 ? 15.645 2.044 -19.078 1.00 52.01 651 SER B CA 1
ATOM 8644 C C . SER B 2 651 ? 15.884 3.548 -19.031 1.00 52.01 651 SER B C 1
ATOM 8645 O O . SER B 2 651 ? 15.327 4.246 -18.178 1.00 52.01 651 SER B O 1
ATOM 8648 N N . GLY B 2 652 ? 16.703 4.065 -19.948 1.00 51.90 652 GLY B N 1
ATOM 8649 C CA . GLY B 2 652 ? 16.955 5.497 -19.979 1.00 51.90 652 GLY B CA 1
ATOM 8650 C C . GLY B 2 652 ? 15.726 6.299 -20.365 1.00 51.90 652 GLY B C 1
ATOM 8651 O O . GLY B 2 652 ? 15.478 7.376 -19.816 1.00 51.90 652 GLY B O 1
ATOM 8652 N N . GLY B 2 653 ? 14.940 5.787 -21.313 1.00 52.72 653 GLY B N 1
ATOM 8653 C CA . GLY B 2 653 ? 13.700 6.456 -21.670 1.00 52.72 653 GLY B CA 1
ATOM 8654 C C . GLY B 2 653 ? 12.706 6.480 -20.525 1.00 52.72 653 GLY B C 1
ATOM 8655 O O . GLY B 2 653 ? 12.063 7.503 -20.268 1.00 52.72 653 GLY B O 1
ATOM 8656 N N . PHE B 2 654 ? 12.572 5.357 -19.814 1.00 52.50 654 PHE B N 1
ATOM 8657 C CA . PHE B 2 654 ? 11.704 5.333 -18.643 1.00 52.50 654 PHE B CA 1
ATOM 8658 C C . PHE B 2 654 ? 12.224 6.254 -17.545 1.00 52.50 654 PHE B C 1
ATOM 8659 O O . PHE B 2 654 ? 11.431 6.874 -16.829 1.00 52.50 654 PHE B O 1
ATOM 8667 N N . MET B 2 655 ? 13.548 6.369 -17.408 1.00 53.43 655 MET B N 1
ATOM 8668 C CA . MET B 2 655 ? 14.118 7.297 -16.436 1.00 53.43 655 MET B CA 1
ATOM 8669 C C . MET B 2 655 ? 13.803 8.742 -16.802 1.00 53.43 655 MET B C 1
ATOM 8670 O O . MET B 2 655 ? 13.485 9.554 -15.928 1.00 53.43 655 MET B O 1
ATOM 8675 N N . VAL B 2 656 ? 13.895 9.080 -18.090 1.00 51.61 656 VAL B N 1
ATOM 8676 C CA . VAL B 2 656 ? 13.549 10.428 -18.533 1.00 51.61 656 VAL B CA 1
ATOM 8677 C C . VAL B 2 656 ? 12.073 10.708 -18.279 1.00 51.61 656 VAL B C 1
ATOM 8678 O O . VAL B 2 656 ? 11.697 11.804 -17.842 1.00 51.61 656 VAL B O 1
ATOM 8682 N N . LEU B 2 657 ? 11.213 9.720 -18.546 1.00 52.77 657 LEU B N 1
ATOM 8683 C CA . LEU B 2 657 ? 9.789 9.888 -18.270 1.00 52.77 657 LEU B CA 1
ATOM 8684 C C . LEU B 2 657 ? 9.539 10.116 -16.783 1.00 52.77 657 LEU B C 1
ATOM 8685 O O . LEU B 2 657 ? 8.771 11.008 -16.404 1.00 52.77 657 LEU B O 1
ATOM 8690 N N . TYR B 2 658 ? 10.187 9.322 -15.927 1.00 52.81 658 TYR B N 1
ATOM 8691 C CA . TYR B 2 658 ? 10.028 9.485 -14.485 1.00 52.81 658 TYR B CA 1
ATOM 8692 C C . TYR B 2 658 ? 10.534 10.847 -14.024 1.00 52.81 658 TYR B C 1
ATOM 8693 O O . TYR B 2 658 ? 9.923 11.485 -13.157 1.00 52.81 658 TYR B O 1
ATOM 8702 N N . TYR B 2 659 ? 11.637 11.318 -14.608 1.00 54.79 659 TYR B N 1
ATOM 8703 C CA . TYR B 2 659 ? 12.195 12.610 -14.220 1.00 54.79 659 TYR B CA 1
ATOM 8704 C C . TYR B 2 659 ? 11.265 13.751 -14.612 1.00 54.79 659 TYR B C 1
ATOM 8705 O O . TYR B 2 659 ? 11.008 14.659 -13.811 1.00 54.79 659 TYR B O 1
ATOM 8714 N N . VAL B 2 660 ? 10.745 13.725 -15.842 1.00 55.06 660 VAL B N 1
ATOM 8715 C CA . VAL B 2 660 ? 9.846 14.798 -16.258 1.00 55.06 660 VAL B CA 1
ATOM 8716 C C . VAL B 2 660 ? 8.522 14.717 -15.507 1.00 55.06 660 VAL B C 1
ATOM 8717 O O . VAL B 2 660 ? 7.871 15.744 -15.278 1.00 55.06 660 VAL B O 1
ATOM 8721 N N . SER B 2 661 ? 8.109 13.517 -15.086 1.00 56.29 661 SER B N 1
ATOM 8722 C CA . SER B 2 661 ? 6.910 13.407 -14.263 1.00 56.29 661 SER B CA 1
ATOM 8723 C C . SER B 2 661 ? 7.138 14.000 -12.879 1.00 56.29 661 SER B C 1
ATOM 8724 O O . SER B 2 661 ? 6.272 14.704 -12.348 1.00 56.29 661 SER B O 1
ATOM 8727 N N . LEU B 2 662 ? 8.299 13.728 -12.278 1.00 56.01 662 LEU B N 1
ATOM 8728 C CA . LEU B 2 662 ? 8.612 14.320 -10.981 1.00 56.01 662 LEU B CA 1
ATOM 8729 C C . LEU B 2 662 ? 8.754 15.833 -11.084 1.00 56.01 662 LEU B C 1
ATOM 8730 O O . LEU B 2 662 ? 8.438 16.561 -10.136 1.00 56.01 662 LEU B O 1
ATOM 8735 N N . ARG B 2 663 ? 9.229 16.327 -12.230 1.00 60.51 663 ARG B N 1
ATOM 8736 C CA . ARG B 2 663 ? 9.504 17.753 -12.358 1.00 60.51 663 ARG B CA 1
ATOM 8737 C C . ARG B 2 663 ? 8.249 18.560 -12.679 1.00 60.51 663 ARG B C 1
ATOM 8738 O O . ARG B 2 663 ? 8.026 19.619 -12.082 1.00 60.51 663 ARG B O 1
ATOM 8746 N N . PHE B 2 664 ? 7.419 18.084 -13.607 1.00 62.28 664 PHE B N 1
ATOM 8747 C CA . PHE B 2 664 ? 6.320 18.882 -14.134 1.00 62.28 664 PHE B CA 1
ATOM 8748 C C . PHE B 2 664 ? 4.951 18.479 -13.601 1.00 62.28 664 PHE B C 1
ATOM 8749 O O . PHE B 2 664 ? 3.954 19.113 -13.964 1.00 62.28 664 PHE B O 1
ATOM 8757 N N . ILE B 2 665 ? 4.867 17.456 -12.756 1.00 61.46 665 ILE B N 1
ATOM 8758 C CA . ILE B 2 665 ? 3.601 17.009 -12.184 1.00 61.46 665 ILE B CA 1
ATOM 8759 C C . ILE B 2 665 ? 3.688 17.103 -10.668 1.00 61.46 665 ILE B C 1
ATOM 8760 O O . ILE B 2 665 ? 4.666 16.651 -10.061 1.00 61.46 665 ILE B O 1
ATOM 8765 N N . LYS B 2 666 ? 2.662 17.692 -10.059 1.00 64.16 666 LYS B N 1
ATOM 8766 C CA . LYS B 2 666 ? 2.606 17.824 -8.610 1.00 64.16 666 LYS B CA 1
ATOM 8767 C C . LYS B 2 666 ? 2.232 16.489 -7.980 1.00 64.16 666 LYS B C 1
ATOM 8768 O O . LYS B 2 666 ? 1.237 15.867 -8.366 1.00 64.16 666 LYS B O 1
ATOM 8774 N N . GLN B 2 667 ? 3.030 16.052 -7.007 1.00 62.72 667 GLN B N 1
ATOM 8775 C CA . GLN B 2 667 ? 2.795 14.776 -6.342 1.00 62.72 667 GLN B CA 1
ATOM 8776 C C . GLN B 2 667 ? 1.793 14.928 -5.204 1.00 62.72 667 GLN B C 1
ATOM 8777 O O . GLN B 2 667 ? 2.087 14.566 -4.060 1.00 62.72 667 GLN B O 1
ATOM 8783 N N . LYS B 2 668 ? 0.613 15.456 -5.507 1.00 67.13 668 LYS B N 1
ATOM 8784 C CA . LYS B 2 668 ? -0.402 15.654 -4.482 1.00 67.13 668 LYS B CA 1
ATOM 8785 C C . LYS B 2 668 ? -0.876 14.305 -3.949 1.00 67.13 668 LYS B C 1
ATOM 8786 O O . LYS B 2 668 ? -1.179 13.402 -4.741 1.00 67.13 668 LYS B O 1
ATOM 8792 N N . PRO B 2 669 ? -0.951 14.123 -2.621 1.00 67.14 669 PRO B N 1
ATOM 8793 C CA . PRO B 2 669 ? -1.394 12.873 -1.992 1.00 67.14 669 PRO B CA 1
ATOM 8794 C C . PRO B 2 669 ? -2.819 12.491 -2.378 1.00 67.14 669 PRO B C 1
ATOM 8795 O O . PRO B 2 669 ? -3.715 13.326 -2.253 1.00 67.14 669 PRO B O 1
ATOM 8799 N N . VAL C 3 21 ? 37.176 31.790 30.931 1.00 72.18 21 VAL C N 1
ATOM 8800 C CA . VAL C 3 21 ? 36.049 31.747 31.854 1.00 72.18 21 VAL C CA 1
ATOM 8801 C C . VAL C 3 21 ? 36.549 31.598 33.286 1.00 72.18 21 VAL C C 1
ATOM 8802 O O . VAL C 3 21 ? 37.349 30.711 33.585 1.00 72.18 21 VAL C O 1
ATOM 8806 N N . LYS C 3 22 ? 36.072 32.472 34.170 1.00 75.05 22 LYS C N 1
ATOM 8807 C CA . LYS C 3 22 ? 36.484 32.452 35.568 1.00 75.05 22 LYS C CA 1
ATOM 8808 C C . LYS C 3 22 ? 35.291 32.800 36.444 1.00 75.05 22 LYS C C 1
ATOM 8809 O O . LYS C 3 22 ? 34.632 33.820 36.222 1.00 75.05 22 LYS C O 1
ATOM 8815 N N . LEU C 3 23 ? 35.021 31.952 37.434 1.00 75.17 23 LEU C N 1
ATOM 8816 C CA . LEU C 3 23 ? 33.930 32.150 38.377 1.00 75.17 23 LEU C CA 1
ATOM 8817 C C . LEU C 3 23 ? 34.503 32.217 39.785 1.00 75.17 23 LEU C C 1
ATOM 8818 O O . LEU C 3 23 ? 35.178 31.282 40.229 1.00 75.17 23 LEU C O 1
ATOM 8823 N N . VAL C 3 24 ? 34.234 33.319 40.483 1.00 78.05 24 VAL C N 1
ATOM 8824 C CA . VAL C 3 24 ? 34.795 33.582 41.806 1.00 78.05 24 VAL C CA 1
ATOM 8825 C C . VAL C 3 24 ? 33.635 33.916 42.736 1.00 78.05 24 VAL C C 1
ATOM 8826 O O . VAL C 3 24 ? 33.037 34.993 42.633 1.00 78.05 24 VAL C O 1
ATOM 8830 N N . GLU C 3 25 ? 33.313 32.998 43.644 1.00 80.38 25 GLU C N 1
ATOM 8831 C CA . GLU C 3 25 ? 32.285 33.255 44.639 1.00 80.38 25 GLU C CA 1
ATOM 8832 C C . GLU C 3 25 ? 32.853 34.072 45.798 1.00 80.38 25 GLU C C 1
ATOM 8833 O O . GLU C 3 25 ? 34.066 34.133 46.017 1.00 80.38 25 GLU C O 1
ATOM 8839 N N . SER C 3 26 ? 31.951 34.700 46.548 1.00 84.57 26 SER C N 1
ATOM 8840 C CA . SER C 3 26 ? 32.323 35.515 47.699 1.00 84.57 26 SER C CA 1
ATOM 8841 C C . SER C 3 26 ? 31.057 35.837 48.482 1.00 84.57 26 SER C C 1
ATOM 8842 O O . SER C 3 26 ? 29.940 35.570 48.032 1.00 84.57 26 SER C O 1
ATOM 8845 N N . GLY C 3 27 ? 31.250 36.415 49.664 1.00 91.18 27 GLY C N 1
ATOM 8846 C CA . GLY C 3 27 ? 30.145 36.812 50.511 1.00 91.18 27 GLY C CA 1
ATOM 8847 C C . GLY C 3 27 ? 29.720 35.804 51.554 1.00 91.18 27 GLY C C 1
ATOM 8848 O O . GLY C 3 27 ? 28.761 36.069 52.289 1.00 91.18 27 GLY C O 1
ATOM 8849 N N . GLY C 3 28 ? 30.396 34.661 51.648 1.00 96.11 28 GLY C N 1
ATOM 8850 C CA . GLY C 3 28 ? 30.036 33.667 52.646 1.00 96.11 28 GLY C CA 1
ATOM 8851 C C . GLY C 3 28 ? 30.481 34.095 54.036 1.00 96.11 28 GLY C C 1
ATOM 8852 O O . GLY C 3 28 ? 31.547 34.682 54.219 1.00 96.11 28 GLY C O 1
ATOM 8853 N N . GLY C 3 29 ? 29.649 33.789 55.023 1.00 101.00 29 GLY C N 1
ATOM 8854 C CA . GLY C 3 29 ? 29.944 34.208 56.379 1.00 101.00 29 GLY C CA 1
ATOM 8855 C C . GLY C 3 29 ? 29.163 33.414 57.400 1.00 101.00 29 GLY C C 1
ATOM 8856 O O . GLY C 3 29 ? 28.680 32.315 57.121 1.00 101.00 29 GLY C O 1
ATOM 8857 N N . LEU C 3 30 ? 29.057 33.985 58.597 1.00 105.71 30 LEU C N 1
ATOM 8858 C CA . LEU C 3 30 ? 28.402 33.340 59.728 1.00 105.71 30 LEU C CA 1
ATOM 8859 C C . LEU C 3 30 ? 27.126 34.105 60.061 1.00 105.71 30 LEU C C 1
ATOM 8860 O O . LEU C 3 30 ? 27.185 35.182 60.665 1.00 105.71 30 LEU C O 1
ATOM 8865 N N . VAL C 3 31 ? 25.977 33.547 59.674 1.00 106.70 31 VAL C N 1
ATOM 8866 C CA . VAL C 3 31 ? 24.669 34.119 59.992 1.00 106.70 31 VAL C CA 1
ATOM 8867 C C . VAL C 3 31 ? 23.741 32.982 60.421 1.00 106.70 31 VAL C C 1
ATOM 8868 O O . VAL C 3 31 ? 23.385 32.119 59.609 1.00 106.70 31 VAL C O 1
ATOM 8872 N N . GLN C 3 32 ? 23.390 32.954 61.704 1.00 108.85 32 GLN C N 1
ATOM 8873 C CA . GLN C 3 32 ? 22.474 31.955 62.223 1.00 108.85 32 GLN C CA 1
ATOM 8874 C C . GLN C 3 32 ? 21.057 32.242 61.723 1.00 108.85 32 GLN C C 1
ATOM 8875 O O . GLN C 3 32 ? 20.782 33.334 61.219 1.00 108.85 32 GLN C O 1
ATOM 8881 N N . PRO C 3 33 ? 20.146 31.265 61.818 1.00 108.39 33 PRO C N 1
ATOM 8882 C CA . PRO C 3 33 ? 18.771 31.492 61.354 1.00 108.39 33 PRO C CA 1
ATOM 8883 C C . PRO C 3 33 ? 18.158 32.759 61.936 1.00 108.39 33 PRO C C 1
ATOM 8884 O O . PRO C 3 33 ? 18.478 33.177 63.051 1.00 108.39 33 PRO C O 1
ATOM 8888 N N . GLY C 3 34 ? 17.261 33.366 61.158 1.00 107.47 34 GLY C N 1
ATOM 8889 C CA . GLY C 3 34 ? 16.629 34.621 61.497 1.00 107.47 34 GLY C CA 1
ATOM 8890 C C . GLY C 3 34 ? 17.108 35.811 60.685 1.00 107.47 34 GLY C C 1
ATOM 8891 O O . GLY C 3 34 ? 16.343 36.759 60.483 1.00 107.47 34 GLY C O 1
ATOM 8892 N N . GLY C 3 35 ? 18.358 35.789 60.226 1.00 104.76 35 GLY C N 1
ATOM 8893 C CA . GLY C 3 35 ? 18.895 36.877 59.431 1.00 104.76 35 GLY C CA 1
ATOM 8894 C C . GLY C 3 35 ? 18.839 36.633 57.936 1.00 104.76 35 GLY C C 1
ATOM 8895 O O . GLY C 3 35 ? 18.035 35.827 57.456 1.00 104.76 35 GLY C O 1
ATOM 8896 N N . SER C 3 36 ? 19.697 37.328 57.191 1.00 100.19 36 SER C N 1
ATOM 8897 C CA . SER C 3 36 ? 19.760 37.189 55.743 1.00 100.19 36 SER C CA 1
ATOM 8898 C C . SER C 3 36 ? 21.197 37.400 55.292 1.00 100.19 36 SER C C 1
ATOM 8899 O O . SER C 3 36 ? 22.030 37.928 56.034 1.00 100.19 36 SER C O 1
ATOM 8902 N N . LEU C 3 37 ? 21.478 36.986 54.059 1.00 94.45 37 LEU C N 1
ATOM 8903 C CA . LEU C 3 37 ? 22.831 37.123 53.536 1.00 94.45 37 LEU C CA 1
ATOM 8904 C C . LEU C 3 37 ? 22.788 37.141 52.014 1.00 94.45 37 LEU C C 1
ATOM 8905 O O . LEU C 3 37 ? 22.018 36.407 51.393 1.00 94.45 37 LEU C O 1
ATOM 8910 N N . ARG C 3 38 ? 23.640 37.976 51.422 1.00 87.86 38 ARG C N 1
ATOM 8911 C CA . ARG C 3 38 ? 23.738 38.106 49.974 1.00 87.86 38 ARG C CA 1
ATOM 8912 C C . ARG C 3 38 ? 25.103 37.610 49.521 1.00 87.86 38 ARG C C 1
ATOM 8913 O O . ARG C 3 38 ? 26.129 38.211 49.857 1.00 87.86 38 ARG C O 1
ATOM 8921 N N . LEU C 3 39 ? 25.113 36.519 48.762 1.00 85.67 39 LEU C N 1
ATOM 8922 C CA . LEU C 3 39 ? 26.335 35.995 48.173 1.00 85.67 39 LEU C CA 1
ATOM 8923 C C . LEU C 3 39 ? 26.548 36.586 46.785 1.00 85.67 39 LEU C C 1
ATOM 8924 O O . LEU C 3 39 ? 25.594 36.864 46.054 1.00 85.67 39 LEU C O 1
ATOM 8929 N N . SER C 3 40 ? 27.817 36.771 46.426 1.00 82.01 40 SER C N 1
ATOM 8930 C CA . SER C 3 40 ? 28.190 37.367 45.153 1.00 82.01 40 SER C CA 1
ATOM 8931 C C . SER C 3 40 ? 29.080 36.410 44.372 1.00 82.01 40 SER C C 1
ATOM 8932 O O . SER C 3 40 ? 29.842 35.630 44.950 1.00 82.01 40 SER C O 1
ATOM 8935 N N . CYS C 3 41 ? 28.967 36.477 43.047 1.00 79.19 41 CYS C N 1
ATOM 8936 C CA . CYS C 3 41 ? 29.749 35.647 42.134 1.00 79.19 41 CYS C CA 1
ATOM 8937 C C . CYS C 3 41 ? 30.305 36.548 41.039 1.00 79.19 41 CYS C C 1
ATOM 8938 O O . CYS C 3 41 ? 29.541 37.101 40.242 1.00 79.19 41 CYS C O 1
ATOM 8941 N N . ALA C 3 42 ? 31.627 36.698 41.002 1.00 78.86 42 ALA C N 1
ATOM 8942 C CA . ALA C 3 42 ? 32.298 37.582 40.049 1.00 78.86 42 ALA C CA 1
ATOM 8943 C C . ALA C 3 42 ? 32.661 36.767 38.812 1.00 78.86 42 ALA C C 1
ATOM 8944 O O . ALA C 3 42 ? 33.630 36.007 38.805 1.00 78.86 42 ALA C O 1
ATOM 8946 N N . THR C 3 43 ? 31.867 36.927 37.757 1.00 76.86 43 THR C N 1
ATOM 8947 C CA . THR C 3 43 ? 32.121 36.234 36.505 1.00 76.86 43 THR C CA 1
ATOM 8948 C C . THR C 3 43 ? 33.079 37.039 35.632 1.00 76.86 43 THR C C 1
ATOM 8949 O O . THR C 3 43 ? 33.134 38.271 35.692 1.00 76.86 43 THR C O 1
ATOM 8953 N N . SER C 3 44 ? 33.836 36.321 34.807 1.00 76.03 44 SER C N 1
ATOM 8954 C CA . SER C 3 44 ? 34.800 36.943 33.910 1.00 76.03 44 SER C CA 1
ATOM 8955 C C . SER C 3 44 ? 35.192 35.935 32.841 1.00 76.03 44 SER C C 1
ATOM 8956 O O . SER C 3 44 ? 35.240 34.729 33.099 1.00 76.03 44 SER C O 1
ATOM 8959 N N . GLY C 3 45 ? 35.469 36.442 31.645 1.00 74.66 45 GLY C N 1
ATOM 8960 C CA . GLY C 3 45 ? 35.922 35.618 30.546 1.00 74.66 45 GLY C CA 1
ATOM 8961 C C . GLY C 3 45 ? 34.876 35.241 29.522 1.00 74.66 45 GLY C C 1
ATOM 8962 O O . GLY C 3 45 ? 35.176 34.446 28.625 1.00 74.66 45 GLY C O 1
ATOM 8963 N N . PHE C 3 46 ? 33.665 35.782 29.621 1.00 72.73 46 PHE C N 1
ATOM 8964 C CA . PHE C 3 46 ? 32.611 35.475 28.663 1.00 72.73 46 PHE C CA 1
ATOM 8965 C C . PHE C 3 46 ? 31.567 36.578 28.716 1.00 72.73 46 PHE C C 1
ATOM 8966 O O . PHE C 3 46 ? 31.544 37.393 29.642 1.00 72.73 46 PHE C O 1
ATOM 8974 N N . THR C 3 47 ? 30.708 36.595 27.701 1.00 72.28 47 THR C N 1
ATOM 8975 C CA . THR C 3 47 ? 29.590 37.535 27.649 1.00 72.28 47 THR C CA 1
ATOM 8976 C C . THR C 3 47 ? 28.562 37.126 28.696 1.00 72.28 47 THR C C 1
ATOM 8977 O O . THR C 3 47 ? 27.897 36.097 28.565 1.00 72.28 47 THR C O 1
ATOM 8981 N N . PHE C 3 48 ? 28.436 37.938 29.748 1.00 72.18 48 PHE C N 1
ATOM 8982 C CA . PHE C 3 48 ? 27.586 37.572 30.877 1.00 72.18 48 PHE C CA 1
ATOM 8983 C C . PHE C 3 48 ? 26.106 37.614 30.518 1.00 72.18 48 PHE C C 1
ATOM 8984 O O . PHE C 3 48 ? 25.291 36.947 31.168 1.00 72.18 48 PHE C O 1
ATOM 8992 N N . SER C 3 49 ? 25.736 38.385 29.497 1.00 70.16 49 SER C N 1
ATOM 8993 C CA . SER C 3 49 ? 24.333 38.555 29.145 1.00 70.16 49 SER C CA 1
ATOM 8994 C C . SER C 3 49 ? 23.784 37.422 28.288 1.00 70.16 49 SER C C 1
ATOM 8995 O O . SER C 3 49 ? 22.560 37.282 28.189 1.00 70.16 49 SER C O 1
ATOM 8998 N N . GLU C 3 50 ? 24.645 36.610 27.675 1.00 69.65 50 GLU C N 1
ATOM 8999 C CA . GLU C 3 50 ? 24.215 35.566 26.755 1.00 69.65 50 GLU C CA 1
ATOM 9000 C C . GLU C 3 50 ? 24.356 34.164 27.340 1.00 69.65 50 GLU C C 1
ATOM 9001 O O . GLU C 3 50 ? 24.475 33.195 26.583 1.00 69.65 50 GLU C O 1
ATOM 9007 N N . PHE C 3 51 ? 24.348 34.033 28.665 1.00 63.54 51 PHE C N 1
ATOM 9008 C CA . PHE C 3 51 ? 24.492 32.733 29.304 1.00 63.54 51 PHE C CA 1
ATOM 9009 C C . PHE C 3 51 ? 23.664 32.685 30.578 1.00 63.54 51 PHE C C 1
ATOM 9010 O O . PHE C 3 51 ? 23.503 33.699 31.264 1.00 63.54 51 PHE C O 1
ATOM 9018 N N . PHE C 3 52 ? 23.140 31.501 30.885 1.00 58.28 52 PHE C N 1
ATOM 9019 C CA . PHE C 3 52 ? 22.472 31.278 32.158 1.00 58.28 52 PHE C CA 1
ATOM 9020 C C . PHE C 3 52 ? 23.479 31.379 33.301 1.00 58.28 52 PHE C C 1
ATOM 9021 O O . PHE C 3 52 ? 24.694 31.429 33.090 1.00 58.28 52 PHE C O 1
ATOM 9029 N N . MET C 3 53 ? 22.960 31.406 34.528 1.00 63.82 53 MET C N 1
ATOM 9030 C CA . MET C 3 53 ? 23.793 31.437 35.725 1.00 63.82 53 MET C CA 1
ATOM 9031 C C . MET C 3 53 ? 23.070 30.708 36.847 1.00 63.82 53 MET C C 1
ATOM 9032 O O . MET C 3 53 ? 21.954 31.087 37.210 1.00 63.82 53 MET C O 1
ATOM 9037 N N . GLU C 3 54 ? 23.700 29.678 37.408 1.00 64.99 54 GLU C N 1
ATOM 9038 C CA . GLU C 3 54 ? 23.059 28.843 38.413 1.00 64.99 54 GLU C CA 1
ATOM 9039 C C . GLU C 3 54 ? 23.811 28.896 39.736 1.00 64.99 54 GLU C C 1
ATOM 9040 O O . GLU C 3 54 ? 25.044 28.944 39.773 1.00 64.99 54 GLU C O 1
ATOM 9046 N N . TRP C 3 55 ? 23.042 28.886 40.820 1.00 71.47 55 TRP C N 1
ATOM 9047 C CA . TRP C 3 55 ? 23.550 28.651 42.164 1.00 71.47 55 TRP C CA 1
ATOM 9048 C C . TRP C 3 55 ? 23.168 27.236 42.572 1.00 71.47 55 TRP C C 1
ATOM 9049 O O . TRP C 3 55 ? 21.987 26.874 42.523 1.00 71.47 55 TRP C O 1
ATOM 9060 N N . VAL C 3 56 ? 24.163 26.441 42.960 1.00 71.03 56 VAL C N 1
ATOM 9061 C CA . VAL C 3 56 ? 23.965 25.045 43.341 1.00 71.03 56 VAL C CA 1
ATOM 9062 C C . VAL C 3 56 ? 24.770 24.776 44.605 1.00 71.03 56 VAL C C 1
ATOM 9063 O O . VAL C 3 56 ? 26.006 24.811 44.575 1.00 71.03 56 VAL C O 1
ATOM 9067 N N . ARG C 3 57 ? 24.078 24.490 45.703 1.00 76.15 57 ARG C N 1
ATOM 9068 C CA . ARG C 3 57 ? 24.712 24.290 46.998 1.00 76.15 57 ARG C CA 1
ATOM 9069 C C . ARG C 3 57 ? 25.064 22.824 47.213 1.00 76.15 57 ARG C C 1
ATOM 9070 O O . ARG C 3 57 ? 24.581 21.936 46.506 1.00 76.15 57 ARG C O 1
ATOM 9078 N N . GLN C 3 58 ? 25.911 22.581 48.207 1.00 78.85 58 GLN C N 1
ATOM 9079 C CA . GLN C 3 58 ? 26.326 21.229 48.579 1.00 78.85 58 GLN C CA 1
ATOM 9080 C C . GLN C 3 58 ? 26.398 21.119 50.096 1.00 78.85 58 GLN C C 1
ATOM 9081 O O . GLN C 3 58 ? 27.389 21.573 50.701 1.00 78.85 58 GLN C O 1
ATOM 9087 N N . PRO C 3 59 ? 25.392 20.550 50.753 1.00 83.73 59 PRO C N 1
ATOM 9088 C CA . PRO C 3 59 ? 25.462 20.358 52.206 1.00 83.73 59 PRO C CA 1
ATOM 9089 C C . PRO C 3 59 ? 26.486 19.296 52.563 1.00 83.73 59 PRO C C 1
ATOM 9090 O O . PRO C 3 59 ? 26.933 18.537 51.689 1.00 83.73 59 PRO C O 1
ATOM 9094 N N . PRO C 3 60 ? 26.888 19.210 53.837 1.00 87.13 60 PRO C N 1
ATOM 9095 C CA . PRO C 3 60 ? 27.918 18.222 54.206 1.00 87.13 60 PRO C CA 1
ATOM 9096 C C . PRO C 3 60 ? 27.497 16.780 53.979 1.00 87.13 60 PRO C C 1
ATOM 9097 O O . PRO C 3 60 ? 28.291 15.985 53.459 1.00 87.13 60 PRO C O 1
ATOM 9101 N N . GLY C 3 61 ? 26.273 16.414 54.352 1.00 87.50 61 GLY C N 1
ATOM 9102 C CA . GLY C 3 61 ? 25.832 15.040 54.211 1.00 87.50 61 GLY C CA 1
ATOM 9103 C C . GLY C 3 61 ? 24.881 14.825 53.052 1.00 87.50 61 GLY C C 1
ATOM 9104 O O . GLY C 3 61 ? 24.266 13.761 52.933 1.00 87.50 61 GLY C O 1
ATOM 9105 N N . LYS C 3 62 ? 24.762 15.830 52.182 1.00 83.95 62 LYS C N 1
ATOM 9106 C CA . LYS C 3 62 ? 23.932 15.761 50.984 1.00 83.95 62 LYS C CA 1
ATOM 9107 C C . LYS C 3 62 ? 24.793 15.898 49.733 1.00 83.95 62 LYS C C 1
ATOM 9108 O O . LYS C 3 62 ? 25.578 16.843 49.620 1.00 83.95 62 LYS C O 1
ATOM 9114 N N . ARG C 3 63 ? 24.673 14.949 48.802 1.00 75.44 63 ARG C N 1
ATOM 9115 C CA . ARG C 3 63 ? 25.521 14.853 47.601 1.00 75.44 63 ARG C CA 1
ATOM 9116 C C . ARG C 3 63 ? 25.550 16.214 46.901 1.00 75.44 63 ARG C C 1
ATOM 9117 O O . ARG C 3 63 ? 26.624 16.828 46.833 1.00 75.44 63 ARG C O 1
ATOM 9125 N N . LEU C 3 64 ? 24.424 16.723 46.403 1.00 71.31 64 LEU C N 1
ATOM 9126 C CA . LEU C 3 64 ? 24.353 17.987 45.685 1.00 71.31 64 LEU C CA 1
ATOM 9127 C C . LEU C 3 64 ? 22.894 18.358 45.458 1.00 71.31 64 LEU C C 1
ATOM 9128 O O . LEU C 3 64 ? 22.023 17.487 45.365 1.00 71.31 64 LEU C O 1
ATOM 9133 N N . GLU C 3 65 ? 22.631 19.660 45.370 1.00 73.21 65 GLU C N 1
ATOM 9134 C CA . GLU C 3 65 ? 21.277 20.156 45.164 1.00 73.21 65 GLU C CA 1
ATOM 9135 C C . GLU C 3 65 ? 21.318 21.459 44.383 1.00 73.21 65 GLU C C 1
ATOM 9136 O O . GLU C 3 65 ? 21.937 22.431 44.824 1.00 73.21 65 GLU C O 1
ATOM 9142 N N . TRP C 3 66 ? 20.659 21.472 43.227 1.00 66.76 66 TRP C N 1
ATOM 9143 C CA . TRP C 3 66 ? 20.502 22.705 42.469 1.00 66.76 66 TRP C CA 1
ATOM 9144 C C . TRP C 3 66 ? 19.561 23.647 43.209 1.00 66.76 66 TRP C C 1
ATOM 9145 O O . TRP C 3 66 ? 18.471 23.248 43.631 1.00 66.76 66 TRP C O 1
ATOM 9156 N N . VAL C 3 67 ? 19.985 24.899 43.375 1.00 69.87 67 VAL C N 1
ATOM 9157 C CA . VAL C 3 67 ? 19.238 25.853 44.187 1.00 69.87 67 VAL C CA 1
ATOM 9158 C C . VAL C 3 67 ? 18.444 26.807 43.305 1.00 69.87 67 VAL C C 1
ATOM 9159 O O . VAL C 3 67 ? 17.211 26.852 43.377 1.00 69.87 67 VAL C O 1
ATOM 9163 N N . ALA C 3 68 ? 19.138 27.578 42.471 1.00 67.65 68 ALA C N 1
ATOM 9164 C CA . ALA C 3 68 ? 18.474 28.629 41.714 1.00 67.65 68 ALA C CA 1
ATOM 9165 C C . ALA C 3 68 ? 19.120 28.776 40.345 1.00 67.65 68 ALA C C 1
ATOM 9166 O O . ALA C 3 68 ? 20.279 28.408 40.140 1.00 67.65 68 ALA C O 1
ATOM 9168 N N . VAL C 3 69 ? 18.353 29.337 39.410 1.00 65.13 69 VAL C N 1
ATOM 9169 C CA . VAL C 3 69 ? 18.830 29.636 38.066 1.00 65.13 69 VAL C CA 1
ATOM 9170 C C . VAL C 3 69 ? 18.327 31.016 37.663 1.00 65.13 69 VAL C C 1
ATOM 9171 O O . VAL C 3 69 ? 17.205 31.408 38.006 1.00 65.13 69 VAL C O 1
ATOM 9175 N N . SER C 3 70 ? 19.177 31.764 36.964 1.00 63.99 70 SER C N 1
ATOM 9176 C CA . SER C 3 70 ? 18.831 33.054 36.378 1.00 63.99 70 SER C CA 1
ATOM 9177 C C . SER C 3 70 ? 19.193 32.988 34.900 1.00 63.99 70 SER C C 1
ATOM 9178 O O . SER C 3 70 ? 20.350 32.727 34.549 1.00 63.99 70 SER C O 1
ATOM 9181 N N . ARG C 3 71 ? 18.205 33.209 34.040 1.00 59.82 71 ARG C N 1
ATOM 9182 C CA . ARG C 3 71 ? 18.372 33.011 32.612 1.00 59.82 71 ARG C CA 1
ATOM 9183 C C . ARG C 3 71 ? 19.075 34.208 31.972 1.00 59.82 71 ARG C C 1
ATOM 9184 O O . ARG C 3 71 ? 19.368 35.218 32.618 1.00 59.82 71 ARG C O 1
ATOM 9192 N N . ASN C 3 72 ? 19.348 34.078 30.677 1.00 61.23 72 ASN C N 1
ATOM 9193 C CA . ASN C 3 72 ? 20.127 35.065 29.942 1.00 61.23 72 ASN C CA 1
ATOM 9194 C C . ASN C 3 72 ? 19.241 36.242 29.532 1.00 61.23 72 ASN C C 1
ATOM 9195 O O . ASN C 3 72 ? 18.094 36.376 29.967 1.00 61.23 72 ASN C O 1
ATOM 9200 N N . GLU C 3 73 ? 19.780 37.114 28.676 1.00 65.26 73 GLU C N 1
ATOM 9201 C CA . GLU C 3 73 ? 19.037 38.295 28.245 1.00 65.26 73 GLU C CA 1
ATOM 9202 C C . GLU C 3 73 ? 17.894 37.920 27.308 1.00 65.26 73 GLU C C 1
ATOM 9203 O O . GLU C 3 73 ? 16.844 38.574 27.309 1.00 65.26 73 GLU C O 1
ATOM 9209 N N . ALA C 3 74 ? 18.075 36.866 26.508 1.00 61.52 74 ALA C N 1
ATOM 9210 C CA . ALA C 3 74 ? 17.029 36.436 25.588 1.00 61.52 74 ALA C CA 1
ATOM 9211 C C . ALA C 3 74 ? 15.767 35.991 26.315 1.00 61.52 74 ALA C C 1
ATOM 9212 O O . ALA C 3 74 ? 14.690 35.972 25.709 1.00 61.52 74 ALA C O 1
ATOM 9214 N N . ASN C 3 75 ? 15.874 35.633 27.593 1.00 60.10 75 ASN C N 1
ATOM 9215 C CA . ASN C 3 75 ? 14.728 35.251 28.404 1.00 60.10 75 ASN C CA 1
ATOM 9216 C C . ASN C 3 75 ? 14.233 36.384 29.293 1.00 60.10 75 ASN C C 1
ATOM 9217 O O . ASN C 3 75 ? 13.475 36.130 30.234 1.00 60.10 75 ASN C O 1
ATOM 9222 N N . ASP C 3 76 ? 14.651 37.623 29.020 1.00 65.51 76 ASP C N 1
ATOM 9223 C CA . ASP C 3 76 ? 14.272 38.793 29.816 1.00 65.51 76 ASP C CA 1
ATOM 9224 C C . ASP C 3 76 ? 14.703 38.656 31.275 1.00 65.51 76 ASP C C 1
ATOM 9225 O O . ASP C 3 76 ? 14.089 39.243 32.170 1.00 65.51 76 ASP C O 1
ATOM 9230 N N . TYR C 3 77 ? 15.759 37.876 31.515 1.00 64.14 77 TYR C N 1
ATOM 9231 C CA . TYR C 3 77 ? 16.379 37.741 32.835 1.00 64.14 77 TYR C CA 1
ATOM 9232 C C . TYR C 3 77 ? 15.402 37.226 33.891 1.00 64.14 77 TYR C C 1
ATOM 9233 O O . TYR C 3 77 ? 15.461 37.635 35.053 1.00 64.14 77 TYR C O 1
ATOM 9242 N N . THR C 3 78 ? 14.497 36.329 33.507 1.00 63.74 78 THR C N 1
ATOM 9243 C CA . THR C 3 78 ? 13.633 35.698 34.493 1.00 63.74 78 THR C CA 1
ATOM 9244 C C . THR C 3 78 ? 14.428 34.700 35.332 1.00 63.74 78 THR C C 1
ATOM 9245 O O . THR C 3 78 ? 15.481 34.201 34.926 1.00 63.74 78 THR C O 1
ATOM 9249 N N . THR C 3 79 ? 13.907 34.410 36.522 1.00 65.83 79 THR C N 1
ATOM 9250 C CA . THR C 3 79 ? 14.590 33.570 37.495 1.00 65.83 79 THR C CA 1
ATOM 9251 C C . THR C 3 79 ? 13.715 32.376 37.851 1.00 65.83 79 THR C C 1
ATOM 9252 O O . THR C 3 79 ? 12.515 32.344 37.566 1.00 65.83 79 THR C O 1
ATOM 9256 N N . ASP C 3 80 ? 14.337 31.382 38.484 1.00 68.41 80 ASP C N 1
ATOM 9257 C CA . ASP C 3 80 ? 13.622 30.207 38.959 1.00 68.41 80 ASP C CA 1
ATOM 9258 C C . ASP C 3 80 ? 14.376 29.618 40.142 1.00 68.41 80 ASP C C 1
ATOM 9259 O O . ASP C 3 80 ? 15.601 29.734 40.237 1.00 68.41 80 ASP C O 1
ATOM 9264 N N . TYR C 3 81 ? 13.629 28.985 41.045 1.00 72.33 81 TYR C N 1
ATOM 9265 C CA . TYR C 3 81 ? 14.193 28.420 42.261 1.00 72.33 81 TYR C CA 1
ATOM 9266 C C . TYR C 3 81 ? 13.599 27.039 42.500 1.00 72.33 81 TYR C C 1
ATOM 9267 O O . TYR C 3 81 ? 12.539 26.695 41.971 1.00 72.33 81 TYR C O 1
ATOM 9276 N N . SER C 3 82 ? 14.301 26.249 43.307 1.00 75.81 82 SER C N 1
ATOM 9277 C CA . SER C 3 82 ? 13.824 24.924 43.674 1.00 75.81 82 SER C CA 1
ATOM 9278 C C . SER C 3 82 ? 12.740 25.024 44.740 1.00 75.81 82 SER C C 1
ATOM 9279 O O . SER C 3 82 ? 12.593 26.048 45.414 1.00 75.81 82 SER C O 1
ATOM 9282 N N . ALA C 3 83 ? 11.977 23.939 44.890 1.00 80.41 83 ALA C N 1
ATOM 9283 C CA . ALA C 3 83 ? 10.892 23.917 45.865 1.00 80.41 83 ALA C CA 1
ATOM 9284 C C . ALA C 3 83 ? 11.391 24.060 47.296 1.00 80.41 83 ALA C C 1
ATOM 9285 O O . ALA C 3 83 ? 10.619 24.468 48.172 1.00 80.41 83 ALA C O 1
ATOM 9287 N N . SER C 3 84 ? 12.660 23.737 47.557 1.00 81.40 84 SER C N 1
ATOM 9288 C CA . SER C 3 84 ? 13.184 23.849 48.913 1.00 81.40 84 SER C CA 1
ATOM 9289 C C . SER C 3 84 ? 13.455 25.298 49.298 1.00 81.40 84 SER C C 1
ATOM 9290 O O . SER C 3 84 ? 13.423 25.637 50.487 1.00 81.40 84 SER C O 1
ATOM 9293 N N . VAL C 3 85 ? 13.723 26.164 48.318 1.00 81.95 85 VAL C N 1
ATOM 9294 C CA . VAL C 3 85 ? 14.039 27.562 48.577 1.00 81.95 85 VAL C CA 1
ATOM 9295 C C . VAL C 3 85 ? 13.103 28.524 47.861 1.00 81.95 85 VAL C C 1
ATOM 9296 O O . VAL C 3 85 ? 13.350 29.731 47.875 1.00 81.95 85 VAL C O 1
ATOM 9300 N N . LYS C 3 86 ? 12.036 28.034 47.235 1.00 84.56 86 LYS C N 1
ATOM 9301 C CA . LYS C 3 86 ? 11.111 28.907 46.522 1.00 84.56 86 LYS C CA 1
ATOM 9302 C C . LYS C 3 86 ? 10.347 29.777 47.512 1.00 84.56 86 LYS C C 1
ATOM 9303 O O . LYS C 3 86 ? 9.609 29.265 48.360 1.00 84.56 86 LYS C O 1
ATOM 9309 N N . GLY C 3 87 ? 10.526 31.092 47.405 1.00 88.03 87 GLY C N 1
ATOM 9310 C CA . GLY C 3 87 ? 9.892 32.049 48.285 1.00 88.03 87 GLY C CA 1
ATOM 9311 C C . GLY C 3 87 ? 10.838 32.724 49.254 1.00 88.03 87 GLY C C 1
ATOM 9312 O O . GLY C 3 87 ? 10.495 33.782 49.799 1.00 88.03 87 GLY C O 1
ATOM 9313 N N . ARG C 3 88 ? 12.020 32.147 49.484 1.00 89.75 88 ARG C N 1
ATOM 9314 C CA . ARG C 3 88 ? 12.996 32.717 50.400 1.00 89.75 88 ARG C CA 1
ATOM 9315 C C . ARG C 3 88 ? 14.261 33.213 49.717 1.00 89.75 88 ARG C C 1
ATOM 9316 O O . ARG C 3 88 ? 14.910 34.121 50.246 1.00 89.75 88 ARG C O 1
ATOM 9324 N N . PHE C 3 89 ? 14.627 32.649 48.571 1.00 87.28 89 PHE C N 1
ATOM 9325 C CA . PHE C 3 89 ? 15.840 33.024 47.861 1.00 87.28 89 PHE C CA 1
ATOM 9326 C C . PHE C 3 89 ? 15.487 33.895 46.662 1.00 87.28 89 PHE C C 1
ATOM 9327 O O . PHE C 3 89 ? 14.436 33.725 46.038 1.00 87.28 89 PHE C O 1
ATOM 9335 N N . ILE C 3 90 ? 16.377 34.834 46.345 1.00 80.92 90 ILE C N 1
ATOM 9336 C CA . ILE C 3 90 ? 16.195 35.740 45.214 1.00 80.92 90 ILE C CA 1
ATOM 9337 C C . ILE C 3 90 ? 17.531 35.849 44.490 1.00 80.92 90 ILE C C 1
ATOM 9338 O O . ILE C 3 90 ? 18.510 36.340 45.062 1.00 80.92 90 ILE C O 1
ATOM 9343 N N . VAL C 3 91 ? 17.578 35.394 43.241 1.00 76.29 91 VAL C N 1
ATOM 9344 C CA . VAL C 3 91 ? 18.779 35.485 42.419 1.00 76.29 91 VAL C CA 1
ATOM 9345 C C . VAL C 3 91 ? 18.604 36.627 41.427 1.00 76.29 91 VAL C C 1
ATOM 9346 O O . VAL C 3 91 ? 17.510 36.842 40.890 1.00 76.29 91 VAL C O 1
ATOM 9350 N N . SER C 3 92 ? 19.678 37.377 41.203 1.00 75.55 92 SER C N 1
ATOM 9351 C CA . SER C 3 92 ? 19.660 38.509 40.286 1.00 75.55 92 SER C CA 1
ATOM 9352 C C . SER C 3 92 ? 21.069 38.701 39.740 1.00 75.55 92 SER C C 1
ATOM 9353 O O . SER C 3 92 ? 22.006 37.994 40.121 1.00 75.55 92 SER C O 1
ATOM 9356 N N . ARG C 3 93 ? 21.220 39.679 38.850 1.00 71.31 93 ARG C N 1
ATOM 9357 C CA . ARG C 3 93 ? 22.499 39.914 38.200 1.00 71.31 93 ARG C CA 1
ATOM 9358 C C . ARG C 3 93 ? 22.701 41.403 37.966 1.00 71.31 93 ARG C C 1
ATOM 9359 O O . ARG C 3 93 ? 21.746 42.171 37.818 1.00 71.31 93 ARG C O 1
ATOM 9367 N N . ASP C 3 94 ? 23.969 41.799 37.936 1.00 80.44 94 ASP C N 1
ATOM 9368 C CA . ASP C 3 94 ? 24.385 43.162 37.615 1.00 80.44 94 ASP C CA 1
ATOM 9369 C C . ASP C 3 94 ? 25.004 43.115 36.220 1.00 80.44 94 ASP C C 1
ATOM 9370 O O . ASP C 3 94 ? 26.189 42.821 36.059 1.00 80.44 94 ASP C O 1
ATOM 9375 N N . THR C 3 95 ? 24.184 43.405 35.207 1.00 80.59 95 THR C N 1
ATOM 9376 C CA . THR C 3 95 ? 24.623 43.310 33.820 1.00 80.59 95 THR C CA 1
ATOM 9377 C C . THR C 3 95 ? 25.728 44.299 33.472 1.00 80.59 95 THR C C 1
ATOM 9378 O O . THR C 3 95 ? 26.369 44.139 32.427 1.00 80.59 95 THR C O 1
ATOM 9382 N N . SER C 3 96 ? 25.964 45.311 34.306 1.00 82.00 96 SER C N 1
ATOM 9383 C CA . SER C 3 96 ? 27.030 46.274 34.054 1.00 82.00 96 SER C CA 1
ATOM 9384 C C . SER C 3 96 ? 28.384 45.778 34.545 1.00 82.00 96 SER C C 1
ATOM 9385 O O . SER C 3 96 ? 29.408 46.040 33.904 1.00 82.00 96 SER C O 1
ATOM 9388 N N . GLN C 3 97 ? 28.411 45.070 35.672 1.00 81.90 97 GLN C N 1
ATOM 9389 C CA . GLN C 3 97 ? 29.646 44.546 36.238 1.00 81.90 97 GLN C CA 1
ATOM 9390 C C . GLN C 3 97 ? 29.777 43.036 36.089 1.00 81.90 97 GLN C C 1
ATOM 9391 O O . GLN C 3 97 ? 30.805 42.478 36.488 1.00 81.90 97 GLN C O 1
ATOM 9397 N N . ASN C 3 98 ? 28.764 42.367 35.535 1.00 78.83 98 ASN C N 1
ATOM 9398 C CA . ASN C 3 98 ? 28.778 40.919 35.320 1.00 78.83 98 ASN C CA 1
ATOM 9399 C C . ASN C 3 98 ? 28.977 40.171 36.640 1.00 78.83 98 ASN C C 1
ATOM 9400 O O . ASN C 3 98 ? 29.929 39.407 36.819 1.00 78.83 98 ASN C O 1
ATOM 9405 N N . ILE C 3 99 ? 28.055 40.405 37.571 1.00 78.28 99 ILE C N 1
ATOM 9406 C CA . ILE C 3 99 ? 28.123 39.825 38.907 1.00 78.28 99 ILE C CA 1
ATOM 9407 C C . ILE C 3 99 ? 26.784 39.180 39.237 1.00 78.28 99 ILE C C 1
ATOM 9408 O O . ILE C 3 99 ? 25.733 39.818 39.109 1.00 78.28 99 ILE C O 1
ATOM 9413 N N . LEU C 3 100 ? 26.828 37.920 39.662 1.00 76.78 100 LEU C N 1
ATOM 9414 C CA . LEU C 3 100 ? 25.658 37.213 40.166 1.00 76.78 100 LEU C CA 1
ATOM 9415 C C . LEU C 3 100 ? 25.440 37.559 41.632 1.00 76.78 100 LEU C C 1
ATOM 9416 O O . LEU C 3 100 ? 26.399 37.659 42.402 1.00 76.78 100 LEU C O 1
ATOM 9421 N N . TYR C 3 101 ? 24.175 37.717 42.021 1.00 81.04 101 TYR C N 1
ATOM 9422 C CA . TYR C 3 101 ? 23.809 38.006 43.400 1.00 81.04 101 TYR C CA 1
ATOM 9423 C C . TYR C 3 101 ? 22.735 37.026 43.842 1.00 81.04 101 TYR C C 1
ATOM 9424 O O . TYR C 3 101 ? 21.778 36.775 43.102 1.00 81.04 101 TYR C O 1
ATOM 9433 N N . LEU C 3 102 ? 22.895 36.473 45.042 1.00 82.21 102 LEU C N 1
ATOM 9434 C CA . LEU C 3 102 ? 21.934 35.538 45.619 1.00 82.21 102 LEU C CA 1
ATOM 9435 C C . LEU C 3 102 ? 21.606 36.001 47.032 1.00 82.21 102 LEU C C 1
ATOM 9436 O O . LEU C 3 102 ? 22.429 35.858 47.942 1.00 82.21 102 LEU C O 1
ATOM 9441 N N . GLN C 3 103 ? 20.415 36.567 47.212 1.00 89.11 103 GLN C N 1
ATOM 9442 C CA . GLN C 3 103 ? 19.949 37.045 48.508 1.00 89.11 103 GLN C CA 1
ATOM 9443 C C . GLN C 3 103 ? 19.096 35.953 49.143 1.00 89.11 103 GLN C C 1
ATOM 9444 O O . GLN C 3 103 ? 18.038 35.595 48.613 1.00 89.11 103 GLN C O 1
ATOM 9450 N N . MET C 3 104 ? 19.562 35.419 50.268 1.00 93.41 104 MET C N 1
ATOM 9451 C CA . MET C 3 104 ? 18.859 34.384 51.010 1.00 93.41 104 MET C CA 1
ATOM 9452 C C . MET C 3 104 ? 18.332 34.976 52.308 1.00 93.41 104 MET C C 1
ATOM 9453 O O . MET C 3 104 ? 19.094 35.573 53.079 1.00 93.41 104 MET C O 1
ATOM 9458 N N . ASN C 3 105 ? 17.031 34.811 52.541 1.00 96.71 105 ASN C N 1
ATOM 9459 C CA . ASN C 3 105 ? 16.358 35.325 53.725 1.00 96.71 105 ASN C CA 1
ATOM 9460 C C . ASN C 3 105 ? 15.743 34.168 54.497 1.00 96.71 105 ASN C C 1
ATOM 9461 O O . ASN C 3 105 ? 15.264 33.199 53.899 1.00 96.71 105 ASN C O 1
ATOM 9466 N N . ALA C 3 106 ? 15.757 34.280 55.829 1.00 100.19 106 ALA C N 1
ATOM 9467 C CA . ALA C 3 106 ? 15.290 33.217 56.722 1.00 100.19 106 ALA C CA 1
ATOM 9468 C C . ALA C 3 106 ? 16.022 31.909 56.424 1.00 100.19 106 ALA C C 1
ATOM 9469 O O . ALA C 3 106 ? 15.416 30.850 56.245 1.00 100.19 106 ALA C O 1
ATOM 9471 N N . LEU C 3 107 ? 17.348 31.997 56.379 1.00 100.85 107 LEU C N 1
ATOM 9472 C CA . LEU C 3 107 ? 18.221 30.927 55.934 1.00 100.85 107 LEU C CA 1
ATOM 9473 C C . LEU C 3 107 ? 18.731 30.118 57.126 1.00 100.85 107 LEU C C 1
ATOM 9474 O O . LEU C 3 107 ? 18.319 30.325 58.271 1.00 100.85 107 LEU C O 1
ATOM 9479 N N . ARG C 3 108 ? 19.623 29.165 56.843 1.00 101.58 108 ARG C N 1
ATOM 9480 C CA . ARG C 3 108 ? 20.331 28.379 57.855 1.00 101.58 108 ARG C CA 1
ATOM 9481 C C . ARG C 3 108 ? 19.391 27.490 58.669 1.00 101.58 108 ARG C C 1
ATOM 9482 O O . ARG C 3 108 ? 19.772 26.959 59.715 1.00 101.58 108 ARG C O 1
ATOM 9490 N N . ALA C 3 109 ? 18.157 27.307 58.198 1.00 101.09 109 ALA C N 1
ATOM 9491 C CA . ALA C 3 109 ? 17.303 26.270 58.766 1.00 101.09 109 ALA C CA 1
ATOM 9492 C C . ALA C 3 109 ? 17.915 24.895 58.525 1.00 101.09 109 ALA C C 1
ATOM 9493 O O . ALA C 3 109 ? 18.178 24.136 59.465 1.00 101.09 109 ALA C O 1
ATOM 9495 N N . GLU C 3 110 ? 18.145 24.560 57.253 1.00 100.18 110 GLU C N 1
ATOM 9496 C CA . GLU C 3 110 ? 18.988 23.430 56.885 1.00 100.18 110 GLU C CA 1
ATOM 9497 C C . GLU C 3 110 ? 19.858 23.768 55.678 1.00 100.18 110 GLU C C 1
ATOM 9498 O O . GLU C 3 110 ? 20.320 22.856 54.981 1.00 100.18 110 GLU C O 1
ATOM 9504 N N . ASP C 3 111 ? 20.094 25.058 55.419 1.00 94.08 111 ASP C N 1
ATOM 9505 C CA . ASP C 3 111 ? 20.757 25.520 54.205 1.00 94.08 111 ASP C CA 1
ATOM 9506 C C . ASP C 3 111 ? 22.243 25.802 54.405 1.00 94.08 111 ASP C C 1
ATOM 9507 O O . ASP C 3 111 ? 22.815 26.621 53.674 1.00 94.08 111 ASP C O 1
ATOM 9512 N N . THR C 3 112 ? 22.886 25.152 55.371 1.00 93.17 112 THR C N 1
ATOM 9513 C CA . THR C 3 112 ? 24.324 25.305 55.558 1.00 93.17 112 THR C CA 1
ATOM 9514 C C . THR C 3 112 ? 25.050 24.468 54.512 1.00 93.17 112 THR C C 1
ATOM 9515 O O . THR C 3 112 ? 25.004 23.234 54.558 1.00 93.17 112 THR C O 1
ATOM 9519 N N . ALA C 3 113 ? 25.718 25.130 53.572 1.00 86.20 113 ALA C N 1
ATOM 9520 C CA . ALA C 3 113 ? 26.317 24.432 52.442 1.00 86.20 113 ALA C CA 1
ATOM 9521 C C . ALA C 3 113 ? 27.520 25.228 51.942 1.00 86.20 113 ALA C C 1
ATOM 9522 O O . ALA C 3 113 ? 28.005 26.146 52.612 1.00 86.20 113 ALA C O 1
ATOM 9524 N N . ILE C 3 114 ? 27.998 24.864 50.753 1.00 82.06 114 ILE C N 1
ATOM 9525 C CA . ILE C 3 114 ? 29.238 25.374 50.175 1.00 82.06 114 ILE C CA 1
ATOM 9526 C C . ILE C 3 114 ? 28.922 26.032 48.836 1.00 82.06 114 ILE C C 1
ATOM 9527 O O . ILE C 3 114 ? 29.687 25.895 47.874 1.00 82.06 114 ILE C O 1
ATOM 9532 N N . TYR C 3 115 ? 27.784 26.734 48.772 1.00 78.59 115 TYR C N 1
ATOM 9533 C CA . TYR C 3 115 ? 27.120 27.173 47.544 1.00 78.59 115 TYR C CA 1
ATOM 9534 C C . TYR C 3 115 ? 28.070 27.522 46.404 1.00 78.59 115 TYR C C 1
ATOM 9535 O O . TYR C 3 115 ? 29.000 28.317 46.574 1.00 78.59 115 TYR C O 1
ATOM 9544 N N . TYR C 3 116 ? 27.827 26.936 45.235 1.00 73.10 116 TYR C N 1
ATOM 9545 C CA . TYR C 3 116 ? 28.665 27.091 44.058 1.00 73.10 116 TYR C CA 1
ATOM 9546 C C . TYR C 3 116 ? 27.931 27.879 42.980 1.00 73.10 116 TYR C C 1
ATOM 9547 O O . TYR C 3 116 ? 26.698 27.888 42.911 1.00 73.10 116 TYR C O 1
ATOM 9556 N N . CYS C 3 117 ? 28.717 28.518 42.117 1.00 73.29 117 CYS C N 1
ATOM 9557 C CA . CYS C 3 117 ? 28.220 29.391 41.057 1.00 73.29 117 CYS C CA 1
ATOM 9558 C C . CYS C 3 117 ? 28.679 28.826 39.717 1.00 73.29 117 CYS C C 1
ATOM 9559 O O . CYS C 3 117 ? 29.867 28.896 39.384 1.00 73.29 117 CYS C O 1
ATOM 9562 N N . ALA C 3 118 ? 27.744 28.262 38.956 1.00 65.36 118 ALA C N 1
ATOM 9563 C CA . ALA C 3 118 ? 28.038 27.616 37.685 1.00 65.36 118 ALA C CA 1
ATOM 9564 C C . ALA C 3 118 ? 27.335 28.347 36.546 1.00 65.36 118 ALA C C 1
ATOM 9565 O O . ALA C 3 118 ? 26.483 29.212 36.761 1.00 65.36 118 ALA C O 1
ATOM 9567 N N . ARG C 3 119 ? 27.694 27.978 35.315 1.00 63.05 119 ARG C N 1
ATOM 9568 C CA . ARG C 3 119 ? 27.224 28.720 34.151 1.00 63.05 119 ARG C CA 1
ATOM 9569 C C . ARG C 3 119 ? 25.972 28.127 33.510 1.00 63.05 119 ARG C C 1
ATOM 9570 O O . ARG C 3 119 ? 24.924 28.779 33.481 1.00 63.05 119 ARG C O 1
ATOM 9578 N N . ASP C 3 120 ? 26.051 26.897 33.010 1.00 59.75 120 ASP C N 1
ATOM 9579 C CA . ASP C 3 120 ? 25.003 26.336 32.155 1.00 59.75 120 ASP C CA 1
ATOM 9580 C C . ASP C 3 120 ? 24.408 25.092 32.806 1.00 59.75 120 ASP C C 1
ATOM 9581 O O . ASP C 3 120 ? 25.118 24.116 33.062 1.00 59.75 120 ASP C O 1
ATOM 9586 N N . ALA C 3 121 ? 23.099 25.125 33.066 1.00 55.65 121 ALA C N 1
ATOM 9587 C CA . ALA C 3 121 ? 22.423 23.945 33.597 1.00 55.65 121 ALA C CA 1
ATOM 9588 C C . ALA C 3 121 ? 21.982 23.009 32.479 1.00 55.65 121 ALA C C 1
ATOM 9589 O O . ALA C 3 121 ? 22.198 21.794 32.554 1.00 55.65 121 ALA C O 1
ATOM 9591 N N . TRP C 3 122 ? 21.362 23.558 31.432 1.00 49.30 122 TRP C N 1
ATOM 9592 C CA . TRP C 3 122 ? 20.811 22.730 30.365 1.00 49.30 122 TRP C CA 1
ATOM 9593 C C . TRP C 3 122 ? 21.888 22.123 29.474 1.00 49.30 122 TRP C C 1
ATOM 9594 O O . TRP C 3 122 ? 21.660 21.059 28.890 1.00 49.30 122 TRP C O 1
ATOM 9605 N N . MET C 3 123 ? 23.048 22.764 29.357 1.00 53.06 123 MET C N 1
ATOM 9606 C CA . MET C 3 123 ? 24.144 22.247 28.550 1.00 53.06 123 MET C CA 1
ATOM 9607 C C . MET C 3 123 ? 25.192 21.523 29.383 1.00 53.06 123 MET C C 1
ATOM 9608 O O . MET C 3 123 ? 26.338 21.388 28.941 1.00 53.06 123 MET C O 1
ATOM 9613 N N . GLY C 3 124 ? 24.829 21.054 30.574 1.00 56.36 124 GLY C N 1
ATOM 9614 C CA . GLY C 3 124 ? 25.791 20.440 31.466 1.00 56.36 124 GLY C CA 1
ATOM 9615 C C . GLY C 3 124 ? 26.515 21.481 32.292 1.00 56.36 124 GLY C C 1
ATOM 9616 O O . GLY C 3 124 ? 27.023 22.465 31.745 1.00 56.36 124 GLY C O 1
ATOM 9617 N N . PHE C 3 125 ? 26.571 21.281 33.607 1.00 59.65 125 PHE C N 1
ATOM 9618 C CA . PHE C 3 125 ? 27.172 22.270 34.492 1.00 59.65 125 PHE C CA 1
ATOM 9619 C C . PHE C 3 125 ? 28.672 22.374 34.249 1.00 59.65 125 PHE C C 1
ATOM 9620 O O . PHE C 3 125 ? 29.440 21.498 34.660 1.00 59.65 125 PHE C O 1
ATOM 9628 N N . ASP C 3 126 ? 29.093 23.442 33.581 1.00 61.88 126 ASP C N 1
ATOM 9629 C CA . ASP C 3 126 ? 30.489 23.656 33.233 1.00 61.88 126 ASP C CA 1
ATOM 9630 C C . ASP C 3 126 ? 30.997 24.959 33.836 1.00 61.88 126 ASP C C 1
ATOM 9631 O O . ASP C 3 126 ? 30.222 25.875 34.126 1.00 61.88 126 ASP C O 1
ATOM 9636 N N . TYR C 3 127 ? 32.317 25.028 34.021 1.00 64.70 127 TYR C N 1
ATOM 9637 C CA . TYR C 3 127 ? 33.003 26.212 34.538 1.00 64.70 127 TYR C CA 1
ATOM 9638 C C . TYR C 3 127 ? 32.449 26.608 35.911 1.00 64.70 127 TYR C C 1
ATOM 9639 O O . TYR C 3 127 ? 31.876 27.681 36.108 1.00 64.70 127 TYR C O 1
ATOM 9648 N N . TRP C 3 128 ? 32.633 25.694 36.859 1.00 63.29 128 TRP C N 1
ATOM 9649 C CA . TRP C 3 128 ? 32.234 25.941 38.234 1.00 63.29 128 TRP C CA 1
ATOM 9650 C C . TRP C 3 128 ? 33.181 26.944 38.892 1.00 63.29 128 TRP C C 1
ATOM 9651 O O . TRP C 3 128 ? 34.225 27.310 38.347 1.00 63.29 128 TRP C O 1
ATOM 9662 N N . GLY C 3 129 ? 32.801 27.388 40.087 1.00 72.58 129 GLY C N 1
ATOM 9663 C CA . GLY C 3 129 ? 33.634 28.289 40.858 1.00 72.58 129 GLY C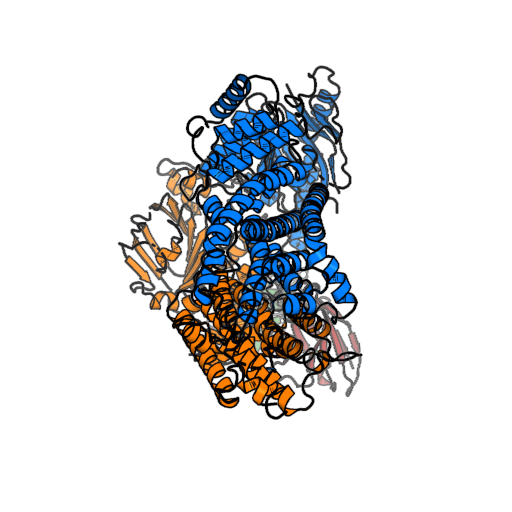 CA 1
ATOM 9664 C C . GLY C 3 129 ? 34.413 27.572 41.941 1.00 72.58 129 GLY C C 1
ATOM 9665 O O . GLY C 3 129 ? 34.943 26.481 41.712 1.00 72.58 129 GLY C O 1
ATOM 9666 N N . GLN C 3 130 ? 34.490 28.174 43.128 1.00 78.50 130 GLN C N 1
ATOM 9667 C CA . GLN C 3 130 ? 35.161 27.554 44.264 1.00 78.50 130 GLN C CA 1
ATOM 9668 C C . GLN C 3 130 ? 34.259 27.321 45.466 1.00 78.50 130 GLN C C 1
ATOM 9669 O O . GLN C 3 130 ? 34.600 26.481 46.308 1.00 78.50 130 GLN C O 1
ATOM 9675 N N . GLY C 3 131 ? 33.142 28.019 45.582 1.00 80.66 131 GLY C N 1
ATOM 9676 C CA . GLY C 3 131 ? 32.201 27.769 46.652 1.00 80.66 131 GLY C CA 1
ATOM 9677 C C . GLY C 3 131 ? 32.512 28.572 47.901 1.00 80.66 131 GLY C C 1
ATOM 9678 O O . GLY C 3 131 ? 33.673 28.816 48.249 1.00 80.66 131 GLY C O 1
ATOM 9679 N N . THR C 3 132 ? 31.453 28.991 48.592 1.00 85.25 132 THR C N 1
ATOM 9680 C CA . THR C 3 132 ? 31.566 29.709 49.853 1.00 85.25 132 THR C CA 1
ATOM 9681 C C . THR C 3 132 ? 30.668 29.038 50.880 1.00 85.25 132 THR C C 1
ATOM 9682 O O . THR C 3 132 ? 29.535 28.659 50.572 1.00 85.25 132 THR C O 1
ATOM 9686 N N . THR C 3 133 ? 31.179 28.896 52.100 1.00 89.79 133 THR C N 1
ATOM 9687 C CA . THR C 3 133 ? 30.465 28.196 53.159 1.00 89.79 133 THR C CA 1
ATOM 9688 C C . THR C 3 133 ? 29.558 29.155 53.919 1.00 89.79 133 THR C C 1
ATOM 9689 O O . THR C 3 133 ? 29.941 30.291 54.214 1.00 89.79 133 THR C O 1
ATOM 9693 N N . VAL C 3 134 ? 28.355 28.688 54.235 1.00 93.55 134 VAL C N 1
ATOM 9694 C CA . VAL C 3 134 ? 27.391 29.486 54.982 1.00 93.55 134 VAL C CA 1
ATOM 9695 C C . VAL C 3 134 ? 26.419 28.581 55.730 1.00 93.55 134 VAL C C 1
ATOM 9696 O O . VAL C 3 134 ? 26.795 27.513 56.212 1.00 93.55 134 VAL C O 1
ATOM 9700 N N . ILE D 4 22 ? 14.132 12.366 38.138 1.00 59.02 22 ILE D N 1
ATOM 9701 C CA . ILE D 4 22 ? 15.054 11.295 37.784 1.00 59.02 22 ILE D CA 1
ATOM 9702 C C . ILE D 4 22 ? 16.087 11.105 38.888 1.00 59.02 22 ILE D C 1
ATOM 9703 O O . ILE D 4 22 ? 16.786 12.045 39.268 1.00 59.02 22 ILE D O 1
ATOM 9708 N N . GLN D 4 23 ? 16.177 9.881 39.400 1.00 63.45 23 GLN D N 1
ATOM 9709 C CA . GLN D 4 23 ? 17.107 9.540 40.469 1.00 63.45 23 GLN D CA 1
ATOM 9710 C C . GLN D 4 23 ? 18.372 8.939 39.872 1.00 63.45 23 GLN D C 1
ATOM 9711 O O . GLN D 4 23 ? 18.302 7.995 39.077 1.00 63.45 23 GLN D O 1
ATOM 9717 N N . MET D 4 24 ? 19.522 9.487 40.256 1.00 64.36 24 MET D N 1
ATOM 9718 C CA . MET D 4 24 ? 20.822 9.036 39.772 1.00 64.36 24 MET D CA 1
ATOM 9719 C C . MET D 4 24 ? 21.515 8.271 40.894 1.00 64.36 24 MET D C 1
ATOM 9720 O O . MET D 4 24 ? 21.930 8.867 41.894 1.00 64.36 24 MET D O 1
ATOM 9725 N N . THR D 4 25 ? 21.638 6.956 40.727 1.00 65.62 25 THR D N 1
ATOM 9726 C CA . THR D 4 25 ? 22.310 6.097 41.697 1.00 65.62 25 THR D CA 1
ATOM 9727 C C . THR D 4 25 ? 23.748 5.887 41.235 1.00 65.62 25 THR D C 1
ATOM 9728 O O . THR D 4 25 ? 23.983 5.313 40.168 1.00 65.62 25 THR D O 1
ATOM 9732 N N . GLN D 4 26 ? 24.703 6.357 42.031 1.00 66.76 26 GLN D N 1
ATOM 9733 C CA . GLN D 4 26 ? 26.119 6.274 41.700 1.00 66.76 26 GLN D CA 1
ATOM 9734 C C . GLN D 4 26 ? 26.773 5.174 42.524 1.00 66.76 26 GLN D C 1
ATOM 9735 O O . GLN D 4 26 ? 26.555 5.089 43.738 1.00 66.76 26 GLN D O 1
ATOM 9741 N N . SER D 4 27 ? 27.574 4.337 41.862 1.00 71.31 27 SER D N 1
ATOM 9742 C CA . SER D 4 27 ? 28.220 3.197 42.488 1.00 71.31 27 SER D CA 1
ATOM 9743 C C . SER D 4 27 ? 29.683 3.121 42.071 1.00 71.31 27 SER D C 1
ATOM 9744 O O . SER D 4 27 ? 30.003 3.271 40.880 1.00 71.31 27 SER D O 1
ATOM 9747 N N . PRO D 4 28 ? 30.594 2.895 43.028 1.00 75.26 28 PRO D N 1
ATOM 9748 C CA . PRO D 4 28 ? 30.252 2.817 44.450 1.00 75.26 28 PRO D CA 1
ATOM 9749 C C . PRO D 4 28 ? 30.330 4.180 45.131 1.00 75.26 28 PRO D C 1
ATOM 9750 O O . PRO D 4 28 ? 30.822 5.132 44.528 1.00 75.26 28 PRO D O 1
ATOM 9754 N N . SER D 4 29 ? 29.840 4.272 46.370 1.00 76.20 29 SER D N 1
ATOM 9755 C CA . SER D 4 29 ? 29.958 5.525 47.109 1.00 76.20 29 SER D CA 1
ATOM 9756 C C . SER D 4 29 ? 31.411 5.850 47.428 1.00 76.20 29 SER D C 1
ATOM 9757 O O . SER D 4 29 ? 31.782 7.027 47.501 1.00 76.20 29 SER D O 1
ATOM 9760 N N . SER D 4 30 ? 32.244 4.827 47.618 1.00 78.82 30 SER D N 1
ATOM 9761 C CA . SER D 4 30 ? 33.665 5.011 47.866 1.00 78.82 30 SER D CA 1
ATOM 9762 C C . SER D 4 30 ? 34.445 3.939 47.121 1.00 78.82 30 SER D C 1
ATOM 9763 O O . SER D 4 30 ? 33.988 2.801 46.980 1.00 78.82 30 SER D O 1
ATOM 9766 N N . LEU D 4 31 ? 35.631 4.313 46.646 1.00 80.75 31 LEU D N 1
ATOM 9767 C CA . LEU D 4 31 ? 36.490 3.394 45.912 1.00 80.75 31 LEU D CA 1
ATOM 9768 C C . LEU D 4 31 ? 37.941 3.729 46.217 1.00 80.75 31 LEU D C 1
ATOM 9769 O O . LEU D 4 31 ? 38.322 4.903 46.220 1.00 80.75 31 LEU D O 1
ATOM 9774 N N . SER D 4 32 ? 38.742 2.697 46.471 1.00 84.75 32 SER D N 1
ATOM 9775 C CA . SER D 4 32 ? 40.154 2.850 46.790 1.00 84.75 32 SER D CA 1
ATOM 9776 C C . SER D 4 32 ? 40.996 2.102 45.765 1.00 84.75 32 SER D C 1
ATOM 9777 O O . SER D 4 32 ? 40.702 0.951 45.427 1.00 84.75 32 SER D O 1
ATOM 9780 N N . ALA D 4 33 ? 42.043 2.760 45.276 1.00 86.65 33 ALA D N 1
ATOM 9781 C CA . ALA D 4 33 ? 42.951 2.167 44.302 1.00 86.65 33 ALA D CA 1
ATOM 9782 C C . ALA D 4 33 ? 44.329 2.796 44.482 1.00 86.65 33 ALA D C 1
ATOM 9783 O O . ALA D 4 33 ? 44.599 3.465 45.484 1.00 86.65 33 ALA D O 1
ATOM 9785 N N . SER D 4 34 ? 45.205 2.578 43.505 1.00 88.74 34 SER D N 1
ATOM 9786 C CA . SER D 4 34 ? 46.548 3.134 43.542 1.00 88.74 34 SER D CA 1
ATOM 9787 C C . SER D 4 34 ? 46.947 3.554 42.134 1.00 88.74 34 SER D C 1
ATOM 9788 O O . SER D 4 34 ? 46.213 3.338 41.166 1.00 88.74 34 SER D O 1
ATOM 9791 N N . LEU D 4 35 ? 48.129 4.163 42.034 1.00 89.61 35 LEU D N 1
ATOM 9792 C CA . LEU D 4 35 ? 48.633 4.610 40.742 1.00 89.61 35 LEU D CA 1
ATOM 9793 C C . LEU D 4 35 ? 48.811 3.423 39.804 1.00 89.61 35 LEU D C 1
ATOM 9794 O O . LEU D 4 35 ? 49.093 2.300 40.231 1.00 89.61 35 LEU D O 1
ATOM 9799 N N . GLY D 4 36 ? 48.637 3.681 38.507 1.00 88.91 36 GLY D N 1
ATOM 9800 C CA . GLY D 4 36 ? 48.718 2.649 37.498 1.00 88.91 36 GLY D CA 1
ATOM 9801 C C . GLY D 4 36 ? 47.454 1.843 37.293 1.00 88.91 36 GLY D C 1
ATOM 9802 O O . GLY D 4 36 ? 47.312 1.199 36.246 1.00 88.91 36 GLY D O 1
ATOM 9803 N N . GLU D 4 37 ? 46.532 1.853 38.252 1.00 89.58 37 GLU D N 1
ATOM 9804 C CA . GLU D 4 37 ? 45.305 1.083 38.135 1.00 89.58 37 GLU D CA 1
ATOM 9805 C C . GLU D 4 37 ? 44.272 1.839 37.298 1.00 89.58 37 GLU D C 1
ATOM 9806 O O . GLU D 4 37 ? 44.418 3.028 36.997 1.00 89.58 37 GLU D O 1
ATOM 9812 N N . ARG D 4 38 ? 43.214 1.127 36.920 1.00 84.95 38 ARG D N 1
ATOM 9813 C CA . ARG D 4 38 ? 42.087 1.702 36.200 1.00 84.95 38 ARG D CA 1
ATOM 9814 C C . ARG D 4 38 ? 40.842 1.643 37.076 1.00 84.95 38 ARG D C 1
ATOM 9815 O O . ARG D 4 38 ? 40.675 0.714 37.874 1.00 84.95 38 ARG D O 1
ATOM 9823 N N . VAL D 4 39 ? 39.975 2.647 36.938 1.00 79.20 39 VAL D N 1
ATOM 9824 C CA . VAL D 4 39 ? 38.775 2.762 37.757 1.00 79.20 39 VAL D CA 1
ATOM 9825 C C . VAL D 4 39 ? 37.567 2.927 36.846 1.00 79.20 39 VAL D C 1
ATOM 9826 O O . VAL D 4 39 ? 37.657 3.518 35.767 1.00 79.20 39 VAL D O 1
ATOM 9830 N N . SER D 4 40 ? 36.427 2.393 37.285 1.00 75.14 40 SER D N 1
ATOM 9831 C CA . SER D 4 40 ? 35.174 2.516 36.546 1.00 75.14 40 SER D CA 1
ATOM 9832 C C . SER D 4 40 ? 34.053 2.808 37.531 1.00 75.14 40 SER D C 1
ATOM 9833 O O . SER D 4 40 ? 33.741 1.970 38.382 1.00 75.14 40 SER D O 1
ATOM 9836 N N . LEU D 4 41 ? 33.452 3.988 37.414 1.00 70.06 41 LEU D N 1
ATOM 9837 C CA . LEU D 4 41 ? 32.329 4.382 38.251 1.00 70.06 41 LEU D CA 1
ATOM 9838 C C . LEU D 4 41 ? 31.045 4.368 37.430 1.00 70.06 41 LEU D C 1
ATOM 9839 O O . LEU D 4 41 ? 31.005 4.874 36.305 1.00 70.06 41 LEU D O 1
ATOM 9844 N N . THR D 4 42 ? 29.991 3.790 38.004 1.00 68.23 42 THR D N 1
ATOM 9845 C CA . THR D 4 42 ? 28.735 3.571 37.300 1.00 68.23 42 THR D CA 1
ATOM 9846 C C . THR D 4 42 ? 27.672 4.519 37.838 1.00 68.23 42 THR D C 1
ATOM 9847 O O . THR D 4 42 ? 27.657 4.836 39.030 1.00 68.23 42 THR D O 1
ATOM 9851 N N . CYS D 4 43 ? 26.796 4.986 36.950 1.00 67.81 43 CYS D N 1
ATOM 9852 C CA . CYS D 4 43 ? 25.646 5.793 37.330 1.00 67.81 43 CYS D CA 1
ATOM 9853 C C . CYS D 4 43 ? 24.418 5.257 36.610 1.00 67.81 43 CYS D C 1
ATOM 9854 O O . CYS D 4 43 ? 24.437 5.076 35.388 1.00 67.81 43 CYS D O 1
ATOM 9857 N N . ARG D 4 44 ? 23.361 4.997 37.374 1.00 69.18 44 ARG D N 1
ATOM 9858 C CA . ARG D 4 44 ? 22.112 4.452 36.859 1.00 69.18 44 ARG D CA 1
ATOM 9859 C C . ARG D 4 44 ? 21.032 5.516 36.976 1.00 69.18 44 ARG D C 1
ATOM 9860 O O . ARG D 4 44 ? 20.858 6.114 38.045 1.00 69.18 44 ARG D O 1
ATOM 9868 N N . ALA D 4 45 ? 20.317 5.754 35.880 1.00 63.61 45 ALA D N 1
ATOM 9869 C CA . ALA D 4 45 ? 19.225 6.715 35.855 1.00 63.61 45 ALA D CA 1
ATOM 9870 C C . ALA D 4 45 ? 17.888 5.989 35.920 1.00 63.61 45 ALA D C 1
ATOM 9871 O O . ALA D 4 45 ? 17.713 4.928 35.314 1.00 63.61 45 ALA D O 1
ATOM 9873 N N . SER D 4 46 ? 16.943 6.571 36.662 1.00 62.29 46 SER D N 1
ATOM 9874 C CA . SER D 4 46 ? 15.629 5.952 36.802 1.00 62.29 46 SER D CA 1
ATOM 9875 C C . SER D 4 46 ? 14.836 6.006 35.503 1.00 62.29 46 SER D C 1
ATOM 9876 O O . SER D 4 46 ? 14.004 5.127 35.250 1.00 62.29 46 SER D O 1
ATOM 9879 N N . GLN D 4 47 ? 15.071 7.020 34.674 1.00 61.29 47 GLN D N 1
ATOM 9880 C CA . GLN D 4 47 ? 14.396 7.169 33.394 1.00 61.29 47 GLN D CA 1
ATOM 9881 C C . GLN D 4 47 ? 15.440 7.286 32.289 1.00 61.29 47 GLN D C 1
ATOM 9882 O O . GLN D 4 47 ? 16.648 7.315 32.545 1.00 61.29 47 GLN D O 1
ATOM 9888 N N . GLU D 4 48 ? 14.966 7.351 31.048 1.00 60.21 48 GLU D N 1
ATOM 9889 C CA . GLU D 4 48 ? 15.859 7.477 29.904 1.00 60.21 48 GLU D CA 1
ATOM 9890 C C . GLU D 4 48 ? 16.312 8.924 29.756 1.00 60.21 48 GLU D C 1
ATOM 9891 O O . GLU D 4 48 ? 15.483 9.836 29.665 1.00 60.21 48 GLU D O 1
ATOM 9897 N N . ILE D 4 49 ? 17.628 9.134 29.734 1.00 54.38 49 ILE D N 1
ATOM 9898 C CA . ILE D 4 49 ? 18.212 10.460 29.570 1.00 54.38 49 ILE D CA 1
ATOM 9899 C C . ILE D 4 49 ? 18.859 10.646 28.209 1.00 54.38 49 ILE D C 1
ATOM 9900 O O . ILE D 4 49 ? 19.286 11.765 27.890 1.00 54.38 49 ILE D O 1
ATOM 9905 N N . SER D 4 50 ? 18.954 9.588 27.401 1.00 53.21 50 SER D N 1
ATOM 9906 C CA . SER D 4 50 ? 19.478 9.664 26.035 1.00 53.21 50 SER D CA 1
ATOM 9907 C C . SER D 4 50 ? 20.910 10.195 25.995 1.00 53.21 50 SER D C 1
ATOM 9908 O O . SER D 4 50 ? 21.269 10.977 25.112 1.00 53.21 50 SER D O 1
ATOM 9911 N N . GLY D 4 51 ? 21.738 9.778 26.949 1.00 52.60 51 GLY D N 1
ATOM 9912 C CA . GLY D 4 51 ? 23.135 10.162 26.954 1.00 52.60 51 GLY D CA 1
ATOM 9913 C C . GLY D 4 51 ? 23.425 11.563 27.440 1.00 52.60 51 GLY D C 1
ATOM 9914 O O . GLY D 4 51 ? 24.588 11.980 27.408 1.00 52.60 51 GLY D O 1
ATOM 9915 N N . TYR D 4 52 ? 22.413 12.305 27.891 1.00 48.66 52 TYR D N 1
ATOM 9916 C CA . TYR D 4 52 ? 22.613 13.663 28.399 1.00 48.66 52 TYR D CA 1
ATOM 9917 C C . TYR D 4 52 ? 23.099 13.589 29.848 1.00 48.66 52 TYR D C 1
ATOM 9918 O O . TYR D 4 52 ? 22.418 13.978 30.799 1.00 48.66 52 TYR D O 1
ATOM 9927 N N . LEU D 4 53 ? 24.317 13.073 30.002 1.00 53.38 53 LEU D N 1
ATOM 9928 C CA . LEU D 4 53 ? 24.926 12.878 31.309 1.00 53.38 53 LEU D CA 1
ATOM 9929 C C . LEU D 4 53 ? 26.269 13.592 31.364 1.00 53.38 53 LEU D C 1
ATOM 9930 O O . LEU D 4 53 ? 26.991 13.675 30.367 1.00 53.38 53 LEU D O 1
ATOM 9935 N N . SER D 4 54 ? 26.593 14.105 32.546 1.00 54.88 54 SER D N 1
ATOM 9936 C CA . SER D 4 54 ? 27.831 14.830 32.788 1.00 54.88 54 SER D CA 1
ATOM 9937 C C . SER D 4 54 ? 28.559 14.227 33.981 1.00 54.88 54 SER D C 1
ATOM 9938 O O . SER D 4 54 ? 27.938 13.872 34.988 1.00 54.88 54 SER D O 1
ATOM 9941 N N . TRP D 4 55 ? 29.878 14.114 33.857 1.00 58.06 55 TRP D N 1
ATOM 9942 C CA . TRP D 4 55 ? 30.751 13.639 34.922 1.00 58.06 55 TRP D CA 1
ATOM 9943 C C . TRP D 4 55 ? 31.588 14.811 35.417 1.00 58.06 55 TRP D C 1
ATOM 9944 O O . TRP D 4 55 ? 32.359 15.395 34.643 1.00 58.06 55 TRP D O 1
ATOM 9955 N N . LEU D 4 56 ? 31.435 15.141 36.698 1.00 60.20 56 LEU D N 1
ATOM 9956 C CA . LEU D 4 56 ? 32.079 16.280 37.331 1.00 60.20 56 LEU D CA 1
ATOM 9957 C C . LEU D 4 56 ? 33.065 15.804 38.389 1.00 60.20 56 LEU D C 1
ATOM 9958 O O . LEU D 4 56 ? 32.827 14.807 39.079 1.00 60.20 56 LEU D O 1
ATOM 9963 N N . GLN D 4 57 ? 34.168 16.538 38.523 1.00 66.35 57 GLN D N 1
ATOM 9964 C CA . GLN D 4 57 ? 35.208 16.239 39.500 1.00 66.35 57 GLN D CA 1
ATOM 9965 C C . GLN D 4 57 ? 35.358 17.420 40.447 1.00 66.35 57 GLN D C 1
ATOM 9966 O O . GLN D 4 57 ? 35.577 18.552 40.003 1.00 66.35 57 GLN D O 1
ATOM 9972 N N . GLN D 4 58 ? 35.243 17.152 41.744 1.00 68.67 58 GLN D N 1
ATOM 9973 C CA . GLN D 4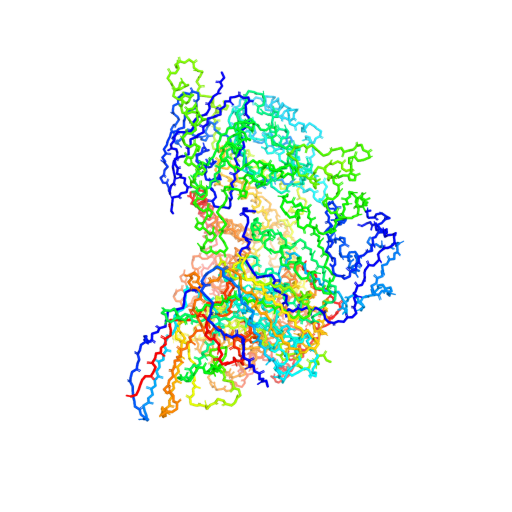 58 ? 35.435 18.147 42.794 1.00 68.67 58 GLN D CA 1
ATOM 9974 C C . GLN D 4 58 ? 36.709 17.796 43.552 1.00 68.67 58 GLN D C 1
ATOM 9975 O O . GLN D 4 58 ? 36.751 16.796 44.278 1.00 68.67 58 GLN D O 1
ATOM 9981 N N . LYS D 4 59 ? 37.743 18.618 43.377 1.00 72.83 59 LYS D N 1
ATOM 9982 C CA . LYS D 4 59 ? 39.029 18.430 44.036 1.00 72.83 59 LYS D CA 1
ATOM 9983 C C . LYS D 4 59 ? 38.876 18.607 45.544 1.00 72.83 59 LYS D C 1
ATOM 9984 O O . LYS D 4 59 ? 37.897 19.214 45.998 1.00 72.83 59 LYS D O 1
ATOM 9990 N N . PRO D 4 60 ? 39.810 18.091 46.351 1.00 76.04 60 PRO D N 1
ATOM 9991 C CA . PRO D 4 60 ? 39.665 18.228 47.811 1.00 76.04 60 PRO D CA 1
ATOM 9992 C C . PRO D 4 60 ? 39.665 19.666 48.299 1.00 76.04 60 PRO D C 1
ATOM 9993 O O . PRO D 4 60 ? 39.115 19.942 49.372 1.00 76.04 60 PRO D O 1
ATOM 9997 N N . ASP D 4 61 ? 40.266 20.595 47.550 1.00 76.07 61 ASP D N 1
ATOM 9998 C CA . ASP D 4 61 ? 40.269 21.989 47.983 1.00 76.07 61 ASP D CA 1
ATOM 9999 C C . ASP D 4 61 ? 38.886 22.618 47.863 1.00 76.07 61 ASP D C 1
ATOM 10000 O O . ASP D 4 61 ? 38.543 23.512 48.645 1.00 76.07 61 ASP D O 1
ATOM 10005 N N . GLY D 4 62 ? 38.085 22.170 46.900 1.00 73.49 62 GLY D N 1
ATOM 10006 C CA . GLY D 4 62 ? 36.745 22.694 46.723 1.00 73.49 62 GLY D CA 1
ATOM 10007 C C . GLY D 4 62 ? 36.422 23.041 45.285 1.00 73.49 62 GLY D C 1
ATOM 10008 O O . GLY D 4 62 ? 35.256 23.255 44.938 1.00 73.49 62 GLY D O 1
ATOM 10009 N N . THR D 4 63 ? 37.445 23.097 44.436 1.00 70.49 63 THR D N 1
ATOM 10010 C CA . THR D 4 63 ? 37.241 23.445 43.037 1.00 70.49 63 THR D CA 1
ATOM 10011 C C . THR D 4 63 ? 36.557 22.301 42.298 1.00 70.49 63 THR D C 1
ATOM 10012 O O . THR D 4 63 ? 36.975 21.143 42.399 1.00 70.49 63 THR D O 1
ATOM 10016 N N . ILE D 4 64 ? 35.503 22.628 41.555 1.00 65.76 64 ILE D N 1
ATOM 10017 C CA . ILE D 4 64 ? 34.753 21.655 40.769 1.00 65.76 64 ILE D CA 1
ATOM 10018 C C . ILE D 4 64 ? 35.019 21.909 39.294 1.00 65.76 64 ILE D C 1
ATOM 10019 O O . ILE D 4 64 ? 34.981 23.057 38.831 1.00 65.76 64 ILE D O 1
ATOM 10024 N N . GLN D 4 65 ? 35.298 20.840 38.552 1.00 64.58 65 GLN D N 1
ATOM 10025 C CA . GLN D 4 65 ? 35.584 20.936 37.127 1.00 64.58 65 GLN D CA 1
ATOM 10026 C C . GLN D 4 65 ? 34.829 19.842 36.389 1.00 64.58 65 GLN D C 1
ATOM 10027 O O . GLN D 4 65 ? 34.879 18.675 36.788 1.00 64.58 65 GLN D O 1
ATOM 10033 N N . ARG D 4 66 ? 34.133 20.221 35.320 1.00 60.43 66 ARG D N 1
ATOM 10034 C CA . ARG D 4 66 ? 33.399 19.258 34.510 1.00 60.43 66 ARG D CA 1
ATOM 10035 C C . ARG D 4 66 ? 34.383 18.433 33.690 1.00 60.43 66 ARG D C 1
ATOM 10036 O O . ARG D 4 66 ? 35.056 18.963 32.800 1.00 60.43 66 ARG D O 1
ATOM 10044 N N . LEU D 4 67 ? 34.467 17.138 33.990 1.00 62.48 67 LEU D N 1
ATOM 10045 C CA . LEU D 4 67 ? 35.378 16.254 33.275 1.00 62.48 67 LEU D CA 1
ATOM 10046 C C . LEU D 4 67 ? 34.800 15.789 31.943 1.00 62.48 67 LEU D C 1
ATOM 10047 O O . LEU D 4 67 ? 35.506 15.775 30.931 1.00 62.48 67 LEU D O 1
ATOM 10052 N N . ILE D 4 68 ? 33.526 15.407 31.924 1.00 59.49 68 ILE D N 1
ATOM 10053 C CA . ILE D 4 68 ? 32.914 14.838 30.728 1.00 59.49 68 ILE D CA 1
ATOM 10054 C C . ILE D 4 68 ? 31.518 15.419 30.552 1.00 59.49 68 ILE D C 1
ATOM 10055 O O . ILE D 4 68 ? 30.749 15.509 31.513 1.00 59.49 68 ILE D O 1
ATOM 10060 N N . TYR D 4 69 ? 31.194 15.815 29.322 1.00 58.31 69 TYR D N 1
ATOM 10061 C CA . TYR D 4 69 ? 29.842 16.216 28.965 1.00 58.31 69 TYR D CA 1
ATOM 10062 C C . TYR D 4 69 ? 29.321 15.293 27.872 1.00 58.31 69 TYR D C 1
ATOM 10063 O O . TYR D 4 69 ? 30.092 14.679 27.130 1.00 58.31 69 TYR D O 1
ATOM 10072 N N . ALA D 4 70 ? 27.992 15.192 27.797 1.00 55.12 70 ALA D N 1
ATOM 10073 C CA . ALA D 4 70 ? 27.292 14.310 26.858 1.00 55.12 70 ALA D CA 1
ATOM 10074 C C . ALA D 4 70 ? 27.645 12.839 27.075 1.00 55.12 70 ALA D C 1
ATOM 10075 O O . ALA D 4 70 ? 27.379 11.998 26.208 1.00 55.12 70 ALA D O 1
ATOM 10077 N N . ALA D 4 71 ? 28.270 12.529 28.215 1.00 58.28 71 ALA D N 1
ATOM 10078 C CA . ALA D 4 71 ? 28.564 11.168 28.658 1.00 58.28 71 ALA D CA 1
ATOM 10079 C C . ALA D 4 71 ? 29.595 10.467 27.777 1.00 58.28 71 ALA D C 1
ATOM 10080 O O . ALA D 4 71 ? 29.993 9.335 28.069 1.00 58.28 71 ALA D O 1
ATOM 10082 N N . PHE D 4 72 ? 30.034 11.120 26.701 1.00 60.34 72 PHE D N 1
ATOM 10083 C CA . PHE D 4 72 ? 31.041 10.534 25.825 1.00 60.34 72 PHE D CA 1
ATOM 10084 C C . PHE D 4 72 ? 32.133 11.538 25.480 1.00 60.34 72 PHE D C 1
ATOM 10085 O O . PHE D 4 72 ? 33.270 11.152 25.191 1.00 60.34 72 PHE D O 1
ATOM 10093 N N . SER D 4 73 ? 31.801 12.825 25.509 1.00 60.49 73 SER D N 1
ATOM 10094 C CA . SER D 4 73 ? 32.744 13.857 25.108 1.00 60.49 73 SER D CA 1
ATOM 10095 C C . SER D 4 73 ? 33.558 14.347 26.300 1.00 60.49 73 SER D C 1
ATOM 10096 O O . SER D 4 73 ? 33.153 14.211 27.458 1.00 60.49 73 SER D O 1
ATOM 10099 N N . LEU D 4 74 ? 34.720 14.922 26.001 1.00 65.45 74 LEU D N 1
ATOM 10100 C CA . LEU D 4 74 ? 35.637 15.436 27.008 1.00 65.45 74 LEU D CA 1
ATOM 10101 C C . LEU D 4 74 ? 35.765 16.947 26.873 1.00 65.45 74 LEU D C 1
ATOM 10102 O O . LEU D 4 74 ? 35.703 17.489 25.765 1.00 65.45 74 LEU D O 1
ATOM 10107 N N . ASP D 4 75 ? 35.943 17.622 28.006 1.00 68.69 75 ASP D N 1
ATOM 10108 C CA . ASP D 4 75 ? 36.125 19.064 27.999 1.00 68.69 75 ASP D CA 1
ATOM 10109 C C . ASP D 4 75 ? 37.547 19.424 27.576 1.00 68.69 75 ASP D C 1
ATOM 10110 O O . ASP D 4 75 ? 38.465 18.599 27.609 1.00 68.69 75 ASP D O 1
ATOM 10115 N N . SER D 4 76 ? 37.721 20.680 27.172 1.00 73.04 76 SER D N 1
ATOM 10116 C CA . SER D 4 76 ? 39.039 21.166 26.788 1.00 73.04 76 SER D CA 1
ATOM 10117 C C . SER D 4 76 ? 39.924 21.306 28.021 1.00 73.04 76 SER D C 1
ATOM 10118 O O . SER D 4 76 ? 39.506 21.866 29.038 1.00 73.04 76 SER D O 1
ATOM 10121 N N . GLY D 4 77 ? 41.148 20.796 27.927 1.00 74.07 77 GLY D N 1
ATOM 10122 C CA . GLY D 4 77 ? 42.064 20.803 29.047 1.00 74.07 77 GLY D CA 1
ATOM 10123 C C . GLY D 4 77 ? 41.944 19.621 29.981 1.00 74.07 77 GLY D C 1
ATOM 10124 O O . GLY D 4 77 ? 42.552 19.639 31.058 1.00 74.07 77 GLY D O 1
ATOM 10125 N N . VAL D 4 78 ? 41.184 18.602 29.610 1.00 74.05 78 VAL D N 1
ATOM 10126 C CA . VAL D 4 78 ? 41.006 17.400 30.421 1.00 74.05 78 VAL D CA 1
ATOM 10127 C C . VAL D 4 78 ? 41.900 16.306 29.850 1.00 74.05 78 VAL D C 1
ATOM 10128 O O . VAL D 4 78 ? 41.922 16.123 28.625 1.00 74.05 78 VAL D O 1
ATOM 10132 N N . PRO D 4 79 ? 42.654 15.583 30.680 1.00 76.53 79 PRO D N 1
ATOM 10133 C CA . PRO D 4 79 ? 43.494 14.500 30.155 1.00 76.53 79 PRO D CA 1
ATOM 10134 C C . PRO D 4 79 ? 42.662 13.452 29.429 1.00 76.53 79 PRO D C 1
ATOM 10135 O O . PRO D 4 79 ? 41.541 13.133 29.830 1.00 76.53 79 PRO D O 1
ATOM 10139 N N . LYS D 4 80 ? 43.229 12.915 28.350 1.00 77.92 80 LYS D N 1
ATOM 10140 C CA . LYS D 4 80 ? 42.545 11.940 27.502 1.00 77.92 80 LYS D CA 1
ATOM 10141 C C . LYS D 4 80 ? 42.405 10.572 28.150 1.00 77.92 80 LYS D C 1
ATOM 10142 O O . LYS D 4 80 ? 41.905 9.652 27.488 1.00 77.92 80 LYS D O 1
ATOM 10148 N N . ARG D 4 81 ? 42.819 10.393 29.406 1.00 79.07 81 ARG D N 1
ATOM 10149 C CA . ARG D 4 81 ? 42.646 9.111 30.076 1.00 79.07 81 ARG D CA 1
ATOM 10150 C C . ARG D 4 81 ? 41.220 8.896 30.564 1.00 79.07 81 ARG D C 1
ATOM 10151 O O . ARG D 4 81 ? 40.804 7.745 30.733 1.00 79.07 81 ARG D O 1
ATOM 10159 N N . PHE D 4 82 ? 40.469 9.971 30.792 1.00 73.69 82 PHE D N 1
ATOM 10160 C CA . PHE D 4 82 ? 39.075 9.858 31.195 1.00 73.69 82 PHE D CA 1
ATOM 10161 C C . PHE D 4 82 ? 38.212 9.541 29.980 1.00 73.69 82 PHE D C 1
ATOM 10162 O O . PHE D 4 82 ? 38.336 10.188 28.935 1.00 73.69 82 PHE D O 1
ATOM 10170 N N . SER D 4 83 ? 37.339 8.545 30.116 1.00 71.03 83 SER D N 1
ATOM 10171 C CA . SER D 4 83 ? 36.479 8.128 29.018 1.00 71.03 83 SER D CA 1
ATOM 10172 C C . SER D 4 83 ? 35.084 7.832 29.549 1.00 71.03 83 SER D C 1
ATOM 10173 O O . SER D 4 83 ? 34.888 7.577 30.739 1.00 71.03 83 SER D O 1
ATOM 10176 N N . GLY D 4 84 ? 34.116 7.870 28.646 1.00 67.15 84 GLY D N 1
ATOM 10177 C CA . GLY D 4 84 ? 32.727 7.593 28.983 1.00 67.15 84 GLY D CA 1
ATOM 10178 C C . GLY D 4 84 ? 32.173 6.463 28.138 1.00 67.15 84 GLY D C 1
ATOM 10179 O O . GLY D 4 84 ? 32.376 6.432 26.922 1.00 67.15 84 GLY D O 1
ATOM 10180 N N . SER D 4 85 ? 31.477 5.535 28.791 1.00 67.25 85 SER D N 1
ATOM 10181 C CA . SER D 4 85 ? 30.850 4.414 28.109 1.00 67.25 85 SER D CA 1
ATOM 10182 C C . SER D 4 85 ? 29.410 4.290 28.584 1.00 67.25 85 SER D C 1
ATOM 10183 O O . SER D 4 85 ? 29.021 4.853 29.611 1.00 67.25 85 SER D O 1
ATOM 10186 N N . ARG D 4 86 ? 28.615 3.534 27.828 1.00 66.48 86 ARG D N 1
ATOM 10187 C CA . ARG D 4 86 ? 27.207 3.325 28.156 1.00 66.48 86 ARG D CA 1
ATOM 10188 C C . ARG D 4 86 ? 26.881 1.849 27.984 1.00 66.48 86 ARG D C 1
ATOM 10189 O O . ARG D 4 86 ? 26.936 1.323 26.868 1.00 66.48 86 ARG D O 1
ATOM 10197 N N . SER D 4 87 ? 26.539 1.188 29.086 1.00 70.49 87 SER D N 1
ATOM 10198 C CA . SER D 4 87 ? 26.133 -0.215 29.080 1.00 70.49 87 SER D CA 1
ATOM 10199 C C . SER D 4 87 ? 24.652 -0.267 29.438 1.00 70.49 87 SER D C 1
ATOM 10200 O O . SER D 4 87 ? 24.279 -0.137 30.607 1.00 70.49 87 SER D O 1
ATOM 10203 N N . GLY D 4 88 ? 23.809 -0.448 28.424 1.00 71.38 88 GLY D N 1
ATOM 10204 C CA . GLY D 4 88 ? 22.375 -0.490 28.631 1.00 71.38 88 GLY D CA 1
ATOM 10205 C C . GLY D 4 88 ? 21.823 0.798 29.205 1.00 71.38 88 GLY D C 1
ATOM 10206 O O . GLY D 4 88 ? 21.774 1.823 28.519 1.00 71.38 88 GLY D O 1
ATOM 10207 N N . SER D 4 89 ? 21.403 0.757 30.468 1.00 70.73 89 SER D N 1
ATOM 10208 C CA . SER D 4 89 ? 20.882 1.926 31.160 1.00 70.73 89 SER D CA 1
ATOM 10209 C C . SER D 4 89 ? 21.882 2.517 32.146 1.00 70.73 89 SER D C 1
ATOM 10210 O O . SER D 4 89 ? 21.506 3.362 32.965 1.00 70.73 89 SER D O 1
ATOM 10213 N N . ASP D 4 90 ? 23.142 2.094 32.090 1.00 68.72 90 ASP D N 1
ATOM 10214 C CA . ASP D 4 90 ? 24.175 2.575 32.995 1.00 68.72 90 ASP D CA 1
ATOM 10215 C C . ASP D 4 90 ? 25.214 3.375 32.224 1.00 68.72 90 ASP D C 1
ATOM 10216 O O . ASP D 4 90 ? 25.568 3.026 31.094 1.00 68.72 90 ASP D O 1
ATOM 10221 N N . TYR D 4 91 ? 25.697 4.452 32.835 1.00 62.14 91 TYR D N 1
ATOM 10222 C CA . TYR D 4 91 ? 26.750 5.277 32.263 1.00 62.14 91 TYR D CA 1
ATOM 10223 C C . TYR D 4 91 ? 27.996 5.170 33.128 1.00 62.14 91 TYR D C 1
ATOM 10224 O O . TYR D 4 91 ? 27.938 5.380 34.343 1.00 62.14 91 TYR D O 1
ATOM 10233 N N . SER D 4 92 ? 29.123 4.843 32.504 1.00 66.49 92 SER D N 1
ATOM 10234 C CA . SER D 4 92 ? 30.344 4.545 33.235 1.00 66.49 92 SER D CA 1
ATOM 10235 C C . SER D 4 92 ? 31.436 5.538 32.872 1.00 66.49 92 SER D C 1
ATOM 10236 O O . SER D 4 92 ? 31.723 5.765 31.692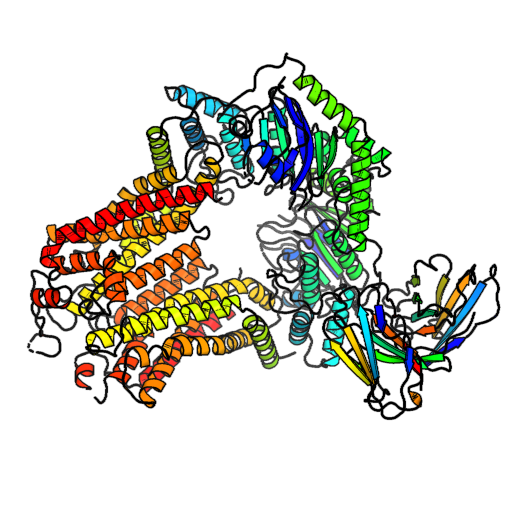 1.00 66.49 92 SER D O 1
ATOM 10239 N N . LEU D 4 93 ? 32.038 6.124 33.902 1.00 67.10 93 LEU D N 1
ATOM 10240 C CA . LEU D 4 93 ? 33.236 6.940 33.765 1.00 67.10 93 LEU D CA 1
ATOM 10241 C C . LEU D 4 93 ? 34.443 6.060 34.060 1.00 67.10 93 LEU D C 1
ATOM 10242 O O . LEU D 4 93 ? 34.545 5.487 35.152 1.00 67.10 93 LEU D O 1
ATOM 10247 N N . THR D 4 94 ? 35.339 5.940 33.084 1.00 73.85 94 THR D N 1
ATOM 10248 C CA . THR D 4 94 ? 36.505 5.073 33.179 1.00 73.85 94 THR D CA 1
ATOM 10249 C C . THR D 4 94 ? 37.766 5.926 33.192 1.00 73.85 94 THR D C 1
ATOM 10250 O O . THR D 4 94 ? 38.001 6.712 32.267 1.00 73.85 94 THR D O 1
ATOM 10254 N N . ILE D 4 95 ? 38.572 5.760 34.232 1.00 78.73 95 ILE D N 1
ATOM 10255 C CA . ILE D 4 95 ? 39.828 6.478 34.399 1.00 78.73 95 ILE D CA 1
ATOM 10256 C C . ILE D 4 95 ? 40.946 5.449 34.294 1.00 78.73 95 ILE D C 1
ATOM 10257 O O . ILE D 4 95 ? 41.195 4.682 35.233 1.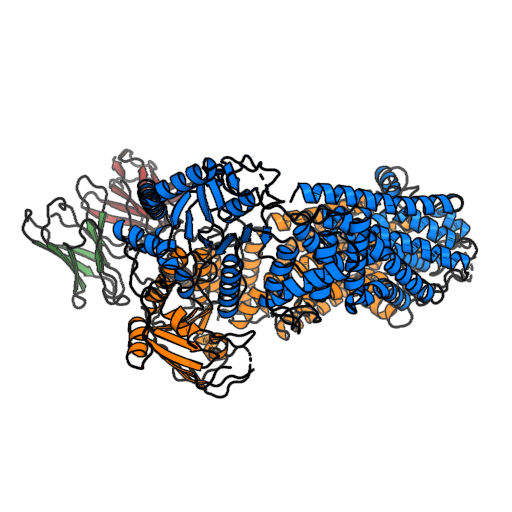00 78.73 95 ILE D O 1
ATOM 10262 N N . SER D 4 96 ? 41.606 5.417 33.140 1.00 83.69 96 SER D N 1
ATOM 10263 C CA . SER D 4 96 ? 42.749 4.541 32.935 1.00 83.69 96 SER D CA 1
ATOM 10264 C C . SER D 4 96 ? 44.036 5.264 33.309 1.00 83.69 96 SER D C 1
ATOM 10265 O O . SER D 4 96 ? 44.156 6.478 33.125 1.00 83.69 96 SER D O 1
ATOM 10268 N N . SER D 4 97 ? 45.000 4.509 33.840 1.00 86.80 97 SER D N 1
ATOM 10269 C CA . SER D 4 97 ? 46.288 5.046 34.282 1.00 86.80 97 SER D CA 1
ATOM 10270 C C . SER D 4 97 ? 46.086 6.141 35.336 1.00 86.80 97 SER D C 1
ATOM 10271 O O . SER D 4 97 ? 46.400 7.317 35.134 1.00 86.80 97 SER D O 1
ATOM 10274 N N . LEU D 4 98 ? 45.530 5.713 36.469 1.00 87.01 98 LEU D N 1
ATOM 10275 C CA . LEU D 4 98 ? 45.247 6.628 37.567 1.00 87.01 98 LEU D CA 1
ATOM 10276 C C . LEU D 4 98 ? 46.526 7.300 38.050 1.00 87.01 98 LEU D C 1
ATOM 10277 O O . LEU D 4 98 ? 47.612 6.713 38.027 1.00 87.01 98 LEU D O 1
ATOM 10282 N N . GLU D 4 99 ? 46.388 8.549 38.488 1.00 88.37 99 GLU D N 1
ATOM 10283 C CA . GLU D 4 99 ? 47.490 9.323 39.036 1.00 88.37 99 GLU D CA 1
ATOM 10284 C C . GLU D 4 99 ? 47.095 9.852 40.408 1.00 88.37 99 GLU D C 1
ATOM 10285 O O . GLU D 4 99 ? 45.943 9.737 40.838 1.00 88.37 99 GLU D O 1
ATOM 10291 N N . SER D 4 100 ? 48.072 10.436 41.103 1.00 89.67 100 SER D N 1
ATOM 10292 C CA . SER D 4 100 ? 47.812 10.996 42.425 1.00 89.67 100 SER D CA 1
ATOM 10293 C C . SER D 4 100 ? 46.889 12.206 42.370 1.00 89.67 100 SER D C 1
ATOM 10294 O O . SER D 4 100 ? 46.269 12.544 43.384 1.00 89.67 100 SER D O 1
ATOM 10297 N N . GLU D 4 101 ? 46.779 12.859 41.214 1.00 88.29 101 GLU D N 1
ATOM 10298 C CA . GLU D 4 101 ? 45.903 14.013 41.052 1.00 88.29 101 GLU D CA 1
ATOM 10299 C C . GLU D 4 101 ? 44.435 13.633 40.903 1.00 88.29 101 GLU D C 1
ATOM 10300 O O . GLU D 4 101 ? 43.583 14.528 40.859 1.00 88.29 101 GLU D O 1
ATOM 10306 N N . ASP D 4 102 ? 44.118 12.343 40.822 1.00 83.23 102 ASP D N 1
ATOM 10307 C CA . ASP D 4 102 ? 42.748 11.883 40.646 1.00 83.23 102 ASP D CA 1
ATOM 10308 C C . ASP D 4 102 ? 42.029 11.646 41.968 1.00 83.23 102 ASP D C 1
ATOM 10309 O O . ASP D 4 102 ? 40.885 11.181 41.960 1.00 83.23 102 ASP D O 1
ATOM 10314 N N . LEU D 4 103 ? 42.665 11.954 43.095 1.00 80.99 103 LEU D N 1
ATOM 10315 C CA . LEU D 4 103 ? 42.029 11.810 44.402 1.00 80.99 103 LEU D CA 1
ATOM 10316 C C . LEU D 4 103 ? 41.066 12.978 44.572 1.00 80.99 103 LEU D C 1
ATOM 10317 O O . LEU D 4 103 ? 41.467 14.090 44.925 1.00 80.99 103 LEU D O 1
ATOM 10322 N N . ALA D 4 104 ? 39.789 12.732 44.291 1.00 75.32 104 ALA D N 1
ATOM 10323 C CA . ALA D 4 104 ? 38.773 13.774 44.326 1.00 75.32 104 ALA D CA 1
ATOM 10324 C C . ALA D 4 104 ? 37.403 13.115 44.269 1.00 75.32 104 ALA D C 1
ATOM 10325 O O . ALA D 4 104 ? 37.277 11.921 43.988 1.00 75.32 104 ALA D O 1
ATOM 10327 N N . HIS D 4 105 ? 36.374 13.913 44.542 1.00 70.03 105 HIS D N 1
ATOM 10328 C CA . HIS D 4 105 ? 35.006 13.427 44.452 1.00 70.03 105 HIS D CA 1
ATOM 10329 C C . HIS D 4 105 ? 34.529 13.455 43.004 1.00 70.03 105 HIS D C 1
ATOM 10330 O O . HIS D 4 105 ? 34.884 14.345 42.229 1.00 70.03 105 HIS D O 1
ATOM 10337 N N . TYR D 4 106 ? 33.714 12.466 42.644 1.00 67.91 106 TYR D N 1
ATOM 10338 C CA . TYR D 4 106 ? 33.175 12.350 41.295 1.00 67.91 106 TYR D CA 1
ATOM 10339 C C . TYR D 4 106 ? 31.659 12.285 41.373 1.00 67.91 106 TYR D C 1
ATOM 10340 O O . TYR D 4 106 ? 31.109 11.553 42.201 1.00 67.91 106 TYR D O 1
ATOM 10349 N N . TYR D 4 107 ? 30.988 13.051 40.516 1.00 63.35 107 TYR D N 1
ATOM 10350 C CA . TYR D 4 107 ? 29.535 13.155 40.530 1.00 63.35 107 TYR D CA 1
ATOM 10351 C C . TYR D 4 107 ? 28.983 12.981 39.122 1.00 63.35 107 TYR D C 1
ATOM 10352 O O . TYR D 4 107 ? 29.487 13.588 38.172 1.00 63.35 107 TYR D O 1
ATOM 10361 N N . CYS D 4 108 ? 27.954 12.150 38.992 1.00 62.86 108 CYS D N 1
ATOM 10362 C CA . CYS D 4 108 ? 27.208 12.050 37.747 1.00 62.86 108 CYS D CA 1
ATOM 10363 C C . CYS D 4 108 ? 25.964 12.931 37.815 1.00 62.86 108 CYS D C 1
ATOM 10364 O O . CYS D 4 108 ? 25.349 13.102 38.870 1.00 62.86 108 CYS D O 1
ATOM 10367 N N . LEU D 4 109 ? 25.602 13.499 36.667 1.00 54.78 109 LEU D N 1
ATOM 10368 C CA . LEU D 4 109 ? 24.539 14.495 36.624 1.00 54.78 109 LEU D CA 1
ATOM 10369 C C . LEU D 4 109 ? 23.728 14.315 35.352 1.00 54.78 109 LEU D C 1
ATOM 10370 O O . LEU D 4 109 ? 24.299 14.099 34.280 1.00 54.78 109 LEU D O 1
ATOM 10375 N N . GLN D 4 110 ? 22.407 14.403 35.472 1.00 53.13 110 GLN D N 1
ATOM 10376 C CA . GLN D 4 110 ? 21.515 14.359 34.323 1.00 53.13 110 GLN D CA 1
ATOM 10377 C C . GLN D 4 110 ? 20.949 15.748 34.055 1.00 53.13 110 GLN D C 1
ATOM 10378 O O . GLN D 4 110 ? 20.647 16.499 34.987 1.00 53.13 110 GLN D O 1
ATOM 10384 N N . TYR D 4 111 ? 20.822 16.091 32.772 1.00 49.08 111 TYR D N 1
ATOM 10385 C CA . TYR D 4 111 ? 20.271 17.378 32.364 1.00 49.08 111 TYR D CA 1
ATOM 10386 C C . TYR D 4 111 ? 19.324 17.219 31.180 1.00 49.08 111 TYR D C 1
ATOM 10387 O O . TYR D 4 111 ? 19.090 18.171 30.431 1.00 49.08 111 TYR D O 1
ATOM 10396 N N . ALA D 4 112 ? 18.773 16.017 30.999 1.00 48.73 112 ALA D N 1
ATOM 10397 C CA . ALA D 4 112 ? 17.821 15.790 29.920 1.00 48.73 112 ALA D CA 1
ATOM 10398 C C . ALA D 4 112 ? 16.406 16.195 30.311 1.00 48.73 112 ALA D C 1
ATOM 10399 O O . ALA D 4 112 ? 15.589 16.500 29.435 1.00 48.73 112 ALA D O 1
ATOM 10401 N N . SER D 4 113 ? 16.099 16.205 31.607 1.00 53.05 113 SER D N 1
ATOM 10402 C CA . SER D 4 113 ? 14.773 16.559 32.087 1.00 53.05 113 SER D CA 1
ATOM 10403 C C . SER D 4 113 ? 14.898 17.510 33.268 1.00 53.05 113 SER D C 1
ATOM 10404 O O . SER D 4 113 ? 15.894 17.495 33.996 1.00 53.05 113 SER D O 1
ATOM 10407 N N . TYR D 4 114 ? 13.873 18.338 33.447 1.00 59.64 114 TYR D N 1
ATOM 10408 C CA . TYR D 4 114 ? 13.820 19.311 34.533 1.00 59.64 114 TYR D CA 1
ATOM 10409 C C . TYR D 4 114 ? 13.118 18.704 35.741 1.00 59.64 114 TYR D C 1
ATOM 10410 O O . TYR D 4 114 ? 12.092 18.033 35.578 1.00 59.64 114 TYR D O 1
ATOM 10419 N N . PRO D 4 115 ? 13.630 18.910 36.966 1.00 58.85 115 PRO D N 1
ATOM 10420 C CA . PRO D 4 115 ? 14.846 19.675 37.259 1.00 58.85 115 PRO D CA 1
ATOM 10421 C C . PRO D 4 115 ? 16.118 18.837 37.160 1.00 58.85 115 PRO D C 1
ATOM 10422 O O . PRO D 4 115 ? 16.048 17.609 37.109 1.00 58.85 115 PRO D O 1
ATOM 10426 N N . CYS D 4 116 ? 17.269 19.505 37.133 1.00 57.12 116 CYS D N 1
ATOM 10427 C CA . CYS D 4 116 ? 18.548 18.810 37.057 1.00 57.12 116 CYS D CA 1
ATOM 10428 C C . CYS D 4 116 ? 18.876 18.176 38.404 1.00 57.12 116 CYS D C 1
ATOM 10429 O O . CYS D 4 116 ? 18.932 18.867 39.427 1.00 57.12 116 CYS D O 1
ATOM 10432 N N . THR D 4 117 ? 19.093 16.864 38.404 1.00 56.11 117 THR D N 1
ATOM 10433 C CA . THR D 4 117 ? 19.436 16.120 39.607 1.00 56.11 117 THR D CA 1
ATOM 10434 C C . THR D 4 117 ? 20.841 15.547 39.475 1.00 56.11 117 THR D C 1
ATOM 10435 O O . THR D 4 117 ? 21.267 15.167 38.380 1.00 56.11 117 THR D O 1
ATOM 10439 N N . PHE D 4 118 ? 21.554 15.486 40.594 1.00 59.81 118 PHE D N 1
ATOM 10440 C CA . PHE D 4 118 ? 22.921 14.989 40.626 1.00 59.81 118 PHE D CA 1
ATOM 10441 C C . PHE D 4 118 ? 22.960 13.564 41.170 1.00 59.81 118 PHE D C 1
ATOM 10442 O O . PHE D 4 118 ? 21.963 13.024 41.654 1.00 59.81 118 PHE D O 1
ATOM 10450 N N . GLY D 4 119 ? 24.143 12.954 41.081 1.00 64.77 119 GLY D N 1
ATOM 10451 C CA . GLY D 4 119 ? 24.323 11.597 41.545 1.00 64.77 119 GLY D CA 1
ATOM 10452 C C . GLY D 4 119 ? 24.722 11.515 43.008 1.00 64.77 119 GLY D C 1
ATOM 10453 O O . GLY D 4 119 ? 24.895 12.524 43.687 1.00 64.77 119 GLY D O 1
ATOM 10454 N N . GLY D 4 120 ? 24.863 10.277 43.487 1.00 68.41 120 GLY D N 1
ATOM 10455 C CA . GLY D 4 120 ? 25.230 10.067 44.877 1.00 68.41 120 GLY D CA 1
ATOM 10456 C C . GLY D 4 120 ? 26.640 10.515 45.202 1.00 68.41 120 GLY D C 1
ATOM 10457 O O . GLY D 4 120 ? 26.896 11.029 46.295 1.00 68.41 120 GLY D O 1
ATOM 10458 N N . GLY D 4 121 ? 27.566 10.331 44.275 1.00 68.15 121 GLY D N 1
ATOM 10459 C CA . GLY D 4 121 ? 28.948 10.702 44.481 1.00 68.15 121 GLY D CA 1
ATOM 10460 C C . GLY D 4 121 ? 29.832 9.488 44.725 1.00 68.15 121 GLY D C 1
ATOM 10461 O O . GLY D 4 121 ? 29.385 8.428 45.173 1.00 68.15 121 GLY D O 1
ATOM 10462 N N . THR D 4 122 ? 31.116 9.658 44.418 1.00 72.25 122 THR D N 1
ATOM 10463 C CA . THR D 4 122 ? 32.103 8.591 44.573 1.00 72.25 122 THR D CA 1
ATOM 10464 C C . THR D 4 122 ? 33.412 9.208 45.044 1.00 72.25 122 THR D C 1
ATOM 10465 O O . THR D 4 122 ? 34.016 10.010 44.325 1.00 72.25 122 THR D O 1
ATOM 10469 N N . LYS D 4 123 ? 33.846 8.836 46.244 1.00 77.32 123 LYS D N 1
ATOM 10470 C CA . LYS D 4 123 ? 35.124 9.281 46.783 1.00 77.32 123 LYS D CA 1
ATOM 10471 C C . LYS D 4 123 ? 36.214 8.313 46.339 1.00 77.32 123 LYS D C 1
ATOM 10472 O O . LYS D 4 123 ? 36.330 7.209 46.881 1.00 77.32 123 LYS D O 1
ATOM 10478 N N . LEU D 4 124 ? 37.010 8.727 45.356 1.00 78.99 124 LEU D N 1
ATOM 10479 C CA . LEU D 4 124 ? 38.092 7.907 44.815 1.00 78.99 124 LEU D CA 1
ATOM 10480 C C . LEU D 4 124 ? 39.319 8.111 45.697 1.00 78.99 124 LEU D C 1
ATOM 10481 O O . LEU D 4 124 ? 40.003 9.134 45.601 1.00 78.99 124 LEU D O 1
ATOM 10486 N N . GLU D 4 125 ? 39.596 7.136 46.556 1.00 83.86 125 GLU D N 1
ATOM 10487 C CA . GLU D 4 125 ? 40.688 7.220 47.513 1.00 83.86 125 GLU D CA 1
ATOM 10488 C C . GLU D 4 125 ? 41.910 6.458 47.011 1.00 83.86 125 GLU D C 1
ATOM 10489 O O . GLU D 4 125 ? 41.827 5.595 46.134 1.00 83.86 125 GLU D O 1
ATOM 10495 N N . ILE D 4 126 ? 43.062 6.797 47.583 1.00 87.14 126 ILE D N 1
ATOM 10496 C CA . ILE D 4 126 ? 44.307 6.100 47.285 1.00 87.14 126 ILE D CA 1
ATOM 10497 C C . ILE D 4 126 ? 45.015 5.732 48.584 1.00 87.14 126 ILE D C 1
ATOM 10498 O O . ILE D 4 126 ? 44.968 4.583 49.025 1.00 87.14 126 ILE D O 1
#

Organism: Homo sapiens (NCBI:txid9606)

Nearest PDB structures (foldseek):
  7r8a-assembly1_A  TM=9.978E-01  e=1.407E-84  Homo sapiens
  5do7-assembly1_A  TM=9.819E-01  e=1.571E-73  Homo sapiens
  5do7-assembly2_C  TM=9.772E-01  e=4.011E-73  Homo sapiens
  8wba-assembly1_A  TM=8.562E-01  e=3.589E-30  Arabidopsis thaliana
  8wbx-assembly1_B  TM=8.667E-01  e=1.841E-25  Arabidopsis thaliana

Solvent-accessible surface area: 53615 Å² total; per-residue (Å²): 113,24,4,0,0,1,17,88,0,17,51,51,259,97,68,0,99,62,0,10,0,8,0,57,20,22,51,0,0,0,0,2,4,37,129,42,1,16,19,59,30,0,0,39,7,2,4,28,97,67,85,38,96,29,77,1,21,0,0,9,112,52,10,149,122,117,32,4,82,47,1,6,3,11,5,44,72,64,22,33,18,5,41,19,0,14,0,59,43,4,0,44,10,12,0,34,2,9,11,136,146,49,81,90,28,31,9,100,153,55,2,73,56,2,0,69,57,1,68,0,60,124,3,4,108,104,89,0,18,67,142,80,145,62,22,0,53,36,4,20,39,9,49,0,15,0,0,20,23,4,0,22,61,3,48,0,0,0,0,9,34,1,22,63,72,33,66,26,131,20,16,44,113,4,0,58,27,0,11,75,0,0,118,110,72,17,0,0,0,0,0,2,104,90,8,25,10,67,8,5,128,58,6,38,36,0,0,0,2,5,118,0,23,7,0,0,3,3,54,5,57,56,0,27,90,19,0,77,128,27,53,55,75,12,54,86,43,10,2,0,1,4,29,2,22,6,0,3,9,26,0,84,76,46,124,113,23,72,119,72,0,38,155,20,5,83,82,0,11,57,29,2,81,166,25,77,20,15,102,93,11,52,136,26,0,68,118,5,40,139,78,171,103,26,61,134,11,27,96,42,56,82,100,61,11,45,72,176,62,19,24,27,13,0,52,119,6,3,48,90,19,9,78,86,57,170,132,5,24,87,40,2,37,65,26,1,29,112,28,1,76,61,7,22,76,1,3,85,127,9,76,24,107,34,16,122,1,0,19,37,2,1,18,4,2,2,9,22,1,0,22,20,1,0,69,8,0,0,45,1,0,15,92,36,0,33,69,8,7,37,1,0,25,39,14,23,66,17,31,9,4,77,4,53,2,2,3,39,0,1,4,70,9,0,58,72,40,2,52,72,0,1,87,62,0,0,60,55,1,2,101,62,0,18,3,19,96,80,120,56,36,37,31,103,6,0,24,0,0,18,0,0,0,7,3,2,0,5,42,0,0,9,36,0,0,76,49,113,73,39,69,87,1,35,30,57,0,3,56,82,7,50,36,6,4,4,8,0,0,13,24,3,11,15,16,77,57,5,37,111,85,31,58,94,96,0,127,140,24,20,5,21,12,0,3,10,0,2,1,13,9,6,0,100,46,32,102,4,78,75,121,156,96,71,30,64,60,56,81,0,78,63,20,0,88,98,11,9,62,30,0,52,108,73,36,93,94,1,26,115,43,0,94,66,55,16,62,57,24,23,105,92,0,33,70,16,0,109,93,12,59,164,105,99,270,16,34,27,89,136,50,7,77,3,8,37,14,31,42,98,43,148,50,9,25,2,42,2,95,76,0,41,1,84,132,41,4,65,87,0,55,6,118,2,124,15,36,60,4,0,0,0,0,0,60,34,31,57,51,163,6,30,2,0,27,3,5,6,49,54,44,97,135,73,78,32,80,22,69,2,41,63,88,82,41,35,96,118,18,3,95,134,16,16,2,9,5,26,75,126,51,41,29,20,39,13,0,18,0,70,57,5,0,40,15,6,0,57,4,60,6,41,131,108,54,56,104,71,82,38,69,128,43,5,33,13,0,0,2,3,0,74,1,11,58,17,0,68,46,108,2,1,122,124,221,18,14,64,30,4,49,38,12,31,0,12,0,0,20,29,0,0,43,30,1,5,0,0,2,0,14,46,2,25,40,87,29,72,21,2,24,6,11,30,2,0,70,0,0,42,30,1,4,114,20,41,2,0,0,0,0,9,6,86,76,2,41,10,11,5,13,193,50,13,65,35,0,1,0,1,7,86,7,37,35,67,19,81,18,27,4,152,86,0,26,119,98,4,75,91,93,52,106,88,15,62,156,71,12,0,5,1,9,46,1,21,68,64,102,150,8,19,61,110,78,19,48,58,4,6,27,106,14,22,55,33,10,22,103,72,46,100,88,52,54,122,103,22,30,61,44,0,55,100,17,0,77,47,0,0,90,0,0,64,0,88,65,113,99,103,32,54,55,85,8,12,1,0,0,0,2,1,2,5,1,15,1,0,34,11,2,5,45,22,4,0,56,49,20,40,90,38,12,34,24,13,35,48,14,41,39,20,40,11,6,104,22,17,12,23,11,114,1,6,10,72,8,16,45,53,34,0,46,52,9,0,76,70,0,4,58,44,0,0,132,37,0,61,14,40,103,37,129,127,22,18,89,49,2,35,82,0,4,45,20,1,0,22,0,0,10,2,2,0,1,2,2,3,5,73,36,73,59,54,123,91,0,18,148,73,0,52,34,41,34,56,14,14,15,2,0,0,2,14,3,5,19,26,50,2,16,124,76,59,0,30,167,34,0,79,71,0,1,3,14,3,0,1,0,0,0,0,32,8,2,23,30,204,148,17,79,130,47,4,58,84,23,74,2,67,74,63,64,41,153,20,0,20,108,52,0,88,46,35,4,22,41,32,52,96,66,6,76,56,1,7,132,146,74,134,7,118,102,65,120,6,59,6,54,38,37,35,145,35,115,78,75,33,56,37,134,0,22,0,45,11,59,61,33,76,4,29,115,61,7,0,0,0,0,7,11,15,124,73,131,103,16,54,15,0,0,8,1,7,22,97,55,7,123,68,62,49,26,31,18,102,58,0,146,76,64,1,95,3,51,31,39,74,96,124,44,30,0,40,0,57,0,57,61,1,49,75,133,2,48,2,56,0,1,0,0,26,10,11,34,67,0,0,9,100,17,6,66,14,20,93,4,26,118,2,91,13,53,52,89,62,42,78,10,60,120,65,93,156,3,52,0,35,0,125,8,71,57,78,2,3,7,14,0,0,1,1,5,17,60,101,117,12,58,9,76,23,3,0,82,34,1,103,39,55,28,115,80,3,54,179,39,4,44,17,48,84,75,65,52,32,5,15,0,19,0,50,64,4,74,77,92,1,74,2,61,0,12,0,0,0,16,11,24,64,47,15,37,5,0,32,7,0,95,0,58,82

InterPro domains:
  IPR003439 ABC transporter-like, ATP-binding domain [PF00005] (69-221)
  IPR003439 ABC transporter-like, ATP-binding domain [PS50893] (52-293)
  IPR003593 AAA+ ATPase domain [SM00382] (78-270)
  IPR013525 ABC-2 type transporter, transmembrane domain [PF01061] (368-580)
  IPR027417 P-loop containing nucleoside triphosphate hydrolase [G3DSA:3.40.50.300] (58-340)
  IPR027417 P-loop containing nucleoside triphosphate hydrolase [SSF52540] (66-293)
  IPR043926 ABC transporter family G domain [PF19055] (250-329)
  IPR050352 ATP-binding cassette subfamily G transporters [PTHR48041] (42-625)

Foldseek 3Di:
DKKKWWFQKWDPVTLAGGDIFIDFFQFEEEEEEDPSQCPVVVVCQQQLNHDIDTFMAILQRTDDSVQNLQAEAEFEQPLQDQQLDALQLVLLLLLLLQPDDDDCPVSSVLSVVLCVLLVNPVRRGFGQHDCVPPHDHPLNSLSSSVSSRCSQVHAHYEYEANQPPHDLVSSVVVLVSQSVVSNVRHYYYYYHHQDFLVCLQSGQKYWYGESNATLAIGGSVVVQVLCVVLPHHQDPPRSVSVVVRVQQYQDPPDPVSNVVSVVSNVSSSVSRVVDVVVVVSVVVSVCSNPVVPGDDRDGTDDAGDDLVSSLVSLLVVVLSSQVSDPVLLCLLQCVLQVLLVVLCVVQQAAPQAALPCRVVSLLVVLLSLLLCLLLSLLVSQLVPCLSVQVVQLVCVSSVSHASLSNLVSVLVSSLVSLLNSLLVNLVVRVVSHPQPDDDVLSVLLSLLSSLSNLLSNLQLLLCVLQDPDSVVSSVVSSVVSVLLSVLQFLSPPQLVPDDPVSVVVNVVGLNNLSNLLNLLSRQAPDAYHHCPVRCPPRHSLVVSCRRPNPSNVCNVVSSVVSVVSNVVSSVSSSVSNVVSSVPD/DPFDDPDDLDALDFFDDDKKKKWWAQKDFPCFAGGDTDIFIFLAEEEEEFDAQDPPDGPVCVQQCHDPDIDTFIAIRNHTHDLVVCLVAEFEAEPDFQDQQLAFLLLLQLLLLLLQPAQPDDPVRSSVLSVSLCVLLVNPVGRPFGCHVVVHDDLLSSLSSSVSSRCSNPHQEYEYEASCPPHDPNSSLSSLVSQSSRSNHSHYYYYYHYDDPQRSLVSHQWYWYAFRNYTDDTGGSVCPQVVCVVVPHHDDPPDRPSVSVNVVGHHDLVSLLVSLLVVLLSSVVSPVVVLVVLLVVLLVQQVVLLQVLQQDDDDGADPLRVLVSLLCLLQVPLVVLLVVLLVVLLSNLVVVLVCVSSPSHQLPSNLVSVLVNVVVSLLVSLCSNQVSRCVRNPADDDDVLSVLLSVLSSLSSLLSNLLSLLLNLQDQDSVNSSVVSVVLSVLLSCLACNHCLLPVDDPVSVVSVLLRSSNLSSLLNQCSRAPPVHCVVVVVGVSPPADNVRSVVSSVVSSVVSSVSSSVSSNVPRNDD/DAKAKDFFDDDAFPFKTKIKIQDDDDQLQQWKKWKKWAAPPRHTGTAKIFGHVVVVRDIDGDPVQPPFWDWGADNVRSMIMIMGHRDNPPRFTFIKMFIHDVVDTPRIHGGHTD/DAKEKPDQEAEDDFQAKDKIKIADPDDQPQQKWKWWAFPVGDIDTQDGSQAHGDPPHDPQWGWDDDPRMIMTMGGRDDPRRQTKMKMWGDSDPPIDIYSIYGYHD